Protein AF-0000000077092802 (afdb_homodimer)

pLDDT: mean 82.39, std 20.67, range [21.08, 98.88]

Secondary structure (DSSP, 8-state):
---------EEEE---TTTT-TTEEEEEE---TT--HHHHHHHHHHHHHHTS-TTS-SS-PPP-EEEEETTHHHHHHHHHHHHHTT-GGGGGGGGS-S-SEEEE--STT--SSSSSSS-----TTTTGGGS-TT-BSSGGGS-HHHHHHHHHHHHHHHHHHHHHHHHHTT--HHHHHHHHHHHTT-GGG--EEEEB--SSS-HHHHHHHHHHHHHHHTGGG--PPPPGGGTSHHHHHHHHH--PBPTT--S--BS--HHHHHHHHHHHTTSPEEP--EEEEES-SSS-HHHHHHHHHHHHHTTTT-EEEEE-SSEEEEEPPTTSEEEEE--TTTEEEEEEEEESSB--SEEEESBSB--EESSSS--TTTT--BBTTSB-EEEEEB-BSEEEEE----S-------------------S-S--TTSPPPEEEEEEE----/---------EEEE---TTTT-TTEEEEEE---TT--HHHHHHHHHHHHHHTS-TTS-SSSSPP-EEEEETTHHHHHHHHHHHHHTT-GGGGGGGGS-S-SEEEE--TTT---SSSS-S-----TTTTGGGS-TT-BSSGGGS-HHHHHHHHHHHHHHHHHHHHHHHHHTT--HHHHHHHHHHHTT-GGG--EEEEB--SSS-HHHHHHHHHHHHHHHTTTT--PPPPGGGTSHHHHHHHHH--PBPTT--S--BS--HHHHHHHHHHHTTSPEEP--EEEEES-SSS-HHHHHHHHHHHHHTTTT-EEEEE-SSEEEEEPPTTSEEEEE--TTTEEEEEEEEESSB--SEEEESBSB--EESSSS--TTTT--BBTTSB-EEEEEB-BSEEEEE----S-------------------S-S--TTSPPPEEEEEEE----

Solvent-accessible surface area (backbone atoms only — not comparable to full-atom values): 47220 Å² total; per-residue (Å²): 133,75,76,75,78,72,84,56,49,19,34,67,46,47,79,39,74,87,68,73,29,61,42,39,37,29,38,39,36,36,63,28,82,58,57,48,68,64,53,50,52,51,52,50,50,51,45,38,55,70,58,64,38,79,84,58,59,92,62,88,65,31,58,58,50,36,35,22,24,44,51,24,45,60,54,47,50,52,50,50,58,59,46,32,76,78,32,72,88,46,48,45,56,74,62,24,42,88,35,52,33,33,31,22,65,46,71,78,49,62,72,49,68,62,74,61,77,67,63,55,64,78,50,70,68,34,50,50,77,72,28,56,94,82,33,30,61,41,71,86,64,54,54,68,67,55,51,49,48,51,58,53,44,49,61,52,42,45,51,49,39,52,53,43,43,56,59,48,55,89,46,53,72,69,52,46,52,51,54,47,64,71,43,65,75,52,55,63,36,51,40,38,48,43,39,26,60,44,80,88,53,52,42,67,51,47,49,52,52,49,50,51,50,48,38,64,75,43,43,90,54,45,58,59,47,73,39,70,48,75,74,39,70,69,31,46,49,35,53,30,49,23,52,58,69,44,86,86,45,75,87,74,65,27,71,83,42,72,67,60,36,24,50,52,23,39,57,51,61,73,38,63,69,55,79,45,38,25,33,44,31,28,29,41,60,51,50,42,59,34,55,24,51,43,44,52,16,42,38,49,53,42,46,88,72,26,46,40,32,46,34,58,88,35,29,43,33,34,60,50,42,79,58,9,26,26,35,38,42,70,48,75,64,45,38,49,44,45,26,15,49,46,35,52,32,59,63,55,30,35,39,43,25,31,38,34,61,23,43,39,28,70,72,88,56,93,46,78,38,48,83,59,65,43,14,56,37,48,41,54,51,39,80,31,36,53,24,28,46,24,33,35,40,38,30,44,70,80,74,72,73,78,64,81,76,69,77,80,74,76,84,74,76,86,64,88,62,74,74,75,58,82,61,87,73,58,53,40,67,36,34,42,31,32,31,38,38,85,53,125,131,76,76,74,79,71,84,58,49,18,36,66,46,48,82,39,74,85,69,75,29,61,41,41,37,28,37,38,35,36,62,30,83,60,59,48,69,64,52,50,52,52,51,50,51,52,45,38,54,71,59,64,37,82,84,58,68,87,73,84,62,36,57,58,49,36,37,22,23,44,50,24,45,61,54,46,50,52,50,49,58,59,47,33,76,79,31,73,89,46,47,44,56,74,64,26,42,89,34,52,32,33,32,22,65,46,72,74,61,60,74,74,77,60,81,72,76,73,75,69,70,76,56,68,62,36,47,43,80,72,29,58,92,82,32,29,62,40,71,86,62,54,54,69,68,57,50,50,49,52,57,53,44,50,61,51,43,45,53,50,40,52,52,42,43,56,60,47,57,90,46,51,72,70,54,48,52,54,53,46,64,70,43,65,77,52,59,63,36,44,35,38,46,42,40,25,58,44,80,89,52,52,42,66,52,47,48,52,51,49,51,50,50,46,40,64,75,42,42,89,54,46,58,60,48,73,39,71,47,75,73,38,68,69,29,46,50,35,52,29,50,22,53,59,67,44,86,85,44,74,89,74,64,28,70,84,42,73,67,60,36,25,49,53,24,40,56,51,62,74,38,62,69,56,80,46,38,24,33,44,32,28,28,40,58,51,49,42,60,32,55,24,51,42,44,51,16,41,40,48,51,42,47,88,74,24,45,40,33,45,36,58,90,35,29,42,34,34,60,48,41,78,57,10,26,26,36,38,43,70,50,74,66,44,38,49,44,44,26,16,49,46,37,52,31,59,62,56,28,34,40,43,25,32,39,35,60,22,43,39,27,71,73,88,57,93,47,77,37,49,82,60,65,43,15,56,38,49,42,55,52,40,79,32,36,52,24,27,45,23,33,34,40,38,31,44,69,81,73,72,73,77,64,81,77,69,78,80,74,75,82,71,78,87,63,88,64,73,74,76,57,81,60,89,74,58,53,42,67,37,34,44,31,33,30,38,38,85,53,127

Organism: NCBI:txid85056

InterPro domains:
  IPR007373 Thiamin pyrophosphokinase, thiamin-binding domain [PF04265] (335-397)
  IPR036371 Thiamin pyrophosphokinase, thiamin-binding domain superfamily [SSF63862] (315-398)
  IPR036759 Thiamin pyrophosphokinase, catalytic domain superfamily [G3DSA:3.40.50.10240] (52-125)
  IPR036759 Thiamin pyrophosphokinase, catalytic domain superfamily [G3DSA:3.40.50.10240] (192-400)
  IPR036759 Thiamin pyrophosphokinase, catalytic domain superfamily [SSF63999] (2-314)

Radius of gyration: 29.01 Å; Cα contacts (8 Å, |Δi|>4): 1674; chains: 2; bounding box: 64×79×89 Å

Foldseek 3Di:
DPPPPPAFAEAEDDQCLVPLRLLAAEEEEEAFPPDDDQLLVSLVVSLCNQAQPPPPPPDQRFHYAYEYEACRQVVSVVVLVVVVVVDVQSLLLLQAASHAEYEFQNPVCPVVQPPPPPNPCVVVPQCVVQADPVFAQALVRRDVVVLVVSVVLSVVRSVSSVVLSVVSVVDDPVVSVVVCVVCVPPSNNHHHYHNHNHPVDGSLLSVVVSSVSSCVVVVVRGDRDDDPLVVDPNSLVCQLQLADWDPPFDPAAWPDDSVVLNVLSNVQSVHDHDGFREYEYESQDDHDPVSVVSNVVSQLVCQVHHFYWYDDQWKTKTWARWQHKYKYFDPPLWFFFFKWKAFAAWQQAKFKHQKRYTDGENPPDDIPCDPPTDHDVGDTRGRIGGTGRMMMMRQHQDDPPPPVPPPPPDPPDPPPPPPPPPPPRGTGTIMMMTTTDPRD/DPPPPPAFAEAEDDQCLVPLRLLAAEEEEEAFPPDDDQLLVSLVVSLCNQQQPPPDDPDDRFHYAYEYEQCRQVVSVVVLVVVVVVDVQSLLLLQAASHLEYEFQNPVVPPQDDPPPDSPCPVCPQCVVQADPVFAQALVRRDVVVLVVSVVLSVVRNVSSVVVSVVSVVDDPVVSVVVCVVCVPPSNNHHHYHNHNHPVDGSLLSVVVSSVSSCVVVVVRGDRDDDPLVVDPNSLVCQQQLADWDPPFDPAAWPDDSVVLNVLSNVQSVHDHDGFREYEYESQDDHDPVSVVSNVVSQLVCQVHHFYWYDDQWKTKTWARWQHKYKYFDPPLWFFFFKWKAFAAWQQAKFKHQKRYTDGENPPDDIPCDPPTDHDVGDTRGRIGGTGRMMMMRQHQDDPPPPVPPPPPDPDDPPPPPPPPPPPRGTGTIMMMTTTDPRD

Sequence (880 aa):
MSRMAGVWKRKVVQHDFYDAAEQVAAVVLMNSPSNGRWEYEEYLRLLRLRRFNKQQSESSVGRCYFLCADGAFSRLQAYIEEERKHRPELRPFAHVPFCDAVIGDMDSCKNPFRNYGTPVCVDGAGFSLSTPAEGYATVDDIPTSVLDQIHDRYTFTVAEFTRMSAAMEGASLAEWDKLDAKRKDELLSLPFWLHVRCQSTTDFMKALILINRLREKHKEEIVPIPPNVLRTESGKRLLESGGTINPDAGSIGLDLDPERERELCAEACREEAVLLPTYVCMGALGGRFDHEMASVSVMLSASTCAHVVLINSNNTIFACQFNGWTQFVRNARCEGVTCGLINYGTMKECETSGLQWNIAVGRGKPSESQDLVLGFGKLISACNSIRREVVTIDLRRQLPSKRSQGECDTKTTPTNERDDEVNEDHNPPTIFSIERCDGVMSRMAGVWKRKVVQHDFYDAAEQVAAVVLMNSPSNGRWEYEEYLRLLRLRRFNKQQSESSVGRCYFLCADGAFSRLQAYIEEERKHRPELRPFAHVPFCDAVIGDMDSCKNPFRNYGTPVCVDGAGFSLSTPAEGYATVDDIPTSVLDQIHDRYTFTVAEFTRMSAAMEGASLAEWDKLDAKRKDELLSLPFWLHVRCQSTTDFMKALILINRLREKHKEEIVPIPPNVLRTESGKRLLESGGTINPDAGSIGLDLDPERERELCAEACREEAVLLPTYVCMGALGGRFDHEMASVSVMLSASTCAHVVLINSNNTIFACQFNGWTQFVRNARCEGVTCGLINYGTMKECETSGLQWNIAVGRGKPSESQDLVLGFGKLISACNSIRREVVTIDLRRQLPSKRSQGECDTKTTPTNERDDEVNEDHNPPTIFSIERCDGV

Structure (mmCIF, N/CA/C/O backbone):
data_AF-0000000077092802-model_v1
#
loop_
_entity.id
_entity.type
_entity.pdbx_description
1 polymer 'Thiamin pyrophosphokinase thiamin-binding domain-containing protein'
#
loop_
_atom_site.group_PDB
_atom_site.id
_atom_site.type_symbol
_atom_site.label_atom_id
_atom_site.label_alt_id
_atom_site.label_comp_id
_atom_site.label_asym_id
_atom_site.label_entity_id
_atom_site.label_seq_id
_atom_site.pdbx_PDB_ins_code
_atom_site.Cartn_x
_atom_site.Cartn_y
_atom_site.Cartn_z
_atom_site.occupancy
_atom_site.B_iso_or_equiv
_atom_site.auth_seq_id
_atom_site.auth_comp_id
_atom_site.auth_asym_id
_atom_site.auth_atom_id
_atom_site.pdbx_PDB_model_num
ATOM 1 N N . MET A 1 1 ? 15.555 -32.094 27.797 1 21.45 1 MET A N 1
ATOM 2 C CA . MET A 1 1 ? 14.57 -32.219 26.719 1 21.45 1 MET A CA 1
ATOM 3 C C . MET A 1 1 ? 14.953 -31.344 25.531 1 21.45 1 MET A C 1
ATOM 5 O O . MET A 1 1 ? 15.172 -30.141 25.672 1 21.45 1 MET A O 1
ATOM 9 N N . SER A 1 2 ? 15.617 -31.859 24.531 1 24.25 2 SER A N 1
ATOM 10 C CA . SER A 1 2 ? 16.25 -31.375 23.312 1 24.25 2 SER A CA 1
ATOM 11 C C . SER A 1 2 ? 15.312 -30.453 22.531 1 24.25 2 SER A C 1
ATOM 13 O O . SER A 1 2 ? 14.109 -30.703 22.469 1 24.25 2 SER A O 1
ATOM 15 N N . ARG A 1 3 ? 15.516 -29.156 22.547 1 34.19 3 ARG A N 1
ATOM 16 C CA . ARG A 1 3 ? 14.797 -28.266 21.641 1 34.19 3 ARG A CA 1
ATOM 17 C C . ARG A 1 3 ? 14.438 -28.984 20.344 1 34.19 3 ARG A C 1
ATOM 19 O O . ARG A 1 3 ? 15.305 -29.531 19.672 1 34.19 3 ARG A O 1
ATOM 26 N N . MET A 1 4 ? 13.492 -29.688 20.266 1 34.38 4 MET A N 1
ATOM 27 C CA . MET A 1 4 ? 13.086 -30.25 18.969 1 34.38 4 MET A CA 1
ATOM 28 C C . MET A 1 4 ? 13.391 -29.281 17.844 1 34.38 4 MET A C 1
ATOM 30 O O . MET A 1 4 ? 12.938 -28.141 17.859 1 34.38 4 MET A O 1
ATOM 34 N N . ALA A 1 5 ? 14.586 -29.078 17.25 1 41.56 5 ALA A N 1
ATOM 35 C CA . ALA A 1 5 ? 15.109 -28.391 16.062 1 41.56 5 ALA A CA 1
ATOM 36 C C . ALA A 1 5 ? 14.031 -28.266 14.992 1 41.56 5 ALA A C 1
ATOM 38 O O . ALA A 1 5 ? 13.68 -29.25 14.336 1 41.56 5 ALA A O 1
ATOM 39 N N . GLY A 1 6 ? 12.914 -27.688 15.195 1 50.34 6 GLY A N 1
ATOM 40 C CA . GLY A 1 6 ? 11.781 -27.641 14.281 1 50.34 6 GLY A CA 1
ATOM 41 C C . GLY A 1 6 ? 12.195 -27.359 12.844 1 50.34 6 GLY A C 1
ATOM 42 O O . GLY A 1 6 ? 13.227 -26.734 12.602 1 50.34 6 GLY A O 1
ATOM 43 N N . VAL A 1 7 ? 11.859 -28.188 11.828 1 69.06 7 VAL A N 1
ATOM 44 C CA . VAL A 1 7 ? 12.133 -28.219 10.398 1 69.06 7 VAL A CA 1
ATOM 45 C C . VAL A 1 7 ? 11.727 -26.891 9.758 1 69.06 7 VAL A C 1
ATOM 47 O O . VAL A 1 7 ? 10.57 -26.469 9.852 1 69.06 7 VAL A O 1
ATOM 50 N N . TRP A 1 8 ? 12.797 -26.031 9.5 1 86.75 8 TRP A N 1
ATOM 51 C CA . TRP A 1 8 ? 12.57 -24.781 8.789 1 86.75 8 TRP A CA 1
ATOM 52 C C . TRP A 1 8 ? 12.141 -25.031 7.348 1 86.75 8 TRP A C 1
ATOM 54 O O . TRP A 1 8 ? 12.492 -26.062 6.762 1 86.75 8 TRP A O 1
ATOM 64 N N . LYS A 1 9 ? 11.289 -24.203 6.93 1 92.5 9 LYS A N 1
ATOM 65 C CA . LYS A 1 9 ? 10.828 -24.297 5.547 1 92.5 9 LYS A CA 1
ATOM 66 C C . LYS A 1 9 ? 11.594 -23.344 4.637 1 92.5 9 LYS A C 1
ATOM 68 O O . LYS A 1 9 ? 12.062 -22.297 5.082 1 92.5 9 LYS A O 1
ATOM 73 N N . ARG A 1 10 ? 11.828 -23.812 3.449 1 97.31 10 ARG A N 1
ATOM 74 C CA . ARG A 1 10 ? 12.492 -23.016 2.43 1 97.31 10 ARG A CA 1
ATOM 75 C C . ARG A 1 10 ? 11.594 -22.812 1.215 1 97.31 10 ARG A C 1
ATOM 77 O O . ARG A 1 10 ? 11.156 -23.781 0.593 1 97.31 10 ARG A O 1
ATOM 84 N N . LYS A 1 11 ? 11.328 -21.594 0.972 1 97.62 11 LYS A N 1
ATOM 85 C CA . LYS A 1 11 ? 10.57 -21.219 -0.22 1 97.62 11 LYS A CA 1
ATOM 86 C C . LYS A 1 11 ? 11.5 -20.75 -1.339 1 97.62 11 LYS A C 1
ATOM 88 O O . LYS A 1 11 ? 12.344 -19.875 -1.13 1 97.62 11 LYS A O 1
ATOM 93 N N . VAL A 1 12 ? 11.383 -21.375 -2.502 1 98.25 12 VAL A N 1
ATOM 94 C CA . VAL A 1 12 ? 12.141 -20.953 -3.678 1 98.25 12 VAL A CA 1
ATOM 95 C C . VAL A 1 12 ? 11.195 -20.312 -4.691 1 98.25 12 VAL A C 1
ATOM 97 O O . VAL A 1 12 ? 10.211 -20.938 -5.113 1 98.25 12 VAL A O 1
ATOM 100 N N . VAL A 1 13 ? 11.484 -19.062 -5.031 1 98.06 13 VAL A N 1
ATOM 101 C CA . VAL A 1 13 ? 10.602 -18.297 -5.898 1 98.06 13 VAL A CA 1
ATOM 102 C C . VAL A 1 13 ? 11.312 -17.969 -7.207 1 98.06 13 VAL A C 1
ATOM 104 O O . VAL A 1 13 ? 12.352 -17.297 -7.207 1 98.06 13 VAL A O 1
ATOM 107 N N . GLN A 1 14 ? 10.852 -18.438 -8.258 1 96.94 14 GLN A N 1
ATOM 108 C CA . GLN A 1 14 ? 11.18 -18.094 -9.641 1 96.94 14 GLN A CA 1
ATOM 109 C C . GLN A 1 14 ? 9.922 -17.984 -10.5 1 96.94 14 GLN A C 1
ATOM 111 O O . GLN A 1 14 ? 9.359 -19 -10.898 1 96.94 14 GLN A O 1
ATOM 116 N N . HIS A 1 15 ? 9.555 -16.797 -10.742 1 94.94 15 HIS A N 1
ATOM 117 C CA . HIS A 1 15 ? 8.281 -16.578 -11.422 1 94.94 15 HIS A CA 1
ATOM 118 C C . HIS A 1 15 ? 8.375 -16.953 -12.898 1 94.94 15 HIS A C 1
ATOM 120 O O . HIS A 1 15 ? 9.203 -16.406 -13.625 1 94.94 15 HIS A O 1
ATOM 126 N N . ASP A 1 16 ? 7.43 -17.75 -13.32 1 91.81 16 ASP A N 1
ATOM 127 C CA . ASP A 1 16 ? 7.434 -18.172 -14.719 1 91.81 16 ASP A CA 1
ATOM 128 C C . ASP A 1 16 ? 6.203 -17.641 -15.453 1 91.81 16 ASP A C 1
ATOM 130 O O . ASP A 1 16 ? 5.98 -17.969 -16.625 1 91.81 16 ASP A O 1
ATOM 134 N N . PHE A 1 17 ? 5.41 -16.875 -14.664 1 92.38 17 PHE A N 1
ATOM 135 C CA . PHE A 1 17 ? 4.195 -16.391 -15.312 1 92.38 17 PHE A CA 1
ATOM 136 C C . PHE A 1 17 ? 4.523 -15.32 -16.359 1 92.38 17 PHE A C 1
ATOM 138 O O . PHE A 1 17 ? 3.639 -14.852 -17.062 1 92.38 17 PHE A O 1
ATOM 145 N N . TYR A 1 18 ? 5.73 -14.992 -16.531 1 89.88 18 TYR A N 1
ATOM 146 C CA . TYR A 1 18 ? 6.207 -14.109 -17.578 1 89.88 18 TYR A CA 1
ATOM 147 C C . TYR A 1 18 ? 6.367 -14.859 -18.891 1 89.88 18 TYR A C 1
ATOM 149 O O . TYR A 1 18 ? 6.402 -14.25 -19.969 1 89.88 18 TYR A O 1
ATOM 157 N N . ASP A 1 19 ? 6.512 -16.203 -18.766 1 89.62 19 ASP A N 1
ATOM 158 C CA . ASP A 1 19 ? 6.824 -17.047 -19.922 1 89.62 19 ASP A CA 1
ATOM 159 C C . ASP A 1 19 ? 5.836 -18.203 -20.047 1 89.62 19 ASP A C 1
ATOM 161 O O . ASP A 1 19 ? 4.672 -18 -20.391 1 89.62 19 ASP A O 1
ATOM 165 N N . ALA A 1 20 ? 6.203 -19.375 -19.594 1 87.69 20 ALA A N 1
ATOM 166 C CA . ALA A 1 20 ? 5.398 -20.578 -19.812 1 87.69 20 ALA A CA 1
ATOM 167 C C . ALA A 1 20 ? 4.238 -20.656 -18.828 1 87.69 20 ALA A C 1
ATOM 169 O O . ALA A 1 20 ? 3.219 -21.297 -19.109 1 87.69 20 ALA A O 1
ATOM 170 N N . ALA A 1 21 ? 4.352 -20.062 -17.656 1 92.94 21 ALA A N 1
ATOM 171 C CA . ALA A 1 21 ? 3.324 -19.969 -16.625 1 92.94 21 ALA A CA 1
ATOM 172 C C . ALA A 1 21 ? 2.869 -21.359 -16.188 1 92.94 21 ALA A C 1
ATOM 174 O O . ALA A 1 21 ? 1.694 -21.562 -15.875 1 92.94 21 ALA A O 1
ATOM 175 N N . GLU A 1 22 ? 3.752 -22.281 -16.219 1 89.75 22 GLU A N 1
ATOM 176 C CA . GLU A 1 22 ? 3.41 -23.656 -15.867 1 89.75 22 GLU A CA 1
ATOM 177 C C . GLU A 1 22 ? 3.072 -23.766 -14.383 1 89.75 22 GLU A C 1
ATOM 179 O O . GLU A 1 22 ? 2.262 -24.609 -13.992 1 89.75 22 GLU A O 1
ATOM 184 N N . GLN A 1 23 ? 3.641 -22.922 -13.602 1 92.25 23 GLN A N 1
ATOM 185 C CA . GLN A 1 23 ? 3.469 -22.984 -12.148 1 92.25 23 GLN A CA 1
ATOM 186 C C . GLN A 1 23 ? 2.113 -22.422 -11.734 1 92.25 23 GLN A C 1
ATOM 188 O O . GLN A 1 23 ? 1.678 -22.625 -10.594 1 92.25 23 GLN A O 1
ATOM 193 N N . VAL A 1 24 ? 1.452 -21.688 -12.625 1 94.69 24 VAL A N 1
ATOM 194 C CA . VAL A 1 24 ? 0.266 -20.922 -12.258 1 94.69 24 VAL A CA 1
ATOM 195 C C . VAL A 1 24 ? -0.939 -21.859 -12.148 1 94.69 24 VAL A C 1
ATOM 197 O O . VAL A 1 24 ? -1.348 -22.469 -13.141 1 94.69 24 VAL A O 1
ATOM 200 N N . ALA A 1 25 ? -1.474 -21.891 -10.984 1 93.75 25 ALA A N 1
ATOM 201 C CA . ALA A 1 25 ? -2.607 -22.781 -10.727 1 93.75 25 ALA A CA 1
ATOM 202 C C . ALA A 1 25 ? -3.918 -22 -10.703 1 93.75 25 ALA A C 1
ATOM 204 O O . ALA A 1 25 ? -5 -22.578 -10.797 1 93.75 25 ALA A O 1
ATOM 205 N N . ALA A 1 26 ? -3.824 -20.719 -10.531 1 95.75 26 ALA A N 1
ATOM 206 C CA . ALA A 1 26 ? -5.016 -19.875 -10.547 1 95.75 26 ALA A CA 1
ATOM 207 C C . ALA A 1 26 ? -4.66 -18.438 -10.883 1 95.75 26 ALA A C 1
ATOM 209 O O . ALA A 1 26 ? -3.559 -17.969 -10.578 1 95.75 26 ALA A O 1
ATOM 210 N N . VAL A 1 27 ? -5.566 -17.766 -11.523 1 97.69 27 VAL A N 1
ATOM 211 C CA . VAL A 1 27 ? -5.488 -16.344 -11.805 1 97.69 27 VAL A CA 1
ATOM 212 C C . VAL A 1 27 ? -6.734 -15.641 -11.258 1 97.69 27 VAL A C 1
ATOM 214 O O . VAL A 1 27 ? -7.855 -16.078 -11.508 1 97.69 27 VAL A O 1
ATOM 217 N N . VAL A 1 28 ? -6.555 -14.641 -10.469 1 98.5 28 VAL A N 1
ATOM 218 C CA . VAL A 1 28 ? -7.672 -13.891 -9.906 1 98.5 28 VAL A CA 1
ATOM 219 C C . VAL A 1 28 ? -7.605 -12.438 -10.367 1 98.5 28 VAL A C 1
ATOM 221 O O . VAL A 1 28 ? -6.566 -11.781 -10.234 1 98.5 28 VAL A O 1
ATOM 224 N N . LEU A 1 29 ? -8.672 -11.953 -10.984 1 98.25 29 LEU A N 1
ATOM 225 C CA . LEU A 1 29 ? -8.797 -10.547 -11.344 1 98.25 29 LEU A CA 1
ATOM 226 C C . LEU A 1 29 ? -9.688 -9.805 -10.352 1 98.25 29 LEU A C 1
ATOM 228 O O . LEU A 1 29 ? -10.883 -10.102 -10.25 1 98.25 29 LEU A O 1
ATOM 232 N N . MET A 1 30 ? -9.102 -8.922 -9.648 1 97.25 30 MET A N 1
ATOM 233 C CA . MET A 1 30 ? -9.82 -8.109 -8.68 1 97.25 30 MET A CA 1
ATOM 234 C C . MET A 1 30 ? -10.391 -6.852 -9.328 1 97.25 30 MET A C 1
ATOM 236 O O . MET A 1 30 ? -10.023 -6.512 -10.453 1 97.25 30 MET A O 1
ATOM 240 N N . ASN A 1 31 ? -11.25 -6.145 -8.586 1 92.06 31 ASN A N 1
ATOM 241 C CA . ASN A 1 31 ? -11.992 -5.02 -9.148 1 92.06 31 ASN A CA 1
ATOM 242 C C . ASN A 1 31 ? -11.453 -3.686 -8.641 1 92.06 31 ASN A C 1
ATOM 244 O O . ASN A 1 31 ? -12.219 -2.857 -8.133 1 92.06 31 ASN A O 1
ATOM 248 N N . SER A 1 32 ? -10.242 -3.432 -8.898 1 90.56 32 SER A N 1
ATOM 249 C CA . SER A 1 32 ? -9.68 -2.131 -8.562 1 90.56 32 SER A CA 1
ATOM 250 C C . SER A 1 32 ? -10.156 -1.052 -9.531 1 90.56 32 SER A C 1
ATOM 252 O O . SER A 1 32 ? -10.266 -1.293 -10.734 1 90.56 32 SER A O 1
ATOM 254 N N . PRO A 1 33 ? -10.422 0.183 -9.016 1 86.62 33 PRO A N 1
ATOM 255 C CA . PRO A 1 33 ? -10.797 1.274 -9.922 1 86.62 33 PRO A CA 1
ATOM 256 C C . PRO A 1 33 ? -9.688 1.627 -10.914 1 86.62 33 PRO A C 1
ATOM 258 O O . PRO A 1 33 ? -9.961 2.195 -11.969 1 86.62 33 PRO A O 1
ATOM 261 N N . SER A 1 34 ? -8.477 1.246 -10.625 1 88.12 34 SER A N 1
ATOM 262 C CA . SER A 1 34 ? -7.348 1.622 -11.469 1 88.12 34 SER A CA 1
ATOM 263 C C . SER A 1 34 ? -7.098 0.581 -12.555 1 88.12 34 SER A C 1
ATOM 265 O O . SER A 1 34 ? -6.191 0.735 -13.375 1 88.12 34 SER A O 1
ATOM 267 N N . ASN A 1 35 ? -7.934 -0.488 -12.562 1 93.5 35 ASN A N 1
ATOM 268 C CA . ASN A 1 35 ? -7.758 -1.468 -13.633 1 93.5 35 ASN A CA 1
ATOM 269 C C . ASN A 1 35 ? -7.797 -0.811 -15.008 1 93.5 35 ASN A C 1
ATOM 271 O O . ASN A 1 35 ? -8.609 0.081 -15.25 1 93.5 35 ASN A O 1
ATOM 275 N N . GLY A 1 36 ? -6.961 -1.182 -15.844 1 93.19 36 GLY A N 1
ATOM 276 C CA . GLY A 1 36 ? -6.906 -0.688 -17.219 1 93.19 36 GLY A CA 1
ATOM 277 C C . GLY A 1 36 ? -6.438 -1.734 -18.203 1 93.19 36 GLY A C 1
ATOM 278 O O . GLY A 1 36 ? -6.652 -2.932 -18 1 93.19 36 GLY A O 1
ATOM 279 N N . ARG A 1 37 ? -5.941 -1.26 -19.219 1 95.31 37 ARG A N 1
ATOM 280 C CA . ARG A 1 37 ? -5.535 -2.104 -20.344 1 95.31 37 ARG A CA 1
ATOM 281 C C . ARG A 1 37 ? -4.512 -3.143 -19.906 1 95.31 37 ARG A C 1
ATOM 283 O O . ARG A 1 37 ? -4.598 -4.309 -20.297 1 95.31 37 ARG A O 1
ATOM 290 N N . TRP A 1 38 ? -3.59 -2.764 -19.078 1 95.44 38 TRP A N 1
ATOM 291 C CA . TRP A 1 38 ? -2.518 -3.684 -18.719 1 95.44 38 TRP A CA 1
ATOM 292 C C . TRP A 1 38 ? -3.074 -4.914 -18 1 95.44 38 TRP A C 1
ATOM 294 O O . TRP A 1 38 ? -2.736 -6.047 -18.344 1 95.44 38 TRP A O 1
ATOM 304 N N . GLU A 1 39 ? -3.93 -4.727 -17.016 1 96.5 39 GLU A N 1
ATOM 305 C CA . GLU A 1 39 ? -4.488 -5.84 -16.25 1 96.5 39 GLU A CA 1
ATOM 306 C C . GLU A 1 39 ? -5.254 -6.797 -17.156 1 96.5 39 GLU A C 1
ATOM 308 O O . GLU A 1 39 ? -5.121 -8.016 -17.047 1 96.5 39 GLU A O 1
ATOM 313 N N . TYR A 1 40 ? -6.035 -6.234 -18.062 1 96.75 40 TYR A N 1
ATOM 314 C CA . TYR A 1 40 ? -6.887 -7.051 -18.922 1 96.75 40 TYR A CA 1
ATOM 315 C C . TYR A 1 40 ? -6.055 -7.816 -19.953 1 96.75 40 TYR A C 1
ATOM 317 O O . TYR A 1 40 ? -6.305 -8.992 -20.203 1 96.75 40 TYR A O 1
ATOM 325 N N . GLU A 1 41 ? -5.031 -7.168 -20.484 1 96.06 41 GLU A N 1
ATOM 326 C CA . GLU A 1 41 ? -4.156 -7.836 -21.438 1 96.06 41 GLU A CA 1
ATOM 327 C C . GLU A 1 41 ? -3.34 -8.938 -20.766 1 96.06 41 GLU A C 1
ATOM 329 O O . GLU A 1 41 ? -3.107 -9.992 -21.359 1 96.06 41 GLU A O 1
ATOM 334 N N . GLU A 1 42 ? -2.883 -8.656 -19.578 1 96.44 42 GLU A N 1
ATOM 335 C CA . GLU A 1 42 ? -2.131 -9.672 -18.859 1 96.44 42 GLU A CA 1
ATOM 336 C C . GLU A 1 42 ? -3.016 -10.867 -18.5 1 96.44 42 GLU A C 1
ATOM 338 O O . GLU A 1 42 ? -2.578 -12.016 -18.578 1 96.44 42 GLU A O 1
ATOM 343 N N . TYR A 1 43 ? -4.234 -10.586 -18.078 1 96.75 43 TYR A N 1
ATOM 344 C CA . TYR A 1 43 ? -5.207 -11.648 -17.828 1 96.75 43 TYR A CA 1
ATOM 345 C C . TYR A 1 43 ? -5.418 -12.508 -19.078 1 96.75 43 TYR A C 1
ATOM 347 O O . TYR A 1 43 ? -5.352 -13.734 -19 1 96.75 43 TYR A O 1
ATOM 355 N N . LEU A 1 44 ? -5.605 -11.875 -20.203 1 94 44 LEU A N 1
ATOM 356 C CA . LEU A 1 44 ? -5.84 -12.57 -21.469 1 94 44 LEU A CA 1
ATOM 357 C C . LEU A 1 44 ? -4.613 -13.375 -21.875 1 94 44 LEU A C 1
ATOM 359 O O . LEU A 1 44 ? -4.742 -14.492 -22.391 1 94 44 LEU A O 1
ATOM 363 N N . ARG A 1 45 ? -3.477 -12.789 -21.641 1 94.56 45 ARG A N 1
ATOM 364 C CA . ARG A 1 45 ? -2.244 -13.492 -21.984 1 94.56 45 ARG A CA 1
ATOM 365 C C . ARG A 1 45 ? -2.123 -14.797 -21.203 1 94.56 45 ARG A C 1
ATOM 367 O O . ARG A 1 45 ? -1.837 -15.852 -21.766 1 94.56 45 ARG A O 1
ATOM 374 N N . LEU A 1 46 ? -2.359 -14.75 -19.922 1 95.38 46 LEU A N 1
ATOM 375 C CA . LEU A 1 46 ? -2.27 -15.945 -19.094 1 95.38 46 LEU A CA 1
ATOM 376 C C . LEU A 1 46 ? -3.354 -16.953 -19.469 1 95.38 46 LEU A C 1
ATOM 378 O O . LEU A 1 46 ? -3.121 -18.156 -19.422 1 95.38 46 LEU A O 1
ATOM 382 N N . LEU A 1 47 ? -4.539 -16.406 -19.781 1 93.25 47 LEU A N 1
ATOM 383 C CA . LEU A 1 47 ? -5.633 -17.266 -20.203 1 93.25 47 LEU A CA 1
ATOM 384 C C . LEU A 1 47 ? -5.266 -18.047 -21.453 1 93.25 47 LEU A C 1
ATOM 386 O O . LEU A 1 47 ? -5.461 -19.25 -21.531 1 93.25 47 LEU A O 1
ATOM 390 N N . ARG A 1 48 ? -4.703 -17.391 -22.391 1 89.81 48 ARG A N 1
ATOM 391 C CA . ARG A 1 48 ? -4.293 -18.031 -23.641 1 89.81 48 ARG A CA 1
ATOM 392 C C . ARG A 1 48 ? -3.17 -19.031 -23.391 1 89.81 48 ARG A C 1
ATOM 394 O O . ARG A 1 48 ? -3.172 -20.125 -23.969 1 89.81 48 ARG A O 1
ATOM 401 N N . LEU A 1 49 ? -2.268 -18.672 -22.562 1 89.81 49 LEU A N 1
ATOM 402 C CA . LEU A 1 49 ? -1.099 -19.516 -22.297 1 89.81 49 LEU A CA 1
ATOM 403 C C . LEU A 1 49 ? -1.492 -20.781 -21.547 1 89.81 49 LEU A C 1
ATOM 405 O O . LEU A 1 49 ? -0.964 -21.859 -21.828 1 89.81 49 LEU A O 1
ATOM 409 N N . ARG A 1 50 ? -2.391 -20.656 -20.641 1 89.31 50 ARG A N 1
ATOM 410 C CA . ARG A 1 50 ? -2.674 -21.766 -19.734 1 89.31 50 ARG A CA 1
ATOM 411 C C . ARG A 1 50 ? -3.875 -22.562 -20.219 1 89.31 50 ARG A C 1
ATOM 413 O O . ARG A 1 50 ? -3.998 -23.75 -19.906 1 89.31 50 ARG A O 1
ATOM 420 N N . ARG A 1 51 ? -4.641 -21.922 -20.969 1 84.69 51 ARG A N 1
ATOM 421 C CA . ARG A 1 51 ? -5.863 -22.625 -21.344 1 84.69 51 ARG A CA 1
ATOM 422 C C . ARG A 1 51 ? -5.906 -22.922 -22.828 1 84.69 51 ARG A C 1
ATOM 424 O O . ARG A 1 51 ? -6.305 -24 -23.25 1 84.69 51 ARG A O 1
ATOM 431 N N . PHE A 1 52 ? -5.465 -21.984 -23.641 1 81.19 52 PHE A N 1
ATOM 432 C CA . PHE A 1 52 ? -5.754 -22.109 -25.062 1 81.19 52 PHE A CA 1
ATOM 433 C C . PHE A 1 52 ? -4.469 -22.234 -25.875 1 81.19 52 PHE A C 1
ATOM 435 O O . PHE A 1 52 ? -4.438 -21.906 -27.062 1 81.19 52 PHE A O 1
ATOM 442 N N . ASN A 1 53 ? -3.406 -22.516 -25.172 1 73 53 ASN A N 1
ATOM 443 C CA . ASN A 1 53 ? -2.154 -22.75 -25.875 1 73 53 ASN A CA 1
ATOM 444 C C . ASN A 1 53 ? -2.166 -24.109 -26.594 1 73 53 ASN A C 1
ATOM 446 O O . ASN A 1 53 ? -2.277 -25.156 -25.953 1 73 53 ASN A O 1
ATOM 450 N N . LYS A 1 54 ? -2.217 -24.078 -27.953 1 61.91 54 LYS A N 1
ATOM 451 C CA . LYS A 1 54 ? -2.283 -25.266 -28.812 1 61.91 54 LYS A CA 1
ATOM 452 C C . LYS A 1 54 ? -1.052 -26.141 -28.625 1 61.91 54 LYS A C 1
ATOM 454 O O . LYS A 1 54 ? -1.113 -27.359 -28.828 1 61.91 54 LYS A O 1
ATOM 459 N N . GLN A 1 55 ? 0.085 -25.469 -28.406 1 56.28 55 GLN A N 1
ATOM 460 C CA . GLN A 1 55 ? 1.329 -26.219 -28.359 1 56.28 55 GLN A CA 1
ATOM 461 C C . GLN A 1 55 ? 1.397 -27.078 -27.094 1 56.28 55 GLN A C 1
ATOM 463 O O . GLN A 1 55 ? 2.295 -27.906 -26.953 1 56.28 55 GLN A O 1
ATOM 468 N N . GLN A 1 56 ? 0.453 -26.75 -26.219 1 54.38 56 GLN A N 1
ATOM 469 C CA . GLN A 1 56 ? 0.624 -27.484 -24.969 1 54.38 56 GLN A CA 1
ATOM 470 C C . GLN A 1 56 ? 0.138 -28.922 -25.109 1 54.38 56 GLN A C 1
ATOM 472 O O . GLN A 1 56 ? -0.994 -29.172 -25.531 1 54.38 56 GLN A O 1
ATOM 477 N N . SER A 1 57 ? 1.017 -29.812 -25.484 1 45.56 57 SER A N 1
ATOM 478 C CA . SER A 1 57 ? 0.775 -31.25 -25.438 1 45.56 57 SER A CA 1
ATOM 479 C C . SER A 1 57 ? -0.135 -31.625 -24.266 1 45.56 57 SER A C 1
ATOM 481 O O . SER A 1 57 ? -0.198 -30.891 -23.266 1 45.56 57 SER A O 1
ATOM 483 N N . GLU A 1 58 ? -1.142 -32.5 -24.578 1 45.59 58 GLU A N 1
ATOM 484 C CA . GLU A 1 58 ? -2.025 -33.125 -23.594 1 45.59 58 GLU A CA 1
ATOM 485 C C . GLU A 1 58 ? -1.368 -33.188 -22.219 1 45.59 58 GLU A C 1
ATOM 487 O O . GLU A 1 58 ? -1.985 -33.656 -21.25 1 45.59 58 GLU A O 1
ATOM 492 N N . SER A 1 59 ? -0.143 -33.156 -22.234 1 44.06 59 SER A N 1
ATOM 493 C CA . SER A 1 59 ? 0.548 -33.531 -21.016 1 44.06 59 SER A CA 1
ATOM 494 C C . SER A 1 59 ? 0.141 -32.625 -19.844 1 44.06 59 SER A C 1
ATOM 496 O O . SER A 1 59 ? -0.557 -31.625 -20.047 1 44.06 59 SER A O 1
ATOM 498 N N . SER A 1 60 ? 1.038 -32.594 -18.625 1 52.19 60 SER A N 1
ATOM 499 C CA . SER A 1 60 ? 1.129 -32.562 -17.172 1 52.19 60 SER A CA 1
ATOM 500 C C . SER A 1 60 ? 0.88 -31.141 -16.656 1 52.19 60 SER A C 1
ATOM 502 O O . SER A 1 60 ? 1.234 -30.828 -15.523 1 52.19 60 SER A O 1
ATOM 504 N N . VAL A 1 61 ? 0.491 -30.234 -17.609 1 58.84 61 VAL A N 1
ATOM 505 C CA . VAL A 1 61 ? 0.45 -28.984 -16.859 1 58.84 61 VAL A CA 1
ATOM 506 C C . VAL A 1 61 ? -0.825 -28.906 -16.031 1 58.84 61 VAL A C 1
ATOM 508 O O . VAL A 1 61 ? -1.902 -29.281 -16.5 1 58.84 61 VAL A O 1
ATOM 511 N N . GLY A 1 62 ? -0.654 -28.828 -14.727 1 70.69 62 GLY A N 1
ATOM 512 C CA . GLY A 1 62 ? -1.75 -28.734 -13.773 1 70.69 62 GLY A CA 1
ATOM 513 C C . GLY A 1 62 ? -2.793 -27.703 -14.164 1 70.69 62 GLY A C 1
ATOM 514 O O . GLY A 1 62 ? -2.498 -26.766 -14.914 1 70.69 62 GLY A O 1
ATOM 515 N N . ARG A 1 63 ? -4.027 -27.922 -14.039 1 83.5 63 ARG A N 1
ATOM 516 C CA . ARG A 1 63 ? -5.16 -27.047 -14.328 1 83.5 63 ARG A CA 1
ATOM 517 C C . ARG A 1 63 ? -4.992 -25.703 -13.648 1 83.5 63 ARG A C 1
ATOM 519 O O . ARG A 1 63 ? -4.406 -25.609 -12.562 1 83.5 63 ARG A O 1
ATOM 526 N N . CYS A 1 64 ? -5.402 -24.656 -14.367 1 91.81 64 CYS A N 1
ATOM 527 C CA . CYS A 1 64 ? -5.359 -23.297 -13.875 1 91.81 64 CYS A CA 1
ATOM 528 C C . CYS A 1 64 ? -6.75 -22.672 -13.875 1 91.81 64 CYS A C 1
ATOM 530 O O . CYS A 1 64 ? -7.375 -22.531 -14.93 1 91.81 64 CYS A O 1
ATOM 532 N N . TYR A 1 65 ? -7.238 -22.281 -12.719 1 93.5 65 TYR A N 1
ATOM 533 C CA . TYR A 1 65 ? -8.555 -21.656 -12.625 1 93.5 65 TYR A CA 1
ATOM 534 C C . TYR A 1 65 ? -8.461 -20.156 -12.805 1 93.5 65 TYR A C 1
ATOM 536 O O . TYR A 1 65 ? -7.52 -19.516 -12.32 1 93.5 65 TYR A O 1
ATOM 544 N N . PHE A 1 66 ? -9.406 -19.594 -13.508 1 95.75 66 PHE A N 1
ATOM 545 C CA . PHE A 1 66 ? -9.523 -18.156 -13.695 1 95.75 66 PHE A CA 1
ATOM 546 C C . PHE A 1 66 ? -10.766 -17.625 -13 1 95.75 66 PHE A C 1
ATOM 548 O O . PHE A 1 66 ? -11.883 -18.016 -13.328 1 95.75 66 PHE A O 1
ATOM 555 N N . LEU A 1 67 ? -10.578 -16.734 -12.039 1 96.62 67 LEU A N 1
ATOM 556 C CA . LEU A 1 67 ? -11.672 -16.172 -11.258 1 96.62 67 LEU A CA 1
ATOM 557 C C . LEU A 1 67 ? -11.695 -14.648 -11.367 1 96.62 67 LEU A C 1
ATOM 559 O O . LEU A 1 67 ? -10.648 -14.016 -11.547 1 96.62 67 LEU A O 1
ATOM 563 N N . CYS A 1 68 ? -12.875 -14.078 -11.312 1 96.06 68 CYS A N 1
ATOM 564 C CA . CYS A 1 68 ? -13.07 -12.641 -11.211 1 96.06 68 CYS A CA 1
ATOM 565 C C . CYS A 1 68 ? -13.852 -12.281 -9.953 1 96.06 68 CYS A C 1
ATOM 567 O O . CYS A 1 68 ? -14.797 -12.984 -9.578 1 96.06 68 CYS A O 1
ATOM 569 N N . ALA A 1 69 ? -13.383 -11.188 -9.344 1 94.19 69 ALA A N 1
ATOM 570 C CA . ALA A 1 69 ? -14.109 -10.688 -8.18 1 94.19 69 ALA A CA 1
ATOM 571 C C . ALA A 1 69 ? -15.156 -9.656 -8.594 1 94.19 69 ALA A C 1
ATOM 573 O O . ALA A 1 69 ? -14.812 -8.602 -9.133 1 94.19 69 ALA A O 1
ATOM 574 N N . ASP A 1 70 ? -16.406 -9.922 -8.289 1 86.75 70 ASP A N 1
ATOM 575 C CA . ASP A 1 70 ? -17.516 -8.977 -8.398 1 86.75 70 ASP A CA 1
ATOM 576 C C . ASP A 1 70 ? -17.531 -8.297 -9.766 1 86.75 70 ASP A C 1
ATOM 578 O O . ASP A 1 70 ? -17.609 -8.961 -10.797 1 86.75 70 ASP A O 1
ATOM 582 N N . GLY A 1 71 ? -17.328 -7.027 -9.758 1 87.31 71 GLY A N 1
ATOM 583 C CA . GLY A 1 71 ? -17.453 -6.188 -10.938 1 87.31 71 GLY A CA 1
ATOM 584 C C . GLY A 1 71 ? -16.281 -6.309 -11.891 1 87.31 71 GLY A C 1
ATOM 585 O O . GLY A 1 71 ? -16.328 -5.785 -13.008 1 87.31 71 GLY A O 1
ATOM 586 N N . ALA A 1 72 ? -15.281 -7.09 -11.578 1 93.06 72 ALA A N 1
ATOM 587 C CA . ALA A 1 72 ? -14.102 -7.234 -12.422 1 93.06 72 ALA A CA 1
ATOM 588 C C . ALA A 1 72 ? -14.453 -7.898 -13.75 1 93.06 72 ALA A C 1
ATOM 590 O O . ALA A 1 72 ? -13.906 -7.535 -14.797 1 93.06 72 ALA A O 1
ATOM 591 N N . PHE A 1 73 ? -15.367 -8.836 -13.711 1 91.5 73 PHE A N 1
ATOM 592 C CA . PHE A 1 73 ? -15.711 -9.586 -14.914 1 91.5 73 PHE A CA 1
ATOM 593 C C . PHE A 1 73 ? -16.375 -8.68 -15.945 1 91.5 73 PHE A C 1
ATOM 595 O O . PHE A 1 73 ? -16.047 -8.719 -17.125 1 91.5 73 PHE A O 1
ATOM 602 N N . SER A 1 74 ? -17.328 -7.902 -15.445 1 88.81 74 SER A N 1
ATOM 603 C CA . SER A 1 74 ? -18.062 -7.023 -16.359 1 88.81 74 SER A CA 1
ATOM 604 C C . SER A 1 74 ? -17.125 -6.055 -17.062 1 88.81 74 SER A C 1
ATOM 606 O O . SER A 1 74 ? -17.281 -5.785 -18.25 1 88.81 74 SER A O 1
ATOM 608 N N . ARG A 1 75 ? -16.234 -5.539 -16.359 1 92.44 75 ARG A N 1
ATOM 609 C CA . ARG A 1 75 ? -15.273 -4.613 -16.953 1 92.44 75 ARG A CA 1
ATOM 610 C C . ARG A 1 75 ? -14.344 -5.332 -17.922 1 92.44 75 ARG A C 1
ATOM 612 O O . ARG A 1 75 ? -14.023 -4.805 -18.984 1 92.44 75 ARG A O 1
ATOM 619 N N . LEU A 1 76 ? -13.883 -6.516 -17.547 1 93.56 76 LEU A N 1
ATOM 620 C CA . LEU A 1 76 ? -13.062 -7.336 -18.422 1 93.56 76 LEU A CA 1
ATOM 621 C C . LEU A 1 76 ? -13.82 -7.676 -19.703 1 93.56 76 LEU A C 1
ATOM 623 O O . LEU A 1 76 ? -13.266 -7.566 -20.812 1 93.56 76 LEU A O 1
ATOM 627 N N . GLN A 1 77 ? -15.031 -8.062 -19.562 1 89.38 77 GLN A N 1
ATOM 628 C CA . GLN A 1 77 ? -15.875 -8.391 -20.703 1 89.38 77 GLN A CA 1
ATOM 629 C C . GLN A 1 77 ? -16.031 -7.203 -21.656 1 89.38 77 GLN A C 1
ATOM 631 O O . GLN A 1 77 ? -15.93 -7.355 -22.875 1 89.38 77 GLN A O 1
ATOM 636 N N . ALA A 1 78 ? -16.312 -6.09 -21.031 1 90.5 78 ALA A N 1
ATOM 637 C CA . ALA A 1 78 ? -16.453 -4.879 -21.844 1 90.5 78 ALA A CA 1
ATOM 638 C C . ALA A 1 78 ? -15.164 -4.594 -22.609 1 90.5 78 ALA A C 1
ATOM 640 O O . ALA A 1 78 ? -15.211 -4.211 -23.781 1 90.5 78 ALA A O 1
ATOM 641 N N . TYR A 1 79 ? -14.078 -4.781 -22.016 1 94.19 79 TYR A N 1
ATOM 642 C CA . TYR A 1 79 ? -12.781 -4.562 -22.656 1 94.19 79 TYR A CA 1
ATOM 643 C C . TYR A 1 79 ? -12.586 -5.527 -23.812 1 94.19 79 TYR A C 1
ATOM 645 O O . TYR A 1 79 ? -12.18 -5.121 -24.906 1 94.19 79 TYR A O 1
ATOM 653 N N . ILE A 1 80 ? -12.852 -6.805 -23.641 1 90.75 80 ILE A N 1
ATOM 654 C CA . ILE A 1 80 ? -12.648 -7.836 -24.656 1 90.75 80 ILE A CA 1
ATOM 655 C C . ILE A 1 80 ? -13.586 -7.594 -25.828 1 90.75 80 ILE A C 1
ATOM 657 O O . ILE A 1 80 ? -13.195 -7.758 -26.984 1 90.75 80 ILE A O 1
ATOM 661 N N . GLU A 1 81 ? -14.75 -7.203 -25.516 1 88 81 GLU A N 1
ATOM 662 C CA . GLU A 1 81 ? -15.719 -6.922 -26.562 1 88 81 GLU A CA 1
ATOM 663 C C . GLU A 1 81 ? -15.258 -5.762 -27.438 1 88 81 GLU A C 1
ATOM 665 O O . GLU A 1 81 ? -15.422 -5.797 -28.656 1 88 81 GLU A O 1
ATOM 670 N N . GLU A 1 82 ? -14.75 -4.809 -26.797 1 92.5 82 GLU A N 1
ATOM 671 C CA . GLU A 1 82 ? -14.242 -3.67 -27.547 1 92.5 82 GLU A CA 1
ATOM 672 C C . GLU A 1 82 ? -13.023 -4.055 -28.375 1 92.5 82 GLU A C 1
ATOM 674 O O . GLU A 1 82 ? -12.914 -3.676 -29.547 1 92.5 82 GLU A O 1
ATOM 679 N N . GLU A 1 83 ? -12.164 -4.809 -27.828 1 92.44 83 GLU A N 1
ATOM 680 C CA . GLU A 1 83 ? -10.93 -5.207 -28.5 1 92.44 83 GLU A CA 1
ATOM 681 C C . GLU A 1 83 ? -11.219 -6.191 -29.641 1 92.44 83 GLU A C 1
ATOM 683 O O . GLU A 1 83 ? -10.5 -6.215 -30.641 1 92.44 83 GLU A O 1
ATOM 688 N N . ARG A 1 84 ? -12.141 -6.992 -29.469 1 86.5 84 ARG A N 1
ATOM 689 C CA . ARG A 1 84 ? -12.508 -8.008 -30.453 1 86.5 84 ARG A CA 1
ATOM 690 C C . ARG A 1 84 ? -12.867 -7.371 -31.797 1 86.5 84 ARG A C 1
ATOM 692 O O . ARG A 1 84 ? -12.734 -8 -32.844 1 86.5 84 ARG A O 1
ATOM 699 N N . LYS A 1 85 ? -13.297 -6.18 -31.75 1 85.5 85 LYS A N 1
ATOM 700 C CA . LYS A 1 85 ? -13.656 -5.473 -32.969 1 85.5 85 LYS A CA 1
ATOM 701 C C . LYS A 1 85 ? -12.438 -5.242 -33.875 1 85.5 85 LYS A C 1
ATOM 703 O O . LYS A 1 85 ? -12.555 -5.188 -35.094 1 85.5 85 LYS A O 1
ATOM 708 N N . HIS A 1 86 ? -11.297 -5.184 -33.219 1 89.12 86 HIS A N 1
ATOM 709 C CA . HIS A 1 86 ? -10.102 -4.828 -33.969 1 89.12 86 HIS A CA 1
ATOM 710 C C . HIS A 1 86 ? -9.07 -5.953 -33.938 1 89.12 86 HIS A C 1
ATOM 712 O O . HIS A 1 86 ? -8.086 -5.918 -34.688 1 89.12 86 HIS A O 1
ATOM 718 N N . ARG A 1 87 ? -9.383 -7.039 -33.156 1 88.94 87 ARG A N 1
ATOM 719 C CA . ARG A 1 87 ? -8.445 -8.141 -33 1 88.94 87 ARG A CA 1
ATOM 720 C C . ARG A 1 87 ? -9.117 -9.484 -33.281 1 88.94 87 ARG A C 1
ATOM 722 O O . ARG A 1 87 ? -9.703 -10.086 -32.406 1 88.94 87 ARG A O 1
ATOM 729 N N . PRO A 1 88 ? -8.859 -9.953 -34.469 1 81.56 88 PRO A N 1
ATOM 730 C CA . PRO A 1 88 ? -9.555 -11.18 -34.875 1 81.56 88 PRO A CA 1
ATOM 731 C C . PRO A 1 88 ? -9.195 -12.383 -34.031 1 81.56 88 PRO A C 1
ATOM 733 O O . PRO A 1 88 ? -10.016 -13.289 -33.844 1 81.56 88 PRO A O 1
ATOM 736 N N . GLU A 1 89 ? -8.047 -12.383 -33.375 1 81.12 89 GLU A N 1
ATOM 737 C CA . GLU A 1 89 ? -7.609 -13.523 -32.594 1 81.12 89 GLU A CA 1
ATOM 738 C C . GLU A 1 89 ? -8.438 -13.656 -31.312 1 81.12 89 GLU A C 1
ATOM 740 O O . GLU A 1 89 ? -8.43 -14.711 -30.672 1 81.12 89 GLU A O 1
ATOM 745 N N . LEU A 1 90 ? -9.18 -12.602 -31.031 1 86.5 90 LEU A N 1
ATOM 746 C CA . LEU A 1 90 ? -9.984 -12.625 -29.812 1 86.5 90 LEU A CA 1
ATOM 747 C C . LEU A 1 90 ? -11.43 -13.023 -30.125 1 86.5 90 LEU A C 1
ATOM 749 O O . LEU A 1 90 ? -12.234 -13.195 -29.219 1 86.5 90 LEU A O 1
ATOM 753 N N . ARG A 1 91 ? -11.75 -13.273 -31.281 1 81.44 91 ARG A N 1
ATOM 754 C CA . ARG A 1 91 ? -13.125 -13.508 -31.703 1 81.44 91 ARG A CA 1
ATOM 755 C C . ARG A 1 91 ? -13.664 -14.812 -31.141 1 81.44 91 ARG A C 1
ATOM 757 O O . ARG A 1 91 ? -14.836 -14.898 -30.75 1 81.44 91 ARG A O 1
ATOM 764 N N . PRO A 1 92 ? -12.812 -15.828 -31.047 1 80.31 92 PRO A N 1
ATOM 765 C CA . PRO A 1 92 ? -13.328 -17.078 -30.469 1 80.31 92 PRO A CA 1
ATOM 766 C C . PRO A 1 92 ? -13.797 -16.906 -29.016 1 80.31 92 PRO A C 1
ATOM 768 O O . PRO A 1 92 ? -14.602 -17.703 -28.531 1 80.31 92 PRO A O 1
ATOM 771 N N . PHE A 1 93 ? -13.32 -15.859 -28.375 1 82.19 93 PHE A N 1
ATOM 772 C CA . PHE A 1 93 ? -13.664 -15.648 -26.969 1 82.19 93 PHE A CA 1
ATOM 773 C C . PHE A 1 93 ? -15.117 -15.219 -26.828 1 82.19 93 PHE A C 1
ATOM 775 O O . PHE A 1 93 ? -15.664 -15.203 -25.719 1 82.19 93 PHE A O 1
ATOM 782 N N . ALA A 1 94 ? -15.727 -14.953 -27.844 1 78.06 94 ALA A N 1
ATOM 783 C CA . ALA A 1 94 ? -17.141 -14.617 -27.812 1 78.06 94 ALA A CA 1
ATOM 784 C C . ALA A 1 94 ? -18 -15.852 -27.531 1 78.06 94 ALA A C 1
ATOM 786 O O . ALA A 1 94 ? -19.156 -15.734 -27.125 1 78.06 94 ALA A O 1
ATOM 787 N N . HIS A 1 95 ? -17.344 -17 -27.562 1 76.69 95 HIS A N 1
ATOM 788 C CA . HIS A 1 95 ? -18.141 -18.219 -27.5 1 76.69 95 HIS A CA 1
ATOM 789 C C . HIS A 1 95 ? -17.766 -19.062 -26.297 1 76.69 95 HIS A C 1
ATOM 791 O O . HIS A 1 95 ? -18.344 -20.125 -26.078 1 76.69 95 HIS A O 1
ATOM 797 N N . VAL A 1 96 ? -16.844 -18.625 -25.594 1 78.88 96 VAL A N 1
ATOM 798 C CA . VAL A 1 96 ? -16.422 -19.375 -24.406 1 78.88 96 VAL A CA 1
ATOM 799 C C . VAL A 1 96 ? -16.266 -18.406 -23.234 1 78.88 96 VAL A C 1
ATOM 801 O O . VAL A 1 96 ? -15.93 -17.234 -23.406 1 78.88 96 VAL A O 1
ATOM 804 N N . PRO A 1 97 ? -16.5 -18.969 -22.062 1 80 97 PRO A N 1
ATOM 805 C CA . PRO A 1 97 ? -16.234 -18.125 -20.906 1 80 97 PRO A CA 1
ATOM 806 C C . PRO A 1 97 ? -14.75 -17.859 -20.688 1 80 97 PRO A C 1
ATOM 808 O O . PRO A 1 97 ? -13.93 -18.766 -20.844 1 80 97 PRO A O 1
ATOM 811 N N . PHE A 1 98 ? -14.438 -16.734 -20.5 1 86.19 98 PHE A N 1
ATOM 812 C CA . PHE A 1 98 ? -13.031 -16.438 -20.25 1 86.19 98 PHE A CA 1
ATOM 813 C C . PHE A 1 98 ? -12.766 -16.359 -18.75 1 86.19 98 PHE A C 1
ATOM 815 O O . PHE A 1 98 ? -11.695 -15.906 -18.328 1 86.19 98 PHE A O 1
ATOM 822 N N . CYS A 1 99 ? -13.727 -16.719 -18 1 90.88 99 CYS A N 1
ATOM 823 C CA . CYS A 1 99 ? -13.641 -16.844 -16.547 1 90.88 99 CYS A CA 1
ATOM 824 C C . CYS A 1 99 ? -14.414 -18.062 -16.062 1 90.88 99 CYS A C 1
ATOM 826 O O . CYS A 1 99 ? -15.477 -18.391 -16.594 1 90.88 99 CYS A O 1
ATOM 828 N N . ASP A 1 100 ? -13.852 -18.781 -15.07 1 91.38 100 ASP A N 1
ATOM 829 C CA . ASP A 1 100 ? -14.523 -19.984 -14.57 1 91.38 100 ASP A CA 1
ATOM 830 C C . ASP A 1 100 ? -15.633 -19.609 -13.586 1 91.38 100 ASP A C 1
ATOM 832 O O . ASP A 1 100 ? -16.719 -20.203 -13.617 1 91.38 100 ASP A O 1
ATOM 836 N N . ALA A 1 101 ? -15.344 -18.641 -12.75 1 92.94 101 ALA A N 1
ATOM 837 C CA . ALA A 1 101 ? -16.344 -18.219 -11.773 1 92.94 101 ALA A CA 1
ATOM 838 C C . ALA A 1 101 ? -16.141 -16.75 -11.391 1 92.94 101 ALA A C 1
ATOM 840 O O . ALA A 1 101 ? -15.016 -16.281 -11.305 1 92.94 101 ALA A O 1
ATOM 841 N N . VAL A 1 102 ? -17.203 -16.047 -11.258 1 93.5 102 VAL A N 1
ATOM 842 C CA . VAL A 1 102 ? -17.25 -14.734 -10.641 1 93.5 102 VAL A CA 1
ATOM 843 C C . VAL A 1 102 ? -17.75 -14.852 -9.203 1 93.5 102 VAL A C 1
ATOM 845 O O . VAL A 1 102 ? -18.781 -15.469 -8.953 1 93.5 102 VAL A O 1
ATOM 848 N N . ILE A 1 103 ? -17.016 -14.32 -8.266 1 94.69 103 ILE A N 1
ATOM 849 C CA . ILE A 1 103 ? -17.391 -14.516 -6.875 1 94.69 103 ILE A CA 1
ATOM 850 C C . ILE A 1 103 ? -17.359 -13.18 -6.133 1 94.69 103 ILE A C 1
ATOM 852 O O . ILE A 1 103 ? -16.516 -12.32 -6.426 1 94.69 103 ILE A O 1
ATOM 856 N N . GLY A 1 104 ? -18.219 -12.906 -5.176 1 92.25 104 GLY A N 1
ATOM 857 C CA . GLY A 1 104 ? -18.297 -11.703 -4.359 1 92.25 104 GLY A CA 1
ATOM 858 C C . GLY A 1 104 ? -19.641 -11.523 -3.688 1 92.25 104 GLY A C 1
ATOM 859 O O . GLY A 1 104 ? -20.453 -12.445 -3.654 1 92.25 104 GLY A O 1
ATOM 860 N N . ASP A 1 105 ? -19.875 -10.383 -3.014 1 86.25 105 ASP A N 1
ATOM 861 C CA . ASP A 1 105 ? -21.156 -10.062 -2.414 1 86.25 105 ASP A CA 1
ATOM 862 C C . ASP A 1 105 ? -22.078 -9.367 -3.416 1 86.25 105 ASP A C 1
ATOM 864 O O . ASP A 1 105 ? -23.203 -9 -3.084 1 86.25 105 ASP A O 1
ATOM 868 N N . MET A 1 106 ? -21.672 -9.117 -4.59 1 76.75 106 MET A N 1
ATOM 869 C CA . MET A 1 106 ? -22.375 -8.672 -5.781 1 76.75 106 MET A CA 1
ATOM 870 C C . MET A 1 106 ? -22.938 -7.27 -5.578 1 76.75 106 MET A C 1
ATOM 872 O O . MET A 1 106 ? -23.938 -6.898 -6.203 1 76.75 106 MET A O 1
ATOM 876 N N . ASP A 1 107 ? -22.438 -6.477 -4.539 1 70.5 107 ASP A N 1
ATOM 877 C CA . ASP A 1 107 ? -22.906 -5.113 -4.312 1 70.5 107 ASP A CA 1
ATOM 878 C C . ASP A 1 107 ? -22.469 -4.188 -5.445 1 70.5 107 ASP A C 1
ATOM 880 O O . ASP A 1 107 ? -23.078 -3.143 -5.672 1 70.5 107 ASP A O 1
ATOM 884 N N . SER A 1 108 ? -21.406 -4.5 -6.047 1 61.19 108 SER A N 1
ATOM 885 C CA . SER A 1 108 ? -20.938 -3.688 -7.168 1 61.19 108 SER A CA 1
ATOM 886 C C . SER A 1 108 ? -21.766 -3.943 -8.422 1 61.19 108 SER A C 1
ATOM 888 O O . SER A 1 108 ? -21.672 -3.201 -9.398 1 61.19 108 SER A O 1
ATOM 890 N N . CYS A 1 109 ? -22.562 -5.043 -8.305 1 53.22 109 CYS A N 1
ATOM 891 C CA . CYS A 1 109 ? -23.328 -5.461 -9.469 1 53.22 109 CYS A CA 1
ATOM 892 C C . CYS A 1 109 ? -24.734 -4.871 -9.43 1 53.22 109 CYS A C 1
ATOM 894 O O . CYS A 1 109 ? -25.594 -5.266 -10.219 1 53.22 109 CYS A O 1
ATOM 896 N N . LYS A 1 110 ? -25.141 -3.867 -8.492 1 46.53 110 LYS A N 1
ATOM 897 C CA . LYS A 1 110 ? -26.531 -3.467 -8.398 1 46.53 110 LYS A CA 1
ATOM 898 C C . LYS A 1 110 ? -27.141 -3.299 -9.789 1 46.53 110 LYS A C 1
ATOM 900 O O . LYS A 1 110 ? -28.297 -3.676 -10.016 1 46.53 110 LYS A O 1
ATOM 905 N N . ASN A 1 111 ? -26.906 -1.893 -10.367 1 35.69 111 ASN A N 1
ATOM 906 C CA . ASN A 1 111 ? -27.797 -1.744 -11.523 1 35.69 111 ASN A CA 1
ATOM 907 C C . ASN A 1 111 ? -27.5 -2.787 -12.594 1 35.69 111 ASN A C 1
ATOM 909 O O . ASN A 1 111 ? -26.609 -2.59 -13.43 1 35.69 111 ASN A O 1
ATOM 913 N N . PRO A 1 112 ? -27.656 -3.924 -12.281 1 35.94 112 PRO A N 1
ATOM 914 C CA . PRO A 1 112 ? -27.484 -4.891 -13.367 1 35.94 112 PRO A CA 1
ATOM 915 C C . PRO A 1 112 ? -27.922 -4.344 -14.719 1 35.94 112 PRO A C 1
ATOM 917 O O . PRO A 1 112 ? -27.391 -4.746 -15.758 1 35.94 112 PRO A O 1
ATOM 920 N N . PHE A 1 113 ? -29.266 -3.754 -14.719 1 31.22 113 PHE A N 1
ATOM 921 C CA . PHE A 1 113 ? -29.984 -3.338 -15.914 1 31.22 113 PHE A CA 1
ATOM 922 C C . PHE A 1 113 ? -29.328 -2.107 -16.531 1 31.22 113 PHE A C 1
ATOM 924 O O . PHE A 1 113 ? -29.656 -1.729 -17.656 1 31.22 113 PHE A O 1
ATOM 931 N N . ARG A 1 114 ? -29.125 -1.008 -15.758 1 28.2 114 ARG A N 1
ATOM 932 C CA . ARG A 1 114 ? -28.938 0.228 -16.516 1 28.2 114 ARG A CA 1
ATOM 933 C C . ARG A 1 114 ? -27.719 0.142 -17.422 1 28.2 114 ARG A C 1
ATOM 935 O O . ARG A 1 114 ? -27.797 0.446 -18.609 1 28.2 114 ARG A O 1
ATOM 942 N N . ASN A 1 115 ? -26.531 1.033 -16.984 1 28.23 115 ASN A N 1
ATOM 943 C CA . ASN A 1 115 ? -25.688 1.584 -18.047 1 28.23 115 ASN A CA 1
ATOM 944 C C . ASN A 1 115 ? -24.797 0.51 -18.672 1 28.23 115 ASN A C 1
ATOM 946 O O . ASN A 1 115 ? -23.875 0.822 -19.422 1 28.23 115 ASN A O 1
ATOM 950 N N . TYR A 1 116 ? -24.359 -0.521 -17.922 1 27.72 116 TYR A N 1
ATOM 951 C CA . TYR A 1 116 ? -23.453 -1.086 -18.922 1 27.72 116 TYR A CA 1
ATOM 952 C C . TYR A 1 116 ? -24.203 -1.439 -20.188 1 27.72 116 TYR A C 1
ATOM 954 O O . TYR A 1 116 ? -25.391 -1.792 -20.141 1 27.72 116 TYR A O 1
ATOM 962 N N . GLY A 1 117 ? -24.047 -0.804 -21.234 1 28.22 117 GLY A N 1
ATOM 963 C CA . GLY A 1 117 ? -24.672 -1.049 -22.516 1 28.22 117 GLY A CA 1
ATOM 964 C C . GLY A 1 117 ? -25.281 -2.434 -22.641 1 28.22 117 GLY A C 1
ATOM 965 O O . GLY A 1 117 ? -26.203 -2.646 -23.422 1 28.22 117 GLY A O 1
ATOM 966 N N . THR A 1 118 ? -24.406 -3.488 -22.625 1 28.84 118 THR A N 1
ATOM 967 C CA . THR A 1 118 ? -25.156 -4.688 -22.984 1 28.84 118 THR A CA 1
ATOM 968 C C . THR A 1 118 ? -26.078 -5.121 -21.859 1 28.84 118 THR A C 1
ATOM 970 O O . THR A 1 118 ? -25.703 -5.039 -20.688 1 28.84 118 THR A O 1
ATOM 973 N N . PRO A 1 119 ? -27.344 -4.996 -21.938 1 28.88 119 PRO A N 1
ATOM 974 C CA . PRO A 1 119 ? -28.297 -5.762 -21.141 1 28.88 119 PRO A CA 1
ATOM 975 C C . PRO A 1 119 ? -27.688 -7.035 -20.562 1 28.88 119 PRO A C 1
ATOM 977 O O . PRO A 1 119 ? -27.281 -7.926 -21.297 1 28.88 119 PRO A O 1
ATOM 980 N N . VAL A 1 120 ? -26.625 -6.949 -19.875 1 31.81 120 VAL A N 1
ATOM 981 C CA . VAL A 1 120 ? -26.438 -8.297 -19.344 1 31.81 120 VAL A CA 1
ATOM 982 C C . VAL A 1 120 ? -27.766 -8.828 -18.812 1 31.81 120 VAL A C 1
ATOM 984 O O . VAL A 1 120 ? -28.359 -8.25 -17.906 1 31.81 120 VAL A O 1
ATOM 987 N N . CYS A 1 121 ? -28.578 -9.172 -19.641 1 28.39 121 CYS A N 1
ATOM 988 C CA . CYS A 1 121 ? -29.656 -10.117 -19.375 1 28.39 121 CYS A CA 1
ATOM 989 C C . CYS A 1 121 ? -29.234 -11.109 -18.297 1 28.39 121 CYS A C 1
ATOM 991 O O . CYS A 1 121 ? -28.391 -11.969 -18.516 1 28.39 121 CYS A O 1
ATOM 993 N N . VAL A 1 122 ? -28.906 -10.695 -17.078 1 32.41 122 VAL A N 1
ATOM 994 C CA . VAL A 1 122 ? -29.172 -11.719 -16.062 1 32.41 122 VAL A CA 1
ATOM 995 C C . VAL A 1 122 ? -30.453 -12.469 -16.422 1 32.41 122 VAL A C 1
ATOM 997 O O . VAL A 1 122 ? -31.531 -12.117 -15.938 1 32.41 122 VAL A O 1
ATOM 1000 N N . ASP A 1 123 ? -30.859 -12.406 -17.531 1 29.91 123 ASP A N 1
ATOM 1001 C CA . ASP A 1 123 ? -31.734 -13.555 -17.719 1 29.91 123 ASP A CA 1
ATOM 1002 C C . ASP A 1 123 ? -31.109 -14.82 -17.125 1 29.91 123 ASP A C 1
ATOM 1004 O O . ASP A 1 123 ? -29.891 -14.977 -17.125 1 29.91 123 ASP A O 1
ATOM 1008 N N . GLY A 1 124 ? -31.703 -15.406 -16.141 1 31.14 124 GLY A N 1
ATOM 1009 C CA . GLY A 1 124 ? -31.562 -16.641 -15.391 1 31.14 124 GLY A CA 1
ATOM 1010 C C . GLY A 1 124 ? -30.75 -17.703 -16.125 1 31.14 124 GLY A C 1
ATOM 1011 O O . GLY A 1 124 ? -30.594 -18.812 -15.633 1 31.14 124 GLY A O 1
ATOM 1012 N N . ALA A 1 125 ? -30.672 -17.562 -17.359 1 32.22 125 ALA A N 1
ATOM 1013 C CA . ALA A 1 125 ? -30.203 -18.828 -17.922 1 32.22 125 ALA A CA 1
ATOM 1014 C C . ALA A 1 125 ? -28.688 -18.984 -17.734 1 32.22 125 ALA A C 1
ATOM 1016 O O . ALA A 1 125 ? -28.094 -19.953 -18.203 1 32.22 125 ALA A O 1
ATOM 1017 N N . GLY A 1 126 ? -27.938 -17.953 -17.781 1 36.03 126 GLY A N 1
ATOM 1018 C CA . GLY A 1 126 ? -26.594 -18.375 -17.406 1 36.03 126 GLY A CA 1
ATOM 1019 C C . GLY A 1 126 ? -26.562 -19.109 -16.078 1 36.03 126 GLY A C 1
ATOM 1020 O O . GLY A 1 126 ? -27.547 -19.109 -15.328 1 36.03 126 GLY A O 1
ATOM 1021 N N . PHE A 1 127 ? -25.547 -20.078 -15.711 1 40.53 127 PHE A N 1
ATOM 1022 C CA . PHE A 1 127 ? -25.734 -20.984 -14.578 1 40.53 127 PHE A CA 1
ATOM 1023 C C . PHE A 1 127 ? -26.109 -20.203 -13.32 1 40.53 127 PHE A C 1
ATOM 1025 O O . PHE A 1 127 ? -25.234 -19.781 -12.57 1 40.53 127 PHE A O 1
ATOM 1032 N N . SER A 1 128 ? -26.859 -19.094 -13.234 1 46.12 128 SER A N 1
ATOM 1033 C CA . SER A 1 128 ? -27.75 -18.781 -12.117 1 46.12 128 SER A CA 1
ATOM 1034 C C . SER A 1 128 ? -28.109 -20.031 -11.336 1 46.12 128 SER A C 1
ATOM 1036 O O . SER A 1 128 ? -28.719 -19.953 -10.266 1 46.12 128 SER A O 1
ATOM 1038 N N . LEU A 1 129 ? -27.906 -21.062 -12.094 1 47.16 129 LEU A N 1
ATOM 1039 C CA . LEU A 1 129 ? -28.359 -22.297 -11.461 1 47.16 129 LEU A CA 1
ATOM 1040 C C . LEU A 1 129 ? -27.609 -22.547 -10.148 1 47.16 129 LEU A C 1
ATOM 1042 O O . LEU A 1 129 ? -28.016 -23.375 -9.336 1 47.16 129 LEU A O 1
ATOM 1046 N N . SER A 1 130 ? -26.406 -21.797 -10.094 1 55.06 130 SER A N 1
ATOM 1047 C CA . SER A 1 130 ? -25.609 -22.359 -9.008 1 55.06 130 SER A CA 1
ATOM 1048 C C . SER A 1 130 ? -25.828 -21.594 -7.711 1 55.06 130 SER A C 1
ATOM 1050 O O . SER A 1 130 ? -25.375 -22.016 -6.645 1 55.06 130 SER A O 1
ATOM 1052 N N . THR A 1 131 ? -26.406 -20.344 -7.91 1 65.25 131 THR A N 1
ATOM 1053 C CA . THR A 1 131 ? -26.531 -19.656 -6.629 1 65.25 131 THR A CA 1
ATOM 1054 C C . THR A 1 131 ? -28 -19.484 -6.262 1 65.25 131 THR A C 1
ATOM 1056 O O . THR A 1 131 ? -28.812 -19.094 -7.102 1 65.25 131 THR A O 1
ATOM 1059 N N . PRO A 1 132 ? -28.312 -19.938 -5.059 1 74.5 132 PRO A N 1
ATOM 1060 C CA . PRO A 1 132 ? -29.656 -19.609 -4.555 1 74.5 132 PRO A CA 1
ATOM 1061 C C . PRO A 1 132 ? -29.984 -18.125 -4.66 1 74.5 132 PRO A C 1
ATOM 1063 O O . PRO A 1 132 ? -29.078 -17.297 -4.73 1 74.5 132 PRO A O 1
ATOM 1066 N N . ALA A 1 133 ? -31.188 -17.781 -4.848 1 74.81 133 ALA A N 1
ATOM 1067 C CA . ALA A 1 133 ? -31.656 -16.391 -4.984 1 74.81 133 ALA A CA 1
ATOM 1068 C C . ALA A 1 133 ? -31.062 -15.508 -3.891 1 74.81 133 ALA A C 1
ATOM 1070 O O . ALA A 1 133 ? -30.703 -14.359 -4.145 1 74.81 133 ALA A O 1
ATOM 1071 N N . GLU A 1 134 ? -30.953 -16.094 -2.773 1 82.69 134 GLU A N 1
ATOM 1072 C CA . GLU A 1 134 ? -30.453 -15.297 -1.654 1 82.69 134 GLU A CA 1
ATOM 1073 C C . GLU A 1 134 ? -28.938 -15.336 -1.583 1 82.69 134 GLU A C 1
ATOM 1075 O O . GLU A 1 134 ? -28.328 -14.562 -0.84 1 82.69 134 GLU A O 1
ATOM 1080 N N . GLY A 1 135 ? -28.297 -16.156 -2.355 1 88.56 135 GLY A N 1
ATOM 1081 C CA . GLY A 1 135 ? -26.859 -16.328 -2.307 1 88.56 135 GLY A CA 1
ATOM 1082 C C . GLY A 1 135 ? -26.406 -17.281 -1.221 1 88.56 135 GLY A C 1
ATOM 1083 O O . GLY A 1 135 ? -27.219 -17.766 -0.429 1 88.56 135 GLY A O 1
ATOM 1084 N N . TYR A 1 136 ? -25.156 -17.656 -1.233 1 93.5 136 TYR A N 1
ATOM 1085 C CA . TYR A 1 136 ? -24.562 -18.469 -0.183 1 93.5 136 TYR A CA 1
ATOM 1086 C C . TYR A 1 136 ? -24.156 -17.625 1.012 1 93.5 136 TYR A C 1
ATOM 1088 O O . TYR A 1 136 ? -23.734 -16.469 0.848 1 93.5 136 TYR A O 1
ATOM 1096 N N . ALA A 1 137 ? -24.281 -18.141 2.221 1 93.88 137 ALA A N 1
ATOM 1097 C CA . ALA A 1 137 ? -23.859 -17.406 3.408 1 93.88 137 ALA A CA 1
ATOM 1098 C C . ALA A 1 137 ? -22.344 -17.188 3.42 1 93.88 137 ALA A C 1
ATOM 1100 O O . ALA A 1 137 ? -21.875 -16.062 3.621 1 93.88 137 ALA A O 1
ATOM 1101 N N . THR A 1 138 ? -21.625 -18.281 3.26 1 95.69 138 THR A N 1
ATOM 1102 C CA . THR A 1 138 ? -20.172 -18.266 3.146 1 95.69 138 THR A CA 1
ATOM 1103 C C . THR A 1 138 ? -19.719 -19.109 1.964 1 95.69 138 THR A C 1
ATOM 1105 O O . THR A 1 138 ? -20.516 -19.797 1.338 1 95.69 138 THR A O 1
ATOM 1108 N N . VAL A 1 139 ? -18.453 -19.031 1.621 1 96.56 139 VAL A N 1
ATOM 1109 C CA . VAL A 1 139 ? -17.906 -19.812 0.521 1 96.56 139 VAL A CA 1
ATOM 1110 C C . VAL A 1 139 ? -17.984 -21.297 0.858 1 96.56 139 VAL A C 1
ATOM 1112 O O . VAL A 1 139 ? -18.188 -22.141 -0.027 1 96.56 139 VAL A O 1
ATOM 1115 N N . ASP A 1 140 ? -17.875 -21.625 2.15 1 96.12 140 ASP A N 1
ATOM 1116 C CA . ASP A 1 140 ? -17.922 -23.016 2.605 1 96.12 140 ASP A CA 1
ATOM 1117 C C . ASP A 1 140 ? -19.312 -23.625 2.375 1 96.12 140 ASP A C 1
ATOM 1119 O O . ASP A 1 140 ? -19.469 -24.844 2.334 1 96.12 140 ASP A O 1
ATOM 1123 N N . ASP A 1 141 ? -20.297 -22.797 2.18 1 95.88 141 ASP A N 1
ATOM 1124 C CA . ASP A 1 141 ? -21.672 -23.25 2 1 95.88 141 ASP A CA 1
ATOM 1125 C C . ASP A 1 141 ? -21.953 -23.578 0.537 1 95.88 141 ASP A C 1
ATOM 1127 O O . ASP A 1 141 ? -23 -24.141 0.212 1 95.88 141 ASP A O 1
ATOM 1131 N N . ILE A 1 142 ? -21.078 -23.281 -0.356 1 95.38 142 ILE A N 1
ATOM 1132 C CA . ILE A 1 142 ? -21.219 -23.672 -1.755 1 95.38 142 ILE A CA 1
ATOM 1133 C C . ILE A 1 142 ? -21.141 -25.188 -1.878 1 95.38 142 ILE A C 1
ATOM 1135 O O . ILE A 1 142 ? -20.141 -25.797 -1.474 1 95.38 142 ILE A O 1
ATOM 1139 N N . PRO A 1 143 ? -22.109 -25.781 -2.473 1 94.19 143 PRO A N 1
ATOM 1140 C CA . PRO A 1 143 ? -22.125 -27.234 -2.553 1 94.19 143 PRO A CA 1
ATOM 1141 C C . PRO A 1 143 ? -20.969 -27.797 -3.391 1 94.19 143 PRO A C 1
ATOM 1143 O O . PRO A 1 143 ? -20.562 -27.172 -4.375 1 94.19 143 PRO A O 1
ATOM 1146 N N . THR A 1 144 ? -20.516 -29 -3.043 1 94.25 144 THR A N 1
ATOM 1147 C CA . THR A 1 144 ? -19.422 -29.656 -3.75 1 94.25 144 THR A CA 1
ATOM 1148 C C . THR A 1 144 ? -19.812 -29.938 -5.199 1 94.25 144 THR A C 1
ATOM 1150 O O . THR A 1 144 ? -18.938 -30 -6.074 1 94.25 144 THR A O 1
ATOM 1153 N N . SER A 1 145 ? -21.078 -30.109 -5.449 1 92.19 145 SER A N 1
ATOM 1154 C CA . SER A 1 145 ? -21.531 -30.344 -6.812 1 92.19 145 SER A CA 1
ATOM 1155 C C . SER A 1 145 ? -21.234 -29.156 -7.715 1 92.19 145 SER A C 1
ATOM 1157 O O . SER A 1 145 ? -20.938 -29.328 -8.898 1 92.19 145 SER A O 1
ATOM 1159 N N . VAL A 1 146 ? -21.328 -27.969 -7.098 1 92.06 146 VAL A N 1
ATOM 1160 C CA . VAL A 1 146 ? -21.016 -26.766 -7.859 1 92.06 146 VAL A CA 1
ATOM 1161 C C . VAL A 1 146 ? -19.531 -26.719 -8.195 1 92.06 146 VAL A C 1
ATOM 1163 O O . VAL A 1 146 ? -19.141 -26.328 -9.297 1 92.06 146 VAL A O 1
ATOM 1166 N N . LEU A 1 147 ? -18.656 -27.156 -7.281 1 93.31 147 LEU A N 1
ATOM 1167 C CA . LEU A 1 147 ? -17.219 -27.234 -7.527 1 93.31 147 LEU A CA 1
ATOM 1168 C C . LEU A 1 147 ? -16.922 -28.203 -8.664 1 93.31 147 LEU A C 1
ATOM 1170 O O . LEU A 1 147 ? -16.078 -27.922 -9.523 1 93.31 147 LEU A O 1
ATOM 1174 N N . ASP A 1 148 ? -17.656 -29.312 -8.711 1 91.31 148 ASP A N 1
ATOM 1175 C CA . ASP A 1 148 ? -17.5 -30.281 -9.781 1 91.31 148 ASP A CA 1
ATOM 1176 C C . ASP A 1 148 ? -17.891 -29.703 -11.133 1 91.31 148 ASP A C 1
ATOM 1178 O O . ASP A 1 148 ? -17.219 -29.938 -12.133 1 91.31 148 ASP A O 1
ATOM 1182 N N . GLN A 1 149 ? -18.891 -28.969 -11.086 1 89.12 149 GLN A N 1
ATOM 1183 C CA . GLN A 1 149 ? -19.359 -28.359 -12.328 1 89.12 149 GLN A CA 1
ATOM 1184 C C . GLN A 1 149 ? -18.359 -27.359 -12.867 1 89.12 149 GLN A C 1
ATOM 1186 O O . GLN A 1 149 ? -18.109 -27.281 -14.07 1 89.12 149 GLN A O 1
ATOM 1191 N N . ILE A 1 150 ? -17.844 -26.547 -11.938 1 89.44 150 ILE A N 1
ATOM 1192 C CA . ILE A 1 150 ? -16.828 -25.578 -12.328 1 89.44 150 ILE A CA 1
ATOM 1193 C C . ILE A 1 150 ? -15.625 -26.312 -12.93 1 89.44 150 ILE A C 1
ATOM 1195 O O . ILE A 1 150 ? -15.102 -25.906 -13.977 1 89.44 150 ILE A O 1
ATOM 1199 N N . HIS A 1 151 ? -15.258 -27.375 -12.312 1 88.75 151 HIS A N 1
ATOM 1200 C CA . HIS A 1 151 ? -14.125 -28.172 -12.758 1 88.75 151 HIS A CA 1
ATOM 1201 C C . HIS A 1 151 ? -14.391 -28.797 -14.117 1 88.75 151 HIS A C 1
ATOM 1203 O O . HIS A 1 151 ? -13.523 -28.797 -14.992 1 88.75 151 HIS A O 1
ATOM 1209 N N . ASP A 1 152 ? -15.555 -29.266 -14.328 1 84.81 152 ASP A N 1
ATOM 1210 C CA . ASP A 1 152 ? -15.914 -29.984 -15.547 1 84.81 152 ASP A CA 1
ATOM 1211 C C . ASP A 1 152 ? -16.047 -29.031 -16.734 1 84.81 152 ASP A C 1
ATOM 1213 O O . ASP A 1 152 ? -15.781 -29.406 -17.875 1 84.81 152 ASP A O 1
ATOM 1217 N N . ARG A 1 153 ? -16.422 -27.891 -16.438 1 84.25 153 ARG A N 1
ATOM 1218 C CA . ARG A 1 153 ? -16.609 -26.922 -17.516 1 84.25 153 ARG A CA 1
ATOM 1219 C C . ARG A 1 153 ? -15.281 -26.547 -18.156 1 84.25 153 ARG A C 1
ATOM 1221 O O . ARG A 1 153 ? -15.242 -26.125 -19.312 1 84.25 153 ARG A O 1
ATOM 1228 N N . TYR A 1 154 ? -14.25 -26.766 -17.422 1 79.31 154 TYR A N 1
ATOM 1229 C CA . TYR A 1 154 ? -12.906 -26.453 -17.906 1 79.31 154 TYR A CA 1
ATOM 1230 C C . TYR A 1 154 ? -12.609 -27.188 -19.203 1 79.31 154 TYR A C 1
ATOM 1232 O O . TYR A 1 154 ? -12.219 -26.562 -20.188 1 79.31 154 TYR A O 1
ATOM 1240 N N . THR A 1 155 ? -12.844 -28.453 -19.219 1 75.12 155 THR A N 1
ATOM 1241 C CA . THR A 1 155 ? -12.547 -29.281 -20.375 1 75.12 155 THR A CA 1
ATOM 1242 C C . THR A 1 155 ? -13.445 -28.906 -21.547 1 75.12 155 THR A C 1
ATOM 1244 O O . THR A 1 155 ? -12.992 -28.859 -22.688 1 75.12 155 THR A O 1
ATOM 1247 N N . PHE A 1 156 ? -14.617 -28.641 -21.188 1 77.5 156 PHE A N 1
ATOM 1248 C CA . PHE A 1 156 ? -15.57 -28.266 -22.219 1 77.5 156 PHE A CA 1
ATOM 1249 C C . PHE A 1 156 ? -15.172 -26.953 -22.891 1 77.5 156 PHE A C 1
ATOM 1251 O O . PHE A 1 156 ? -15.227 -26.828 -24.109 1 77.5 156 PHE A O 1
ATOM 1258 N N . THR A 1 157 ? -14.805 -26.031 -22.031 1 81.75 157 THR A N 1
ATOM 1259 C CA . THR A 1 157 ? -14.445 -24.703 -22.516 1 81.75 157 THR A CA 1
ATOM 1260 C C . THR A 1 157 ? -13.219 -24.766 -23.422 1 81.75 157 THR A C 1
ATOM 1262 O O . THR A 1 157 ? -13.172 -24.094 -24.453 1 81.75 157 THR A O 1
ATOM 1265 N N . VAL A 1 158 ? -12.234 -25.562 -23.156 1 79.25 158 VAL A N 1
ATOM 1266 C CA . VAL A 1 158 ? -11.023 -25.703 -23.953 1 79.25 158 VAL A CA 1
ATOM 1267 C C . VAL A 1 158 ? -11.359 -26.312 -25.297 1 79.25 158 VAL A C 1
ATOM 1269 O O . VAL A 1 158 ? -10.898 -25.844 -26.344 1 79.25 158 VAL A O 1
ATOM 1272 N N . ALA A 1 159 ? -12.18 -27.312 -25.266 1 78.62 159 ALA A N 1
ATOM 1273 C CA . ALA A 1 159 ? -12.586 -27.984 -26.484 1 78.62 159 ALA A CA 1
ATOM 1274 C C . ALA A 1 159 ? -13.367 -27.047 -27.406 1 78.62 159 ALA A C 1
ATOM 1276 O O . ALA A 1 159 ? -13.141 -27.016 -28.609 1 78.62 159 ALA A O 1
ATOM 1277 N N . GLU A 1 160 ? -14.227 -26.359 -26.828 1 80.19 160 GLU A N 1
ATOM 1278 C CA . GLU A 1 160 ? -15.062 -25.438 -27.594 1 80.19 160 GLU A CA 1
ATOM 1279 C C . GLU A 1 160 ? -14.234 -24.312 -28.203 1 80.19 160 GLU A C 1
ATOM 1281 O O . GLU A 1 160 ? -14.477 -23.906 -29.344 1 80.19 160 GLU A O 1
ATOM 1286 N N . PHE A 1 161 ? -13.32 -23.844 -27.453 1 81.44 161 PHE A N 1
ATOM 1287 C CA . PHE A 1 161 ? -12.453 -22.781 -27.953 1 81.44 161 PHE A CA 1
ATOM 1288 C C . PHE A 1 161 ? -11.648 -23.281 -29.156 1 81.44 161 PHE A C 1
ATOM 1290 O O . PHE A 1 161 ? -11.5 -22.547 -30.141 1 81.44 161 PHE A O 1
ATOM 1297 N N . THR A 1 162 ? -11.148 -24.453 -29.047 1 80.75 162 THR A N 1
ATOM 1298 C CA . THR A 1 162 ? -10.359 -25.031 -30.125 1 80.75 162 THR A CA 1
ATOM 1299 C C . THR A 1 162 ? -11.211 -25.203 -31.391 1 80.75 162 THR A C 1
ATOM 1301 O O . THR A 1 162 ? -10.766 -24.922 -32.5 1 80.75 162 THR A O 1
ATOM 1304 N N . ARG A 1 163 ? -12.344 -25.656 -31.188 1 82.06 163 ARG A N 1
ATOM 1305 C CA . ARG A 1 163 ? -13.266 -25.859 -32.312 1 82.06 163 ARG A CA 1
ATOM 1306 C C . ARG A 1 163 ? -13.586 -24.547 -33 1 82.06 163 ARG A C 1
ATOM 1308 O O . ARG A 1 163 ? -13.539 -24.453 -34.219 1 82.06 163 ARG A O 1
ATOM 1315 N N . MET A 1 164 ? -13.867 -23.562 -32.219 1 80.38 164 MET A N 1
ATOM 1316 C CA . MET A 1 164 ? -14.234 -22.25 -32.75 1 80.38 164 MET A CA 1
ATOM 1317 C C . MET A 1 164 ? -13.039 -21.609 -33.469 1 80.38 164 MET A C 1
ATOM 1319 O O . MET A 1 164 ? -13.188 -20.984 -34.5 1 80.38 164 MET A O 1
ATOM 1323 N N . SER A 1 165 ? -11.914 -21.734 -32.812 1 80.69 165 SER A N 1
ATOM 1324 C CA . SER A 1 165 ? -10.703 -21.156 -33.406 1 80.69 165 SER A CA 1
ATOM 1325 C C . SER A 1 165 ? -10.383 -21.781 -34.75 1 80.69 165 SER A C 1
ATOM 1327 O O . SER A 1 165 ? -9.992 -21.094 -35.688 1 80.69 165 SER A O 1
ATOM 1329 N N . ALA A 1 166 ? -10.594 -22.984 -34.812 1 80.88 166 ALA A N 1
ATOM 1330 C CA . ALA A 1 166 ? -10.359 -23.703 -36.062 1 80.88 166 ALA A CA 1
ATOM 1331 C C . ALA A 1 166 ? -11.367 -23.297 -37.125 1 80.88 166 ALA A C 1
ATOM 1333 O O . ALA A 1 166 ? -11.016 -23.141 -38.312 1 80.88 166 ALA A O 1
ATOM 1334 N N . ALA A 1 167 ? -12.5 -23.125 -36.656 1 78.19 167 ALA A N 1
ATOM 1335 C CA . ALA A 1 167 ? -13.555 -22.75 -37.594 1 78.19 167 ALA A CA 1
ATOM 1336 C C . ALA A 1 167 ? -13.336 -21.344 -38.125 1 78.19 167 ALA A C 1
ATOM 1338 O O . ALA A 1 167 ? -13.688 -21.031 -39.281 1 78.19 167 ALA A O 1
ATOM 1339 N N . MET A 1 168 ? -12.812 -20.578 -37.312 1 78.31 168 MET A N 1
ATOM 1340 C CA . MET A 1 168 ? -12.633 -19.172 -37.656 1 78.31 168 MET A CA 1
ATOM 1341 C C . MET A 1 168 ? -11.367 -18.969 -38.469 1 78.31 168 MET A C 1
ATOM 1343 O O . MET A 1 168 ? -11.266 -18.016 -39.25 1 78.31 168 MET A O 1
ATOM 1347 N N . GLU A 1 169 ? -10.508 -19.906 -38.125 1 74.94 169 GLU A N 1
ATOM 1348 C CA . GLU A 1 169 ? -9.281 -19.828 -38.906 1 74.94 169 GLU A CA 1
ATOM 1349 C C . GLU A 1 169 ? -9.562 -19.984 -40.406 1 74.94 169 GLU A C 1
ATOM 1351 O O . GLU A 1 169 ? -10.141 -20.984 -40.812 1 74.94 169 GLU A O 1
ATOM 1356 N N . GLY A 1 170 ? -9.391 -19.047 -41.125 1 68.75 170 GLY A N 1
ATOM 1357 C CA . GLY A 1 170 ? -9.523 -19.062 -42.594 1 68.75 170 GLY A CA 1
ATOM 1358 C C . GLY A 1 170 ? -10.875 -18.578 -43.062 1 68.75 170 GLY A C 1
ATOM 1359 O O . GLY A 1 170 ? -11.117 -18.484 -44.281 1 68.75 170 GLY A O 1
ATOM 1360 N N . ALA A 1 171 ? -11.781 -18.453 -42.062 1 72.44 171 ALA A N 1
ATOM 1361 C CA . ALA A 1 171 ? -13.125 -18.016 -42.438 1 72.44 171 ALA A CA 1
ATOM 1362 C C . ALA A 1 171 ? -13.18 -16.5 -42.625 1 72.44 171 ALA A C 1
ATOM 1364 O O . ALA A 1 171 ? -12.336 -15.781 -42.062 1 72.44 171 ALA A O 1
ATOM 1365 N N . SER A 1 172 ? -13.977 -16.078 -43.562 1 71.25 172 SER A N 1
ATOM 1366 C CA . SER A 1 172 ? -14.164 -14.648 -43.781 1 71.25 172 SER A CA 1
ATOM 1367 C C . SER A 1 172 ? -14.898 -14 -42.594 1 71.25 172 SER A C 1
ATOM 1369 O O . SER A 1 172 ? -15.516 -14.695 -41.781 1 71.25 172 SER A O 1
ATOM 1371 N N . LEU A 1 173 ? -14.711 -12.727 -42.406 1 67.25 173 LEU A N 1
ATOM 1372 C CA . LEU A 1 173 ? -15.391 -11.984 -41.344 1 67.25 173 LEU A CA 1
ATOM 1373 C C . LEU A 1 173 ? -16.891 -12.211 -41.406 1 67.25 173 LEU A C 1
ATOM 1375 O O . LEU A 1 173 ? -17.562 -12.289 -40.344 1 67.25 173 LEU A O 1
ATOM 1379 N N . ALA A 1 174 ? -17.344 -12.312 -42.594 1 69.5 174 ALA A N 1
ATOM 1380 C CA . ALA A 1 174 ? -18.766 -12.555 -42.781 1 69.5 174 ALA A CA 1
ATOM 1381 C C . ALA A 1 174 ? -19.172 -13.914 -42.219 1 69.5 174 ALA A C 1
ATOM 1383 O O . ALA A 1 174 ? -20.25 -14.055 -41.656 1 69.5 174 ALA A O 1
ATOM 1384 N N . GLU A 1 175 ? -18.328 -14.836 -42.375 1 72.31 175 GLU A N 1
ATOM 1385 C CA . GLU A 1 175 ? -18.594 -16.172 -41.844 1 72.31 175 GLU A CA 1
ATOM 1386 C C . GLU A 1 175 ? -18.547 -16.188 -40.312 1 72.31 175 GLU A C 1
ATOM 1388 O O . GLU A 1 175 ? -19.312 -16.906 -39.688 1 72.31 175 GLU A O 1
ATOM 1393 N N . TRP A 1 176 ? -17.75 -15.391 -39.844 1 69.38 176 TRP A N 1
ATOM 1394 C CA . TRP A 1 176 ? -17.641 -15.266 -38.375 1 69.38 176 TRP A CA 1
ATOM 1395 C C . TRP A 1 176 ? -18.953 -14.75 -37.812 1 69.38 176 TRP A C 1
ATOM 1397 O O . TRP A 1 176 ? -19.422 -15.25 -36.781 1 69.38 176 TRP A O 1
ATOM 1407 N N . ASP A 1 177 ? -19.453 -13.789 -38.5 1 69.31 177 ASP A N 1
ATOM 1408 C CA . ASP A 1 177 ? -20.703 -13.195 -38.031 1 69.31 177 ASP A CA 1
ATOM 1409 C C . ASP A 1 177 ? -21.828 -14.219 -38.062 1 69.31 177 ASP A C 1
ATOM 1411 O O . ASP A 1 177 ? -22.688 -14.203 -37.156 1 69.31 177 ASP A O 1
ATOM 1415 N N . LYS A 1 178 ? -21.734 -15.109 -38.938 1 69 178 LYS A N 1
ATOM 1416 C CA . LYS A 1 178 ? -22.75 -16.156 -39 1 69 178 LYS A CA 1
ATOM 1417 C C . LYS A 1 178 ? -22.609 -17.156 -37.875 1 69 178 LYS A C 1
ATOM 1419 O O . LYS A 1 178 ? -23.609 -17.625 -37.312 1 69 178 LYS A O 1
ATOM 1424 N N . LEU A 1 179 ? -21.438 -17.375 -37.531 1 67.62 179 LEU A N 1
ATOM 1425 C CA . LEU A 1 179 ? -21.172 -18.266 -36.438 1 67.62 179 LEU A CA 1
ATOM 1426 C C . LEU A 1 179 ? -21.641 -17.656 -35.094 1 67.62 179 LEU A C 1
ATOM 1428 O O . LEU A 1 179 ? -22.188 -18.344 -34.25 1 67.62 179 LEU A O 1
ATOM 1432 N N . ASP A 1 180 ? -21.438 -16.375 -35 1 64.31 180 ASP A N 1
ATOM 1433 C CA . ASP A 1 180 ? -21.844 -15.633 -33.812 1 64.31 180 ASP A CA 1
ATOM 1434 C C . ASP A 1 180 ? -23.375 -15.609 -33.688 1 64.31 180 ASP A C 1
ATOM 1436 O O . ASP A 1 180 ? -23.906 -15.758 -32.562 1 64.31 180 ASP A O 1
ATOM 1440 N N . ALA A 1 181 ? -23.969 -15.375 -34.75 1 60.94 181 ALA A N 1
ATOM 1441 C CA . ALA A 1 181 ? -25.438 -15.297 -34.75 1 60.94 181 ALA A CA 1
ATOM 1442 C C . ALA A 1 181 ? -26.047 -16.641 -34.375 1 60.94 181 ALA A C 1
ATOM 1444 O O . ALA A 1 181 ? -27.062 -16.688 -33.656 1 60.94 181 ALA A O 1
ATOM 1445 N N . LYS A 1 182 ? -25.516 -17.688 -34.719 1 58.25 182 LYS A N 1
ATOM 1446 C CA . LYS A 1 182 ? -26.062 -19.016 -34.438 1 58.25 182 LYS A CA 1
ATOM 1447 C C . LYS A 1 182 ? -25.875 -19.391 -32.969 1 58.25 182 LYS A C 1
ATOM 1449 O O . LYS A 1 182 ? -26.703 -20.109 -32.406 1 58.25 182 LYS A O 1
ATOM 1454 N N . ARG A 1 183 ? -24.828 -18.812 -32.406 1 54.69 183 ARG A N 1
ATOM 1455 C CA . ARG A 1 183 ? -24.516 -19.344 -31.062 1 54.69 183 ARG A CA 1
ATOM 1456 C C . ARG A 1 183 ? -24.828 -18.297 -29.984 1 54.69 183 ARG A C 1
ATOM 1458 O O . ARG A 1 183 ? -24.641 -18.562 -28.797 1 54.69 183 ARG A O 1
ATOM 1465 N N . LYS A 1 184 ? -25.125 -17.172 -30.484 1 52.78 184 LYS A N 1
ATOM 1466 C CA . LYS A 1 184 ? -25.5 -16.141 -29.5 1 52.78 184 LYS A CA 1
ATOM 1467 C C . LYS A 1 184 ? -26.484 -16.703 -28.484 1 52.78 184 LYS A C 1
ATOM 1469 O O . LYS A 1 184 ? -26.5 -16.281 -27.328 1 52.78 184 LYS A O 1
ATOM 1474 N N . ASP A 1 185 ? -27.234 -17.578 -28.922 1 47 185 ASP A N 1
ATOM 1475 C CA . ASP A 1 185 ? -28.25 -18.094 -28.031 1 47 185 ASP A CA 1
ATOM 1476 C C . ASP A 1 185 ? -27.641 -19 -26.969 1 47 185 ASP A C 1
ATOM 1478 O O . ASP A 1 185 ? -28.312 -19.391 -26.016 1 47 185 ASP A O 1
ATOM 1482 N N . GLU A 1 186 ? -26.391 -19.406 -27.141 1 47.78 186 GLU A N 1
ATOM 1483 C CA . GLU A 1 186 ? -25.953 -20.469 -26.219 1 47.78 186 GLU A CA 1
ATOM 1484 C C . GLU A 1 186 ? -25.219 -19.875 -25.016 1 47.78 186 GLU A C 1
ATOM 1486 O O . GLU A 1 186 ? -24.328 -19.047 -25.172 1 47.78 186 GLU A O 1
ATOM 1491 N N . LEU A 1 187 ? -25.938 -19.797 -23.828 1 47.06 187 LEU A N 1
ATOM 1492 C CA . LEU A 1 187 ? -25.625 -19.516 -22.422 1 47.06 187 LEU A CA 1
ATOM 1493 C C . LEU A 1 187 ? -24.219 -20.016 -22.078 1 47.06 187 LEU A C 1
ATOM 1495 O O . LEU A 1 187 ? -23.781 -19.891 -20.938 1 47.06 187 LEU A O 1
ATOM 1499 N N . LEU A 1 188 ? -23.5 -20.609 -23.094 1 55 188 LEU A N 1
ATOM 1500 C CA . LEU A 1 188 ? -22.281 -21.344 -22.766 1 55 188 LEU A CA 1
ATOM 1501 C C . LEU A 1 188 ? -21.125 -20.391 -22.531 1 55 188 LEU A C 1
ATOM 1503 O O . LEU A 1 188 ? -20.062 -20.797 -22.031 1 55 188 LEU A O 1
ATOM 1507 N N . SER A 1 189 ? -21.438 -19.016 -22.625 1 64.75 189 SER A N 1
ATOM 1508 C CA . SER A 1 189 ? -20.297 -18.109 -22.641 1 64.75 189 SER A CA 1
ATOM 1509 C C . SER A 1 189 ? -20.172 -17.344 -21.328 1 64.75 189 SER A C 1
ATOM 1511 O O . SER A 1 189 ? -19.344 -16.453 -21.203 1 64.75 189 SER A O 1
ATOM 1513 N N . LEU A 1 190 ? -21 -17.891 -20.344 1 75.75 190 LEU A N 1
ATOM 1514 C CA . LEU A 1 190 ? -20.922 -17.094 -19.125 1 75.75 190 LEU A CA 1
ATOM 1515 C C . LEU A 1 190 ? -20.266 -17.875 -18 1 75.75 190 LEU A C 1
ATOM 1517 O O . LEU A 1 190 ? -20.391 -19.094 -17.938 1 75.75 190 LEU A O 1
ATOM 1521 N N . PRO A 1 191 ? -19.609 -17.203 -17.156 1 85.94 191 PRO A N 1
ATOM 1522 C CA . PRO A 1 191 ? -19 -17.875 -15.992 1 85.94 191 PRO A CA 1
ATOM 1523 C C . PRO A 1 191 ? -20.016 -18.234 -14.922 1 85.94 191 PRO A C 1
ATOM 1525 O O . PRO A 1 191 ? -21.188 -17.859 -15.031 1 85.94 191 PRO A O 1
ATOM 1528 N N . PHE A 1 192 ? -19.609 -19.094 -14.016 1 87.19 192 PHE A N 1
ATOM 1529 C CA . PHE A 1 192 ? -20.406 -19.328 -12.82 1 87.19 192 PHE A CA 1
ATOM 1530 C C . PHE A 1 192 ? -20.438 -18.078 -11.938 1 87.19 192 PHE A C 1
ATOM 1532 O O . PHE A 1 192 ? -19.391 -17.5 -11.648 1 87.19 192 PHE A O 1
ATOM 1539 N N . TRP A 1 193 ? -21.656 -17.672 -11.609 1 88.81 193 TRP A N 1
ATOM 1540 C CA . TRP A 1 193 ? -21.797 -16.547 -10.695 1 88.81 193 TRP A CA 1
ATOM 1541 C C . TRP A 1 193 ? -22.078 -17.016 -9.273 1 88.81 193 TRP A C 1
ATOM 1543 O O . TRP A 1 193 ? -23.109 -17.625 -9.008 1 88.81 193 TRP A O 1
ATOM 1553 N N . LEU A 1 194 ? -21.172 -16.797 -8.438 1 92.88 194 LEU A N 1
ATOM 1554 C CA . LEU A 1 194 ? -21.281 -17.234 -7.047 1 92.88 194 LEU A CA 1
ATOM 1555 C C . LEU A 1 194 ? -21.469 -16.047 -6.109 1 92.88 194 LEU A C 1
ATOM 1557 O O . LEU A 1 194 ? -20.5 -15.406 -5.707 1 92.88 194 LEU A O 1
ATOM 1561 N N . HIS A 1 195 ? -22.703 -15.758 -5.746 1 92 195 HIS A N 1
ATOM 1562 C CA . HIS A 1 195 ? -23.047 -14.711 -4.789 1 92 195 HIS A CA 1
ATOM 1563 C C . HIS A 1 195 ? -22.844 -15.18 -3.355 1 92 195 HIS A C 1
ATOM 1565 O O . HIS A 1 195 ? -23.5 -16.125 -2.906 1 92 195 HIS A O 1
ATOM 1571 N N . VAL A 1 196 ? -21.938 -14.625 -2.68 1 93.38 196 VAL A N 1
ATOM 1572 C CA . VAL A 1 196 ? -21.656 -14.938 -1.284 1 93.38 196 VAL A CA 1
ATOM 1573 C C . VAL A 1 196 ? -21.984 -13.734 -0.404 1 93.38 196 VAL A C 1
ATOM 1575 O O . VAL A 1 196 ? -21.344 -12.695 -0.495 1 93.38 196 VAL A O 1
ATOM 1578 N N . ARG A 1 197 ? -22.812 -13.789 0.552 1 89.38 197 ARG A N 1
ATOM 1579 C CA . ARG A 1 197 ? -23.391 -12.672 1.3 1 89.38 197 ARG A CA 1
ATOM 1580 C C . ARG A 1 197 ? -22.469 -12.258 2.447 1 89.38 197 ARG A C 1
ATOM 1582 O O . ARG A 1 197 ? -22.625 -11.172 3.004 1 89.38 197 ARG A O 1
ATOM 1589 N N . CYS A 1 198 ? -21.609 -13.141 2.834 1 88.31 198 CYS A N 1
ATOM 1590 C CA . CYS A 1 198 ? -20.766 -12.883 3.994 1 88.31 198 CYS A CA 1
ATOM 1591 C C . CYS A 1 198 ? -20.047 -11.539 3.861 1 88.31 198 CYS A C 1
ATOM 1593 O O . CYS A 1 198 ? -19.375 -11.289 2.865 1 88.31 198 CYS A O 1
ATOM 1595 N N . GLN A 1 199 ? -20.219 -10.711 4.883 1 83.88 199 GLN A N 1
ATOM 1596 C CA . GLN A 1 199 ? -19.594 -9.398 4.852 1 83.88 199 GLN A CA 1
ATOM 1597 C C . GLN A 1 199 ? -18.344 -9.367 5.711 1 83.88 199 GLN A C 1
ATOM 1599 O O . GLN A 1 199 ? -17.641 -8.352 5.754 1 83.88 199 GLN A O 1
ATOM 1604 N N . SER A 1 200 ? -18 -10.492 6.309 1 85.94 200 SER A N 1
ATOM 1605 C CA . SER A 1 200 ? -16.797 -10.578 7.141 1 85.94 200 SER A CA 1
ATOM 1606 C C . SER A 1 200 ? -15.617 -11.117 6.352 1 85.94 200 SER A C 1
ATOM 1608 O O . SER A 1 200 ? -14.586 -11.461 6.93 1 85.94 200 SER A O 1
ATOM 1610 N N . THR A 1 201 ? -15.812 -11.266 5.086 1 90.5 201 THR A N 1
ATOM 1611 C CA . THR A 1 201 ? -14.742 -11.641 4.172 1 90.5 201 THR A CA 1
ATOM 1612 C C . THR A 1 201 ? -14.703 -10.703 2.971 1 90.5 201 THR A C 1
ATOM 1614 O O . THR A 1 201 ? -15.742 -10.211 2.525 1 90.5 201 THR A O 1
ATOM 1617 N N . THR A 1 202 ? -13.531 -10.438 2.527 1 92.06 202 THR A N 1
ATOM 1618 C CA . THR A 1 202 ? -13.398 -9.664 1.3 1 92.06 202 THR A CA 1
ATOM 1619 C C . THR A 1 202 ? -13.578 -10.547 0.073 1 92.06 202 THR A C 1
ATOM 1621 O O . THR A 1 202 ? -13.516 -11.773 0.173 1 92.06 202 THR A O 1
ATOM 1624 N N . ASP A 1 203 ? -13.812 -9.93 -1.052 1 93.88 203 ASP A N 1
ATOM 1625 C CA . ASP A 1 203 ? -13.984 -10.695 -2.283 1 93.88 203 ASP A CA 1
ATOM 1626 C C . ASP A 1 203 ? -12.719 -11.469 -2.627 1 93.88 203 ASP A C 1
ATOM 1628 O O . ASP A 1 203 ? -12.789 -12.57 -3.186 1 93.88 203 ASP A O 1
ATOM 1632 N N . PHE A 1 204 ? -11.586 -10.984 -2.326 1 97.25 204 PHE A N 1
ATOM 1633 C CA . PHE A 1 204 ? -10.336 -11.703 -2.562 1 97.25 204 PHE A CA 1
ATOM 1634 C C . PHE A 1 204 ? -10.258 -12.953 -1.694 1 97.25 204 PHE A C 1
ATOM 1636 O O . PHE A 1 204 ? -9.859 -14.023 -2.166 1 97.25 204 PHE A O 1
ATOM 1643 N N . MET A 1 205 ? -10.625 -12.797 -0.429 1 96.19 205 MET A N 1
ATOM 1644 C CA . MET A 1 205 ? -10.664 -13.953 0.467 1 96.19 205 MET A CA 1
ATOM 1645 C C . MET A 1 205 ? -11.594 -15.031 -0.077 1 96.19 205 MET A C 1
ATOM 1647 O O . MET A 1 205 ? -11.242 -16.219 -0.096 1 96.19 205 MET A O 1
ATOM 1651 N N . LYS A 1 206 ? -12.781 -14.57 -0.542 1 96.88 206 LYS A N 1
ATOM 1652 C CA . LYS A 1 206 ? -13.758 -15.516 -1.092 1 96.88 206 LYS A CA 1
ATOM 1653 C C . LYS A 1 206 ? -13.172 -16.266 -2.281 1 96.88 206 LYS A C 1
ATOM 1655 O O . LYS A 1 206 ? -13.336 -17.484 -2.391 1 96.88 206 LYS A O 1
ATOM 1660 N N . ALA A 1 207 ? -12.492 -15.562 -3.107 1 97.69 207 ALA A N 1
ATOM 1661 C CA . ALA A 1 207 ? -11.883 -16.172 -4.281 1 97.69 207 ALA A CA 1
ATOM 1662 C C . ALA A 1 207 ? -10.844 -17.219 -3.875 1 97.69 207 ALA A C 1
ATOM 1664 O O . ALA A 1 207 ? -10.836 -18.328 -4.41 1 97.69 207 ALA A O 1
ATOM 1665 N N . LEU A 1 208 ? -9.945 -16.875 -2.924 1 97.81 208 LEU A N 1
ATOM 1666 C CA . LEU A 1 208 ? -8.883 -17.797 -2.523 1 97.81 208 LEU A CA 1
ATOM 1667 C C . LEU A 1 208 ? -9.461 -19.031 -1.83 1 97.81 208 LEU A C 1
ATOM 1669 O O . LEU A 1 208 ? -8.969 -20.141 -2.018 1 97.81 208 LEU A O 1
ATOM 1673 N N . ILE A 1 209 ? -10.492 -18.812 -1.014 1 97.25 209 ILE A N 1
ATOM 1674 C CA . ILE A 1 209 ? -11.141 -19.953 -0.369 1 97.25 209 ILE A CA 1
ATOM 1675 C C . ILE A 1 209 ? -11.742 -20.875 -1.428 1 97.25 209 ILE A C 1
ATOM 1677 O O . ILE A 1 209 ? -11.617 -22.094 -1.339 1 97.25 209 ILE A O 1
ATOM 1681 N N . LEU A 1 210 ? -12.383 -20.281 -2.412 1 97.06 210 LEU A N 1
ATOM 1682 C CA . LEU A 1 210 ? -12.969 -21.062 -3.492 1 97.06 210 LEU A CA 1
ATOM 1683 C C . LEU A 1 210 ? -11.898 -21.875 -4.219 1 97.06 210 LEU A C 1
ATOM 1685 O O . LEU A 1 210 ? -12.07 -23.062 -4.473 1 97.06 210 LEU A O 1
ATOM 1689 N N . ILE A 1 211 ? -10.758 -21.281 -4.551 1 96.12 211 ILE A N 1
ATOM 1690 C CA . ILE A 1 211 ? -9.656 -21.938 -5.246 1 96.12 211 ILE A CA 1
ATOM 1691 C C . ILE A 1 211 ? -9.133 -23.094 -4.395 1 96.12 211 ILE A C 1
ATOM 1693 O O . ILE A 1 211 ? -8.891 -24.188 -4.906 1 96.12 211 ILE A O 1
ATOM 1697 N N . ASN A 1 212 ? -8.984 -22.828 -3.137 1 95.19 212 ASN A N 1
ATOM 1698 C CA . ASN A 1 212 ? -8.492 -23.875 -2.24 1 95.19 212 ASN A CA 1
ATOM 1699 C C . ASN A 1 212 ? -9.453 -25.062 -2.176 1 95.19 212 ASN A C 1
ATOM 1701 O O . ASN A 1 212 ? -9.031 -26.219 -2.158 1 95.19 212 ASN A O 1
ATOM 1705 N N . ARG A 1 213 ? -10.727 -24.781 -2.17 1 95.81 213 ARG A N 1
ATOM 1706 C CA . ARG A 1 213 ? -11.719 -25.859 -2.164 1 95.81 213 ARG A CA 1
ATOM 1707 C C . ARG A 1 213 ? -11.672 -26.656 -3.463 1 95.81 213 ARG A C 1
ATOM 1709 O O . ARG A 1 213 ? -11.766 -27.875 -3.445 1 95.81 213 ARG A O 1
ATOM 1716 N N . LEU A 1 214 ? -11.57 -25.969 -4.57 1 93.31 214 LEU A N 1
ATOM 1717 C CA . LEU A 1 214 ? -11.453 -26.625 -5.867 1 93.31 214 LEU A CA 1
ATOM 1718 C C . LEU A 1 214 ? -10.219 -27.5 -5.926 1 93.31 214 LEU A C 1
ATOM 1720 O O . LEU A 1 214 ? -10.281 -28.641 -6.387 1 93.31 214 LEU A O 1
ATOM 1724 N N . ARG A 1 215 ? -9.109 -27.016 -5.43 1 90.81 215 ARG A N 1
ATOM 1725 C CA . ARG A 1 215 ? -7.848 -27.75 -5.426 1 90.81 215 ARG A CA 1
ATOM 1726 C C . ARG A 1 215 ? -7.93 -28.969 -4.527 1 90.81 215 ARG A C 1
ATOM 1728 O O . ARG A 1 215 ? -7.422 -30.047 -4.875 1 90.81 215 ARG A O 1
ATOM 1735 N N . GLU A 1 216 ? -8.516 -28.781 -3.391 1 91.56 216 GLU A N 1
ATOM 1736 C CA . GLU A 1 216 ? -8.633 -29.891 -2.447 1 91.56 216 GLU A CA 1
ATOM 1737 C C . GLU A 1 216 ? -9.531 -30.984 -3.004 1 91.56 216 GLU A C 1
ATOM 1739 O O . GLU A 1 216 ? -9.25 -32.188 -2.814 1 91.56 216 GLU A O 1
ATOM 1744 N N . LYS A 1 217 ? -10.539 -30.594 -3.623 1 91.56 217 LYS A N 1
ATOM 1745 C CA . LYS A 1 217 ? -11.484 -31.562 -4.176 1 91.56 217 LYS A CA 1
ATOM 1746 C C . LYS A 1 217 ? -10.891 -32.281 -5.371 1 91.56 217 LYS A C 1
ATOM 1748 O O . LYS A 1 217 ? -11.164 -33.469 -5.582 1 91.56 217 LYS A O 1
ATOM 1753 N N . HIS A 1 218 ? -10.07 -31.594 -6.105 1 88.94 218 HIS A N 1
ATOM 1754 C CA . HIS A 1 218 ? -9.5 -32.188 -7.316 1 88.94 218 HIS A CA 1
ATOM 1755 C C . HIS A 1 218 ? -7.98 -32.219 -7.246 1 88.94 218 HIS A C 1
ATOM 1757 O O . HIS A 1 218 ? -7.301 -31.828 -8.203 1 88.94 218 HIS A O 1
ATOM 1763 N N . LYS A 1 219 ? -7.434 -32.562 -6.105 1 82.5 219 LYS A N 1
ATOM 1764 C CA . LYS A 1 219 ? -6.016 -32.5 -5.762 1 82.5 219 LYS A CA 1
ATOM 1765 C C . LYS A 1 219 ? -5.172 -33.344 -6.73 1 82.5 219 LYS A C 1
ATOM 1767 O O . LYS A 1 219 ? -4.012 -33 -6.98 1 82.5 219 LYS A O 1
ATOM 1772 N N . GLU A 1 220 ? -5.715 -34.281 -7.32 1 78.5 220 GLU A N 1
ATOM 1773 C CA . GLU A 1 220 ? -4.969 -35.188 -8.203 1 78.5 220 GLU A CA 1
ATOM 1774 C C . GLU A 1 220 ? -4.641 -34.5 -9.531 1 78.5 220 GLU A C 1
ATOM 1776 O O . GLU A 1 220 ? -3.672 -34.844 -10.195 1 78.5 220 GLU A O 1
ATOM 1781 N N . GLU A 1 221 ? -5.352 -33.5 -9.789 1 76.75 221 GLU A N 1
ATOM 1782 C CA . GLU A 1 221 ? -5.188 -32.875 -11.094 1 76.75 221 GLU A CA 1
ATOM 1783 C C . GLU A 1 221 ? -4.441 -31.547 -10.969 1 76.75 221 GLU A C 1
ATOM 1785 O O . GLU A 1 221 ? -4.059 -30.953 -11.977 1 76.75 221 GLU A O 1
ATOM 1790 N N . ILE A 1 222 ? -4.25 -31.188 -9.734 1 74 222 ILE A N 1
ATOM 1791 C CA . ILE A 1 222 ? -3.586 -29.906 -9.516 1 74 222 ILE A CA 1
ATOM 1792 C C . ILE A 1 222 ? -2.326 -30.109 -8.68 1 74 222 ILE A C 1
ATOM 1794 O O . ILE A 1 222 ? -2.383 -30.094 -7.449 1 74 222 ILE A O 1
ATOM 1798 N N . VAL A 1 223 ? -1.236 -30.359 -9.281 1 79.19 223 VAL A N 1
ATOM 1799 C CA . VAL A 1 223 ? 0.026 -30.609 -8.594 1 79.19 223 VAL A CA 1
ATOM 1800 C C . VAL A 1 223 ? 0.952 -29.406 -8.758 1 79.19 223 VAL A C 1
ATOM 1802 O O . VAL A 1 223 ? 1.097 -28.859 -9.859 1 79.19 223 VAL A O 1
ATOM 1805 N N . PRO A 1 224 ? 1.479 -29 -7.602 1 86.44 224 PRO A N 1
ATOM 1806 C CA . PRO A 1 224 ? 2.418 -27.875 -7.723 1 86.44 224 PRO A CA 1
ATOM 1807 C C . PRO A 1 224 ? 3.646 -28.219 -8.562 1 86.44 224 PRO A C 1
ATOM 1809 O O . PRO A 1 224 ? 4.176 -29.328 -8.453 1 86.44 224 PRO A O 1
ATOM 1812 N N . ILE A 1 225 ? 3.982 -27.375 -9.43 1 89.25 225 ILE A N 1
ATOM 1813 C CA . ILE A 1 225 ? 5.137 -27.531 -10.305 1 89.25 225 ILE A CA 1
ATOM 1814 C C . ILE A 1 225 ? 6.332 -26.781 -9.727 1 89.25 225 ILE A C 1
ATOM 1816 O O . ILE A 1 225 ? 6.234 -25.594 -9.414 1 89.25 225 ILE A O 1
ATOM 1820 N N . PRO A 1 226 ? 7.441 -27.453 -9.555 1 92.94 226 PRO A N 1
ATOM 1821 C CA . PRO A 1 226 ? 8.625 -26.766 -9.023 1 92.94 226 PRO A CA 1
ATOM 1822 C C . PRO A 1 226 ? 9.172 -25.703 -9.969 1 92.94 226 PRO A C 1
ATOM 1824 O O . PRO A 1 226 ? 9.117 -25.875 -11.188 1 92.94 226 PRO A O 1
ATOM 1827 N N . PRO A 1 227 ? 9.68 -24.672 -9.406 1 94.5 227 PRO A N 1
ATOM 1828 C CA . PRO A 1 227 ? 10.375 -23.703 -10.258 1 94.5 227 PRO A CA 1
ATOM 1829 C C . PRO A 1 227 ? 11.492 -24.344 -11.078 1 94.5 227 PRO A C 1
ATOM 1831 O O . PRO A 1 227 ? 12.102 -25.328 -10.641 1 94.5 227 PRO A O 1
ATOM 1834 N N . ASN A 1 228 ? 11.789 -23.781 -12.195 1 92.88 228 ASN A N 1
ATOM 1835 C CA . ASN A 1 228 ? 12.781 -24.344 -13.109 1 92.88 228 ASN A CA 1
ATOM 1836 C C . ASN A 1 228 ? 14.133 -24.516 -12.43 1 92.88 228 ASN A C 1
ATOM 1838 O O . ASN A 1 228 ? 14.852 -25.484 -12.711 1 92.88 228 ASN A O 1
ATOM 1842 N N . VAL A 1 229 ? 14.492 -23.609 -11.57 1 96.38 229 VAL A N 1
ATOM 1843 C CA . VAL A 1 229 ? 15.805 -23.594 -10.93 1 96.38 229 VAL A CA 1
ATOM 1844 C C . VAL A 1 229 ? 15.961 -24.844 -10.07 1 96.38 229 VAL A C 1
ATOM 1846 O O . VAL A 1 229 ? 17.078 -25.281 -9.789 1 96.38 229 VAL A O 1
ATOM 1849 N N . LEU A 1 230 ? 14.914 -25.453 -9.672 1 96.38 230 LEU A N 1
ATOM 1850 C CA . LEU A 1 230 ? 14.969 -26.641 -8.812 1 96.38 230 LEU A CA 1
ATOM 1851 C C . LEU A 1 230 ? 14.977 -27.922 -9.648 1 96.38 230 LEU A C 1
ATOM 1853 O O . LEU A 1 230 ? 15.172 -29.016 -9.109 1 96.38 230 LEU A O 1
ATOM 1857 N N . ARG A 1 231 ? 14.859 -27.812 -10.914 1 94.56 231 ARG A N 1
ATOM 1858 C CA . ARG A 1 231 ? 14.664 -28.969 -11.773 1 94.56 231 ARG A CA 1
ATOM 1859 C C . ARG A 1 231 ? 15.984 -29.438 -12.383 1 94.56 231 ARG A C 1
ATOM 1861 O O . ARG A 1 231 ? 16.078 -30.547 -12.906 1 94.56 231 ARG A O 1
ATOM 1868 N N . THR A 1 232 ? 16.984 -28.609 -12.32 1 95.44 232 THR A N 1
ATOM 1869 C CA . THR A 1 232 ? 18.266 -28.938 -12.945 1 95.44 232 THR A CA 1
ATOM 1870 C C . THR A 1 232 ? 19.406 -28.812 -11.945 1 95.44 232 THR A C 1
ATOM 1872 O O . THR A 1 232 ? 19.297 -28.094 -10.945 1 95.44 232 THR A O 1
ATOM 1875 N N . GLU A 1 233 ? 20.469 -29.422 -12.266 1 96.25 233 GLU A N 1
ATOM 1876 C CA . GLU A 1 233 ? 21.656 -29.328 -11.43 1 96.25 233 GLU A CA 1
ATOM 1877 C C . GLU A 1 233 ? 22.25 -27.938 -11.477 1 96.25 233 GLU A C 1
ATOM 1879 O O . GLU A 1 233 ? 22.734 -27.422 -10.461 1 96.25 233 GLU A O 1
ATOM 1884 N N . SER A 1 234 ? 22.281 -27.406 -12.609 1 96.88 234 SER A N 1
ATOM 1885 C CA . SER A 1 234 ? 22.781 -26.047 -12.75 1 96.88 234 SER A CA 1
ATOM 1886 C C . SER A 1 234 ? 21.953 -25.062 -11.93 1 96.88 234 SER A C 1
ATOM 1888 O O . SER A 1 234 ? 22.5 -24.125 -11.352 1 96.88 234 SER A O 1
ATOM 1890 N N . GLY A 1 235 ? 20.703 -25.281 -11.93 1 97.5 235 GLY A N 1
ATOM 1891 C CA . GLY A 1 235 ? 19.828 -24.438 -11.117 1 97.5 235 GLY A CA 1
ATOM 1892 C C . GLY A 1 235 ? 20.094 -24.562 -9.625 1 97.5 235 GLY A C 1
ATOM 1893 O O . GLY A 1 235 ? 20.156 -23.562 -8.914 1 97.5 235 GLY A O 1
ATOM 1894 N N . LYS A 1 236 ? 20.281 -25.766 -9.234 1 97.12 236 LYS A N 1
ATOM 1895 C CA . LYS A 1 236 ? 20.594 -26 -7.828 1 97.12 236 LYS A CA 1
ATOM 1896 C C . LYS A 1 236 ? 21.906 -25.344 -7.43 1 97.12 236 LYS A C 1
ATOM 1898 O O . LYS A 1 236 ? 22.016 -24.781 -6.332 1 97.12 236 LYS A O 1
ATOM 1903 N N . ARG A 1 237 ? 22.859 -25.391 -8.312 1 97.56 237 ARG A N 1
ATOM 1904 C CA . ARG A 1 237 ? 24.141 -24.734 -8.055 1 97.56 237 ARG A CA 1
ATOM 1905 C C . ARG A 1 237 ? 23.969 -23.219 -7.984 1 97.56 237 ARG A C 1
ATOM 1907 O O . ARG A 1 237 ? 24.641 -22.562 -7.191 1 97.56 237 ARG A O 1
ATOM 1914 N N . LEU A 1 238 ? 23.141 -22.734 -8.828 1 98.19 238 LEU A N 1
ATOM 1915 C CA . LEU A 1 238 ? 22.844 -21.297 -8.812 1 98.19 238 LEU A CA 1
ATOM 1916 C C . LEU A 1 238 ? 22.297 -20.859 -7.453 1 98.19 238 LEU A C 1
ATOM 1918 O O . LEU A 1 238 ? 22.734 -19.859 -6.898 1 98.19 238 LEU A O 1
ATOM 1922 N N . LEU A 1 239 ? 21.375 -21.625 -6.902 1 98.5 239 LEU A N 1
ATOM 1923 C CA . LEU A 1 239 ? 20.781 -21.328 -5.598 1 98.5 239 LEU A CA 1
ATOM 1924 C C . LEU A 1 239 ? 21.844 -21.406 -4.5 1 98.5 239 LEU A C 1
ATOM 1926 O O . LEU A 1 239 ? 21.859 -20.578 -3.59 1 98.5 239 LEU A O 1
ATOM 1930 N N . GLU A 1 240 ? 22.719 -22.344 -4.574 1 98.19 240 GLU A N 1
ATOM 1931 C CA . GLU A 1 240 ? 23.734 -22.594 -3.551 1 98.19 240 GLU A CA 1
ATOM 1932 C C . GLU A 1 240 ? 24.781 -21.484 -3.547 1 98.19 240 GLU A C 1
ATOM 1934 O O . GLU A 1 240 ? 25.328 -21.141 -2.492 1 98.19 240 GLU A O 1
ATOM 1939 N N . SER A 1 241 ? 25.094 -20.969 -4.699 1 97.69 241 SER A N 1
ATOM 1940 C CA . SER A 1 241 ? 26.188 -20 -4.816 1 97.69 241 SER A CA 1
ATOM 1941 C C . SER A 1 241 ? 25.656 -18.578 -4.754 1 97.69 241 SER A C 1
ATOM 1943 O O . SER A 1 241 ? 26.422 -17.641 -4.508 1 97.69 241 SER A O 1
ATOM 1945 N N . GLY A 1 242 ? 24.375 -18.359 -5.031 1 97.62 242 GLY A N 1
ATOM 1946 C CA . GLY A 1 242 ? 23.812 -17.016 -5.133 1 97.62 24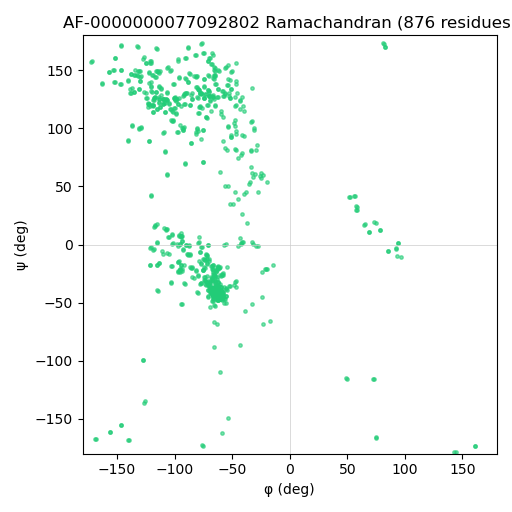2 GLY A CA 1
ATOM 1947 C C . GLY A 1 242 ? 23.984 -16.391 -6.504 1 97.62 242 GLY A C 1
ATOM 1948 O O . GLY A 1 242 ? 23.547 -15.273 -6.742 1 97.62 242 GLY A O 1
ATOM 1949 N N . GLY A 1 243 ? 24.719 -17.109 -7.359 1 96.5 243 GLY A N 1
ATOM 1950 C CA . GLY A 1 243 ? 24.891 -16.656 -8.734 1 96.5 243 GLY A CA 1
ATOM 1951 C C . GLY A 1 243 ? 25.844 -15.492 -8.859 1 96.5 243 GLY A C 1
ATOM 1952 O O . GLY A 1 243 ? 26.562 -15.156 -7.914 1 96.5 243 GLY A O 1
ATOM 1953 N N . THR A 1 244 ? 25.859 -14.82 -10.039 1 94.25 244 THR A N 1
ATOM 1954 C CA . THR A 1 244 ? 26.797 -13.75 -10.352 1 94.25 244 THR A CA 1
ATOM 1955 C C . THR A 1 244 ? 26.234 -12.391 -9.945 1 94.25 244 THR A C 1
ATOM 1957 O O . THR A 1 244 ? 25.016 -12.242 -9.773 1 94.25 244 THR A O 1
ATOM 1960 N N . ILE A 1 245 ? 27.109 -11.453 -9.82 1 92.12 245 ILE A N 1
ATOM 1961 C CA . ILE A 1 245 ? 26.734 -10.078 -9.508 1 92.12 245 ILE A CA 1
ATOM 1962 C C . ILE A 1 245 ? 26.25 -9.375 -10.781 1 92.12 245 ILE A C 1
ATOM 1964 O O . ILE A 1 245 ? 26.875 -9.516 -11.836 1 92.12 245 ILE A O 1
ATOM 1968 N N . ASN A 1 246 ? 25.156 -8.711 -10.625 1 90.69 246 ASN A N 1
ATOM 1969 C CA . ASN A 1 246 ? 24.703 -7.867 -11.727 1 90.69 246 ASN A CA 1
ATOM 1970 C C . ASN A 1 246 ? 25.766 -6.855 -12.125 1 90.69 246 ASN A C 1
ATOM 1972 O O . ASN A 1 246 ? 26.312 -6.148 -11.273 1 90.69 246 ASN A O 1
ATOM 1976 N N . PRO A 1 247 ? 26.062 -6.781 -13.359 1 85.25 247 PRO A N 1
ATOM 1977 C CA . PRO A 1 247 ? 27.125 -5.883 -13.82 1 85.25 247 PRO A CA 1
ATOM 1978 C C . PRO A 1 247 ? 26.844 -4.418 -13.492 1 85.25 247 PRO A C 1
ATOM 1980 O O . PRO A 1 247 ? 27.781 -3.631 -13.305 1 85.25 247 PRO A O 1
ATOM 1983 N N . ASP A 1 248 ? 25.625 -4.035 -13.367 1 83.25 248 ASP A N 1
ATOM 1984 C CA . ASP A 1 248 ? 25.25 -2.643 -13.141 1 83.25 248 ASP A CA 1
ATOM 1985 C C . ASP A 1 248 ? 25.094 -2.35 -11.648 1 83.25 248 ASP A C 1
ATOM 1987 O O . ASP A 1 248 ? 24.703 -1.249 -11.266 1 83.25 248 ASP A O 1
ATOM 1991 N N . ALA A 1 249 ? 25.469 -3.354 -10.867 1 85.94 249 ALA A N 1
ATOM 1992 C CA . ALA A 1 249 ? 25.312 -3.16 -9.43 1 85.94 249 ALA A CA 1
ATOM 1993 C C . ALA A 1 249 ? 26.375 -2.207 -8.883 1 85.94 249 ALA A C 1
ATOM 1995 O O . ALA A 1 249 ? 27.531 -2.246 -9.305 1 85.94 249 ALA A O 1
ATOM 1996 N N . GLY A 1 250 ? 25.953 -1.317 -8.047 1 78.31 250 GLY A N 1
ATOM 1997 C CA . GLY A 1 250 ? 26.891 -0.412 -7.406 1 78.31 250 GLY A CA 1
ATOM 1998 C C . GLY A 1 250 ? 27.844 -1.11 -6.449 1 78.31 250 GLY A C 1
ATOM 1999 O O . GLY A 1 250 ? 27.609 -2.262 -6.07 1 78.31 250 GLY A O 1
ATOM 2000 N N . SER A 1 251 ? 28.891 -0.406 -6.129 1 79.81 251 SER A N 1
ATOM 2001 C CA . SER A 1 251 ? 29.906 -0.973 -5.238 1 79.81 251 SER A CA 1
ATOM 2002 C C . SER A 1 251 ? 29.656 -0.563 -3.791 1 79.81 251 SER A C 1
ATOM 2004 O O . SER A 1 251 ? 30.203 -1.172 -2.867 1 79.81 251 SER A O 1
ATOM 2006 N N . ILE A 1 252 ? 28.875 0.431 -3.641 1 84.12 252 ILE A N 1
ATOM 2007 C CA . ILE A 1 252 ? 28.594 0.91 -2.295 1 84.12 252 ILE A CA 1
ATOM 2008 C C . ILE A 1 252 ? 27.344 0.208 -1.752 1 84.12 252 ILE A C 1
ATOM 2010 O O . ILE A 1 252 ? 26.328 0.102 -2.447 1 84.12 252 ILE A O 1
ATOM 2014 N N . GLY A 1 253 ? 27.484 -0.374 -0.522 1 90 253 GLY A N 1
ATOM 2015 C CA . GLY A 1 253 ? 26.359 -1.079 0.079 1 90 253 GLY A CA 1
ATOM 2016 C C . GLY A 1 253 ? 26.578 -1.429 1.538 1 90 253 GLY A C 1
ATOM 2017 O O . GLY A 1 253 ? 27.453 -0.843 2.193 1 90 253 GLY A O 1
ATOM 2018 N N . LEU A 1 254 ? 25.703 -2.273 2.023 1 90.12 254 LEU A N 1
ATOM 2019 C CA . LEU A 1 254 ? 25.781 -2.732 3.406 1 90.12 254 LEU A CA 1
ATOM 2020 C C . LEU A 1 254 ? 26.031 -4.238 3.467 1 90.12 254 LEU A C 1
ATOM 2022 O O . LEU A 1 254 ? 25.359 -5.008 2.779 1 90.12 254 LEU A O 1
ATOM 2026 N N . ASP A 1 255 ? 27.062 -4.621 4.312 1 92 255 ASP A N 1
ATOM 2027 C CA . ASP A 1 255 ? 27.344 -6.02 4.629 1 92 255 ASP A CA 1
ATOM 2028 C C . ASP A 1 255 ? 27.594 -6.832 3.355 1 92 255 ASP A C 1
ATOM 2030 O O . ASP A 1 255 ? 27.031 -7.922 3.195 1 92 255 ASP A O 1
ATOM 2034 N N . LEU A 1 256 ? 28.328 -6.188 2.477 1 93.44 256 LEU A N 1
ATOM 2035 C CA . LEU A 1 256 ? 28.719 -6.879 1.253 1 93.44 256 LEU A CA 1
ATOM 2036 C C . LEU A 1 256 ? 29.938 -7.773 1.499 1 93.44 256 LEU A C 1
ATOM 2038 O O . LEU A 1 256 ? 31.062 -7.285 1.594 1 93.44 256 LEU A O 1
ATOM 2042 N N . ASP A 1 257 ? 29.75 -9 1.757 1 93 257 ASP A N 1
ATOM 2043 C CA . ASP A 1 257 ? 30.766 -10.031 1.992 1 93 257 ASP A CA 1
ATOM 2044 C C . ASP A 1 257 ? 30.484 -11.266 1.141 1 93 257 ASP A C 1
ATOM 2046 O O . ASP A 1 257 ? 29.703 -12.141 1.531 1 93 257 ASP A O 1
ATOM 2050 N N . PRO A 1 258 ? 31.203 -11.375 0.028 1 93.44 258 PRO A N 1
ATOM 2051 C CA . PRO A 1 258 ? 30.922 -12.461 -0.917 1 93.44 258 PRO A CA 1
ATOM 2052 C C . PRO A 1 258 ? 30.969 -13.836 -0.265 1 93.44 258 PRO A C 1
ATOM 2054 O O . PRO A 1 258 ? 30.188 -14.719 -0.62 1 93.44 258 PRO A O 1
ATOM 2057 N N . GLU A 1 259 ? 31.891 -14.031 0.619 1 95.5 259 GLU A N 1
ATOM 2058 C CA . GLU A 1 259 ? 32 -15.328 1.275 1 95.5 259 GLU A CA 1
ATOM 2059 C C . GLU A 1 259 ? 30.797 -15.602 2.162 1 95.5 259 GLU A C 1
ATOM 2061 O O . GLU A 1 259 ? 30.203 -16.688 2.109 1 95.5 259 GLU A O 1
ATOM 2066 N N . ARG A 1 260 ? 30.422 -14.656 3.004 1 95.56 260 ARG A N 1
ATOM 2067 C CA . ARG A 1 260 ? 29.281 -14.836 3.883 1 95.56 260 ARG A CA 1
ATOM 2068 C C . ARG A 1 260 ? 27.984 -14.992 3.078 1 95.56 260 ARG A C 1
ATOM 2070 O O . ARG A 1 260 ? 27.125 -15.781 3.438 1 95.56 260 ARG A O 1
ATOM 2077 N N . GLU A 1 261 ? 27.875 -14.211 2.014 1 96.69 261 GLU A N 1
ATOM 2078 C CA . GLU A 1 261 ? 26.719 -14.312 1.138 1 96.69 261 GLU A CA 1
ATOM 2079 C C . GLU A 1 261 ? 26.578 -15.727 0.573 1 96.69 261 GLU A C 1
ATOM 2081 O O . GLU A 1 261 ? 25.484 -16.297 0.562 1 96.69 261 GLU A O 1
ATOM 2086 N N . ARG A 1 262 ? 27.688 -16.266 0.129 1 97.06 262 ARG A N 1
ATOM 2087 C CA . ARG A 1 262 ? 27.672 -17.625 -0.407 1 97.06 262 ARG A CA 1
ATOM 2088 C C . ARG A 1 262 ? 27.297 -18.625 0.671 1 97.06 262 ARG A C 1
ATOM 2090 O O . ARG A 1 262 ? 26.547 -19.578 0.413 1 97.06 262 ARG A O 1
ATOM 2097 N N . GLU A 1 263 ? 27.891 -18.453 1.824 1 97.56 263 GLU A N 1
ATOM 2098 C CA . GLU A 1 263 ? 27.594 -19.359 2.938 1 97.56 263 GLU A CA 1
ATOM 2099 C C . GLU A 1 263 ? 26.109 -19.359 3.27 1 97.56 263 GLU A C 1
ATOM 2101 O O . GLU A 1 263 ? 25.531 -20.406 3.541 1 97.56 263 GLU A O 1
ATOM 2106 N N . LEU A 1 264 ? 25.531 -18.141 3.281 1 97.81 264 LEU A N 1
ATOM 2107 C CA . LEU A 1 264 ? 24.109 -18.031 3.586 1 97.81 264 LEU A CA 1
ATOM 2108 C C . LEU A 1 264 ? 23.266 -18.797 2.564 1 97.81 264 LEU A C 1
ATOM 2110 O O . LEU A 1 264 ? 22.328 -19.484 2.93 1 97.81 264 LEU A O 1
ATOM 2114 N N . CYS A 1 265 ? 23.609 -18.688 1.28 1 98.56 265 CYS A N 1
ATOM 2115 C CA . CYS A 1 265 ? 22.922 -19.406 0.225 1 98.56 265 CYS A CA 1
ATOM 2116 C C . CYS A 1 265 ? 23.031 -20.906 0.427 1 98.56 265 CYS A C 1
ATOM 2118 O O . CYS A 1 265 ? 22.047 -21.641 0.322 1 98.56 265 CYS A O 1
ATOM 2120 N N . ALA A 1 266 ? 24.234 -21.312 0.696 1 98.38 266 ALA A N 1
ATOM 2121 C CA . ALA A 1 266 ? 24.484 -22.734 0.9 1 98.38 266 ALA A CA 1
ATOM 2122 C C . ALA A 1 266 ? 23.703 -23.266 2.092 1 98.38 266 ALA A C 1
ATOM 2124 O O . ALA A 1 266 ? 23.172 -24.375 2.047 1 98.38 266 ALA A O 1
ATOM 2125 N N . GLU A 1 267 ? 23.703 -22.453 3.158 1 97.44 267 GLU A N 1
ATOM 2126 C CA . GLU A 1 267 ? 22.938 -22.844 4.34 1 97.44 267 GLU A CA 1
ATOM 2127 C C . GLU A 1 267 ? 21.469 -23.016 4.008 1 97.44 267 GLU A C 1
ATOM 2129 O O . GLU A 1 267 ? 20.828 -23.969 4.477 1 97.44 267 GLU A O 1
ATOM 2134 N N . ALA A 1 268 ? 20.891 -22.125 3.223 1 98.12 268 ALA A N 1
ATOM 2135 C CA . ALA A 1 268 ? 19.484 -22.219 2.818 1 98.12 268 ALA A CA 1
ATOM 2136 C C . ALA A 1 268 ? 19.219 -23.516 2.057 1 98.12 268 ALA A C 1
ATOM 2138 O O . ALA A 1 268 ? 18.188 -24.156 2.254 1 98.12 268 ALA A O 1
ATOM 2139 N N . CYS A 1 269 ? 20.141 -23.953 1.278 1 97.62 269 CYS A N 1
ATOM 2140 C CA . CYS A 1 269 ? 19.953 -25.078 0.369 1 97.62 269 CYS A CA 1
ATOM 2141 C C . CYS A 1 269 ? 20.031 -26.391 1.12 1 97.62 269 CYS A C 1
ATOM 2143 O O . CYS A 1 269 ? 19.766 -27.453 0.55 1 97.62 269 CYS A O 1
ATOM 2145 N N . ARG A 1 270 ? 20.375 -26.344 2.391 1 95.62 270 ARG A N 1
ATOM 2146 C CA . ARG A 1 270 ? 20.359 -27.562 3.203 1 95.62 270 ARG A CA 1
ATOM 2147 C C . ARG A 1 270 ? 18.922 -27.953 3.572 1 95.62 270 ARG A C 1
ATOM 2149 O O . ARG A 1 270 ? 18.672 -29.094 3.951 1 95.62 270 ARG A O 1
ATOM 2156 N N . GLU A 1 271 ? 18.031 -26.953 3.523 1 94.75 271 GLU A N 1
ATOM 2157 C CA . GLU A 1 271 ? 16.625 -27.188 3.809 1 94.75 271 GLU A CA 1
ATOM 2158 C C . GLU A 1 271 ? 15.852 -27.547 2.539 1 94.75 271 GLU A C 1
ATOM 2160 O O . GLU A 1 271 ? 16.156 -27.031 1.46 1 94.75 271 GLU A O 1
ATOM 2165 N N . GLU A 1 272 ? 14.953 -28.422 2.695 1 90.5 272 GLU A N 1
ATOM 2166 C CA . GLU A 1 272 ? 14.133 -28.812 1.548 1 90.5 272 GLU A CA 1
ATOM 2167 C C . GLU A 1 272 ? 13.18 -27.688 1.152 1 90.5 272 GLU A C 1
ATOM 2169 O O . GLU A 1 272 ? 12.625 -27 2.016 1 90.5 272 GLU A O 1
ATOM 2174 N N . ALA A 1 273 ? 12.977 -27.609 -0.161 1 94.94 273 ALA A N 1
ATOM 2175 C CA . ALA A 1 273 ? 12.102 -26.562 -0.687 1 94.94 273 ALA A CA 1
ATOM 2176 C C . ALA A 1 273 ? 10.633 -26.969 -0.558 1 94.94 273 ALA A C 1
ATOM 2178 O O . ALA A 1 273 ? 10.273 -28.125 -0.804 1 94.94 273 ALA A O 1
ATOM 2179 N N . VAL A 1 274 ? 9.836 -26.047 -0.113 1 93.69 274 VAL A N 1
ATOM 2180 C CA . VAL A 1 274 ? 8.391 -26.25 -0.09 1 93.69 274 VAL A CA 1
ATOM 2181 C C . VAL A 1 274 ? 7.801 -25.891 -1.451 1 93.69 274 VAL A C 1
ATOM 2183 O O . VAL A 1 274 ? 8.133 -24.859 -2.025 1 93.69 274 VAL A O 1
ATOM 2186 N N . LEU A 1 275 ? 7 -26.844 -1.92 1 93 275 LEU A N 1
ATOM 2187 C CA . LEU A 1 275 ? 6.328 -26.578 -3.189 1 93 275 LEU A CA 1
ATOM 2188 C C . LEU A 1 275 ? 4.887 -26.141 -2.961 1 93 275 LEU A C 1
ATOM 2190 O O . LEU A 1 275 ? 4.094 -26.875 -2.367 1 93 275 LEU A O 1
ATOM 2194 N N . LEU A 1 276 ? 4.559 -24.953 -3.355 1 92.94 276 LEU A N 1
ATOM 2195 C CA . LEU A 1 276 ? 3.217 -24.391 -3.24 1 92.94 276 LEU A CA 1
ATOM 2196 C C . LEU A 1 276 ? 2.656 -24.047 -4.613 1 92.94 276 LEU A C 1
ATOM 2198 O O . LEU A 1 276 ? 3.404 -23.656 -5.52 1 92.94 276 LEU A O 1
ATOM 2202 N N . PRO A 1 277 ? 1.334 -24.203 -4.77 1 93.06 277 PRO A N 1
ATOM 2203 C CA . PRO A 1 277 ? 0.745 -23.703 -6.012 1 93.06 277 PRO A CA 1
ATOM 2204 C C . PRO A 1 277 ? 0.842 -22.172 -6.125 1 93.06 277 PRO A C 1
ATOM 2206 O O . PRO A 1 277 ? 0.712 -21.469 -5.125 1 93.06 277 PRO A O 1
ATOM 2209 N N . THR A 1 278 ? 1.031 -21.719 -7.355 1 96 278 THR A N 1
ATOM 2210 C CA . THR A 1 278 ? 1.164 -20.281 -7.578 1 96 278 THR A CA 1
ATOM 2211 C C . THR A 1 278 ? -0.168 -19.672 -8.008 1 96 278 THR A C 1
ATOM 2213 O O . THR A 1 278 ? -0.8 -20.156 -8.953 1 96 278 THR A O 1
ATOM 2216 N N . TYR A 1 279 ? -0.696 -18.719 -7.285 1 97.56 279 TYR A N 1
ATOM 2217 C CA . TYR A 1 279 ? -1.849 -17.906 -7.656 1 97.56 279 TYR A CA 1
ATOM 2218 C C . TYR A 1 279 ? -1.417 -16.5 -8.07 1 97.56 279 TYR A C 1
ATOM 2220 O O . TYR A 1 279 ? -0.79 -15.781 -7.293 1 97.56 279 TYR A O 1
ATOM 2228 N N . VAL A 1 280 ? -1.738 -16.125 -9.273 1 98.38 280 VAL A N 1
ATOM 2229 C CA . VAL A 1 280 ? -1.399 -14.781 -9.758 1 98.38 280 VAL A CA 1
ATOM 2230 C C . VAL A 1 280 ? -2.623 -13.875 -9.672 1 98.38 280 VAL A C 1
ATOM 2232 O O . VAL A 1 280 ? -3.689 -14.211 -10.195 1 98.38 280 VAL A O 1
ATOM 2235 N N . CYS A 1 281 ? -2.484 -12.766 -9.031 1 98.62 281 CYS A N 1
ATOM 2236 C CA . CYS A 1 281 ? -3.604 -11.859 -8.805 1 98.62 281 CYS A CA 1
ATOM 2237 C C . CYS A 1 281 ? -3.332 -10.492 -9.43 1 98.62 281 CYS A C 1
ATOM 2239 O O . CYS A 1 281 ? -2.273 -9.906 -9.211 1 98.62 281 CYS A O 1
ATOM 2241 N N . MET A 1 282 ? -4.301 -9.992 -10.18 1 97.88 282 MET A N 1
ATOM 2242 C CA . MET A 1 282 ? -4.258 -8.656 -10.781 1 97.88 282 MET A CA 1
ATOM 2243 C C . MET A 1 282 ? -5.426 -7.805 -10.297 1 97.88 282 MET A C 1
ATOM 2245 O O . MET A 1 282 ? -6.445 -8.336 -9.852 1 97.88 282 MET A O 1
ATOM 2249 N N . GLY A 1 283 ? -5.227 -6.539 -10.406 1 96.75 283 GLY A N 1
ATOM 2250 C CA . GLY A 1 283 ? -6.277 -5.629 -9.977 1 96.75 283 GLY A CA 1
ATOM 2251 C C . GLY A 1 283 ? -6.34 -5.449 -8.477 1 96.75 283 GLY A C 1
ATOM 2252 O O . GLY A 1 283 ? -7.336 -4.953 -7.945 1 96.75 283 GLY A O 1
ATOM 2253 N N . ALA A 1 284 ? -5.32 -5.914 -7.816 1 96.62 284 ALA A N 1
ATOM 2254 C CA . ALA A 1 284 ? -5.262 -5.828 -6.359 1 96.62 284 ALA A CA 1
ATOM 2255 C C . ALA A 1 284 ? -4.473 -4.602 -5.918 1 96.62 284 ALA A C 1
ATOM 2257 O O . ALA A 1 284 ? -4.629 -4.129 -4.789 1 96.62 284 ALA A O 1
ATOM 2258 N N . LEU A 1 285 ? -3.615 -4.109 -6.766 1 95.81 285 LEU A N 1
ATOM 2259 C CA . LEU A 1 285 ? -2.719 -3.004 -6.445 1 95.81 285 LEU A CA 1
ATOM 2260 C C . LEU A 1 285 ? -3.164 -1.72 -7.137 1 95.81 285 LEU A C 1
ATOM 2262 O O . LEU A 1 285 ? -3.838 -1.768 -8.164 1 95.81 285 LEU A O 1
ATOM 2266 N N . GLY A 1 286 ? -2.828 -0.642 -6.5 1 90.12 286 GLY A N 1
ATOM 2267 C CA . GLY A 1 286 ? -3.188 0.645 -7.074 1 90.12 286 GLY A CA 1
ATOM 2268 C C . GLY A 1 286 ? -4.621 1.051 -6.785 1 90.12 286 GLY A C 1
ATOM 2269 O O . GLY A 1 286 ? -5.375 0.287 -6.18 1 90.12 286 GLY A O 1
ATOM 2270 N N . GLY A 1 287 ? -5.023 2.219 -7.109 1 92 287 GLY A N 1
ATOM 2271 C CA . GLY A 1 287 ? -6.371 2.729 -6.91 1 92 287 GLY A CA 1
ATOM 2272 C C . GLY A 1 287 ? -6.684 3.031 -5.457 1 92 287 GLY A C 1
ATOM 2273 O O . GLY A 1 287 ? -6.062 3.908 -4.852 1 92 287 GLY A O 1
ATOM 2274 N N . ARG A 1 288 ? -7.621 2.291 -4.941 1 94.62 288 ARG A N 1
ATOM 2275 C CA . ARG A 1 288 ? -8.008 2.496 -3.547 1 94.62 288 ARG A CA 1
ATOM 2276 C C . ARG A 1 288 ? -6.996 1.854 -2.602 1 94.62 288 ARG A C 1
ATOM 2278 O O . ARG A 1 288 ? -6.719 0.657 -2.699 1 94.62 288 ARG A O 1
ATOM 2285 N N . PHE A 1 289 ? -6.613 2.637 -1.68 1 97.44 289 PHE A N 1
ATOM 2286 C CA . PHE A 1 289 ? -5.559 2.186 -0.776 1 97.44 289 PHE A CA 1
ATOM 2287 C C . PHE A 1 289 ? -6.078 1.101 0.16 1 97.44 289 PHE A C 1
ATOM 2289 O O . PHE A 1 289 ? -5.363 0.142 0.462 1 97.44 289 PHE A O 1
ATOM 2296 N N . ASP A 1 290 ? -7.266 1.216 0.777 1 97.06 290 ASP A N 1
ATOM 2297 C CA . ASP A 1 290 ? -7.809 0.207 1.679 1 97.06 290 ASP A CA 1
ATOM 2298 C C . ASP A 1 290 ? -7.969 -1.136 0.969 1 97.06 290 ASP A C 1
ATOM 2300 O O . ASP A 1 290 ? -7.684 -2.188 1.548 1 97.06 290 ASP A O 1
ATOM 2304 N N . HIS A 1 291 ? -8.398 -1.066 -0.306 1 95.62 291 HIS A N 1
ATOM 2305 C CA . HIS A 1 291 ? -8.531 -2.268 -1.122 1 95.62 291 HIS A CA 1
ATOM 2306 C C . HIS A 1 291 ? -7.176 -2.941 -1.331 1 95.62 291 HIS A C 1
ATOM 2308 O O . HIS A 1 291 ? -7.066 -4.164 -1.238 1 95.62 291 HIS A O 1
ATOM 2314 N N . GLU A 1 292 ? -6.191 -2.166 -1.614 1 97.31 292 GLU A N 1
ATOM 2315 C CA . GLU A 1 292 ? -4.828 -2.66 -1.799 1 97.31 292 GLU A CA 1
ATOM 2316 C C . GLU A 1 292 ? -4.309 -3.33 -0.531 1 97.31 292 GLU A C 1
ATOM 2318 O O . GLU A 1 292 ? -3.764 -4.434 -0.585 1 97.31 292 GLU A O 1
ATOM 2323 N N . MET A 1 293 ? -4.484 -2.697 0.589 1 97.69 293 MET A N 1
ATOM 2324 C CA . MET A 1 293 ? -3.992 -3.244 1.851 1 97.69 293 MET A CA 1
ATOM 2325 C C . MET A 1 293 ? -4.742 -4.52 2.221 1 97.69 293 MET A C 1
ATOM 2327 O O . MET A 1 293 ? -4.152 -5.457 2.762 1 97.69 293 MET A O 1
ATOM 2331 N N . ALA A 1 294 ? -6.039 -4.523 1.939 1 97.06 294 ALA A N 1
ATOM 2332 C CA . ALA A 1 294 ? -6.797 -5.75 2.176 1 97.06 294 ALA A CA 1
ATOM 2333 C C . ALA A 1 294 ? -6.238 -6.906 1.346 1 97.06 294 ALA A C 1
ATOM 2335 O O . ALA A 1 294 ? -6.117 -8.031 1.84 1 97.06 294 ALA A O 1
ATOM 2336 N N . SER A 1 295 ? -5.922 -6.637 0.122 1 97.69 295 SER A N 1
ATOM 2337 C CA . SER A 1 295 ? -5.379 -7.664 -0.76 1 97.69 295 SER A CA 1
ATOM 2338 C C . SER A 1 295 ? -4.035 -8.172 -0.25 1 97.69 295 SER A C 1
ATOM 2340 O O . SER A 1 295 ? -3.771 -9.383 -0.279 1 97.69 295 SER A O 1
ATOM 2342 N N . VAL A 1 296 ? -3.207 -7.273 0.201 1 98.25 296 VAL A N 1
ATOM 2343 C CA . VAL A 1 296 ? -1.911 -7.648 0.759 1 98.25 296 VAL A CA 1
ATOM 2344 C C . VAL A 1 296 ? -2.115 -8.516 2.002 1 98.25 296 VAL A C 1
ATOM 2346 O O . VAL A 1 296 ? -1.432 -9.523 2.184 1 98.25 296 VAL A O 1
ATOM 2349 N N . SER A 1 297 ? -3.041 -8.141 2.854 1 97.56 297 SER A N 1
ATOM 2350 C CA . SER A 1 297 ? -3.334 -8.891 4.07 1 97.56 297 SER A CA 1
ATOM 2351 C C . SER A 1 297 ? -3.783 -10.312 3.746 1 97.56 297 SER A C 1
ATOM 2353 O O . SER A 1 297 ? -3.344 -11.273 4.387 1 97.56 297 SER A O 1
ATOM 2355 N N . VAL A 1 298 ? -4.641 -10.398 2.752 1 97.62 298 VAL A N 1
ATOM 2356 C CA . VAL A 1 298 ? -5.145 -11.703 2.338 1 97.62 298 VAL A CA 1
ATOM 2357 C C . VAL A 1 298 ? -4 -12.547 1.78 1 97.62 298 VAL A C 1
ATOM 2359 O O . VAL A 1 298 ? -3.902 -13.742 2.07 1 97.62 298 VAL A O 1
ATOM 2362 N N . MET A 1 299 ? -3.145 -11.945 0.979 1 98.31 299 MET A N 1
ATOM 2363 C CA . MET A 1 299 ? -1.975 -12.656 0.459 1 98.31 299 MET A CA 1
ATOM 2364 C C . MET A 1 299 ? -1.137 -13.227 1.596 1 98.31 299 MET A C 1
ATOM 2366 O O . MET A 1 299 ? -0.725 -14.391 1.542 1 98.31 299 MET A O 1
ATOM 2370 N N . LEU A 1 300 ? -0.913 -12.445 2.623 1 97.38 300 LEU A N 1
ATOM 2371 C CA . LEU A 1 300 ? -0.131 -12.891 3.771 1 97.38 300 LEU A CA 1
ATOM 2372 C C . LEU A 1 300 ? -0.823 -14.047 4.484 1 97.38 300 LEU A C 1
ATOM 2374 O O . LEU A 1 300 ? -0.175 -15.023 4.863 1 97.38 300 LEU A O 1
ATOM 2378 N N . SER A 1 301 ? -2.105 -13.977 4.605 1 96 301 SER A N 1
ATOM 2379 C CA . SER A 1 301 ? -2.865 -15 5.312 1 96 301 SER A CA 1
ATOM 2380 C C . SER A 1 301 ? -2.828 -16.328 4.562 1 96 301 SER A C 1
ATOM 2382 O O . SER A 1 301 ? -2.881 -17.391 5.18 1 96 301 SER A O 1
ATOM 2384 N N . ALA A 1 302 ? -2.725 -16.25 3.266 1 96.5 302 ALA A N 1
ATOM 2385 C CA . ALA A 1 302 ? -2.785 -17.453 2.432 1 96.5 302 ALA A CA 1
ATOM 2386 C C . ALA A 1 302 ? -1.387 -18 2.15 1 96.5 302 ALA A C 1
ATOM 2388 O O . ALA A 1 302 ? -1.236 -19.031 1.493 1 96.5 302 ALA A O 1
ATOM 2389 N N . SER A 1 303 ? -0.344 -17.406 2.705 1 94.81 303 SER A N 1
ATOM 2390 C CA . SER A 1 303 ? 1.031 -17.625 2.273 1 94.81 303 SER A CA 1
ATOM 2391 C C . SER A 1 303 ? 1.518 -19.016 2.693 1 94.81 303 SER A C 1
ATOM 2393 O O . SER A 1 303 ? 2.498 -19.531 2.146 1 94.81 303 SER A O 1
ATOM 2395 N N . THR A 1 304 ? 0.846 -19.672 3.613 1 90.94 304 THR A N 1
ATOM 2396 C CA . THR A 1 304 ? 1.271 -21 4.059 1 90.94 304 THR A CA 1
ATOM 2397 C C . THR A 1 304 ? 0.731 -22.078 3.127 1 90.94 304 THR A C 1
ATOM 2399 O O . THR A 1 304 ? 1.284 -23.188 3.059 1 90.94 304 THR A O 1
ATOM 2402 N N . CYS A 1 305 ? -0.315 -21.781 2.355 1 92.56 305 CYS A N 1
ATOM 2403 C CA . CYS A 1 305 ? -0.953 -22.812 1.563 1 92.56 305 CYS A CA 1
ATOM 2404 C C . CYS A 1 305 ? -0.761 -22.562 0.073 1 92.56 305 CYS A C 1
ATOM 2406 O O . CYS A 1 305 ? -0.947 -23.469 -0.742 1 92.56 305 CYS A O 1
ATOM 2408 N N . ALA A 1 306 ? -0.382 -21.375 -0.23 1 95.69 306 ALA A N 1
ATOM 2409 C CA . ALA A 1 306 ? -0.2 -21.031 -1.637 1 95.69 306 ALA A CA 1
ATOM 2410 C C . ALA A 1 306 ? 0.828 -19.906 -1.796 1 95.69 306 ALA A C 1
ATOM 2412 O O . ALA A 1 306 ? 1.056 -19.125 -0.868 1 95.69 306 ALA A O 1
ATOM 2413 N N . HIS A 1 307 ? 1.521 -19.922 -2.928 1 97.12 307 HIS A N 1
ATOM 2414 C CA . HIS A 1 307 ? 2.342 -18.797 -3.332 1 97.12 307 HIS A CA 1
ATOM 2415 C C . HIS A 1 307 ? 1.516 -17.75 -4.09 1 97.12 307 HIS A C 1
ATOM 2417 O O . HIS A 1 307 ? 1.437 -17.797 -5.32 1 97.12 307 HIS A O 1
ATOM 2423 N N . VAL A 1 308 ? 0.912 -16.844 -3.357 1 98.38 308 VAL A N 1
ATOM 2424 C CA . VAL A 1 308 ? 0.081 -15.797 -3.939 1 98.38 308 VAL A CA 1
ATOM 2425 C C . VAL A 1 308 ? 0.958 -14.625 -4.371 1 98.38 308 VAL A C 1
ATOM 2427 O O . VAL A 1 308 ? 1.722 -14.086 -3.566 1 98.38 308 VAL A O 1
ATOM 2430 N N . VAL A 1 309 ? 0.838 -14.258 -5.605 1 98.62 309 VAL A N 1
ATOM 2431 C CA . VAL A 1 309 ? 1.628 -13.164 -6.148 1 98.62 309 VAL A CA 1
ATOM 2432 C C . VAL A 1 309 ? 0.701 -12.055 -6.641 1 98.62 309 VAL A C 1
ATOM 2434 O O . VAL A 1 309 ? -0.19 -12.297 -7.457 1 98.62 309 VAL A O 1
ATOM 2437 N N . LEU A 1 310 ? 0.829 -10.898 -6.094 1 98.69 310 LEU A N 1
ATOM 2438 C CA . LEU A 1 310 ? 0.12 -9.727 -6.594 1 98.69 310 LEU A CA 1
ATOM 2439 C C . LEU A 1 310 ? 0.959 -8.984 -7.629 1 98.69 310 LEU A C 1
ATOM 2441 O O . LEU A 1 310 ? 2.125 -8.672 -7.379 1 98.69 310 LEU A O 1
ATOM 2445 N N . ILE A 1 311 ? 0.324 -8.695 -8.781 1 97.75 311 ILE A N 1
ATOM 2446 C CA . ILE A 1 311 ? 1.106 -8.039 -9.828 1 97.75 311 ILE A CA 1
ATOM 2447 C C . ILE A 1 311 ? 0.303 -6.891 -10.43 1 97.75 311 ILE A C 1
ATOM 2449 O O . ILE A 1 311 ? -0.93 -6.902 -10.398 1 97.75 311 ILE A O 1
ATOM 2453 N N . ASN A 1 312 ? 0.886 -5.887 -10.812 1 95.88 312 ASN A N 1
ATOM 2454 C CA . ASN A 1 312 ? 0.426 -4.883 -11.766 1 95.88 312 ASN A CA 1
ATOM 2455 C C . ASN A 1 312 ? 1.553 -4.426 -12.688 1 95.88 312 ASN A C 1
ATOM 2457 O O . ASN A 1 312 ? 2.6 -5.07 -12.758 1 95.88 312 ASN A O 1
ATOM 2461 N N . SER A 1 313 ? 1.345 -3.379 -13.414 1 93.06 313 SER A N 1
ATOM 2462 C CA . SER A 1 313 ? 2.311 -2.959 -14.422 1 93.06 313 SER A CA 1
ATOM 2463 C C . SER A 1 313 ? 3.652 -2.604 -13.789 1 93.06 313 SER A C 1
ATOM 2465 O O . SER A 1 313 ? 4.695 -2.695 -14.445 1 93.06 313 SER A O 1
ATOM 2467 N N . ASN A 1 314 ? 3.693 -2.334 -12.469 1 93.31 314 ASN A N 1
ATOM 2468 C CA . ASN A 1 314 ? 4.906 -1.801 -11.852 1 93.31 314 ASN A CA 1
ATOM 2469 C C . ASN A 1 314 ? 5.496 -2.777 -10.844 1 93.31 314 ASN A C 1
ATOM 2471 O O . ASN A 1 314 ? 6.668 -2.668 -10.477 1 93.31 314 ASN A O 1
ATOM 2475 N N . ASN A 1 315 ? 4.664 -3.699 -10.453 1 96.88 315 ASN A N 1
ATOM 2476 C CA . ASN A 1 315 ? 5.09 -4.41 -9.258 1 96.88 315 ASN A CA 1
ATOM 2477 C C . ASN A 1 315 ? 4.844 -5.91 -9.375 1 96.88 315 ASN A C 1
ATOM 2479 O O . ASN A 1 315 ? 3.887 -6.34 -10.016 1 96.88 315 ASN A O 1
ATOM 2483 N N . THR A 1 316 ? 5.707 -6.703 -8.773 1 97.94 316 THR A N 1
ATOM 2484 C CA . THR A 1 316 ? 5.492 -8.078 -8.336 1 97.94 316 THR A CA 1
ATOM 2485 C C . THR A 1 316 ? 5.734 -8.219 -6.84 1 97.94 316 THR A C 1
ATOM 2487 O O . THR A 1 316 ? 6.824 -7.914 -6.348 1 97.94 316 THR A O 1
ATOM 2490 N N . ILE A 1 317 ? 4.742 -8.648 -6.082 1 98.5 317 ILE A N 1
ATOM 2491 C CA . ILE A 1 317 ? 4.883 -8.711 -4.629 1 98.5 317 ILE A CA 1
ATOM 2492 C C . ILE A 1 317 ? 4.449 -10.086 -4.133 1 98.5 317 ILE A C 1
ATOM 2494 O O . ILE A 1 317 ? 3.484 -10.664 -4.637 1 98.5 317 ILE A O 1
ATOM 2498 N N . PHE A 1 318 ? 5.152 -10.641 -3.164 1 98.69 318 PHE A N 1
ATOM 2499 C CA . PHE A 1 318 ? 4.793 -11.914 -2.553 1 98.69 318 PHE A CA 1
ATOM 2500 C C . PHE A 1 318 ? 5.281 -11.984 -1.112 1 98.69 318 PHE A C 1
ATOM 2502 O O . PHE A 1 318 ? 6.137 -11.195 -0.704 1 98.69 318 PHE A O 1
ATOM 2509 N N . ALA A 1 319 ? 4.711 -12.859 -0.334 1 98.44 319 ALA A N 1
ATOM 2510 C CA . ALA A 1 319 ? 5.086 -13.062 1.064 1 98.44 319 ALA A CA 1
ATOM 2511 C C . ALA A 1 319 ? 6.348 -13.906 1.178 1 98.44 319 ALA A C 1
ATOM 2513 O O . ALA A 1 319 ? 6.492 -14.914 0.481 1 98.44 319 ALA A O 1
ATOM 2514 N N . CYS A 1 320 ? 7.281 -13.445 2.006 1 97.94 320 CYS A N 1
ATOM 2515 C CA . CYS A 1 320 ? 8.406 -14.297 2.363 1 97.94 320 CYS A CA 1
ATOM 2516 C C . CYS A 1 320 ? 7.965 -15.438 3.271 1 97.94 320 CYS A C 1
ATOM 2518 O O . CYS A 1 320 ? 6.906 -15.367 3.895 1 97.94 320 CYS A O 1
ATOM 2520 N N . GLN A 1 321 ? 8.805 -16.484 3.258 1 96.38 321 GLN A N 1
ATOM 2521 C CA . GLN A 1 321 ? 8.523 -17.625 4.129 1 96.38 321 GLN A CA 1
ATOM 2522 C C . GLN A 1 321 ? 8.617 -17.219 5.598 1 96.38 321 GLN A C 1
ATOM 2524 O O . GLN A 1 321 ? 9.656 -16.766 6.059 1 96.38 321 GLN A O 1
ATOM 2529 N N . PHE A 1 322 ? 7.469 -17.391 6.285 1 91.12 322 PHE A N 1
ATOM 2530 C CA . PHE A 1 322 ? 7.414 -17.078 7.711 1 91.12 322 PHE A CA 1
ATOM 2531 C C . PHE A 1 322 ? 8.359 -17.984 8.5 1 91.12 322 PHE A C 1
ATOM 2533 O O . PHE A 1 322 ? 8.32 -19.203 8.359 1 91.12 322 PHE A O 1
ATOM 2540 N N . ASN A 1 323 ? 9.219 -17.359 9.289 1 90.56 323 ASN A N 1
ATOM 2541 C CA . ASN A 1 323 ? 10.164 -18.078 10.125 1 90.56 323 ASN A CA 1
ATOM 2542 C C . ASN A 1 323 ? 10.961 -19.109 9.328 1 90.56 323 ASN A C 1
ATOM 2544 O O . ASN A 1 323 ? 11.102 -20.266 9.75 1 90.56 323 ASN A O 1
ATOM 2548 N N . GLY A 1 324 ? 11.359 -18.75 8.141 1 95.75 324 GLY A N 1
ATOM 2549 C CA . GLY A 1 324 ? 12.078 -19.641 7.254 1 95.75 324 GLY A CA 1
ATOM 2550 C C . GLY A 1 324 ? 12.914 -18.922 6.219 1 95.75 324 GLY A C 1
ATOM 2551 O O . GLY A 1 324 ? 13.328 -17.781 6.434 1 95.75 324 GLY A O 1
ATOM 2552 N N . TRP A 1 325 ? 13.258 -19.734 5.145 1 97.31 325 TRP A N 1
ATOM 2553 C CA . TRP A 1 325 ? 14.102 -19.234 4.07 1 97.31 325 TRP A CA 1
ATOM 2554 C C . TRP A 1 325 ? 13.266 -18.844 2.852 1 97.31 325 TRP A C 1
ATOM 2556 O O . TRP A 1 325 ? 12.312 -19.547 2.502 1 97.31 325 TRP A O 1
ATOM 2566 N N . THR A 1 326 ? 13.578 -17.797 2.273 1 98.62 326 THR A N 1
ATOM 2567 C CA . THR A 1 326 ? 13.086 -17.469 0.936 1 98.62 326 THR A CA 1
ATOM 2568 C C . THR A 1 326 ? 14.25 -17.219 -0.019 1 98.62 326 THR A C 1
ATOM 2570 O O . THR A 1 326 ? 15.117 -16.391 0.266 1 98.62 326 THR A O 1
ATOM 2573 N N . GLN A 1 327 ? 14.359 -17.938 -1.057 1 98.81 327 GLN A N 1
ATOM 2574 C CA . GLN A 1 327 ? 15.297 -17.656 -2.139 1 98.81 327 GLN A CA 1
ATOM 2575 C C . GLN A 1 327 ? 14.562 -17.203 -3.4 1 98.81 327 GLN A C 1
ATOM 2577 O O . GLN A 1 327 ? 13.711 -17.938 -3.918 1 98.81 327 GLN A O 1
ATOM 2582 N N . PHE A 1 328 ? 14.859 -16.078 -3.824 1 98.62 328 PHE A N 1
ATOM 2583 C CA . PHE A 1 328 ? 14.234 -15.5 -5.004 1 98.62 328 PHE A CA 1
ATOM 2584 C C . PHE A 1 328 ? 15.219 -15.43 -6.164 1 98.62 328 PHE A C 1
ATOM 2586 O O . PHE A 1 328 ? 16.312 -14.875 -6.023 1 98.62 328 PHE A O 1
ATOM 2593 N N . VAL A 1 329 ? 14.844 -16 -7.289 1 98.31 329 VAL A N 1
ATOM 2594 C CA . VAL A 1 329 ? 15.617 -15.938 -8.523 1 98.31 329 VAL A CA 1
ATOM 2595 C C . VAL A 1 329 ? 14.977 -14.93 -9.477 1 98.31 329 VAL A C 1
ATOM 2597 O O . VAL A 1 329 ? 13.875 -15.156 -9.977 1 98.31 329 VAL A O 1
ATOM 2600 N N . ARG A 1 330 ? 15.648 -13.891 -9.805 1 95.88 330 ARG A N 1
ATOM 2601 C CA . ARG A 1 330 ? 15.109 -12.773 -10.57 1 95.88 330 ARG A CA 1
ATOM 2602 C C . ARG A 1 330 ? 15 -13.125 -12.055 1 95.88 330 ARG A C 1
ATOM 2604 O O . ARG A 1 330 ? 15.93 -13.695 -12.625 1 95.88 330 ARG A O 1
ATOM 2611 N N . ASN A 1 331 ? 13.852 -12.883 -12.641 1 93.81 331 ASN A N 1
ATOM 2612 C CA . ASN A 1 331 ? 13.711 -12.883 -14.094 1 93.81 331 ASN A CA 1
ATOM 2613 C C . ASN A 1 331 ? 14.18 -11.562 -14.695 1 93.81 331 ASN A C 1
ATOM 2615 O O . ASN A 1 331 ? 13.414 -10.602 -14.773 1 93.81 331 ASN A O 1
ATOM 2619 N N . ALA A 1 332 ? 15.32 -11.461 -15.211 1 91.38 332 ALA A N 1
ATOM 2620 C CA . ALA A 1 332 ? 15.977 -10.211 -15.594 1 91.38 332 ALA A CA 1
ATOM 2621 C C . ALA A 1 332 ? 15.258 -9.547 -16.766 1 91.38 332 ALA A C 1
ATOM 2623 O O . ALA A 1 332 ? 15.461 -8.359 -17.031 1 91.38 332 ALA A O 1
ATOM 2624 N N . ARG A 1 333 ? 14.453 -10.305 -17.484 1 91 333 ARG A N 1
ATOM 2625 C CA . ARG A 1 333 ? 13.75 -9.75 -18.625 1 91 333 ARG A CA 1
ATOM 2626 C C . ARG A 1 333 ? 12.562 -8.906 -18.188 1 91 333 ARG A C 1
ATOM 2628 O O . ARG A 1 333 ? 12.227 -7.906 -18.828 1 91 333 ARG A O 1
ATOM 2635 N N . CYS A 1 334 ? 11.93 -9.312 -17.062 1 93.81 334 CYS A N 1
ATOM 2636 C CA . CYS A 1 334 ? 10.648 -8.703 -16.734 1 93.81 334 CYS A CA 1
ATOM 2637 C C . CYS A 1 334 ? 10.703 -8.031 -15.367 1 93.81 334 CYS A C 1
ATOM 2639 O O . CYS A 1 334 ? 9.828 -7.23 -15.031 1 93.81 334 CYS A O 1
ATOM 2641 N N . GLU A 1 335 ? 11.695 -8.383 -14.578 1 94.38 335 GLU A N 1
ATOM 2642 C CA . GLU A 1 335 ? 11.844 -7.836 -13.227 1 94.38 335 GLU A CA 1
ATOM 2643 C C . GLU A 1 335 ? 13.094 -6.977 -13.117 1 94.38 335 GLU A C 1
ATOM 2645 O O . GLU A 1 335 ? 14.195 -7.43 -13.43 1 94.38 335 GLU A O 1
ATOM 2650 N N . GLY A 1 336 ? 12.914 -5.719 -12.672 1 93.44 336 GLY A N 1
ATOM 2651 C CA . GLY A 1 336 ? 14.039 -4.82 -12.461 1 93.44 336 GLY A CA 1
ATOM 2652 C C . GLY A 1 336 ? 14.836 -5.141 -11.211 1 93.44 336 GLY A C 1
ATOM 2653 O O . GLY A 1 336 ? 14.602 -6.168 -10.562 1 93.44 336 GLY A O 1
ATOM 2654 N N . VAL A 1 337 ? 15.758 -4.262 -10.93 1 95.06 337 VAL A N 1
ATOM 2655 C CA . VAL A 1 337 ? 16.641 -4.531 -9.805 1 95.06 337 VAL A CA 1
ATOM 2656 C C . VAL A 1 337 ? 16.094 -3.883 -8.539 1 95.06 337 VAL A C 1
ATOM 2658 O O . VAL A 1 337 ? 16.469 -4.25 -7.422 1 95.06 337 VAL A O 1
ATOM 2661 N N . THR A 1 338 ? 15.219 -2.85 -8.68 1 94.62 338 THR A N 1
ATOM 2662 C CA . THR A 1 338 ? 14.68 -2.154 -7.52 1 94.62 338 THR A CA 1
ATOM 2663 C C . THR A 1 338 ? 13.711 -3.049 -6.754 1 94.62 338 THR A C 1
ATOM 2665 O O . THR A 1 338 ? 12.805 -3.645 -7.348 1 94.62 338 THR A O 1
ATOM 2668 N N . CYS A 1 339 ? 13.945 -3.16 -5.488 1 97.38 339 CYS A N 1
ATOM 2669 C CA . CYS A 1 339 ? 13.133 -4.055 -4.672 1 97.38 339 CYS A CA 1
ATOM 2670 C C . CYS A 1 339 ? 12.969 -3.502 -3.26 1 97.38 339 CYS A C 1
ATOM 2672 O O . CYS A 1 339 ? 13.516 -2.445 -2.934 1 97.38 339 CYS A O 1
ATOM 2674 N N . GLY A 1 340 ? 12.125 -4.113 -2.477 1 97.94 340 GLY A N 1
ATOM 2675 C CA . GLY A 1 340 ? 11.922 -3.768 -1.078 1 97.94 340 GLY A CA 1
ATOM 2676 C C . GLY A 1 340 ? 11.578 -4.965 -0.213 1 97.94 340 GLY A C 1
ATOM 2677 O O . GLY A 1 340 ? 10.906 -5.895 -0.667 1 97.94 340 GLY A O 1
ATOM 2678 N N . LEU A 1 341 ? 12.141 -5.031 0.952 1 98 341 LEU A N 1
ATOM 2679 C CA . LEU A 1 341 ? 11.758 -5.965 2.004 1 98 341 LEU A CA 1
ATOM 2680 C C . LEU A 1 341 ? 10.938 -5.27 3.082 1 98 341 LEU A C 1
ATOM 2682 O O . LEU A 1 341 ? 11.484 -4.512 3.891 1 98 341 LEU A O 1
ATOM 2686 N N . ILE A 1 342 ? 9.633 -5.535 3.121 1 97.69 342 ILE A N 1
ATOM 2687 C CA . ILE A 1 342 ? 8.711 -4.816 3.992 1 97.69 342 ILE A CA 1
ATOM 2688 C C . ILE A 1 342 ? 8.258 -5.73 5.129 1 97.69 342 ILE A C 1
ATOM 2690 O O . ILE A 1 342 ? 7.617 -6.754 4.891 1 97.69 342 ILE A O 1
ATOM 2694 N N . ASN A 1 343 ? 8.641 -5.387 6.285 1 95.94 343 ASN A N 1
ATOM 2695 C CA . ASN A 1 343 ? 8.227 -6.133 7.473 1 95.94 343 ASN A CA 1
ATOM 2696 C C . ASN A 1 343 ? 7.207 -5.359 8.297 1 95.94 343 ASN A C 1
ATOM 2698 O O . ASN A 1 343 ? 7.438 -4.203 8.656 1 95.94 343 ASN A O 1
ATOM 2702 N N . TYR A 1 344 ? 6.078 -5.926 8.586 1 94.44 344 TYR A N 1
ATOM 2703 C CA . TYR A 1 344 ? 4.977 -5.266 9.281 1 94.44 344 TYR A CA 1
ATOM 2704 C C . TYR A 1 344 ? 5.078 -5.473 10.789 1 94.44 344 TYR A C 1
ATOM 2706 O O . TYR A 1 344 ? 4.16 -6.012 11.406 1 94.44 344 TYR A O 1
ATOM 2714 N N . GLY A 1 345 ? 5.941 -4.961 11.422 1 92.06 345 GLY A N 1
ATOM 2715 C CA . GLY A 1 345 ? 6.41 -5.043 12.797 1 92.06 345 GLY A CA 1
ATOM 2716 C C . GLY A 1 345 ? 7.918 -4.918 12.922 1 92.06 345 GLY A C 1
ATOM 2717 O O . GLY A 1 345 ? 8.609 -4.723 11.922 1 92.06 345 GLY A O 1
ATOM 2718 N N . THR A 1 346 ? 8.422 -5 14.047 1 91.62 346 THR A N 1
ATOM 2719 C CA . THR A 1 346 ? 9.859 -4.852 14.258 1 91.62 346 THR A CA 1
ATOM 2720 C C . THR A 1 346 ? 10.594 -6.148 13.914 1 91.62 346 THR A C 1
ATOM 2722 O O . THR A 1 346 ? 10.227 -7.219 14.406 1 91.62 346 THR A O 1
ATOM 2725 N N . MET A 1 347 ? 11.57 -6.016 13.062 1 93.31 347 MET A N 1
ATOM 2726 C CA . MET A 1 347 ? 12.398 -7.156 12.68 1 93.31 347 MET A CA 1
ATOM 2727 C C . MET A 1 347 ? 13.281 -7.602 13.836 1 93.31 347 MET A C 1
ATOM 2729 O O . MET A 1 347 ? 14.023 -6.801 14.406 1 93.31 347 MET A O 1
ATOM 2733 N N . LYS A 1 348 ? 13.172 -8.852 14.211 1 91.81 348 LYS A N 1
ATOM 2734 C CA . LYS A 1 348 ? 13.961 -9.359 15.328 1 91.81 348 LYS A CA 1
ATOM 2735 C C . LYS A 1 348 ? 15.258 -10 14.844 1 91.81 348 LYS A C 1
ATOM 2737 O O . LYS A 1 348 ? 16.328 -9.711 15.375 1 91.81 348 LYS A O 1
ATOM 2742 N N . GLU A 1 349 ? 15.148 -10.867 13.922 1 93.56 349 GLU A N 1
ATOM 2743 C CA . GLU A 1 349 ? 16.297 -11.547 13.32 1 93.56 349 GLU A CA 1
ATOM 2744 C C . GLU A 1 349 ? 16.125 -11.672 11.805 1 93.56 349 GLU A C 1
ATOM 2746 O O . GLU A 1 349 ? 15.078 -12.102 11.32 1 93.56 349 GLU A O 1
ATOM 2751 N N . CYS A 1 350 ? 17.156 -11.281 11.094 1 95.69 350 CYS A N 1
ATOM 2752 C CA . CYS A 1 350 ? 17.109 -11.359 9.641 1 95.69 350 CYS A CA 1
ATOM 2753 C C . CYS A 1 350 ? 18.516 -11.266 9.047 1 95.69 350 CYS A C 1
ATOM 2755 O O . CYS A 1 350 ? 19.344 -10.516 9.547 1 95.69 350 CYS A O 1
ATOM 2757 N N . GLU A 1 351 ? 18.797 -11.992 8.148 1 96.69 351 GLU A N 1
ATOM 2758 C CA . GLU A 1 351 ? 20 -11.867 7.336 1 96.69 351 GLU A CA 1
ATOM 2759 C C . GLU A 1 351 ? 19.688 -12.07 5.855 1 96.69 351 GLU A C 1
ATOM 2761 O O . GLU A 1 351 ? 18.906 -12.945 5.496 1 96.69 351 GLU A O 1
ATOM 2766 N N . THR A 1 352 ? 20.219 -11.219 4.988 1 97.94 352 THR A N 1
ATOM 2767 C CA . THR A 1 352 ? 19.953 -11.344 3.561 1 97.94 352 THR A CA 1
ATOM 2768 C C . THR A 1 352 ? 21.25 -11.43 2.771 1 97.94 352 THR A C 1
ATOM 2770 O O . THR A 1 352 ? 22.312 -11.023 3.258 1 97.94 352 THR A O 1
ATOM 2773 N N . SER A 1 353 ? 21.219 -11.984 1.653 1 98.12 353 SER A N 1
ATOM 2774 C CA . SER A 1 353 ? 22.281 -11.992 0.649 1 98.12 353 SER A CA 1
ATOM 2775 C C . SER A 1 353 ? 21.734 -11.609 -0.726 1 98.12 353 SER A C 1
ATOM 2777 O O . SER A 1 353 ? 20.562 -11.82 -1.018 1 98.12 353 SER A O 1
ATOM 2779 N N . GLY A 1 354 ? 22.594 -11 -1.5 1 98.12 354 GLY A N 1
ATOM 2780 C CA . GLY A 1 354 ? 22.25 -10.703 -2.881 1 98.12 354 GLY A CA 1
ATOM 2781 C C . GLY A 1 354 ? 21.672 -9.312 -3.064 1 98.12 354 GLY A C 1
ATOM 2782 O O . GLY A 1 354 ? 21.297 -8.93 -4.176 1 98.12 354 GLY A O 1
ATOM 2783 N N . LEU A 1 355 ? 21.562 -8.547 -2.029 1 97.5 355 LEU A N 1
ATOM 2784 C CA . LEU A 1 355 ? 21.078 -7.172 -2.082 1 97.5 355 LEU A CA 1
ATOM 2785 C C . LEU A 1 355 ? 22.219 -6.176 -1.965 1 97.5 355 LEU A C 1
ATOM 2787 O O . LEU A 1 355 ? 23.266 -6.492 -1.385 1 97.5 355 LEU A O 1
ATOM 2791 N N . GLN A 1 356 ? 22.047 -5.031 -2.59 1 95.75 356 GLN A N 1
ATOM 2792 C CA . GLN A 1 356 ? 23.031 -3.971 -2.426 1 95.75 356 GLN A CA 1
ATOM 2793 C C . GLN A 1 356 ? 23.141 -3.551 -0.963 1 95.75 356 GLN A C 1
ATOM 2795 O O . GLN A 1 356 ? 24.25 -3.266 -0.479 1 95.75 356 GLN A O 1
ATOM 2800 N N . TRP A 1 357 ? 22.016 -3.422 -0.352 1 94.94 357 TRP A N 1
ATOM 2801 C CA . TRP A 1 357 ? 21.969 -3.15 1.08 1 94.94 357 TRP A CA 1
ATOM 2802 C C . TRP A 1 357 ? 21.484 -4.375 1.849 1 94.94 357 TRP A C 1
ATOM 2804 O O . TRP A 1 357 ? 20.312 -4.445 2.25 1 94.94 357 TRP A O 1
ATOM 2814 N N . ASN A 1 358 ? 22.422 -5.293 2.062 1 96.25 358 ASN A N 1
ATOM 2815 C CA . ASN A 1 358 ? 22.109 -6.496 2.82 1 96.25 358 ASN A CA 1
ATOM 2816 C C . ASN A 1 358 ? 21.766 -6.172 4.273 1 96.25 358 ASN A C 1
ATOM 2818 O O . ASN A 1 358 ? 22.234 -5.16 4.809 1 96.25 358 ASN A O 1
ATOM 2822 N N . ILE A 1 359 ? 20.969 -7.012 4.816 1 95.25 359 ILE A N 1
ATOM 2823 C CA . ILE A 1 359 ? 20.531 -6.867 6.199 1 95.25 359 ILE A CA 1
ATOM 2824 C C . ILE A 1 359 ? 21.125 -7.98 7.055 1 95.25 359 ILE A C 1
ATOM 2826 O O . ILE A 1 359 ? 21.156 -9.141 6.645 1 95.25 359 ILE A O 1
ATOM 2830 N N . ALA A 1 360 ? 21.641 -7.676 8.172 1 94.44 360 ALA A N 1
ATOM 2831 C CA . ALA A 1 360 ? 22.062 -8.609 9.211 1 94.44 360 ALA A CA 1
ATOM 2832 C C . ALA A 1 360 ? 21.719 -8.086 10.594 1 94.44 360 ALA A C 1
ATOM 2834 O O . ALA A 1 360 ? 22.547 -7.453 11.258 1 94.44 360 ALA A O 1
ATOM 2835 N N . VAL A 1 361 ? 20.578 -8.43 11.016 1 92.38 361 VAL A N 1
ATOM 2836 C CA . VAL A 1 361 ? 20.062 -7.938 12.289 1 92.38 361 VAL A CA 1
ATOM 2837 C C . VAL A 1 361 ? 19.766 -9.109 13.219 1 92.38 361 VAL A C 1
ATOM 2839 O O . VAL A 1 361 ? 19.203 -10.125 12.797 1 92.38 361 VAL A O 1
ATOM 2842 N N . GLY A 1 362 ? 20.172 -8.992 14.508 1 89.44 362 GLY A N 1
ATOM 2843 C CA . GLY A 1 362 ? 19.797 -9.953 15.531 1 89.44 362 GLY A CA 1
ATOM 2844 C C . GLY A 1 362 ? 20.562 -11.266 15.422 1 89.44 362 GLY A C 1
ATOM 2845 O O . GLY A 1 362 ? 20.109 -12.297 15.93 1 89.44 362 GLY A O 1
ATOM 2846 N N . ARG A 1 363 ? 21.672 -11.273 14.734 1 88.31 363 ARG A N 1
ATOM 2847 C CA . ARG A 1 363 ? 22.359 -12.531 14.477 1 88.31 363 ARG A CA 1
ATOM 2848 C C . ARG A 1 363 ? 23.609 -12.656 15.352 1 88.31 363 ARG A C 1
ATOM 2850 O O . ARG A 1 363 ? 24.375 -13.609 15.203 1 88.31 363 ARG A O 1
ATOM 2857 N N . GLY A 1 364 ? 23.781 -11.766 16.203 1 83.31 364 GLY A N 1
ATOM 2858 C CA . GLY A 1 364 ? 24.875 -11.852 17.172 1 83.31 364 GLY A CA 1
ATOM 2859 C C . GLY A 1 364 ? 26.234 -11.68 16.531 1 83.31 364 GLY A C 1
ATOM 2860 O O . GLY A 1 364 ? 27.25 -12.047 17.125 1 83.31 364 GLY A O 1
ATOM 2861 N N . LYS A 1 365 ? 26.312 -11.281 15.328 1 81.75 365 LYS A N 1
ATOM 2862 C CA . LYS A 1 365 ? 27.562 -11.023 14.648 1 81.75 365 LYS A CA 1
ATOM 2863 C C . LYS A 1 365 ? 27.703 -9.547 14.281 1 81.75 365 LYS A C 1
ATOM 2865 O O . LYS A 1 365 ? 26.688 -8.852 14.125 1 81.75 365 LYS A O 1
ATOM 2870 N N . PRO A 1 366 ? 28.969 -9.141 14.281 1 83.19 366 PRO A N 1
ATOM 2871 C CA . PRO A 1 366 ? 29.156 -7.758 13.844 1 83.19 366 PRO A CA 1
ATOM 2872 C C . PRO A 1 366 ? 28.625 -7.508 12.438 1 83.19 366 PRO A C 1
ATOM 2874 O O . PRO A 1 366 ? 28.766 -8.367 11.562 1 83.19 366 PRO A O 1
ATOM 2877 N N . SER A 1 367 ? 27.875 -6.484 12.25 1 88.56 367 SER A N 1
ATOM 2878 C CA . SER A 1 367 ? 27.328 -6.094 10.953 1 88.56 367 SER A CA 1
ATOM 2879 C C . SER A 1 367 ? 27.219 -4.578 10.836 1 88.56 367 SER A C 1
ATOM 2881 O O . SER A 1 367 ? 27.109 -3.875 11.844 1 88.56 367 SER A O 1
ATOM 2883 N N . GLU A 1 368 ? 27.344 -4.137 9.609 1 86.62 368 GLU A N 1
ATOM 2884 C CA . GLU A 1 368 ? 27.156 -2.713 9.352 1 86.62 368 GLU A CA 1
ATOM 2885 C C . GLU A 1 368 ? 25.719 -2.289 9.594 1 86.62 368 GLU A C 1
ATOM 2887 O O . GLU A 1 368 ? 25.438 -1.115 9.852 1 86.62 368 GLU A O 1
ATOM 2892 N N . SER A 1 369 ? 24.812 -3.207 9.57 1 85.81 369 SER A N 1
ATOM 2893 C CA . SER A 1 369 ? 23.391 -2.922 9.688 1 85.81 369 SER A CA 1
ATOM 2894 C C . SER A 1 369 ? 22.875 -3.24 11.094 1 85.81 369 SER A C 1
ATOM 2896 O O . SER A 1 369 ? 21.672 -3.178 11.344 1 85.81 369 SER A O 1
ATOM 2898 N N . GLN A 1 370 ? 23.734 -3.525 11.969 1 81.38 370 GLN A N 1
ATOM 2899 C CA . GLN A 1 370 ? 23.328 -4.043 13.273 1 81.38 370 GLN A CA 1
ATOM 2900 C C . GLN A 1 370 ? 22.547 -3.002 14.062 1 81.38 370 GLN A C 1
ATOM 2902 O O . GLN A 1 370 ? 21.672 -3.35 14.867 1 81.38 370 GLN A O 1
ATOM 2907 N N . ASP A 1 371 ? 22.781 -1.748 13.773 1 82.75 371 ASP A N 1
ATOM 2908 C CA . ASP A 1 371 ? 22.141 -0.706 14.57 1 82.75 371 ASP A CA 1
ATOM 2909 C C . ASP A 1 371 ? 20.844 -0.226 13.906 1 82.75 371 ASP A C 1
ATOM 2911 O O . ASP A 1 371 ? 20.125 0.607 14.469 1 82.75 371 ASP A O 1
ATOM 2915 N N . LEU A 1 372 ? 20.594 -0.837 12.812 1 87.19 372 LEU A N 1
ATOM 2916 C CA . LEU A 1 372 ? 19.359 -0.451 12.141 1 87.19 372 LEU A CA 1
ATOM 2917 C C . LEU A 1 372 ? 18.141 -1.075 12.82 1 87.19 372 LEU A C 1
ATOM 2919 O O . LEU A 1 372 ? 18.172 -2.248 13.195 1 87.19 372 LEU A O 1
ATOM 2923 N N . VAL A 1 373 ? 17.188 -0.277 13.102 1 89.94 373 VAL A N 1
ATOM 2924 C CA . VAL A 1 373 ? 15.914 -0.771 13.602 1 89.94 373 VAL A CA 1
ATOM 2925 C C . VAL A 1 373 ? 14.914 -0.875 12.461 1 89.94 373 VAL A C 1
ATOM 2927 O O . VAL A 1 373 ? 14.266 0.112 12.094 1 89.94 373 VAL A O 1
ATOM 2930 N N . LEU A 1 374 ? 14.812 -2.066 11.953 1 91.88 374 LEU A N 1
ATOM 2931 C CA . LEU A 1 374 ? 13.898 -2.311 10.844 1 91.88 374 LEU A CA 1
ATOM 2932 C C . LEU A 1 374 ? 12.5 -2.637 11.352 1 91.88 374 LEU A C 1
ATOM 2934 O O . LEU A 1 374 ? 12.328 -3.543 12.18 1 91.88 374 LEU A O 1
ATOM 2938 N N . GLY A 1 375 ? 11.602 -1.831 10.953 1 91.75 375 GLY A N 1
ATOM 2939 C CA . GLY A 1 375 ? 10.227 -2.047 11.375 1 91.75 375 GLY A CA 1
ATOM 2940 C C . GLY A 1 375 ? 9.234 -1.124 10.688 1 91.75 375 GLY A C 1
ATOM 2941 O O . GLY A 1 375 ? 9.617 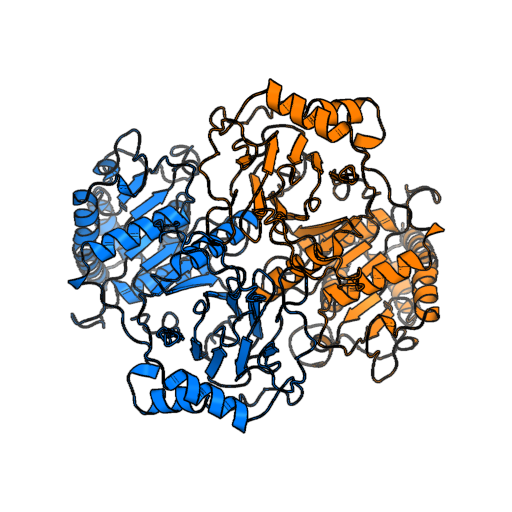-0.054 10.203 1 91.75 375 GLY A O 1
ATOM 2942 N N . PHE A 1 376 ? 7.977 -1.559 10.656 1 91.62 376 PHE A N 1
ATOM 2943 C CA . PHE A 1 376 ? 6.945 -0.703 10.086 1 91.62 376 PHE A CA 1
ATOM 2944 C C . PHE A 1 376 ? 6.602 0.44 11.031 1 91.62 376 PHE A C 1
ATOM 2946 O O . PHE A 1 376 ? 6.25 0.208 12.188 1 91.62 376 PHE A O 1
ATOM 2953 N N . GLY A 1 377 ? 6.652 1.62 10.633 1 90.81 377 GLY A N 1
ATOM 2954 C CA . GLY A 1 377 ? 6.641 2.807 11.469 1 90.81 377 GLY A CA 1
ATOM 2955 C C . GLY A 1 377 ? 8.031 3.293 11.836 1 90.81 377 GLY A C 1
ATOM 2956 O O . GLY A 1 377 ? 8.18 4.246 12.602 1 90.81 377 GLY A O 1
ATOM 2957 N N . LYS A 1 378 ? 8.977 2.527 11.398 1 92.06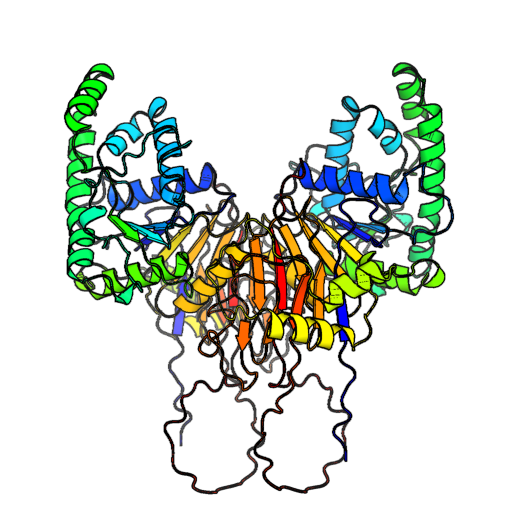 378 LYS A N 1
ATOM 2958 C CA . LYS A 1 378 ? 10.398 2.865 11.484 1 92.06 378 LYS A CA 1
ATOM 2959 C C . LYS A 1 378 ? 11.07 2.762 10.117 1 92.06 378 LYS A C 1
ATOM 2961 O O . LYS A 1 378 ? 10.516 3.215 9.117 1 92.06 378 LYS A O 1
ATOM 2966 N N . LEU A 1 379 ? 12.211 2.197 10.094 1 91.38 379 LEU A N 1
ATOM 2967 C CA . LEU A 1 379 ? 12.891 2.047 8.812 1 91.38 379 LEU A CA 1
ATOM 2968 C C . LEU A 1 379 ? 12.5 0.738 8.141 1 91.38 379 LEU A C 1
ATOM 2970 O O . LEU A 1 379 ? 12.43 -0.307 8.789 1 91.38 379 LEU A O 1
ATOM 2974 N N . ILE A 1 380 ? 12.117 0.78 6.875 1 93.69 380 ILE A N 1
ATOM 2975 C CA . ILE A 1 380 ? 11.914 -0.422 6.07 1 93.69 380 ILE A CA 1
ATOM 2976 C C . ILE A 1 380 ? 12.953 -0.468 4.949 1 93.69 380 ILE A C 1
ATOM 2978 O O . ILE A 1 380 ? 13.422 0.573 4.488 1 93.69 380 ILE A O 1
ATOM 2982 N N . SER A 1 381 ? 13.359 -1.595 4.539 1 95.94 381 SER A N 1
ATOM 2983 C CA . SER A 1 381 ? 14.32 -1.743 3.451 1 95.94 381 SER A CA 1
ATOM 2984 C C . SER A 1 381 ? 13.664 -1.479 2.1 1 95.94 381 SER A C 1
ATOM 2986 O O . SER A 1 381 ? 13.43 -2.408 1.323 1 95.94 381 SER A O 1
ATOM 2988 N N . ALA A 1 382 ? 13.336 -0.276 1.821 1 95.06 382 ALA A N 1
ATOM 2989 C CA . ALA A 1 382 ? 12.789 0.173 0.543 1 95.06 382 ALA A CA 1
ATOM 2990 C C . ALA A 1 382 ? 13.883 0.75 -0.35 1 95.06 382 ALA A C 1
ATOM 2992 O O . ALA A 1 382 ? 14.961 1.108 0.131 1 95.06 382 ALA A O 1
ATOM 2993 N N . CYS A 1 383 ? 13.609 0.794 -1.623 1 92.44 383 CYS A N 1
ATOM 2994 C CA . CYS A 1 383 ? 14.531 1.324 -2.617 1 92.44 383 CYS A CA 1
ATOM 2995 C C . CYS A 1 383 ? 15.867 0.583 -2.574 1 92.44 383 CYS A C 1
ATOM 2997 O O . CYS A 1 383 ? 16.922 1.196 -2.699 1 92.44 383 CYS A O 1
ATOM 2999 N N . ASN A 1 384 ? 15.828 -0.682 -2.195 1 95.06 384 ASN A N 1
ATOM 3000 C CA . ASN A 1 384 ? 17 -1.548 -2.287 1 95.06 384 ASN A CA 1
ATOM 3001 C C . ASN A 1 384 ? 17.234 -2.006 -3.721 1 95.06 384 ASN A C 1
ATOM 3003 O O . ASN A 1 384 ? 16.5 -1.632 -4.633 1 95.06 384 ASN A O 1
ATOM 3007 N N . SER A 1 385 ? 18.359 -2.662 -3.906 1 95.44 385 SER A N 1
ATOM 3008 C CA . SER A 1 385 ? 18.688 -3.107 -5.254 1 95.44 385 SER A CA 1
ATOM 3009 C C . SER A 1 385 ? 19.188 -4.551 -5.25 1 95.44 385 SER A C 1
ATOM 3011 O O . SER A 1 385 ? 19.984 -4.941 -4.395 1 95.44 385 SER A O 1
ATOM 3013 N N . ILE A 1 386 ? 18.594 -5.281 -6.148 1 97 386 ILE A N 1
ATOM 3014 C CA . ILE A 1 386 ? 19.047 -6.656 -6.328 1 97 386 ILE A CA 1
ATOM 3015 C C . ILE A 1 386 ? 20.422 -6.66 -6.992 1 97 386 ILE A C 1
ATOM 3017 O O . ILE A 1 386 ? 20.578 -6.188 -8.117 1 97 386 ILE A O 1
ATOM 3021 N N . ARG A 1 387 ? 21.375 -7.215 -6.336 1 96.88 387 ARG A N 1
ATOM 3022 C CA . ARG A 1 387 ? 22.781 -7.164 -6.758 1 96.88 387 ARG A CA 1
ATOM 3023 C C . ARG A 1 387 ? 23.203 -8.484 -7.391 1 96.88 387 ARG A C 1
ATOM 3025 O O . ARG A 1 387 ? 24.062 -8.508 -8.266 1 96.88 387 ARG A O 1
ATOM 3032 N N . ARG A 1 388 ? 22.641 -9.609 -6.949 1 97 388 ARG A N 1
ATOM 3033 C CA . ARG A 1 388 ? 22.969 -10.93 -7.457 1 97 388 ARG A CA 1
ATOM 3034 C C . ARG A 1 388 ? 21.766 -11.578 -8.133 1 97 388 ARG A C 1
ATOM 3036 O O . ARG A 1 388 ? 20.641 -11.078 -8.023 1 97 388 ARG A O 1
ATOM 3043 N N . GLU A 1 389 ? 22.016 -12.672 -8.82 1 96.81 389 GLU A N 1
ATOM 3044 C CA . GLU A 1 389 ? 20.969 -13.406 -9.508 1 96.81 389 GLU A CA 1
ATOM 3045 C C . GLU A 1 389 ? 19.969 -14 -8.516 1 96.81 389 GLU A C 1
ATOM 3047 O O . GLU A 1 389 ? 18.781 -14.164 -8.828 1 96.81 389 GLU A O 1
ATOM 3052 N N . VAL A 1 390 ? 20.516 -14.367 -7.359 1 98.38 390 VAL A N 1
ATOM 3053 C CA . VAL A 1 390 ? 19.688 -14.961 -6.316 1 98.38 390 VAL A CA 1
ATOM 3054 C C . VAL A 1 390 ? 19.688 -14.062 -5.082 1 98.38 390 VAL A C 1
ATOM 3056 O O . VAL A 1 390 ? 20.734 -13.609 -4.637 1 98.38 390 VAL A O 1
ATOM 3059 N N . VAL A 1 391 ? 18.516 -13.711 -4.613 1 98.75 391 VAL A N 1
ATOM 3060 C CA . VAL A 1 391 ? 18.375 -13.062 -3.312 1 98.75 391 VAL A CA 1
ATOM 3061 C C . VAL A 1 391 ? 17.953 -14.094 -2.266 1 98.75 391 VAL A C 1
ATOM 3063 O O . VAL A 1 391 ? 16.984 -14.828 -2.457 1 98.75 391 VAL A O 1
ATOM 3066 N N . THR A 1 392 ? 18.688 -14.227 -1.211 1 98.88 392 THR A N 1
ATOM 3067 C CA . THR A 1 392 ? 18.375 -15.125 -0.11 1 98.88 392 THR A CA 1
ATOM 3068 C C . THR A 1 392 ? 17.969 -14.344 1.136 1 98.88 392 THR A C 1
ATOM 3070 O O . THR A 1 392 ? 18.703 -13.453 1.575 1 98.88 392 THR A O 1
ATOM 3073 N N . ILE A 1 393 ? 16.859 -14.617 1.669 1 98.69 393 ILE A N 1
ATOM 3074 C CA . ILE A 1 393 ? 16.312 -13.961 2.855 1 98.69 393 ILE A CA 1
ATOM 3075 C C . ILE A 1 393 ? 16.125 -14.984 3.971 1 98.69 393 ILE A C 1
ATOM 3077 O O . ILE A 1 393 ? 15.336 -15.93 3.83 1 98.69 393 ILE A O 1
ATOM 3081 N N . ASP A 1 394 ? 16.844 -14.867 5.027 1 97.88 394 ASP A N 1
ATOM 3082 C CA . ASP A 1 394 ? 16.734 -15.719 6.211 1 97.88 394 ASP A CA 1
ATOM 3083 C C . ASP A 1 394 ? 15.953 -15.016 7.32 1 97.88 394 ASP A C 1
ATOM 3085 O O . ASP A 1 394 ? 16.469 -14.086 7.949 1 97.88 394 ASP A O 1
ATOM 3089 N N . LEU A 1 395 ? 14.758 -15.438 7.566 1 96.25 395 LEU A N 1
ATOM 3090 C CA . LEU A 1 395 ? 13.914 -14.836 8.602 1 96.25 395 LEU A CA 1
ATOM 3091 C C . LEU A 1 395 ? 13.781 -15.766 9.797 1 96.25 395 LEU A C 1
ATOM 3093 O O . LEU A 1 395 ? 12.922 -15.562 10.656 1 96.25 395 LEU A O 1
ATOM 3097 N N . ARG A 1 396 ? 14.602 -16.797 9.898 1 92.81 396 ARG A N 1
ATOM 3098 C CA . ARG A 1 396 ? 14.531 -17.734 11.016 1 92.81 396 ARG A CA 1
ATOM 3099 C C . ARG A 1 396 ? 14.883 -17.047 12.328 1 92.81 396 ARG A C 1
ATOM 3101 O O . ARG A 1 396 ? 15.812 -16.25 12.383 1 92.81 396 ARG A O 1
ATOM 3108 N N . ARG A 1 397 ? 14.133 -17.375 13.328 1 89 397 ARG A N 1
ATOM 3109 C CA . ARG A 1 397 ? 14.469 -16.938 14.68 1 89 397 ARG A CA 1
ATOM 3110 C C . ARG A 1 397 ? 15.312 -17.984 15.391 1 89 397 ARG A C 1
ATOM 3112 O O . ARG A 1 397 ? 14.781 -19 15.852 1 89 397 ARG A O 1
ATOM 3119 N N . GLN A 1 398 ? 16.578 -17.859 15.453 1 77.94 398 GLN A N 1
ATOM 3120 C CA . GLN A 1 398 ? 17.5 -18.844 16.016 1 77.94 398 GLN A CA 1
ATOM 3121 C C . GLN A 1 398 ? 17.75 -18.578 17.484 1 77.94 398 GLN A C 1
ATOM 3123 O O . GLN A 1 398 ? 18.078 -19.5 18.25 1 77.94 398 GLN A O 1
ATOM 3128 N N . LEU A 1 399 ? 17.781 -17.328 18.047 1 64.31 399 LEU A N 1
ATOM 3129 C CA . LEU A 1 399 ? 18.156 -16.969 19.422 1 64.31 399 LEU A CA 1
ATOM 3130 C C . LEU A 1 399 ? 16.938 -16.922 20.328 1 64.31 399 LEU A C 1
ATOM 3132 O O . LEU A 1 399 ? 15.953 -16.25 20.016 1 64.31 399 LEU A O 1
ATOM 3136 N N . PRO A 1 400 ? 16.719 -17.953 21.094 1 55.97 400 PRO A N 1
ATOM 3137 C CA . PRO A 1 400 ? 15.602 -17.922 22.047 1 55.97 400 PRO A CA 1
ATOM 3138 C C . PRO A 1 400 ? 15.539 -16.625 22.844 1 55.97 400 PRO A C 1
ATOM 3140 O O . PRO A 1 400 ? 16.578 -16.016 23.109 1 55.97 400 PRO A O 1
ATOM 3143 N N . SER A 1 401 ? 14.461 -15.953 22.703 1 49.44 401 SER A N 1
ATOM 3144 C CA . SER A 1 401 ? 14.352 -14.883 23.688 1 49.44 401 SER A CA 1
ATOM 3145 C C . SER A 1 401 ? 14.68 -15.391 25.094 1 49.44 401 SER A C 1
ATOM 3147 O O . SER A 1 401 ? 14.188 -16.438 25.516 1 49.44 401 SER A O 1
ATOM 3149 N N . LYS A 1 402 ? 15.844 -15.266 25.703 1 39.19 402 LYS A N 1
ATOM 3150 C CA . LYS A 1 402 ? 16.031 -15.547 27.125 1 39.19 402 LYS A CA 1
ATOM 3151 C C . LYS A 1 402 ? 14.797 -15.18 27.938 1 39.19 402 LYS A C 1
ATOM 3153 O O . LYS A 1 402 ? 14.484 -14 28.094 1 39.19 402 LYS A O 1
ATOM 3158 N N . ARG A 1 403 ? 13.625 -15.805 27.828 1 36.38 403 ARG A N 1
ATOM 3159 C CA . ARG A 1 403 ? 12.781 -15.641 29 1 36.38 403 ARG A CA 1
ATOM 3160 C C . ARG A 1 403 ? 13.609 -15.719 30.281 1 36.38 403 ARG A C 1
ATOM 3162 O O . ARG A 1 403 ? 14.531 -16.531 30.391 1 36.38 403 ARG A O 1
ATOM 3169 N N . SER A 1 404 ? 13.664 -14.656 30.969 1 32.62 404 SER A N 1
ATOM 3170 C CA . SER A 1 404 ? 14.07 -14.844 32.344 1 32.62 404 SER A CA 1
ATOM 3171 C C . SER A 1 404 ? 13.391 -16.078 32.969 1 32.62 404 SER A C 1
ATOM 3173 O O . SER A 1 404 ? 12.164 -16.125 33.062 1 32.62 404 SER A O 1
ATOM 3175 N N . GLN A 1 405 ? 13.82 -17.297 32.688 1 31.8 405 GLN A N 1
ATOM 3176 C CA . GLN A 1 405 ? 13.547 -18.5 33.469 1 31.8 405 GLN A CA 1
ATOM 3177 C C . GLN A 1 405 ? 13.477 -18.172 34.969 1 31.8 405 GLN A C 1
ATOM 3179 O O . GLN A 1 405 ? 14.508 -18.125 35.656 1 31.8 405 GLN A O 1
ATOM 3184 N N . GLY A 1 406 ? 12.672 -17.219 35.438 1 29.78 406 GLY A N 1
ATOM 3185 C CA . GLY A 1 406 ? 12.453 -17.5 36.844 1 29.78 406 GLY A CA 1
ATOM 3186 C C . GLY A 1 406 ? 11.859 -18.875 37.094 1 29.78 406 GLY A C 1
ATOM 3187 O O . GLY A 1 406 ? 11.094 -19.391 36.281 1 29.78 406 GLY A O 1
ATOM 3188 N N . GLU A 1 407 ? 12.469 -19.719 38 1 29.86 407 GLU A N 1
ATOM 3189 C CA . GLU A 1 407 ? 12.391 -21.047 38.594 1 29.86 407 GLU A CA 1
ATOM 3190 C C . GLU A 1 407 ? 10.953 -21.406 38.969 1 29.86 407 GLU A C 1
ATOM 3192 O O . GLU A 1 407 ? 10.719 -22.359 39.719 1 29.86 407 GLU A O 1
ATOM 3197 N N . CYS A 1 408 ? 9.859 -20.656 38.688 1 26.56 408 CYS A N 1
ATOM 3198 C CA . CYS A 1 408 ? 8.828 -21.312 39.469 1 26.56 408 CYS A CA 1
ATOM 3199 C C . CYS A 1 408 ? 8.398 -22.625 38.812 1 26.56 408 CYS A C 1
ATOM 3201 O O . CYS A 1 408 ? 7.969 -22.641 37.656 1 26.56 408 CYS A O 1
ATOM 3203 N N . ASP A 1 409 ? 8.891 -23.828 39.219 1 30.66 409 ASP A N 1
ATOM 3204 C CA . ASP A 1 409 ? 8.648 -25.25 39.062 1 30.66 409 ASP A CA 1
ATOM 3205 C C . ASP A 1 409 ? 7.164 -25.578 39.188 1 30.66 409 ASP A C 1
ATOM 3207 O O . ASP A 1 409 ? 6.793 -26.734 39.438 1 30.66 409 ASP A O 1
ATOM 3211 N N . THR A 1 410 ? 6.203 -24.703 39.438 1 29.88 410 THR A N 1
ATOM 3212 C CA . THR A 1 410 ? 5 -25.453 39.75 1 29.88 410 THR A CA 1
ATOM 3213 C C . THR A 1 410 ? 4.445 -26.156 38.5 1 29.88 410 THR A C 1
ATOM 3215 O O . THR A 1 410 ? 4.367 -25.547 37.438 1 29.88 410 THR A O 1
ATOM 3218 N N . LYS A 1 411 ? 4.227 -27.453 38.656 1 30.73 411 LYS A N 1
ATOM 3219 C CA . LYS A 1 411 ? 3.699 -28.547 37.812 1 30.73 411 LYS A CA 1
ATOM 3220 C C . LYS A 1 411 ? 2.383 -28.141 37.156 1 30.73 411 LYS A C 1
ATOM 3222 O O . LYS A 1 411 ? 1.307 -28.406 37.719 1 30.73 411 LYS A O 1
ATOM 3227 N N . THR A 1 412 ? 1.997 -26.875 36.688 1 29.78 412 THR A N 1
ATOM 3228 C CA . THR A 1 412 ? 0.618 -26.781 36.219 1 29.78 412 THR A CA 1
ATOM 3229 C C . THR A 1 412 ? 0.432 -27.578 34.906 1 29.78 412 THR A C 1
ATOM 3231 O O . THR A 1 412 ? 1.33 -27.625 34.062 1 29.78 412 THR A O 1
ATOM 3234 N N . THR A 1 413 ? -0.561 -28.484 34.812 1 30.11 413 THR A N 1
ATOM 3235 C CA . THR A 1 413 ? -1.094 -29.406 33.812 1 30.11 413 THR A CA 1
ATOM 3236 C C . THR A 1 413 ? -1.225 -28.703 32.469 1 30.11 413 THR A C 1
ATOM 3238 O O . THR A 1 413 ? -1.65 -27.547 32.375 1 30.11 413 THR A O 1
ATOM 3241 N N . PRO A 1 414 ? -0.675 -29.375 31.359 1 30.36 414 PRO A N 1
ATOM 3242 C CA . PRO A 1 414 ? -0.607 -28.922 29.969 1 30.36 414 PRO A CA 1
ATOM 3243 C C . PRO A 1 414 ? -1.977 -28.562 29.391 1 30.36 414 PRO A C 1
ATOM 3245 O O . PRO A 1 414 ? -2.82 -29.438 29.203 1 30.36 414 PRO A O 1
ATOM 3248 N N . THR A 1 415 ? -2.838 -27.75 30.016 1 30.31 415 THR A N 1
ATOM 3249 C CA . THR A 1 415 ? -4.086 -27.469 29.312 1 30.31 415 THR A CA 1
ATOM 3250 C C . THR A 1 415 ? -3.809 -26.969 27.891 1 30.31 415 THR A C 1
ATOM 3252 O O . THR A 1 415 ? -2.77 -26.359 27.625 1 30.31 415 THR A O 1
ATOM 3255 N N . ASN A 1 416 ? -4.535 -27.625 26.875 1 29.81 416 ASN A N 1
ATOM 3256 C CA . ASN A 1 416 ? -4.59 -27.328 25.438 1 29.81 416 ASN A CA 1
ATOM 3257 C C . ASN A 1 416 ? -4.617 -25.828 25.188 1 29.81 416 ASN A C 1
ATOM 3259 O O . ASN A 1 416 ? -5.684 -25.203 25.203 1 29.81 416 ASN A O 1
ATOM 3263 N N . GLU A 1 417 ? -3.842 -25.094 25.859 1 29.55 417 GLU A N 1
ATOM 3264 C CA . GLU A 1 417 ? -3.799 -23.656 25.609 1 29.55 417 GLU A CA 1
ATOM 3265 C C . GLU A 1 417 ? -3.611 -23.344 24.141 1 29.55 417 GLU A C 1
ATOM 3267 O O . GLU A 1 417 ? -2.689 -23.859 23.5 1 29.55 417 GLU A O 1
ATOM 3272 N N . ARG A 1 418 ? -4.77 -23.125 23.422 1 30.22 418 ARG A N 1
ATOM 3273 C CA . ARG A 1 418 ? -4.758 -22.562 22.078 1 30.22 418 ARG A CA 1
ATOM 3274 C C . ARG A 1 418 ? -3.588 -21.609 21.906 1 30.22 418 ARG A C 1
ATOM 3276 O O . ARG A 1 418 ? -3.389 -20.703 22.703 1 30.22 418 ARG A O 1
ATOM 3283 N N . ASP A 1 419 ? -2.566 -22.094 21.281 1 32.34 419 ASP A N 1
ATOM 3284 C CA . ASP A 1 419 ? -1.309 -21.5 20.844 1 32.34 419 ASP A CA 1
ATOM 3285 C C . ASP A 1 419 ? -1.537 -20.109 20.25 1 32.34 419 ASP A C 1
ATOM 3287 O O . ASP A 1 419 ? -0.728 -19.641 19.453 1 32.34 419 ASP A O 1
ATOM 3291 N N . ASP A 1 420 ? -2.754 -19.641 20.234 1 33.28 420 ASP A N 1
ATOM 3292 C CA . ASP A 1 420 ? -2.914 -18.281 19.719 1 33.28 420 ASP A CA 1
ATOM 3293 C C . ASP A 1 420 ? -2.031 -17.297 20.484 1 33.28 420 ASP A C 1
ATOM 3295 O O . ASP A 1 420 ? -2.312 -16.094 20.516 1 33.28 420 ASP A O 1
ATOM 3299 N N . GLU A 1 421 ? -1.268 -17.719 21.453 1 33.47 421 GLU A N 1
ATOM 3300 C CA . GLU A 1 421 ? -0.384 -16.75 22.078 1 33.47 421 GLU A CA 1
ATOM 3301 C C . GLU A 1 421 ? 0.5 -16.047 21.062 1 33.47 421 GLU A C 1
ATOM 3303 O O . GLU A 1 421 ? 1.263 -16.703 20.344 1 33.47 421 GLU A O 1
ATOM 3308 N N . VAL A 1 422 ? 0.034 -15.055 20.391 1 38.97 422 VAL A N 1
ATOM 3309 C CA . VAL A 1 422 ? 0.935 -14.156 19.672 1 38.97 422 VAL A CA 1
ATOM 3310 C C . VAL A 1 422 ? 2.322 -14.203 20.297 1 38.97 422 VAL A C 1
ATOM 3312 O O . VAL A 1 422 ? 2.521 -13.695 21.406 1 38.97 422 VAL A O 1
ATOM 3315 N N . ASN A 1 423 ? 2.973 -15.289 20.359 1 43.41 423 ASN A N 1
ATOM 3316 C CA . ASN A 1 423 ? 4.332 -15.562 20.812 1 43.41 423 ASN A CA 1
ATOM 3317 C C . ASN A 1 423 ? 5.301 -14.469 20.375 1 43.41 423 ASN A C 1
ATOM 3319 O O . ASN A 1 423 ? 5.5 -14.25 19.188 1 43.41 423 ASN A O 1
ATOM 3323 N N . GLU A 1 424 ? 5.613 -13.422 21.141 1 53.81 424 GLU A N 1
ATOM 3324 C CA . GLU A 1 424 ? 6.598 -12.344 21.141 1 53.81 424 GLU A CA 1
ATOM 3325 C C . GLU A 1 424 ? 7.887 -12.766 20.453 1 53.81 424 GLU A C 1
ATOM 3327 O O . GLU A 1 424 ? 8.719 -11.922 20.109 1 53.81 424 GLU A O 1
ATOM 3332 N N . ASP A 1 425 ? 8.008 -14.016 19.969 1 64.75 425 ASP A N 1
ATOM 3333 C CA . ASP A 1 425 ? 9.375 -14.398 19.625 1 64.75 425 ASP A CA 1
ATOM 3334 C C . ASP A 1 425 ? 9.523 -14.656 18.125 1 64.75 425 ASP A C 1
ATOM 3336 O O . ASP A 1 425 ? 10.398 -15.406 17.703 1 64.75 425 ASP A O 1
ATOM 3340 N N . HIS A 1 426 ? 8.508 -14.125 17.297 1 79.75 426 HIS A N 1
ATOM 3341 C CA . HIS A 1 426 ? 8.742 -14.344 15.883 1 79.75 426 HIS A CA 1
ATOM 3342 C C . HIS A 1 426 ? 8.828 -13.023 15.125 1 79.75 426 HIS A C 1
ATOM 3344 O O . HIS A 1 426 ? 8.414 -11.984 15.633 1 79.75 426 HIS A O 1
ATOM 3350 N N . ASN A 1 427 ? 9.539 -13.172 13.961 1 88.94 427 ASN A N 1
ATOM 3351 C CA . ASN A 1 427 ? 9.539 -12.016 13.07 1 88.94 427 ASN A CA 1
ATOM 3352 C C . ASN A 1 427 ? 8.133 -11.68 12.578 1 88.94 427 ASN A C 1
ATOM 3354 O O . ASN A 1 427 ? 7.273 -12.562 12.508 1 88.94 427 ASN A O 1
ATOM 3358 N N . PRO A 1 428 ? 7.863 -10.477 12.305 1 91.38 428 PRO A N 1
ATOM 3359 C CA . PRO A 1 428 ? 6.574 -10.094 11.727 1 91.38 428 PRO A CA 1
ATOM 3360 C C . PRO A 1 428 ? 6.414 -10.57 10.281 1 91.38 428 PRO A C 1
ATOM 3362 O O . PRO A 1 428 ? 7.398 -10.93 9.633 1 91.38 428 PRO A O 1
ATOM 3365 N N . PRO A 1 429 ? 5.102 -10.633 9.797 1 93.81 429 PRO A N 1
ATOM 3366 C CA . PRO A 1 429 ? 4.914 -10.914 8.367 1 93.81 429 PRO A CA 1
ATOM 3367 C C . PRO A 1 429 ? 5.754 -10 7.477 1 93.81 429 PRO A C 1
ATOM 3369 O O . PRO A 1 429 ? 5.848 -8.797 7.727 1 93.81 429 PRO A O 1
ATOM 3372 N N . THR A 1 430 ? 6.43 -10.578 6.48 1 96.69 430 THR A N 1
ATOM 3373 C CA . THR A 1 430 ? 7.379 -9.852 5.645 1 96.69 430 THR A CA 1
ATOM 3374 C C . THR A 1 430 ? 7.105 -10.117 4.164 1 96.69 430 THR A C 1
ATOM 3376 O O . THR A 1 430 ? 6.828 -11.25 3.771 1 96.69 430 THR A O 1
ATOM 3379 N N . ILE A 1 431 ? 7.098 -9.055 3.389 1 97.94 431 ILE A N 1
ATOM 3380 C CA . ILE A 1 431 ? 6.828 -9.141 1.958 1 97.94 431 ILE A CA 1
ATOM 3381 C C . ILE A 1 431 ? 8.062 -8.695 1.171 1 97.94 431 ILE A C 1
ATOM 3383 O O . ILE A 1 431 ? 8.836 -7.855 1.639 1 97.94 431 ILE A O 1
ATOM 3387 N N . PHE A 1 432 ? 8.312 -9.312 0.06 1 98.69 432 PHE A N 1
ATOM 3388 C CA . PHE A 1 432 ? 9.32 -8.859 -0.9 1 98.69 432 PHE A CA 1
ATOM 3389 C C . PHE A 1 432 ? 8.656 -8.258 -2.133 1 98.69 432 PHE A C 1
ATOM 3391 O O . PHE A 1 432 ? 7.73 -8.852 -2.699 1 98.69 432 PHE A O 1
ATOM 3398 N N . SER A 1 433 ? 8.961 -7.078 -2.465 1 98.38 433 SER A N 1
ATOM 3399 C CA . SER A 1 433 ? 8.422 -6.367 -3.619 1 98.38 433 SER A CA 1
ATOM 3400 C C . SER A 1 433 ? 9.508 -6.105 -4.66 1 98.38 433 SER A C 1
ATOM 3402 O O . SER A 1 433 ? 10.633 -5.738 -4.316 1 98.38 433 SER A O 1
ATOM 3404 N N . ILE A 1 434 ? 9.195 -6.32 -5.934 1 97.81 434 ILE A N 1
ATOM 3405 C CA . ILE A 1 434 ? 10.125 -6.105 -7.039 1 97.81 434 ILE A CA 1
ATOM 3406 C C . ILE A 1 434 ? 9.484 -5.18 -8.07 1 97.81 434 ILE A C 1
ATOM 3408 O O . ILE A 1 434 ? 8.32 -5.355 -8.438 1 97.81 434 ILE A O 1
ATOM 3412 N N . GLU A 1 435 ? 10.211 -4.215 -8.445 1 96 435 GLU A N 1
ATOM 3413 C CA . GLU A 1 435 ? 9.742 -3.375 -9.547 1 96 435 GLU A CA 1
ATOM 3414 C C . GLU A 1 435 ? 9.812 -4.125 -10.875 1 96 435 GLU A C 1
ATOM 3416 O O . GLU A 1 435 ? 10.812 -4.781 -11.172 1 96 435 GLU A O 1
ATOM 3421 N N . ARG A 1 436 ? 8.719 -4.031 -11.625 1 94.56 436 ARG A N 1
ATOM 3422 C CA . ARG A 1 436 ? 8.68 -4.68 -12.938 1 94.56 436 ARG A CA 1
ATOM 3423 C C . ARG A 1 436 ? 9.242 -3.764 -14.016 1 94.56 436 ARG A C 1
ATOM 3425 O O . ARG A 1 436 ? 9.211 -2.539 -13.883 1 94.56 436 ARG A O 1
ATOM 3432 N N . CYS A 1 437 ? 9.852 -4.301 -14.984 1 86.44 437 CYS A N 1
ATOM 3433 C CA . CYS A 1 437 ? 10.352 -3.523 -16.109 1 86.44 437 CYS A CA 1
ATOM 3434 C C . CYS A 1 437 ? 9.688 -3.961 -17.406 1 86.44 437 CYS A C 1
ATOM 3436 O O . CYS A 1 437 ? 9.227 -5.102 -17.531 1 86.44 437 CYS A O 1
ATOM 3438 N N . ASP A 1 438 ? 9.039 -3.023 -18.25 1 66.75 438 ASP A N 1
ATOM 3439 C CA . ASP A 1 438 ? 8.406 -3.346 -19.531 1 66.75 438 ASP A CA 1
ATOM 3440 C C . ASP A 1 438 ? 9.328 -4.211 -20.391 1 66.75 438 ASP A C 1
ATOM 3442 O O . ASP A 1 438 ? 10.469 -3.84 -20.656 1 66.75 438 ASP A O 1
ATOM 3446 N N . GLY A 1 439 ? 9.344 -5.488 -20.156 1 47.91 439 GLY A N 1
ATOM 3447 C CA . GLY A 1 439 ? 10.133 -6.336 -21.047 1 47.91 439 GLY A CA 1
ATOM 3448 C C . GLY A 1 439 ? 10.156 -5.848 -22.469 1 47.91 439 GLY A C 1
ATOM 3449 O O . GLY A 1 439 ? 9.172 -5.293 -22.969 1 47.91 439 GLY A O 1
ATOM 3450 N N . VAL A 1 440 ? 11.211 -5.277 -22.938 1 37.81 440 VAL A N 1
ATOM 3451 C CA . VAL A 1 440 ? 11.391 -5.145 -24.391 1 37.81 440 VAL A CA 1
ATOM 3452 C C . VAL A 1 440 ? 11.148 -6.492 -25.062 1 37.81 440 VAL A C 1
ATOM 3454 O O . VAL A 1 440 ? 11.516 -7.539 -24.531 1 37.81 440 VAL A O 1
ATOM 3457 N N . MET B 1 1 ? -0.76 2.367 45 1 21.08 1 MET B N 1
ATOM 3458 C CA . MET B 1 1 ? -0.212 3.301 44.031 1 21.08 1 MET B CA 1
ATOM 3459 C C . MET B 1 1 ? -1.097 3.373 42.781 1 21.08 1 MET B C 1
ATOM 3461 O O . MET B 1 1 ? -1.366 2.352 42.156 1 21.08 1 MET B O 1
ATOM 3465 N N . SER B 1 2 ? -2.045 4.258 42.688 1 24.48 2 SER B N 1
ATOM 3466 C CA . SER B 1 2 ? -3.111 4.566 41.75 1 24.48 2 SER B CA 1
ATOM 3467 C C . SER B 1 2 ? -2.592 4.586 40.312 1 24.48 2 SER B C 1
ATOM 3469 O O . SER B 1 2 ? -1.477 5.051 40.062 1 24.48 2 SER B O 1
ATOM 3471 N N . ARG B 1 3 ? -2.822 3.561 39.562 1 34.38 3 ARG B N 1
ATOM 3472 C CA . ARG B 1 3 ? -2.512 3.635 38.125 1 34.38 3 ARG B CA 1
ATOM 3473 C C . ARG B 1 3 ? -2.623 5.066 37.625 1 34.38 3 ARG B C 1
ATOM 3475 O O . ARG B 1 3 ? -3.662 5.711 37.781 1 34.38 3 ARG B O 1
ATOM 3482 N N . MET B 1 4 ? -1.737 5.848 37.688 1 34.25 4 MET B N 1
ATOM 3483 C CA . MET B 1 4 ? -1.784 7.172 37.062 1 34.25 4 MET B CA 1
ATOM 3484 C C . MET B 1 4 ? -2.568 7.137 35.781 1 34.25 4 MET B C 1
ATOM 3486 O O . MET B 1 4 ? -2.252 6.355 34.875 1 34.25 4 MET B O 1
ATOM 3490 N N . ALA B 1 5 ? -3.893 7.18 35.656 1 41.56 5 ALA B N 1
ATOM 3491 C CA . ALA B 1 5 ? -4.848 7.359 34.562 1 41.56 5 ALA B CA 1
ATOM 3492 C C . ALA B 1 5 ? -4.227 8.141 33.406 1 41.56 5 ALA B C 1
ATOM 3494 O O . ALA B 1 5 ? -3.998 9.352 33.531 1 41.56 5 ALA B O 1
ATOM 3495 N N . GLY B 1 6 ? -3.186 7.75 32.781 1 50.56 6 GLY B N 1
ATOM 3496 C CA . GLY B 1 6 ? -2.445 8.5 31.766 1 50.56 6 GLY B CA 1
ATOM 3497 C C . GLY B 1 6 ? -3.342 9.203 30.766 1 50.56 6 GLY B C 1
ATOM 3498 O O . GLY B 1 6 ? -4.469 8.766 30.516 1 50.56 6 GLY B O 1
ATOM 3499 N N . VAL B 1 7 ? -3.273 10.531 30.547 1 68.56 7 VAL B N 1
ATOM 3500 C CA . VAL B 1 7 ? -4.004 11.484 29.719 1 68.56 7 VAL B CA 1
ATOM 3501 C C . VAL B 1 7 ? -4.012 11.008 28.266 1 68.56 7 VAL B C 1
ATOM 3503 O O . VAL B 1 7 ? -2.949 10.805 27.672 1 68.56 7 VAL B O 1
ATOM 3506 N N . TRP B 1 8 ? -5.195 10.414 27.875 1 86.81 8 TRP B N 1
ATOM 3507 C CA . TRP B 1 8 ? -5.383 10.016 26.484 1 86.81 8 TRP B CA 1
ATOM 3508 C C . TRP B 1 8 ? -5.418 11.234 25.562 1 86.81 8 TRP B C 1
ATOM 3510 O O . TRP B 1 8 ? -5.824 12.32 25.984 1 86.81 8 TRP B O 1
ATOM 3520 N N . LYS B 1 9 ? -4.855 11.039 24.453 1 92.38 9 LYS B N 1
ATOM 3521 C CA . LYS B 1 9 ? -4.855 12.109 23.469 1 92.38 9 LYS B CA 1
ATOM 3522 C C . LYS B 1 9 ? -5.996 11.93 22.469 1 92.38 9 LYS B C 1
ATOM 3524 O O . LYS B 1 9 ? -6.426 10.812 22.203 1 92.38 9 LYS B O 1
ATOM 3529 N N . ARG B 1 10 ? -6.539 13.039 22.078 1 97.31 10 ARG B N 1
ATOM 3530 C CA . ARG B 1 10 ? -7.602 13.062 21.078 1 97.31 10 ARG B CA 1
ATOM 3531 C C . ARG B 1 10 ? -7.18 13.859 19.844 1 97.31 10 ARG B C 1
ATOM 3533 O O . ARG B 1 10 ? -6.832 15.039 19.953 1 97.31 10 ARG B O 1
ATOM 3540 N N . LYS B 1 11 ? -7.184 13.18 18.781 1 97.62 11 LYS B N 1
ATOM 3541 C CA . LYS B 1 11 ? -6.91 13.82 17.484 1 97.62 11 LYS B CA 1
ATOM 3542 C C . LYS B 1 11 ? -8.203 14.117 16.734 1 97.62 11 LYS B C 1
ATOM 3544 O O . LYS B 1 11 ? -9.047 13.234 16.562 1 97.62 11 LYS B O 1
ATOM 3549 N N . VAL B 1 12 ? -8.383 15.375 16.359 1 98.31 12 VAL B N 1
ATOM 3550 C CA . VAL B 1 12 ? -9.523 15.766 15.539 1 98.31 12 VAL B CA 1
ATOM 3551 C C . VAL B 1 12 ? -9.055 16.109 14.133 1 98.31 12 VAL B C 1
ATOM 3553 O O . VAL B 1 12 ? -8.188 16.969 13.953 1 98.31 12 VAL B O 1
ATOM 3556 N N . VAL B 1 13 ? -9.602 15.398 13.148 1 98.19 13 VAL B N 1
ATOM 3557 C CA . VAL B 1 13 ? -9.156 15.547 11.766 1 98.19 13 VAL B CA 1
ATOM 3558 C C . VAL B 1 13 ? -10.289 16.109 10.906 1 98.19 13 VAL B C 1
ATOM 3560 O O . VAL B 1 13 ? -11.352 15.484 10.797 1 98.19 13 VAL B O 1
ATOM 3563 N N . GLN B 1 14 ? -10.133 17.203 10.391 1 97.44 14 GLN B N 1
ATOM 3564 C CA . GLN B 1 14 ? -10.945 17.859 9.352 1 97.44 14 GLN B CA 1
ATOM 3565 C C . GLN B 1 14 ? -10.055 18.531 8.305 1 97.44 14 GLN B C 1
ATOM 3567 O O . GLN B 1 14 ? -9.523 19.609 8.547 1 97.44 14 GLN B O 1
ATOM 3572 N N . HIS B 1 15 ? -9.938 17.891 7.215 1 95.38 15 HIS B N 1
ATOM 3573 C CA . HIS B 1 15 ? -8.992 18.359 6.215 1 95.38 15 HIS B CA 1
ATOM 3574 C C . HIS B 1 15 ? -9.508 19.609 5.52 1 95.38 15 HIS B C 1
ATOM 3576 O O . HIS B 1 15 ? -10.594 19.609 4.93 1 95.38 15 HIS B O 1
ATOM 3582 N N . ASP B 1 16 ? -8.656 20.609 5.484 1 92.56 16 ASP B N 1
ATOM 3583 C CA . ASP B 1 16 ? -9.062 21.859 4.844 1 92.56 16 ASP B CA 1
ATOM 3584 C C . ASP B 1 16 ? -8.219 22.141 3.604 1 92.56 16 ASP B C 1
ATOM 3586 O O . ASP B 1 16 ? -8.344 23.203 2.984 1 92.56 16 ASP B O 1
ATOM 3590 N N . PHE B 1 17 ? -7.316 21.156 3.334 1 93.06 17 PHE B N 1
ATOM 3591 C CA . PHE B 1 17 ? -6.453 21.406 2.186 1 93.06 17 PHE B CA 1
ATOM 3592 C C . PHE B 1 17 ? -7.242 21.297 0.885 1 93.06 17 PHE B C 1
ATOM 3594 O O . PHE B 1 17 ? -6.711 21.562 -0.193 1 93.06 17 PHE B O 1
ATOM 3601 N N . TYR B 1 18 ? -8.461 21.016 0.935 1 90.38 18 TYR B N 1
ATOM 3602 C CA . TYR B 1 18 ? -9.367 21.031 -0.211 1 90.38 18 TYR B CA 1
ATOM 3603 C C . TYR B 1 18 ? -9.844 22.438 -0.516 1 90.38 18 TYR B C 1
ATOM 3605 O O . TYR B 1 18 ? -10.297 22.719 -1.628 1 90.38 18 TYR B O 1
ATOM 3613 N N . ASP B 1 19 ? -9.773 23.312 0.525 1 89.75 19 ASP B N 1
ATOM 3614 C CA . ASP B 1 19 ? -10.328 24.656 0.436 1 89.75 19 ASP B CA 1
ATOM 3615 C C . ASP B 1 19 ? -9.289 25.703 0.829 1 89.75 19 ASP B C 1
ATOM 3617 O O . ASP B 1 19 ? -8.336 25.953 0.083 1 89.75 19 ASP B O 1
ATOM 3621 N N . ALA B 1 20 ? -9.328 26.203 2.051 1 88.06 20 ALA B N 1
ATOM 3622 C CA . ALA B 1 20 ? -8.484 27.328 2.463 1 88.06 20 ALA B CA 1
ATOM 3623 C C . ALA B 1 20 ? -7.07 26.859 2.791 1 88.06 20 ALA B C 1
ATOM 3625 O O . ALA B 1 20 ? -6.121 27.641 2.719 1 88.06 20 ALA B O 1
ATOM 3626 N N . ALA B 1 21 ? -6.883 25.625 3.189 1 93.12 21 ALA B N 1
ATOM 3627 C CA . ALA B 1 21 ? -5.598 25 3.486 1 93.12 21 ALA B CA 1
ATOM 3628 C C . ALA B 1 21 ? -4.844 25.781 4.566 1 93.12 21 ALA B C 1
ATOM 3630 O O . ALA B 1 21 ? -3.615 25.859 4.531 1 93.12 21 ALA B O 1
ATOM 3631 N N . GLU B 1 22 ? -5.551 26.344 5.457 1 90.06 22 GLU B N 1
ATOM 3632 C CA . GLU B 1 22 ? -4.934 27.141 6.512 1 90.06 22 GLU B CA 1
ATOM 3633 C C . GLU B 1 22 ? -4.117 26.266 7.457 1 90.06 22 GLU B C 1
ATOM 3635 O O . GLU B 1 22 ? -3.121 26.719 8.031 1 90.06 22 GLU B O 1
ATOM 3640 N N . GLN B 1 23 ? -4.512 25.047 7.578 1 92.5 23 GLN B N 1
ATOM 3641 C CA . GLN B 1 23 ? -3.873 24.125 8.523 1 92.5 23 GLN B CA 1
ATOM 3642 C C . GLN B 1 23 ? -2.541 23.625 7.973 1 92.5 23 GLN B C 1
ATOM 3644 O O . GLN B 1 23 ? -1.737 23.047 8.719 1 92.5 23 GLN B O 1
ATOM 3649 N N . VAL B 1 24 ? -2.312 23.781 6.664 1 94.94 24 VAL B N 1
ATOM 3650 C CA . VAL B 1 24 ? -1.185 23.125 6 1 94.94 24 VAL B CA 1
ATOM 3651 C C . VAL B 1 24 ? 0.103 23.891 6.309 1 94.94 24 VAL B C 1
ATOM 3653 O O . VAL B 1 24 ? 0.247 25.062 5.934 1 94.94 24 VAL B O 1
ATOM 3656 N N . ALA B 1 25 ? 0.987 23.219 6.938 1 94 25 ALA B N 1
ATOM 3657 C CA . ALA B 1 25 ? 2.252 23.828 7.336 1 94 25 ALA B CA 1
ATOM 3658 C C . ALA B 1 25 ? 3.383 23.406 6.398 1 94 25 ALA B C 1
ATOM 3660 O O . ALA B 1 25 ? 4.441 24.047 6.379 1 94 25 ALA B O 1
ATOM 3661 N N . ALA B 1 26 ? 3.18 22.359 5.684 1 95.94 26 ALA B N 1
ATOM 3662 C CA . ALA B 1 26 ? 4.176 21.922 4.711 1 95.94 26 ALA B CA 1
ATOM 3663 C C . ALA B 1 26 ? 3.543 21.062 3.625 1 95.94 26 ALA B C 1
ATOM 3665 O O . ALA B 1 26 ? 2.549 20.375 3.869 1 95.94 26 ALA B O 1
ATOM 3666 N N . VAL B 1 27 ? 4.09 21.141 2.459 1 97.81 27 VAL B N 1
ATOM 3667 C CA . VAL B 1 27 ? 3.738 20.281 1.333 1 97.81 27 VAL B CA 1
ATOM 3668 C C . VAL B 1 27 ? 4.988 19.562 0.813 1 97.81 27 VAL B C 1
ATOM 3670 O O . VAL B 1 27 ? 6.016 20.203 0.578 1 97.81 27 VAL B O 1
ATOM 3673 N N . VAL B 1 28 ? 4.949 18.281 0.719 1 98.5 28 VAL B N 1
ATOM 3674 C CA . VAL B 1 28 ? 6.078 17.5 0.224 1 98.5 28 VAL B CA 1
ATOM 3675 C C . VAL B 1 28 ? 5.676 16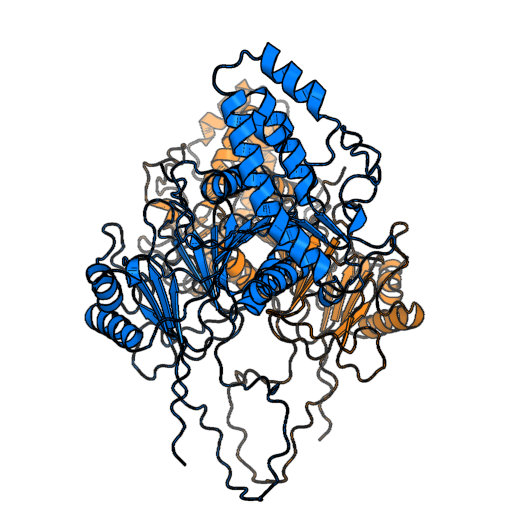.766 -1.046 1 98.5 28 VAL B C 1
ATOM 3677 O O . VAL B 1 28 ? 4.664 16.062 -1.064 1 98.5 28 VAL B O 1
ATOM 3680 N N . LEU B 1 29 ? 6.414 16.969 -2.117 1 98.25 29 LEU B N 1
ATOM 3681 C CA . LEU B 1 29 ? 6.23 16.203 -3.35 1 98.25 29 LEU B CA 1
ATOM 3682 C C . LEU B 1 29 ? 7.293 15.125 -3.484 1 98.25 29 LEU B C 1
ATOM 3684 O O . LEU B 1 29 ? 8.484 15.422 -3.6 1 98.25 29 LEU B O 1
ATOM 3688 N N . MET B 1 30 ? 6.848 13.922 -3.439 1 97.19 30 MET B N 1
ATOM 3689 C CA . MET B 1 30 ? 7.734 12.773 -3.58 1 97.19 30 MET B CA 1
ATOM 3690 C C . MET B 1 30 ? 7.891 12.383 -5.047 1 97.19 30 MET B C 1
ATOM 3692 O O . MET B 1 30 ? 7.137 12.852 -5.902 1 97.19 30 MET B O 1
ATOM 3696 N N . ASN B 1 31 ? 8.844 11.484 -5.312 1 92 31 ASN B N 1
ATOM 3697 C CA . ASN B 1 31 ? 9.203 11.148 -6.684 1 92 31 ASN B CA 1
ATOM 3698 C C . ASN B 1 31 ? 8.695 9.766 -7.078 1 92 31 ASN B C 1
ATOM 3700 O O . ASN B 1 31 ? 9.461 8.922 -7.547 1 92 31 ASN B O 1
ATOM 3704 N N . SER B 1 32 ? 7.438 9.594 -7.031 1 90.38 32 SER B N 1
ATOM 3705 C CA . SER B 1 32 ? 6.848 8.344 -7.508 1 90.38 32 SER B CA 1
ATOM 3706 C C . SER B 1 32 ? 6.844 8.281 -9.031 1 90.38 32 SER B C 1
ATOM 3708 O O . SER B 1 32 ? 6.59 9.289 -9.703 1 90.38 32 SER B O 1
ATOM 3710 N N . PRO B 1 33 ? 7.098 7.086 -9.617 1 86.25 33 PRO B N 1
ATOM 3711 C CA . PRO B 1 33 ? 7.016 6.953 -11.07 1 86.25 33 PRO B CA 1
ATOM 3712 C C . PRO B 1 33 ? 5.609 7.219 -11.609 1 86.25 33 PRO B C 1
ATOM 3714 O O . PRO B 1 33 ? 5.449 7.555 -12.789 1 86.25 33 PRO B O 1
ATOM 3717 N N . SER B 1 34 ? 4.617 7.133 -10.781 1 87.81 34 SER B N 1
ATOM 3718 C CA . SER B 1 34 ? 3.234 7.277 -11.227 1 87.81 34 SER B CA 1
ATOM 3719 C C . SER B 1 34 ? 2.785 8.734 -11.164 1 87.81 34 SER B C 1
ATOM 3721 O O . SER B 1 34 ? 1.645 9.055 -11.508 1 87.81 34 SER B O 1
ATOM 3723 N N . ASN B 1 35 ? 3.711 9.617 -10.719 1 93.31 35 ASN B N 1
ATOM 3724 C CA . ASN B 1 35 ? 3.324 11.023 -10.703 1 93.31 35 ASN B CA 1
ATOM 3725 C C . ASN B 1 35 ? 2.83 11.492 -12.07 1 93.31 35 ASN B C 1
ATOM 3727 O O . ASN B 1 35 ? 3.398 11.125 -13.094 1 93.31 35 ASN B O 1
ATOM 3731 N N . GLY B 1 36 ? 1.821 12.219 -12.086 1 93.06 36 GLY B N 1
ATOM 3732 C CA . GLY B 1 36 ? 1.262 12.781 -13.305 1 93.06 36 GLY B CA 1
ATOM 3733 C C . GLY B 1 36 ? 0.642 14.148 -13.102 1 93.06 36 GLY B C 1
ATOM 3734 O O . GLY B 1 36 ? 1.07 14.906 -12.227 1 93.06 36 GLY B O 1
ATOM 3735 N N . ARG B 1 37 ? -0.218 14.422 -13.938 1 95.31 37 ARG B N 1
ATOM 3736 C CA . ARG B 1 37 ? -0.848 15.734 -13.969 1 95.31 37 ARG B CA 1
ATOM 3737 C C . ARG B 1 37 ? -1.526 16.062 -12.641 1 95.31 37 ARG B C 1
ATOM 3739 O O . ARG B 1 37 ? -1.417 17.172 -12.141 1 95.31 37 ARG B O 1
ATOM 3746 N N . TRP B 1 38 ? -2.166 15.109 -12.055 1 95.5 38 TRP B N 1
ATOM 3747 C CA . TRP B 1 38 ? -2.932 15.391 -10.844 1 95.5 38 TRP B CA 1
ATOM 3748 C C . TRP B 1 38 ? -2.02 15.875 -9.719 1 95.5 38 TRP B C 1
ATOM 3750 O O . TRP B 1 38 ? -2.299 16.891 -9.078 1 95.5 38 TRP B O 1
ATOM 3760 N N . GLU B 1 39 ? -0.924 15.188 -9.477 1 96.56 39 GLU B N 1
ATOM 3761 C CA . GLU B 1 39 ? -0.01 15.555 -8.398 1 96.56 39 GLU B CA 1
ATOM 3762 C C . GLU B 1 39 ? 0.543 16.969 -8.602 1 96.56 39 GLU B C 1
ATOM 3764 O O . GLU B 1 39 ? 0.617 17.75 -7.648 1 96.56 39 GLU B O 1
ATOM 3769 N N . TYR B 1 40 ? 0.904 17.266 -9.828 1 96.81 40 TYR B N 1
ATOM 3770 C CA . TYR B 1 40 ? 1.529 18.562 -10.117 1 96.81 40 TYR B CA 1
ATOM 3771 C C . TYR B 1 40 ? 0.517 19.688 -10.008 1 96.81 40 TYR B C 1
ATOM 3773 O O . TYR B 1 40 ? 0.82 20.75 -9.461 1 96.81 40 TYR B O 1
ATOM 3781 N N . GLU B 1 41 ? -0.693 19.438 -10.469 1 96.25 41 GLU B N 1
ATOM 3782 C CA . GLU B 1 41 ? -1.736 20.453 -10.367 1 96.25 41 GLU B CA 1
ATOM 3783 C C . GLU B 1 41 ? -2.141 20.688 -8.914 1 96.25 41 GLU B C 1
ATOM 3785 O O . GLU B 1 41 ? -2.412 21.828 -8.508 1 96.25 41 GLU B O 1
ATOM 3790 N N . GLU B 1 42 ? -2.221 19.625 -8.172 1 96.5 42 GLU B N 1
ATOM 3791 C CA . GLU B 1 42 ? -2.557 19.766 -6.754 1 96.5 42 GLU B CA 1
ATOM 3792 C C . GLU B 1 42 ? -1.458 20.516 -6 1 96.5 42 GLU B C 1
ATOM 3794 O O . GLU B 1 42 ? -1.745 21.344 -5.137 1 96.5 42 GLU B O 1
ATOM 3799 N N . TYR B 1 43 ? -0.209 20.188 -6.305 1 96.81 43 TYR B N 1
ATOM 3800 C CA . TYR B 1 43 ? 0.922 20.922 -5.738 1 96.81 43 TYR B CA 1
ATOM 3801 C C . TYR B 1 43 ? 0.826 22.406 -6.047 1 96.81 43 TYR B C 1
ATOM 3803 O O . TYR B 1 43 ? 0.949 23.234 -5.148 1 96.81 43 TYR B O 1
ATOM 3811 N N . LEU B 1 44 ? 0.546 22.734 -7.27 1 94.25 44 LEU B N 1
ATOM 3812 C CA . LEU B 1 44 ? 0.448 24.125 -7.711 1 94.25 44 LEU B CA 1
ATOM 3813 C C . LEU B 1 44 ? -0.729 24.828 -7.043 1 94.25 44 LEU B C 1
ATOM 3815 O O . LEU B 1 44 ? -0.627 25.984 -6.664 1 94.25 44 LEU B O 1
ATOM 3819 N N . ARG B 1 45 ? -1.796 24.094 -6.926 1 94.69 45 ARG B N 1
ATOM 3820 C CA . ARG B 1 45 ? -2.967 24.672 -6.273 1 94.69 45 ARG B CA 1
ATOM 3821 C C . ARG B 1 45 ? -2.654 25.062 -4.832 1 94.69 45 ARG B C 1
ATOM 3823 O O . ARG B 1 45 ? -2.971 26.172 -4.406 1 94.69 45 ARG B O 1
ATOM 3830 N N . LEU B 1 46 ? -2.016 24.203 -4.102 1 95.62 46 LEU B N 1
ATOM 3831 C CA . LEU B 1 46 ? -1.671 24.484 -2.713 1 95.62 46 LEU B CA 1
ATOM 3832 C C . LEU B 1 46 ? -0.643 25.609 -2.627 1 95.62 46 LEU B C 1
ATOM 3834 O O . LEU B 1 46 ? -0.69 26.438 -1.708 1 95.62 46 LEU B O 1
ATOM 3838 N N . LEU B 1 47 ? 0.282 25.594 -3.592 1 93.5 47 LEU B N 1
ATOM 3839 C CA . LEU B 1 47 ? 1.289 26.656 -3.639 1 93.5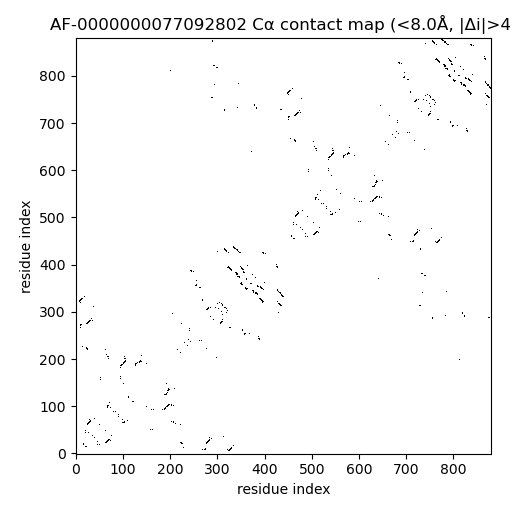 47 LEU B CA 1
ATOM 3840 C C . LEU B 1 47 ? 0.637 28.016 -3.828 1 93.5 47 LEU B C 1
ATOM 3842 O O . LEU B 1 47 ? 0.957 28.969 -3.111 1 93.5 47 LEU B O 1
ATOM 3846 N N . ARG B 1 48 ? -0.263 28.109 -4.691 1 90.12 48 ARG B N 1
ATOM 3847 C CA . ARG B 1 48 ? -0.965 29.359 -4.957 1 90.12 48 ARG B CA 1
ATOM 3848 C C . ARG B 1 48 ? -1.815 29.766 -3.76 1 90.12 48 ARG B C 1
ATOM 3850 O O . ARG B 1 48 ? -1.857 30.953 -3.4 1 90.12 48 ARG B O 1
ATOM 3857 N N . LEU B 1 49 ? -2.436 28.828 -3.17 1 90.25 49 LEU B N 1
ATOM 3858 C CA . LEU B 1 49 ? -3.342 29.094 -2.057 1 90.25 49 LEU B CA 1
ATOM 3859 C C . LEU B 1 49 ? -2.572 29.547 -0.825 1 90.25 49 LEU B C 1
ATOM 3861 O O . LEU B 1 49 ? -3.02 30.453 -0.106 1 90.25 49 LEU B O 1
ATOM 3865 N N . ARG B 1 50 ? -1.448 28.969 -0.593 1 89.62 50 ARG B N 1
ATOM 3866 C CA . ARG B 1 50 ? -0.751 29.188 0.669 1 89.62 50 ARG B CA 1
ATOM 3867 C C . ARG B 1 50 ? 0.323 30.266 0.515 1 89.62 50 ARG B C 1
ATOM 3869 O O . ARG B 1 50 ? 0.688 30.938 1.486 1 89.62 50 ARG B O 1
ATOM 3876 N N . ARG B 1 51 ? 0.716 30.406 -0.653 1 85.19 51 ARG B N 1
ATOM 3877 C CA . ARG B 1 51 ? 1.837 31.328 -0.801 1 85.19 51 ARG B CA 1
ATOM 3878 C C . ARG B 1 51 ? 1.435 32.562 -1.614 1 85.19 51 ARG B C 1
ATOM 3880 O O . ARG B 1 51 ? 1.822 33.688 -1.287 1 85.19 51 ARG B O 1
ATOM 3887 N N . PHE B 1 52 ? 0.631 32.344 -2.641 1 81.75 52 PHE B N 1
ATOM 3888 C CA . PHE B 1 52 ? 0.461 33.438 -3.592 1 81.75 52 PHE B CA 1
ATOM 3889 C C . PHE B 1 52 ? -0.988 33.906 -3.621 1 81.75 52 PHE B C 1
ATOM 3891 O O . PHE B 1 52 ? -1.439 34.5 -4.613 1 81.75 52 PHE B O 1
ATOM 3898 N N . ASN B 1 53 ? -1.705 33.5 -2.613 1 73.12 53 ASN B N 1
ATOM 3899 C CA . ASN B 1 53 ? -3.08 33.969 -2.51 1 73.12 53 ASN B CA 1
ATOM 3900 C C . ASN B 1 53 ? -3.135 35.438 -2.102 1 73.12 53 ASN B C 1
ATOM 3902 O O . ASN B 1 53 ? -2.707 35.781 -1.002 1 73.12 53 ASN B O 1
ATOM 3906 N N . LYS B 1 54 ? -3.537 36.312 -3.027 1 62.47 54 LYS B N 1
ATOM 3907 C CA . LYS B 1 54 ? -3.605 37.781 -2.834 1 62.47 54 LYS B CA 1
ATOM 3908 C C . LYS B 1 54 ? -4.559 38.125 -1.7 1 62.47 54 LYS B C 1
ATOM 3910 O O . LYS B 1 54 ? -4.41 39.188 -1.066 1 62.47 54 LYS B O 1
ATOM 3915 N N . GLN B 1 55 ? -5.617 37.312 -1.562 1 57.16 55 GLN B N 1
ATOM 3916 C CA . GLN B 1 55 ? -6.645 37.656 -0.588 1 57.16 55 GLN B CA 1
ATOM 3917 C C . GLN B 1 55 ? -6.164 37.375 0.837 1 57.16 55 GLN B C 1
ATOM 3919 O O . GLN B 1 55 ? -6.812 37.781 1.802 1 57.16 55 GLN B O 1
ATOM 3924 N N . GLN B 1 56 ? -5.016 36.625 0.903 1 55.25 56 GLN B N 1
ATOM 3925 C CA . GLN B 1 56 ? -4.633 36.281 2.266 1 55.25 56 GLN B CA 1
ATOM 3926 C C . GLN B 1 56 ? -3.938 37.438 2.961 1 55.25 56 GLN B C 1
ATOM 3928 O O . GLN B 1 56 ? -2.992 38.031 2.42 1 55.25 56 GLN B O 1
ATOM 3933 N N . SER B 1 57 ? -4.664 38.188 3.742 1 46.44 57 SER B N 1
ATOM 3934 C CA . SER B 1 57 ? -4.105 39.219 4.629 1 46.44 57 SER B CA 1
ATOM 3935 C C . SER B 1 57 ? -2.826 38.719 5.297 1 46.44 57 SER B C 1
ATOM 3937 O O . SER B 1 57 ? -2.654 37.5 5.512 1 46.44 57 SER B O 1
ATOM 3939 N N . GLU B 1 58 ? -1.692 39.469 5.203 1 47.22 58 GLU B N 1
ATOM 3940 C CA . GLU B 1 58 ? -0.362 39.312 5.777 1 47.22 58 GLU B CA 1
ATOM 3941 C C . GLU B 1 58 ? -0.417 38.469 7.047 1 47.22 58 GLU B C 1
ATOM 3943 O O . GLU B 1 58 ? 0.543 37.75 7.379 1 47.22 58 GLU B O 1
ATOM 3948 N N . SER B 1 59 ? -1.321 38.719 7.879 1 45.91 59 SER B N 1
ATOM 3949 C CA . SER B 1 59 ? -1.155 38.312 9.273 1 45.91 59 SER B CA 1
ATOM 3950 C C . SER B 1 59 ? -1.133 36.812 9.398 1 45.91 59 SER B C 1
ATOM 3952 O O . SER B 1 59 ? -0.217 36.25 10 1 45.91 59 SER B O 1
ATOM 3954 N N . SER B 1 60 ? -2.422 36.062 9.562 1 51.88 60 SER B N 1
ATOM 3955 C CA . SER B 1 60 ? -2.709 35 10.516 1 51.88 60 SER B CA 1
ATOM 3956 C C . SER B 1 60 ? -2.332 33.625 9.953 1 51.88 60 SER B C 1
ATOM 3958 O O . SER B 1 60 ? -2.473 32.625 10.641 1 51.88 60 SER B O 1
ATOM 3960 N N . VAL B 1 61 ? -1.971 33.531 8.625 1 58.91 61 VAL B N 1
ATOM 3961 C CA . VAL B 1 61 ? -1.855 32.125 8.297 1 58.91 61 VAL B CA 1
ATOM 3962 C C . VAL B 1 61 ? -0.403 31.672 8.438 1 58.91 61 VAL B C 1
ATOM 3964 O O . VAL B 1 61 ? 0.516 32.375 8.023 1 58.91 61 VAL B O 1
ATOM 3967 N N . GLY B 1 62 ? -0.155 30.703 9.344 1 71.44 62 GLY B N 1
ATOM 3968 C CA . GLY B 1 62 ? 1.16 30.141 9.578 1 71.44 62 GLY B CA 1
ATOM 3969 C C . GLY B 1 62 ? 1.89 29.781 8.297 1 71.44 62 GLY B C 1
ATOM 3970 O O . GLY B 1 62 ? 1.261 29.547 7.258 1 71.44 62 GLY B O 1
ATOM 3971 N N . ARG B 1 63 ? 3.146 29.984 8.148 1 83.88 63 ARG B N 1
ATOM 3972 C CA . ARG B 1 63 ? 4.004 29.688 7.008 1 83.88 63 ARG B CA 1
ATOM 3973 C C . ARG B 1 63 ? 3.885 28.219 6.594 1 83.88 63 ARG B C 1
ATOM 3975 O O . ARG B 1 63 ? 3.664 27.359 7.438 1 83.88 63 ARG B O 1
ATOM 3982 N N . CYS B 1 64 ? 3.926 28.016 5.305 1 92.06 64 CYS B N 1
ATOM 3983 C CA . CYS B 1 64 ? 3.859 26.688 4.711 1 92.06 64 CYS B CA 1
ATOM 3984 C C . CYS B 1 64 ? 5.078 26.422 3.836 1 92.06 64 CYS B C 1
ATOM 3986 O O . CYS B 1 64 ? 5.305 27.125 2.848 1 92.06 64 CYS B O 1
ATOM 3988 N N . TYR B 1 65 ? 5.859 25.422 4.188 1 93.88 65 TYR B N 1
ATOM 3989 C CA . TYR B 1 65 ? 7.047 25.078 3.406 1 93.88 65 TYR B CA 1
ATOM 3990 C C . TYR B 1 65 ? 6.703 24.094 2.293 1 93.88 65 TYR B C 1
ATOM 3992 O O . TYR B 1 65 ? 5.895 23.188 2.486 1 93.88 65 TYR B O 1
ATOM 4000 N N . PHE B 1 66 ? 7.289 24.297 1.153 1 95.94 66 PHE B N 1
ATOM 4001 C CA . PHE B 1 66 ? 7.145 23.406 0.013 1 95.94 66 PHE B CA 1
ATOM 4002 C C . PHE B 1 66 ? 8.469 22.703 -0.295 1 95.94 66 PHE B C 1
ATOM 4004 O O . PHE B 1 66 ? 9.461 23.359 -0.607 1 95.94 66 PHE B O 1
ATOM 4011 N N . LEU B 1 67 ? 8.484 21.391 -0.199 1 96.69 67 LEU B N 1
ATOM 4012 C CA . LEU B 1 67 ? 9.695 20.594 -0.424 1 96.69 67 LEU B CA 1
ATOM 4013 C C . LEU B 1 67 ? 9.477 19.578 -1.534 1 96.69 67 LEU B C 1
ATOM 4015 O O . LEU B 1 67 ? 8.359 19.109 -1.74 1 96.69 67 LEU B O 1
ATOM 4019 N N . CYS B 1 68 ? 10.531 19.281 -2.254 1 96 68 CYS B N 1
ATOM 4020 C CA . CYS B 1 68 ? 10.555 18.188 -3.229 1 96 68 CYS B CA 1
ATOM 4021 C C . CYS B 1 68 ? 11.648 17.188 -2.898 1 96 68 CYS B C 1
ATOM 4023 O O . CYS B 1 68 ? 12.75 17.562 -2.484 1 96 68 CYS B O 1
ATOM 4025 N N . ALA B 1 69 ? 11.25 15.922 -3.078 1 94.19 69 ALA B N 1
ATOM 4026 C CA . ALA B 1 69 ? 12.242 14.867 -2.891 1 94.19 69 ALA B CA 1
ATOM 4027 C C . ALA B 1 69 ? 12.945 14.539 -4.203 1 94.19 69 ALA B C 1
ATOM 4029 O O . ALA B 1 69 ? 12.312 14.109 -5.164 1 94.19 69 ALA B O 1
ATOM 4030 N N . ASP B 1 70 ? 14.273 14.688 -4.23 1 86.94 70 ASP B N 1
ATOM 4031 C CA . ASP B 1 70 ? 15.156 14.234 -5.301 1 86.94 70 ASP B CA 1
ATOM 4032 C C . ASP B 1 70 ? 14.625 14.664 -6.668 1 86.94 70 ASP B C 1
ATOM 4034 O O . ASP B 1 70 ? 14.461 15.852 -6.926 1 86.94 70 ASP B O 1
ATOM 4038 N N . GLY B 1 71 ? 14.266 13.727 -7.449 1 87.44 71 GLY B N 1
ATOM 4039 C CA . GLY B 1 71 ? 13.898 13.938 -8.844 1 87.44 71 GLY B CA 1
ATOM 4040 C C . GLY B 1 71 ? 12.508 14.516 -9.008 1 87.44 71 GLY B C 1
ATOM 4041 O O . GLY B 1 71 ? 12.117 14.898 -10.109 1 87.44 71 GLY B O 1
ATOM 4042 N N . ALA B 1 72 ? 11.781 14.727 -7.953 1 92.94 72 ALA B N 1
ATOM 4043 C CA . ALA B 1 72 ? 10.414 15.25 -8.031 1 92.94 72 ALA B CA 1
ATOM 4044 C C . ALA B 1 72 ? 10.398 16.672 -8.57 1 92.94 72 ALA B C 1
ATOM 4046 O O . ALA B 1 72 ? 9.508 17.047 -9.328 1 92.94 72 ALA B O 1
ATOM 4047 N N . PHE B 1 73 ? 11.398 17.453 -8.203 1 91.38 73 PHE B N 1
ATOM 4048 C CA . PHE B 1 73 ? 11.43 18.859 -8.602 1 91.38 73 PHE B CA 1
ATOM 4049 C C . PHE B 1 73 ? 11.609 19 -10.109 1 91.38 73 PHE B C 1
ATOM 4051 O O . PHE B 1 73 ? 10.906 19.781 -10.758 1 91.38 73 PHE B O 1
ATOM 4058 N N . SER B 1 74 ? 12.547 18.219 -10.617 1 88.75 74 SER B N 1
ATOM 4059 C CA . SER B 1 74 ? 12.82 18.297 -12.047 1 88.75 74 SER B CA 1
ATOM 4060 C C . SER B 1 74 ? 11.586 17.953 -12.867 1 88.75 74 SER B C 1
ATOM 4062 O O . SER B 1 74 ? 11.312 18.578 -13.891 1 88.75 74 SER B O 1
ATOM 4064 N N . ARG B 1 75 ? 10.914 16.969 -12.453 1 92.19 75 ARG B N 1
ATOM 4065 C CA . ARG B 1 75 ? 9.703 16.578 -13.164 1 92.19 75 ARG B CA 1
ATOM 4066 C C . ARG B 1 75 ? 8.609 17.641 -13.016 1 92.19 75 ARG B C 1
ATOM 4068 O O . ARG B 1 75 ? 7.895 17.938 -13.977 1 92.19 75 ARG B O 1
ATOM 4075 N N . LEU B 1 76 ? 8.453 18.172 -11.82 1 93.5 76 LEU B N 1
ATOM 4076 C CA . LEU B 1 76 ? 7.508 19.25 -11.578 1 93.5 76 LEU B CA 1
ATOM 4077 C C . LEU B 1 76 ? 7.844 20.469 -12.438 1 93.5 76 LEU B C 1
ATOM 4079 O O . LEU B 1 76 ? 6.957 21.062 -13.055 1 93.5 76 LEU B O 1
ATOM 4083 N N . GLN B 1 77 ? 9.078 20.812 -12.469 1 89.31 77 GLN B N 1
ATOM 4084 C CA . GLN B 1 77 ? 9.539 21.938 -13.273 1 89.31 77 GLN B CA 1
ATOM 4085 C C . GLN B 1 77 ? 9.219 21.734 -14.75 1 89.31 77 GLN B C 1
ATOM 4087 O O . GLN B 1 77 ? 8.75 22.656 -15.422 1 89.31 77 GLN B O 1
ATOM 4092 N N . ALA B 1 78 ? 9.547 20.547 -15.188 1 90.62 78 ALA B N 1
ATOM 4093 C CA . ALA B 1 78 ? 9.25 20.234 -16.578 1 90.62 78 ALA B CA 1
ATOM 4094 C C . ALA B 1 78 ? 7.758 20.391 -16.875 1 90.62 78 ALA B C 1
ATOM 4096 O O . ALA B 1 78 ? 7.371 20.906 -17.922 1 90.62 78 ALA B O 1
ATOM 4097 N N . TYR B 1 79 ? 6.961 19.953 -16.016 1 94.19 79 TYR B N 1
ATOM 4098 C CA . TYR B 1 79 ? 5.516 20.062 -16.172 1 94.19 79 TYR B CA 1
ATOM 4099 C C . TYR B 1 79 ? 5.074 21.516 -16.219 1 94.19 79 TYR B C 1
ATOM 4101 O O . TYR B 1 79 ? 4.285 21.906 -17.078 1 94.19 79 TYR B O 1
ATOM 4109 N N . ILE B 1 80 ? 5.551 22.359 -15.312 1 90.94 80 ILE B N 1
ATOM 4110 C CA . ILE B 1 80 ? 5.16 23.766 -15.219 1 90.94 80 ILE B CA 1
ATOM 4111 C C . ILE B 1 80 ? 5.629 24.516 -16.469 1 90.94 80 ILE B C 1
ATOM 4113 O O . ILE B 1 80 ? 4.91 25.375 -16.984 1 90.94 80 ILE B O 1
ATOM 4117 N N . GLU B 1 81 ? 6.77 24.172 -16.891 1 88.12 81 GLU B N 1
ATOM 4118 C CA . GLU B 1 81 ? 7.301 24.812 -18.094 1 88.12 81 GLU B CA 1
ATOM 4119 C C . GLU B 1 81 ? 6.438 24.516 -19.312 1 88.12 81 GLU B C 1
ATOM 4121 O O . GLU B 1 81 ? 6.203 25.391 -20.141 1 88.12 81 GLU B O 1
ATOM 4126 N N . GLU B 1 82 ? 6.035 23.312 -19.359 1 92.62 82 GLU B N 1
ATOM 4127 C CA . GLU B 1 82 ? 5.164 22.938 -20.469 1 92.62 82 GLU B CA 1
ATOM 4128 C C . GLU B 1 82 ? 3.805 23.609 -20.359 1 92.62 82 GLU B C 1
ATOM 4130 O O . GLU B 1 82 ? 3.277 24.125 -21.359 1 92.62 82 GLU B O 1
ATOM 4135 N N . GLU B 1 83 ? 3.283 23.672 -19.219 1 92.56 83 GLU B N 1
ATOM 4136 C CA . GLU B 1 83 ? 1.963 24.25 -19 1 92.56 83 GLU B CA 1
ATOM 4137 C C . GLU B 1 83 ? 1.992 25.766 -19.172 1 92.56 83 GLU B C 1
ATOM 4139 O O . GLU B 1 83 ? 1 26.375 -19.578 1 92.56 83 GLU B O 1
ATOM 4144 N N . ARG B 1 84 ? 3.012 26.359 -18.812 1 86.88 84 ARG B N 1
ATOM 4145 C CA . ARG B 1 84 ? 3.164 27.812 -18.891 1 86.88 84 ARG B CA 1
ATOM 4146 C C . ARG B 1 84 ? 2.996 28.297 -20.328 1 86.88 84 ARG B C 1
ATOM 4148 O O . ARG B 1 84 ? 2.617 29.453 -20.547 1 86.88 84 ARG B O 1
ATOM 4155 N N . LYS B 1 85 ? 3.242 27.469 -21.234 1 85.44 85 LYS B N 1
ATOM 4156 C CA . LYS B 1 85 ? 3.1 27.828 -22.641 1 85.44 85 LYS B CA 1
ATOM 4157 C C . LYS B 1 85 ? 1.64 28.109 -23 1 85.44 85 LYS B C 1
ATOM 4159 O O . LYS B 1 85 ? 1.35 28.906 -23.891 1 85.44 85 LYS B O 1
ATOM 4164 N N . HIS B 1 86 ? 0.771 27.469 -22.25 1 89.31 86 HIS B N 1
ATOM 4165 C CA . HIS B 1 86 ? -0.638 27.578 -22.609 1 89.31 86 HIS B CA 1
ATOM 4166 C C . HIS B 1 86 ? -1.447 28.234 -21.484 1 89.31 86 HIS B C 1
ATOM 4168 O O . HIS B 1 86 ? -2.615 28.578 -21.688 1 89.31 86 HIS B O 1
ATOM 4174 N N . ARG B 1 87 ? -0.77 28.531 -20.344 1 89.19 87 ARG B N 1
ATOM 4175 C CA . ARG B 1 87 ? -1.457 29.109 -19.188 1 89.19 87 ARG B CA 1
ATOM 4176 C C . ARG B 1 87 ? -0.74 30.359 -18.688 1 89.19 87 ARG B C 1
ATOM 4178 O O . ARG B 1 87 ? 0.172 30.266 -17.859 1 89.19 87 ARG B O 1
ATOM 4185 N N . PRO B 1 88 ? -1.307 31.469 -19.062 1 81.69 88 PRO B N 1
ATOM 4186 C CA . PRO B 1 88 ? -0.631 32.719 -18.734 1 81.69 88 PRO B CA 1
ATOM 4187 C C . PRO B 1 88 ? -0.521 32.969 -17.234 1 81.69 88 PRO B C 1
ATOM 4189 O O . PRO B 1 88 ? 0.421 33.625 -16.766 1 81.69 88 PRO B O 1
ATOM 4192 N N . GLU B 1 89 ? -1.39 32.375 -16.422 1 81.44 89 GLU B N 1
ATOM 4193 C CA . GLU B 1 89 ? -1.387 32.594 -14.984 1 81.44 89 GLU B CA 1
ATOM 4194 C C . GLU B 1 89 ? -0.176 31.953 -14.32 1 81.44 89 GLU B C 1
ATOM 4196 O O . GLU B 1 89 ? 0.172 32.281 -13.188 1 81.44 89 GLU B O 1
ATOM 4201 N N . LEU B 1 90 ? 0.467 31.094 -15.094 1 86.81 90 LEU B N 1
ATOM 4202 C CA . LEU B 1 90 ? 1.621 30.391 -14.547 1 86.81 90 LEU B CA 1
ATOM 4203 C C . LEU B 1 90 ? 2.92 31.078 -14.953 1 86.81 90 LEU B C 1
ATOM 4205 O O . LEU B 1 90 ? 4 30.688 -14.492 1 86.81 90 LEU B O 1
ATOM 4209 N N . ARG B 1 91 ? 2.891 32.062 -15.656 1 82 91 ARG B N 1
ATOM 4210 C CA . ARG B 1 91 ? 4.074 32.719 -16.234 1 82 91 ARG B CA 1
ATOM 4211 C C . ARG B 1 91 ? 4.941 33.344 -15.148 1 82 91 ARG B C 1
ATOM 4213 O O . ARG B 1 91 ? 6.168 33.281 -15.227 1 82 91 ARG B O 1
ATOM 4220 N N . PRO B 1 92 ? 4.309 33.906 -14.125 1 80.88 92 PRO B N 1
ATOM 4221 C CA . PRO B 1 92 ? 5.148 34.469 -13.07 1 80.88 92 PRO B CA 1
ATOM 4222 C C . PRO B 1 92 ? 6.031 33.438 -12.383 1 80.88 92 PRO B C 1
ATOM 4224 O O . PRO B 1 92 ? 7.051 33.781 -11.781 1 80.88 92 PRO B O 1
ATOM 4227 N N . PHE B 1 93 ? 5.668 32.188 -12.508 1 82.75 93 PHE B N 1
ATOM 4228 C CA . PHE B 1 93 ? 6.41 31.125 -11.836 1 82.75 93 PHE B CA 1
ATOM 4229 C C . PHE B 1 93 ? 7.758 30.891 -12.508 1 82.75 93 PHE B C 1
ATOM 4231 O O . PHE B 1 93 ? 8.625 30.203 -11.969 1 82.75 93 PHE B O 1
ATOM 4238 N N . ALA B 1 94 ? 7.957 31.469 -13.547 1 78.5 94 ALA B N 1
ATOM 4239 C CA . ALA B 1 94 ? 9.258 31.391 -14.211 1 78.5 94 ALA B CA 1
ATOM 4240 C C . ALA B 1 94 ? 10.312 32.188 -13.453 1 78.5 94 ALA B C 1
ATOM 4242 O O . ALA B 1 94 ? 11.508 31.984 -13.641 1 78.5 94 ALA B O 1
ATOM 4243 N N . HIS B 1 95 ? 9.859 32.938 -12.508 1 76.94 95 HIS B N 1
ATOM 4244 C CA . HIS B 1 95 ? 10.789 33.906 -11.898 1 76.94 95 HIS B CA 1
ATOM 4245 C C . HIS B 1 95 ? 10.93 33.656 -10.398 1 76.94 95 HIS B C 1
ATOM 4247 O O . HIS B 1 95 ? 11.68 34.344 -9.719 1 76.94 95 HIS B O 1
ATOM 4253 N N . VAL B 1 96 ? 10.219 32.75 -9.906 1 78.88 96 VAL B N 1
ATOM 4254 C CA . VAL B 1 96 ? 10.297 32.406 -8.484 1 78.88 96 VAL B CA 1
ATOM 4255 C C . VAL B 1 96 ? 10.414 30.906 -8.305 1 78.88 96 VAL B C 1
ATOM 4257 O O . VAL B 1 96 ? 9.891 30.141 -9.109 1 78.88 96 VAL B O 1
ATOM 4260 N N . PRO B 1 97 ? 11.094 30.562 -7.23 1 80.06 97 PRO B N 1
ATOM 4261 C CA . PRO B 1 97 ? 11.117 29.125 -6.957 1 80.06 97 PRO B CA 1
ATOM 4262 C C . PRO B 1 97 ? 9.758 28.594 -6.504 1 80.06 97 PRO B C 1
ATOM 4264 O O . PRO B 1 97 ? 9.062 29.25 -5.723 1 80.06 97 PRO B O 1
ATOM 4267 N N . PHE B 1 98 ? 9.367 27.625 -7.047 1 86.06 98 PHE B N 1
ATOM 4268 C CA . PHE B 1 98 ? 8.094 27.047 -6.621 1 86.06 98 PHE B CA 1
ATOM 4269 C C . PHE B 1 98 ? 8.312 25.953 -5.594 1 86.06 98 PHE B C 1
ATOM 4271 O O . PHE B 1 98 ? 7.391 25.188 -5.281 1 86.06 98 PHE B O 1
ATOM 4278 N N . CYS B 1 99 ? 9.516 25.828 -5.168 1 90.81 99 CYS B N 1
ATOM 4279 C CA . CYS B 1 99 ? 9.914 24.938 -4.086 1 90.81 99 CYS B CA 1
ATOM 4280 C C . CYS B 1 99 ? 10.953 25.594 -3.189 1 90.81 99 CYS B C 1
ATOM 4282 O O . CYS B 1 99 ? 11.82 26.328 -3.668 1 90.81 99 CYS B O 1
ATOM 4284 N N . ASP B 1 100 ? 10.836 25.359 -1.865 1 91.5 100 ASP B N 1
ATOM 4285 C CA . ASP B 1 100 ? 11.781 25.969 -0.941 1 91.5 100 ASP B CA 1
ATOM 4286 C C . ASP B 1 100 ? 13.094 25.188 -0.909 1 91.5 100 ASP B C 1
ATOM 4288 O O . ASP B 1 100 ? 14.18 25.781 -0.87 1 91.5 100 ASP B O 1
ATOM 4292 N N . ALA B 1 101 ? 12.969 23.891 -0.914 1 92.88 101 ALA B N 1
ATOM 4293 C CA . ALA B 1 101 ? 14.172 23.047 -0.878 1 92.88 101 ALA B CA 1
ATOM 4294 C C . ALA B 1 101 ? 13.914 21.703 -1.556 1 92.88 101 ALA B C 1
ATOM 4296 O O . ALA B 1 101 ? 12.82 21.141 -1.459 1 92.88 101 ALA B O 1
ATOM 4297 N N . VAL B 1 102 ? 14.859 21.25 -2.287 1 93.38 102 VAL B N 1
ATOM 4298 C CA . VAL B 1 102 ? 14.93 19.891 -2.793 1 93.38 102 VAL B CA 1
ATOM 4299 C C . VAL B 1 102 ? 15.875 19.062 -1.921 1 93.38 102 VAL B C 1
ATOM 4301 O O . VAL B 1 102 ? 17.016 19.469 -1.664 1 93.38 102 VAL B O 1
ATOM 4304 N N . ILE B 1 103 ? 15.414 17.938 -1.425 1 94.62 103 ILE B N 1
ATOM 4305 C CA . ILE B 1 103 ? 16.25 17.188 -0.49 1 94.62 103 ILE B CA 1
ATOM 4306 C C . ILE B 1 103 ? 16.281 15.719 -0.896 1 94.62 103 ILE B C 1
ATOM 4308 O O . ILE B 1 103 ? 15.289 15.18 -1.4 1 94.62 103 ILE B O 1
ATOM 4312 N N . GLY B 1 104 ? 17.359 14.984 -0.721 1 92.31 104 GLY B N 1
ATOM 4313 C CA . GLY B 1 104 ? 17.531 13.57 -1.016 1 92.31 104 GLY B CA 1
ATOM 4314 C C . GLY B 1 104 ? 18.984 13.164 -1.137 1 92.31 104 GLY B C 1
ATOM 4315 O O . GLY B 1 104 ? 19.891 13.922 -0.753 1 92.31 104 GLY B O 1
ATOM 4316 N N . ASP B 1 105 ? 19.281 11.93 -1.534 1 86.19 105 ASP B N 1
ATOM 4317 C CA . ASP B 1 105 ? 20.641 11.461 -1.771 1 86.19 105 ASP B CA 1
ATOM 4318 C C . ASP B 1 105 ? 21.078 11.758 -3.203 1 86.19 105 ASP B C 1
ATOM 4320 O O . ASP B 1 105 ? 22.203 11.414 -3.598 1 86.19 105 ASP B O 1
ATOM 4324 N N . MET B 1 106 ? 20.297 12.336 -4.004 1 76.69 106 MET B N 1
ATOM 4325 C CA . MET B 1 106 ? 20.531 12.914 -5.328 1 76.69 106 MET B CA 1
ATOM 4326 C C . MET B 1 106 ? 20.938 11.844 -6.328 1 76.69 106 MET B C 1
ATOM 4328 O O . MET B 1 106 ? 21.641 12.133 -7.305 1 76.69 106 MET B O 1
ATOM 4332 N N . ASP B 1 107 ? 20.703 10.531 -6.008 1 70.81 107 ASP B N 1
ATOM 4333 C CA . ASP B 1 107 ? 21.031 9.445 -6.934 1 70.81 107 ASP B CA 1
ATOM 4334 C C . ASP B 1 107 ? 20.141 9.5 -8.172 1 70.81 107 ASP B C 1
ATOM 4336 O O . ASP B 1 107 ? 20.5 8.969 -9.227 1 70.81 107 ASP B O 1
ATOM 4340 N N . SER B 1 108 ? 19.016 10.055 -8.039 1 61.5 108 SER B N 1
ATOM 4341 C CA . SER B 1 108 ? 18.125 10.164 -9.18 1 61.5 108 SER B CA 1
ATOM 4342 C C . SER B 1 108 ? 18.531 11.312 -10.102 1 61.5 108 SER B C 1
ATOM 4344 O O . SER B 1 108 ? 18.062 11.414 -11.227 1 61.5 108 SER B O 1
ATOM 4346 N N . CYS B 1 109 ? 19.438 12.195 -9.562 1 53.22 109 CYS B N 1
ATOM 4347 C CA . CYS B 1 109 ? 19.812 13.398 -10.297 1 53.22 109 CYS B CA 1
ATOM 4348 C C . CYS B 1 109 ? 21.047 13.148 -11.156 1 53.22 109 CYS B C 1
ATOM 4350 O O . CYS B 1 109 ? 21.344 13.938 -12.055 1 53.22 109 CYS B O 1
ATOM 4352 N N . LYS B 1 110 ? 21.938 12.07 -10.984 1 45.56 110 LYS B N 1
ATOM 4353 C CA . LYS B 1 110 ? 23.219 11.961 -11.68 1 45.56 110 LYS B CA 1
ATOM 4354 C C . LYS B 1 110 ? 23.016 11.781 -13.18 1 45.56 110 LYS B C 1
ATOM 4356 O O . LYS B 1 110 ? 23.938 11.984 -13.969 1 45.56 110 LYS B O 1
ATOM 4361 N N . ASN B 1 111 ? 22.422 10.617 -13.664 1 37.25 111 ASN B N 1
ATOM 4362 C CA . ASN B 1 111 ? 22.578 10.438 -15.109 1 37.25 111 ASN B CA 1
ATOM 4363 C C . ASN B 1 111 ? 22 11.617 -15.883 1 37.25 111 ASN B C 1
ATOM 4365 O O . ASN B 1 111 ? 20.766 11.75 -16 1 37.25 111 ASN B O 1
ATOM 4369 N N . PRO B 1 112 ? 22.812 12.617 -16.125 1 34.62 112 PRO B N 1
ATOM 4370 C CA . PRO B 1 112 ? 22.453 13.742 -17 1 34.62 112 PRO B CA 1
ATOM 4371 C C . PRO B 1 112 ? 21.656 13.297 -18.219 1 34.62 112 PRO B C 1
ATOM 4373 O O . PRO B 1 112 ? 20.922 14.094 -18.797 1 34.62 112 PRO B O 1
ATOM 4376 N N . PHE B 1 113 ? 22.234 12.289 -19.125 1 29.88 113 PHE B N 1
ATOM 4377 C CA . PHE B 1 113 ? 21.75 11.969 -20.469 1 29.88 113 PHE B CA 1
ATOM 4378 C C . PHE B 1 113 ? 20.344 11.406 -20.422 1 29.88 113 PHE B C 1
ATOM 4380 O O . PHE B 1 113 ? 19.641 11.375 -21.438 1 29.88 113 PHE B O 1
ATOM 4387 N N . ARG B 1 114 ? 20.141 10.156 -19.859 1 28.58 114 ARG B N 1
ATOM 4388 C CA . ARG B 1 114 ? 18.969 9.477 -20.406 1 28.58 114 ARG B CA 1
ATOM 4389 C C . ARG B 1 114 ? 17.734 10.352 -20.297 1 28.58 114 ARG B C 1
ATOM 4391 O O . ARG B 1 114 ? 17.703 11.305 -19.531 1 28.58 114 ARG B O 1
ATOM 4398 N N . ASN B 1 115 ? 16.312 9.656 -20.109 1 27.42 115 ASN B N 1
ATOM 4399 C CA . ASN B 1 115 ? 15.086 10.133 -20.719 1 27.42 115 ASN B CA 1
ATOM 4400 C C . ASN B 1 115 ? 14.594 11.422 -20.078 1 27.42 115 ASN B C 1
ATOM 4402 O O . ASN B 1 115 ? 13.477 11.875 -20.328 1 27.42 115 ASN B O 1
ATOM 4406 N N . TYR B 1 116 ? 14.883 11.734 -18.781 1 27.11 116 TYR B N 1
ATOM 4407 C CA . TYR B 1 116 ? 13.867 12.781 -18.719 1 27.11 116 TYR B CA 1
ATOM 4408 C C . TYR B 1 116 ? 14.242 13.953 -19.609 1 27.11 116 TYR B C 1
ATOM 4410 O O . TYR B 1 116 ? 15.422 14.242 -19.797 1 27.11 116 TYR B O 1
ATOM 4418 N N . GLY B 1 117 ? 13.625 14.359 -20.656 1 27.8 117 GLY B N 1
ATOM 4419 C CA . GLY B 1 117 ? 13.828 15.406 -21.641 1 27.8 117 GLY B CA 1
ATOM 4420 C C . GLY B 1 117 ? 14.688 16.547 -21.125 1 27.8 117 GLY B C 1
ATOM 4421 O O . GLY B 1 117 ? 15.398 17.188 -21.906 1 27.8 117 GLY B O 1
ATOM 4422 N N . THR B 1 118 ? 14.211 17.391 -20.141 1 29.3 118 THR B N 1
ATOM 4423 C CA . THR B 1 118 ? 14.875 18.688 -20.172 1 29.3 118 THR B CA 1
ATOM 4424 C C . THR B 1 118 ? 16.281 18.594 -19.562 1 29.3 118 THR B C 1
ATOM 4426 O O . THR B 1 118 ? 16.5 17.828 -18.625 1 29.3 118 THR B O 1
ATOM 4429 N N . PRO B 1 119 ? 17.297 18.875 -20.375 1 30.05 119 PRO B N 1
ATOM 4430 C CA . PRO B 1 119 ? 18.656 19.234 -19.922 1 30.05 119 PRO B CA 1
ATOM 4431 C C . PRO B 1 119 ? 18.656 19.891 -18.547 1 30.05 119 PRO B C 1
ATOM 4433 O O . PRO B 1 119 ? 18.141 21 -18.375 1 30.05 119 PRO B O 1
ATOM 4436 N N . VAL B 1 120 ? 17.969 19.391 -17.625 1 33 120 VAL B N 1
ATOM 4437 C CA . VAL B 1 120 ? 18.141 20.234 -16.453 1 33 120 VAL B CA 1
ATOM 4438 C C . VAL B 1 120 ? 19.625 20.469 -16.188 1 33 120 VAL B C 1
ATOM 4440 O O . VAL B 1 120 ? 20.406 19.516 -16.094 1 33 120 VAL B O 1
ATOM 4443 N N . CYS B 1 121 ? 20.109 21.547 -16.734 1 29.3 121 CYS B N 1
ATOM 4444 C CA . CYS B 1 121 ? 21.312 22.234 -16.281 1 29.3 121 CYS B CA 1
ATOM 4445 C C . CYS B 1 121 ? 21.5 22.094 -14.781 1 29.3 121 CYS B C 1
ATOM 4447 O O . CYS B 1 121 ? 20.75 22.656 -14 1 29.3 121 CYS B O 1
ATOM 4449 N N . VAL B 1 122 ? 21.594 20.984 -14.203 1 33.59 122 VAL B N 1
ATOM 4450 C CA . VAL B 1 122 ? 22.281 21.062 -12.922 1 33.59 122 VAL B CA 1
ATOM 4451 C C . VAL B 1 122 ? 23.484 21.984 -13.039 1 33.59 122 VAL B C 1
ATOM 4453 O O . VAL B 1 122 ? 24.594 21.547 -13.305 1 33.59 122 VAL B O 1
ATOM 4456 N N . ASP B 1 123 ? 23.422 22.875 -13.922 1 30.58 123 ASP B N 1
ATOM 4457 C CA . ASP B 1 123 ? 24.453 23.859 -13.578 1 30.58 123 ASP B CA 1
ATOM 4458 C C . ASP B 1 123 ? 24.375 24.234 -12.102 1 30.58 123 ASP B C 1
ATOM 4460 O O . ASP B 1 123 ? 23.281 24.344 -11.539 1 30.58 123 ASP B O 1
ATOM 4464 N N . GLY B 1 124 ? 25.266 23.828 -11.227 1 33.16 124 GLY B N 1
ATOM 4465 C CA . GLY B 1 124 ? 25.672 24.172 -9.875 1 33.16 124 GLY B CA 1
ATOM 4466 C C . GLY B 1 124 ? 25.141 25.5 -9.406 1 33.16 124 GLY B C 1
ATOM 4467 O O . GLY B 1 124 ? 25.5 25.984 -8.328 1 33.16 124 GLY B O 1
ATOM 4468 N N . ALA B 1 125 ? 24.75 26.25 -10.297 1 33.34 125 ALA B N 1
ATOM 4469 C CA . ALA B 1 125 ? 24.547 27.594 -9.766 1 33.34 125 ALA B CA 1
ATOM 4470 C C . ALA B 1 125 ? 23.266 27.672 -8.93 1 33.34 125 ALA B C 1
ATOM 4472 O O . ALA B 1 125 ? 22.844 28.75 -8.523 1 33.34 125 ALA B O 1
ATOM 4473 N N . GLY B 1 126 ? 22.281 26.828 -9.047 1 38.75 126 GLY B N 1
ATOM 4474 C CA . GLY B 1 126 ? 21.359 27.047 -7.938 1 38.75 126 GLY B CA 1
ATOM 4475 C C . GLY B 1 126 ? 22.062 27.156 -6.598 1 38.75 126 GLY B C 1
ATOM 4476 O O . GLY B 1 126 ? 23.266 26.891 -6.496 1 38.75 126 GLY B O 1
ATOM 4477 N N . PHE B 1 127 ? 21.547 27.797 -5.531 1 43.62 127 PHE B N 1
ATOM 4478 C CA . PHE B 1 127 ? 22.359 28.016 -4.34 1 43.62 127 PHE B CA 1
ATOM 4479 C C . PHE B 1 127 ? 23.062 26.719 -3.928 1 43.62 127 PHE B C 1
ATOM 4481 O O . PHE B 1 127 ? 22.469 25.859 -3.271 1 43.62 127 PHE B O 1
ATOM 4488 N N . SER B 1 128 ? 23.703 25.875 -4.824 1 48 128 SER B N 1
ATOM 4489 C CA . SER B 1 128 ? 24.828 25.047 -4.441 1 48 128 SER B CA 1
ATOM 4490 C C . SER B 1 128 ? 25.516 25.578 -3.189 1 48 128 SER B C 1
ATOM 4492 O O . SER B 1 128 ? 26.438 24.953 -2.666 1 48 128 SER B O 1
ATOM 4494 N N . LEU B 1 129 ? 25.219 26.844 -3.051 1 48.78 129 LEU B N 1
ATOM 4495 C CA . LEU B 1 129 ? 25.953 27.438 -1.94 1 48.78 129 LEU B CA 1
ATOM 4496 C C . LEU B 1 129 ? 25.719 26.656 -0.651 1 48.78 129 LEU B C 1
ATOM 4498 O O . LEU B 1 129 ? 26.438 26.828 0.33 1 48.78 129 LEU B O 1
ATOM 4502 N N . SER B 1 130 ? 24.562 25.844 -0.711 1 54.88 130 SER B N 1
ATOM 4503 C CA . SER B 1 130 ? 24.219 25.406 0.64 1 54.88 130 SER B CA 1
ATOM 4504 C C . SER B 1 130 ? 24.797 24.031 0.938 1 54.88 130 SER B C 1
ATOM 4506 O O . SER B 1 130 ? 24.797 23.594 2.088 1 54.88 130 SER B O 1
ATOM 4508 N N . THR B 1 131 ? 25.078 23.312 -0.229 1 65.31 131 THR B N 1
ATOM 4509 C CA . THR B 1 131 ? 25.547 21.984 0.149 1 65.31 131 THR B CA 1
ATOM 4510 C C . THR B 1 131 ? 27.016 21.812 -0.208 1 65.31 131 THR B C 1
ATOM 4512 O O . THR B 1 131 ? 27.453 22.203 -1.291 1 65.31 131 THR B O 1
ATOM 4515 N N . PRO B 1 132 ? 27.766 21.375 0.817 1 74.38 132 PRO B N 1
ATOM 4516 C CA . PRO B 1 132 ? 29.125 20.969 0.491 1 74.38 132 PRO B CA 1
ATOM 4517 C C . PRO B 1 132 ? 29.203 20 -0.689 1 74.38 132 PRO B C 1
ATOM 4519 O O . PRO B 1 132 ? 28.219 19.328 -0.995 1 74.38 132 PRO B O 1
ATOM 4522 N N . ALA B 1 133 ? 30.234 20.031 -1.432 1 74.38 133 ALA B N 1
ATOM 4523 C CA . ALA B 1 133 ? 30.438 19.188 -2.607 1 74.38 133 ALA B CA 1
ATOM 4524 C C . ALA B 1 133 ? 30.141 17.719 -2.291 1 74.38 133 ALA B C 1
ATOM 4526 O O . ALA B 1 133 ? 29.562 17.016 -3.115 1 74.38 133 ALA B O 1
ATOM 4527 N N . GLU B 1 134 ? 30.469 17.375 -1.113 1 82.75 134 GLU B N 1
ATOM 4528 C CA . GLU B 1 134 ? 30.266 15.969 -0.748 1 82.75 134 GLU B CA 1
ATOM 4529 C C . GLU B 1 134 ? 28.875 15.742 -0.177 1 82.75 134 GLU B C 1
ATOM 4531 O O . GLU B 1 134 ? 28.453 14.594 -0.006 1 82.75 134 GLU B O 1
ATOM 4536 N N . GLY B 1 135 ? 28.125 16.75 0.072 1 88.5 135 GLY B N 1
ATOM 4537 C CA . GLY B 1 135 ? 26.812 16.641 0.691 1 88.5 135 GLY B CA 1
ATOM 4538 C C . GLY B 1 135 ? 26.875 16.547 2.203 1 88.5 135 GLY B C 1
ATOM 4539 O O . GLY B 1 135 ? 27.953 16.469 2.781 1 88.5 135 GLY B O 1
ATOM 4540 N N . TYR B 1 136 ? 25.75 16.656 2.848 1 93.31 136 TYR B N 1
ATOM 4541 C CA . TYR B 1 136 ? 25.656 16.469 4.289 1 93.31 136 TYR B CA 1
ATOM 4542 C C . TYR B 1 136 ? 25.547 14.984 4.637 1 93.31 136 TYR B C 1
ATOM 4544 O O . TYR B 1 136 ? 24.938 14.203 3.889 1 93.31 136 TYR B O 1
ATOM 4552 N N . ALA B 1 137 ? 26.125 14.547 5.742 1 93.75 137 ALA B N 1
ATOM 4553 C CA . ALA B 1 137 ? 26.016 13.148 6.164 1 93.75 137 ALA B CA 1
ATOM 4554 C C . ALA B 1 137 ? 24.578 12.789 6.52 1 93.75 137 ALA B C 1
ATOM 4556 O O . ALA B 1 137 ? 24.062 11.781 6.051 1 93.75 137 ALA B O 1
ATOM 4557 N N . THR B 1 138 ? 24 13.602 7.375 1 95.62 138 THR B N 1
ATOM 4558 C CA . THR B 1 138 ? 22.594 13.477 7.758 1 95.62 138 THR B CA 1
ATOM 4559 C C . THR B 1 138 ? 21.891 14.82 7.695 1 95.62 138 THR B C 1
ATOM 4561 O O . THR B 1 138 ? 22.531 15.859 7.492 1 95.62 138 THR B O 1
ATOM 4564 N N . VAL B 1 139 ? 20.578 14.828 7.832 1 96.56 139 VAL B N 1
ATOM 4565 C CA . VAL B 1 139 ? 19.812 16.062 7.816 1 96.56 139 VAL B CA 1
ATOM 4566 C C . VAL B 1 139 ? 20.188 16.922 9.023 1 96.56 139 VAL B C 1
ATOM 4568 O O . VAL B 1 139 ? 20.203 18.156 8.938 1 96.56 139 VAL B O 1
ATOM 4571 N N . ASP B 1 140 ? 20.547 16.281 10.125 1 96.06 140 ASP B N 1
ATOM 4572 C CA . ASP B 1 140 ? 20.922 16.969 11.352 1 96.06 140 ASP B CA 1
ATOM 4573 C C . ASP B 1 140 ? 22.234 17.75 11.164 1 96.06 140 ASP B C 1
ATOM 4575 O O . ASP B 1 140 ? 22.516 18.688 11.906 1 96.06 140 ASP B O 1
ATOM 4579 N N . ASP B 1 141 ? 22.984 17.422 10.148 1 95.75 141 ASP B N 1
ATOM 4580 C CA . ASP B 1 141 ? 24.266 18.047 9.898 1 95.75 141 ASP B CA 1
ATOM 4581 C C . ASP B 1 141 ? 24.109 19.328 9.07 1 95.75 141 ASP B C 1
ATOM 4583 O O . ASP B 1 141 ? 25.062 20.094 8.891 1 95.75 141 ASP B O 1
ATOM 4587 N N . ILE B 1 142 ? 22.953 19.594 8.555 1 95.31 142 ILE B N 1
ATOM 4588 C CA . ILE B 1 142 ? 22.703 20.844 7.848 1 95.31 142 ILE B CA 1
ATOM 4589 C C . ILE B 1 142 ? 22.781 22 8.82 1 95.31 142 ILE B C 1
ATOM 4591 O O . ILE B 1 142 ? 22.062 22.031 9.82 1 95.31 142 ILE B O 1
ATOM 4595 N N . PRO B 1 143 ? 23.562 22.969 8.523 1 94.12 143 PRO B N 1
ATOM 4596 C CA . PRO B 1 143 ? 23.75 24.078 9.453 1 94.12 143 PRO B CA 1
ATOM 4597 C C . PRO B 1 143 ? 22.469 24.891 9.656 1 94.12 143 PRO B C 1
ATOM 4599 O O . PRO B 1 143 ? 21.688 25.062 8.711 1 94.12 143 PRO B O 1
ATOM 4602 N N . THR B 1 144 ? 22.328 25.469 10.828 1 94.19 144 THR B N 1
ATOM 4603 C CA . THR B 1 144 ? 21.156 26.266 11.164 1 94.19 144 THR B CA 1
ATOM 4604 C C . THR B 1 144 ? 21.078 27.516 10.281 1 94.19 144 THR B C 1
ATOM 4606 O O . THR B 1 144 ? 20 28.031 10.023 1 94.19 144 THR B O 1
ATOM 4609 N N . SER B 1 145 ? 22.203 27.984 9.82 1 92 145 SER B N 1
ATOM 4610 C CA . SER B 1 145 ? 22.234 29.141 8.938 1 92 145 SER B CA 1
ATOM 4611 C C . SER B 1 145 ? 21.5 28.859 7.629 1 92 145 SER B C 1
ATOM 4613 O O . SER B 1 145 ? 20.859 29.75 7.062 1 92 145 SER B O 1
ATOM 4615 N N . VAL B 1 146 ? 21.641 27.578 7.191 1 91.88 146 VAL B N 1
ATOM 4616 C CA . VAL B 1 146 ? 20.938 27.188 5.969 1 91.88 146 VAL B CA 1
ATOM 4617 C C . VAL B 1 146 ? 19.438 27.188 6.207 1 91.88 146 VAL B C 1
ATOM 4619 O O . VAL B 1 146 ? 18.672 27.609 5.34 1 91.88 146 VAL B O 1
ATOM 4622 N N . LEU B 1 147 ? 18.969 26.781 7.383 1 93.25 147 LEU B N 1
ATOM 4623 C CA . LEU B 1 147 ? 17.547 26.812 7.734 1 93.25 147 LEU B CA 1
ATOM 4624 C C . LEU B 1 147 ? 17.031 28.234 7.738 1 93.25 147 LEU B C 1
ATOM 4626 O O . LEU B 1 147 ? 15.922 28.5 7.246 1 93.25 147 LEU B O 1
ATOM 4630 N N . ASP B 1 148 ? 17.859 29.172 8.219 1 91.38 148 ASP B N 1
ATOM 4631 C CA . ASP B 1 148 ? 17.484 30.578 8.234 1 91.38 148 ASP B CA 1
ATOM 4632 C C . ASP B 1 148 ? 17.344 31.125 6.812 1 91.38 148 ASP B C 1
ATOM 4634 O O . ASP B 1 148 ? 16.406 31.891 6.527 1 91.38 148 ASP B O 1
ATOM 4638 N N . GLN B 1 149 ? 18.203 30.688 6.016 1 89.19 149 GLN B N 1
ATOM 4639 C CA . GLN B 1 149 ? 18.156 31.156 4.633 1 89.19 149 GLN B CA 1
ATOM 4640 C C . GLN B 1 149 ? 16.906 30.656 3.92 1 89.19 149 GLN B C 1
ATOM 4642 O O . GLN B 1 149 ? 16.281 31.391 3.156 1 89.19 149 GLN B O 1
ATOM 4647 N N . ILE B 1 150 ? 16.609 29.391 4.16 1 89.69 150 ILE B N 1
ATOM 4648 C CA . ILE B 1 150 ? 15.406 28.812 3.576 1 89.69 150 ILE B CA 1
ATOM 4649 C C . ILE B 1 150 ? 14.18 29.594 4.059 1 89.69 150 ILE B C 1
ATOM 4651 O O . ILE B 1 150 ? 13.312 29.938 3.262 1 89.69 150 ILE B O 1
ATOM 4655 N N . HIS B 1 151 ? 14.188 29.891 5.305 1 88.94 151 HIS B N 1
ATOM 4656 C CA . HIS B 1 151 ? 13.078 30.609 5.922 1 88.94 151 HIS B CA 1
ATOM 4657 C C . HIS B 1 151 ? 12.977 32.031 5.359 1 88.94 151 HIS B C 1
ATOM 4659 O O . HIS B 1 151 ? 11.875 32.5 5.051 1 88.94 151 HIS B O 1
ATOM 4665 N N . ASP B 1 152 ? 14.055 32.656 5.152 1 85 152 ASP B N 1
ATOM 4666 C CA . ASP B 1 152 ? 14.094 34.062 4.719 1 85 152 ASP B CA 1
ATOM 4667 C C . ASP B 1 152 ? 13.703 34.188 3.246 1 85 152 ASP B C 1
ATOM 4669 O O . ASP B 1 152 ? 13.141 35.188 2.828 1 85 152 ASP B O 1
ATOM 4673 N N . ARG B 1 153 ? 14 33.219 2.541 1 84.31 153 ARG B N 1
ATOM 4674 C CA . ARG B 1 153 ? 13.703 33.25 1.112 1 84.31 153 ARG B CA 1
ATOM 4675 C C . ARG B 1 153 ? 12.203 33.25 0.863 1 84.31 153 ARG B C 1
ATOM 4677 O O . ARG B 1 153 ? 11.734 33.719 -0.174 1 84.31 153 ARG B O 1
ATOM 4684 N N . TYR B 1 154 ? 11.484 32.75 1.82 1 79.44 154 TYR B N 1
ATOM 4685 C CA . TYR B 1 154 ? 10.031 32.688 1.728 1 79.44 154 TYR B CA 1
ATOM 4686 C C . TYR B 1 154 ? 9.438 34.062 1.458 1 79.44 154 TYR B C 1
ATOM 4688 O O . TYR B 1 154 ? 8.664 34.25 0.513 1 79.44 154 TYR B O 1
ATOM 4696 N N . THR B 1 155 ? 9.82 35.031 2.234 1 75.38 155 THR B N 1
ATOM 4697 C CA . THR B 1 155 ? 9.281 36.375 2.117 1 75.38 155 THR B CA 1
ATOM 4698 C C . THR B 1 155 ? 9.703 37.031 0.794 1 75.38 155 THR B C 1
ATOM 4700 O O . THR B 1 155 ? 8.898 37.688 0.148 1 75.38 155 THR B O 1
ATOM 4703 N N . PHE B 1 156 ? 10.875 36.719 0.475 1 77.88 156 PHE B N 1
ATOM 4704 C CA . PHE B 1 156 ? 11.391 37.281 -0.768 1 77.88 156 PHE B CA 1
ATOM 4705 C C . PHE B 1 156 ? 10.633 36.719 -1.968 1 77.88 156 PHE B C 1
ATOM 4707 O O . PHE B 1 156 ? 10.281 37.469 -2.885 1 77.88 156 PHE B O 1
ATOM 4714 N N . THR B 1 157 ? 10.43 35.438 -1.905 1 82.12 157 THR B N 1
ATOM 4715 C CA . THR B 1 157 ? 9.766 34.75 -3.012 1 82.12 157 THR B CA 1
ATOM 4716 C C . THR B 1 157 ? 8.336 35.281 -3.176 1 82.12 157 THR B C 1
ATOM 4718 O O . THR B 1 157 ? 7.871 35.469 -4.301 1 82.12 157 THR B O 1
ATOM 4721 N N . VAL B 1 158 ? 7.605 35.531 -2.137 1 79.94 158 VAL B N 1
ATOM 4722 C CA . VAL B 1 158 ? 6.23 36.031 -2.182 1 79.94 158 VAL B CA 1
ATOM 4723 C C . VAL B 1 158 ? 6.203 37.438 -2.773 1 79.94 158 VAL B C 1
ATOM 4725 O O . VAL B 1 158 ? 5.371 37.719 -3.633 1 79.94 158 VAL B O 1
ATOM 4728 N N . ALA B 1 159 ? 7.117 38.219 -2.346 1 79.5 159 ALA B N 1
ATOM 4729 C CA . ALA B 1 159 ? 7.199 39.594 -2.83 1 79.5 159 ALA B CA 1
ATOM 4730 C C . ALA B 1 159 ? 7.52 39.625 -4.32 1 79.5 159 ALA B C 1
ATOM 4732 O O . ALA B 1 159 ? 6.918 40.406 -5.074 1 79.5 159 ALA B O 1
ATOM 4733 N N . GLU B 1 160 ? 8.414 38.844 -4.699 1 80.69 160 GLU B N 1
ATOM 4734 C CA . GLU B 1 160 ? 8.828 38.812 -6.102 1 80.69 160 GLU B CA 1
ATOM 4735 C C . GLU B 1 160 ? 7.695 38.312 -6.996 1 80.69 160 GLU B C 1
ATOM 4737 O O . GLU B 1 160 ? 7.508 38.812 -8.109 1 80.69 160 GLU B O 1
ATOM 4742 N N . PHE B 1 161 ? 7.02 37.344 -6.52 1 82.12 161 PHE B N 1
ATOM 4743 C CA . PHE B 1 161 ? 5.895 36.812 -7.281 1 82.12 161 PHE B CA 1
ATOM 4744 C C . PHE B 1 161 ? 4.824 37.875 -7.484 1 82.12 161 PHE B C 1
ATOM 4746 O O . PHE B 1 161 ? 4.27 38 -8.578 1 82.12 161 PHE B O 1
ATOM 4753 N N . THR B 1 162 ? 4.555 38.594 -6.449 1 81.19 162 THR B N 1
ATOM 4754 C CA . THR B 1 162 ? 3.557 39.656 -6.512 1 81.19 162 THR B CA 1
ATOM 4755 C C . THR B 1 162 ? 3.98 40.719 -7.5 1 81.19 162 THR B C 1
ATOM 4757 O O . THR B 1 162 ? 3.164 41.219 -8.289 1 81.19 162 THR B O 1
ATOM 4760 N N . ARG B 1 163 ? 5.168 41.062 -7.449 1 82.38 163 ARG B N 1
ATOM 4761 C CA . ARG B 1 163 ? 5.703 42.094 -8.352 1 82.38 163 ARG B CA 1
ATOM 4762 C C . ARG B 1 163 ? 5.598 41.625 -9.805 1 82.38 163 ARG B C 1
ATOM 4764 O O . ARG B 1 163 ? 5.152 42.406 -10.664 1 82.38 163 ARG B O 1
ATOM 4771 N N . MET B 1 164 ? 5.969 40.406 -10.031 1 80.75 164 MET B N 1
ATOM 4772 C CA . MET B 1 164 ? 5.957 39.906 -11.391 1 80.75 164 MET B CA 1
ATOM 4773 C C . MET B 1 164 ? 4.527 39.75 -11.906 1 80.75 164 MET B C 1
ATOM 4775 O O . MET B 1 164 ? 4.25 40.031 -13.07 1 80.75 164 MET B O 1
ATOM 4779 N N . SER B 1 165 ? 3.691 39.281 -11.039 1 81.12 165 SER B N 1
ATOM 4780 C CA . SER B 1 165 ? 2.291 39.125 -11.414 1 81.12 165 SER B CA 1
ATOM 4781 C C . SER B 1 165 ? 1.657 40.438 -11.789 1 81.12 165 SER B C 1
ATOM 4783 O O . SER B 1 165 ? 0.899 40.531 -12.758 1 81.12 165 SER B O 1
ATOM 4785 N N . ALA B 1 166 ? 2.012 41.375 -11.078 1 81.19 166 ALA B N 1
ATOM 4786 C CA . ALA B 1 166 ? 1.499 42.719 -11.344 1 81.19 166 ALA B CA 1
ATOM 4787 C C . ALA B 1 166 ? 2.053 43.281 -12.664 1 81.19 166 ALA B C 1
ATOM 4789 O O . ALA B 1 166 ? 1.332 43.938 -13.422 1 81.19 166 ALA B O 1
ATOM 4790 N N . ALA B 1 167 ? 3.229 42.969 -12.852 1 78.38 167 ALA B N 1
ATOM 4791 C CA . ALA B 1 167 ? 3.869 43.469 -14.07 1 78.38 167 ALA B CA 1
ATOM 4792 C C . ALA B 1 167 ? 3.297 42.75 -15.305 1 78.38 167 ALA B C 1
ATOM 4794 O O . ALA B 1 167 ? 3.227 43.375 -16.375 1 78.38 167 ALA B O 1
ATOM 4795 N N . MET B 1 168 ? 2.938 41.594 -15.094 1 78.75 168 MET B N 1
ATOM 4796 C CA . MET B 1 168 ? 2.463 40.781 -16.219 1 78.75 168 MET B CA 1
ATOM 4797 C C . MET B 1 168 ? 0.985 41.031 -16.484 1 78.75 168 MET B C 1
ATOM 4799 O O . MET B 1 168 ? 0.51 40.844 -17.609 1 78.75 168 MET B O 1
ATOM 4803 N N . GLU B 1 169 ? 0.445 41.375 -15.375 1 75.31 169 GLU B N 1
ATOM 4804 C CA . GLU B 1 169 ? -0.969 41.688 -15.539 1 75.31 169 GLU B CA 1
ATOM 4805 C C . GLU B 1 169 ? -1.161 42.844 -16.547 1 75.31 169 GLU B C 1
ATOM 4807 O O . GLU B 1 169 ? -0.616 43.938 -16.375 1 75.31 169 GLU B O 1
ATOM 4812 N N . GLY B 1 170 ? -1.73 42.625 -17.594 1 70.19 170 GLY B N 1
ATOM 4813 C CA . GLY B 1 170 ? -2.072 43.594 -18.609 1 70.19 170 GLY B CA 1
ATOM 4814 C C . GLY B 1 170 ? -1.018 43.719 -19.688 1 70.19 170 GLY B C 1
ATOM 4815 O O . GLY B 1 170 ? -1.193 44.469 -20.656 1 70.19 170 GLY B O 1
ATOM 4816 N N . ALA B 1 171 ? 0.13 43.062 -19.406 1 74 171 ALA B N 1
ATOM 4817 C CA . ALA B 1 171 ? 1.215 43.156 -20.391 1 74 171 ALA B CA 1
ATOM 4818 C C . ALA B 1 171 ? 0.999 42.156 -21.531 1 74 171 ALA B C 1
ATOM 4820 O O . ALA B 1 171 ? 0.289 41.188 -21.391 1 74 171 ALA B O 1
ATOM 4821 N N . SER B 1 172 ? 1.404 42.594 -22.719 1 73 172 SER B N 1
ATOM 4822 C CA . SER B 1 172 ? 1.32 41.719 -23.875 1 73 172 SER B CA 1
ATOM 4823 C C . SER B 1 172 ? 2.297 40.562 -23.766 1 73 172 SER B C 1
ATOM 4825 O O . SER B 1 172 ? 3.227 40.594 -22.953 1 73 172 SER B O 1
ATOM 4827 N N . LEU B 1 173 ? 2.023 39.469 -24.422 1 69.94 173 LEU B N 1
ATOM 4828 C CA . LEU B 1 173 ? 2.896 38.312 -24.422 1 69.94 173 LEU B CA 1
ATOM 4829 C C . LEU B 1 173 ? 4.32 38.688 -24.812 1 69.94 173 LEU B C 1
ATOM 4831 O O . LEU B 1 173 ? 5.285 38.125 -24.281 1 69.94 173 LEU B O 1
ATOM 4835 N N . ALA B 1 174 ? 4.352 39.625 -25.703 1 71.62 174 ALA B N 1
ATOM 4836 C CA . ALA B 1 174 ? 5.656 40.125 -26.141 1 71.62 174 ALA B CA 1
ATOM 4837 C C . ALA B 1 174 ? 6.406 40.781 -25 1 71.62 174 ALA B C 1
ATOM 4839 O O . ALA B 1 174 ? 7.621 40.625 -24.859 1 71.62 174 ALA B O 1
ATOM 4840 N N . GLU B 1 175 ? 5.703 41.469 -24.203 1 73.81 175 GLU B N 1
ATOM 4841 C CA . GLU B 1 175 ? 6.301 42.125 -23.047 1 73.81 175 GLU B CA 1
ATOM 4842 C C . GLU B 1 175 ? 6.754 41.094 -22 1 73.81 175 GLU B C 1
ATOM 4844 O O . GLU B 1 175 ? 7.781 41.281 -21.344 1 73.81 175 GLU B O 1
ATOM 4849 N N . TRP B 1 176 ? 6.066 40.094 -21.969 1 71.62 176 TRP B N 1
ATOM 4850 C CA . TRP B 1 176 ? 6.422 39.031 -21.047 1 71.62 176 TRP B CA 1
ATOM 4851 C C . TRP B 1 176 ? 7.758 38.375 -21.438 1 71.62 176 TRP B C 1
ATOM 4853 O O . TRP B 1 176 ? 8.602 38.125 -20.578 1 71.62 176 TRP B O 1
ATOM 4863 N N . ASP B 1 177 ? 7.852 38.219 -22.688 1 71 177 ASP B N 1
ATOM 4864 C CA . ASP B 1 177 ? 9.078 37.625 -23.203 1 71 177 ASP B CA 1
ATOM 4865 C C . ASP B 1 177 ? 10.289 38.5 -22.891 1 71 177 ASP B C 1
ATOM 4867 O O . ASP B 1 177 ? 11.375 38 -22.609 1 71 177 ASP B O 1
ATOM 4871 N N . LYS B 1 178 ? 10.055 39.75 -22.859 1 70.38 178 LYS B N 1
ATOM 4872 C CA . LYS B 1 178 ? 11.133 40.688 -22.547 1 70.38 178 LYS B CA 1
ATOM 4873 C C . LYS B 1 178 ? 11.508 40.625 -21.078 1 70.38 178 LYS B C 1
ATOM 4875 O O . LYS B 1 178 ? 12.688 40.719 -20.734 1 70.38 178 LYS B O 1
ATOM 4880 N N . LEU B 1 179 ? 10.555 40.406 -20.297 1 68.56 179 LEU B N 1
ATOM 4881 C CA . LEU B 1 179 ? 10.797 40.281 -18.859 1 68.56 179 LEU B CA 1
ATOM 4882 C C . LEU B 1 179 ? 11.555 39 -18.547 1 68.56 179 LEU B C 1
ATOM 4884 O O . LEU B 1 179 ? 12.445 39 -17.703 1 68.56 179 LEU B O 1
ATOM 4888 N N . ASP B 1 180 ? 11.227 38 -19.25 1 65.88 180 ASP B N 1
ATOM 4889 C CA . ASP B 1 180 ? 11.875 36.688 -19.094 1 65.88 180 ASP B CA 1
ATOM 4890 C C . ASP B 1 180 ? 13.336 36.75 -19.516 1 65.88 180 ASP B C 1
ATOM 4892 O O . ASP B 1 180 ? 14.203 36.188 -18.859 1 65.88 180 ASP B O 1
ATOM 4896 N N . ALA B 1 181 ? 13.539 37.375 -20.578 1 62.25 181 ALA B N 1
ATOM 4897 C CA . ALA B 1 181 ? 14.891 37.5 -21.109 1 62.25 181 ALA B CA 1
ATOM 4898 C C . ALA B 1 181 ? 15.789 38.281 -20.156 1 62.25 181 ALA B C 1
ATOM 4900 O O . ALA B 1 181 ? 16.969 37.969 -20 1 62.25 181 ALA B O 1
ATOM 4901 N N . LYS B 1 182 ? 15.305 39.219 -19.516 1 59.62 182 LYS B N 1
ATOM 4902 C CA . LYS B 1 182 ? 16.094 40.062 -18.625 1 59.62 182 LYS B CA 1
ATOM 4903 C C . LYS B 1 182 ? 16.453 39.344 -17.344 1 59.62 182 LYS B C 1
ATOM 4905 O O . LYS B 1 182 ? 17.516 39.562 -16.766 1 59.62 182 LYS B O 1
ATOM 4910 N N . ARG B 1 183 ? 15.594 38.406 -16.984 1 55.88 183 ARG B N 1
ATOM 4911 C CA . ARG B 1 183 ? 15.805 37.844 -15.648 1 55.88 183 ARG B CA 1
ATOM 4912 C C . ARG B 1 183 ? 16.281 36.406 -15.734 1 55.88 183 ARG B C 1
ATOM 4914 O O . ARG B 1 183 ? 16.5 35.75 -14.703 1 55.88 183 ARG B O 1
ATOM 4921 N N . LYS B 1 184 ? 16.297 35.938 -16.953 1 53.72 184 LYS B N 1
ATOM 4922 C CA . LYS B 1 184 ? 16.797 34.562 -17.094 1 53.72 184 LYS B CA 1
ATOM 4923 C C . LYS B 1 184 ? 18.094 34.375 -16.328 1 53.72 184 LYS B C 1
ATOM 4925 O O . LYS B 1 184 ? 18.391 33.281 -15.836 1 53.72 184 LYS B O 1
ATOM 4930 N N . ASP B 1 185 ? 18.828 35.406 -16.266 1 48.12 185 ASP B N 1
ATOM 4931 C CA . ASP B 1 185 ? 20.141 35.281 -15.641 1 48.12 185 ASP B CA 1
ATOM 4932 C C . ASP B 1 185 ? 20 35.156 -14.125 1 48.12 185 ASP B C 1
ATOM 4934 O O . ASP B 1 185 ? 20.984 34.844 -13.43 1 48.12 185 ASP B O 1
ATOM 4938 N N . GLU B 1 186 ? 18.844 35.438 -13.586 1 48.84 186 GLU B N 1
ATOM 4939 C CA . GLU B 1 186 ? 18.859 35.562 -12.133 1 48.84 186 GLU B CA 1
ATOM 4940 C C . GLU B 1 186 ? 18.5 34.25 -11.461 1 48.84 186 GLU B C 1
ATOM 4942 O O . GLU B 1 186 ? 17.484 33.625 -11.805 1 48.84 186 GLU B O 1
ATOM 4947 N N . LEU B 1 187 ? 19.547 33.469 -10.953 1 48.19 187 LEU B N 1
ATOM 4948 C CA . LEU B 1 187 ? 19.641 32.312 -10.094 1 48.19 187 LEU B CA 1
ATOM 4949 C C . LEU B 1 187 ? 18.531 32.312 -9.047 1 48.19 187 LEU B C 1
ATOM 4951 O O . LEU B 1 187 ? 18.484 31.406 -8.203 1 48.19 187 LEU B O 1
ATOM 4955 N N . LEU B 1 188 ? 17.641 33.312 -9.086 1 54.97 188 LEU B N 1
ATOM 4956 C CA . LEU B 1 188 ? 16.719 33.5 -7.977 1 54.97 188 LEU B CA 1
ATOM 4957 C C . LEU B 1 188 ? 15.562 32.531 -8.055 1 54.97 188 LEU B C 1
ATOM 4959 O O . LEU B 1 188 ? 14.82 32.344 -7.09 1 54.97 188 LEU B O 1
ATOM 4963 N N . SER B 1 189 ? 15.633 31.625 -9.164 1 64.56 189 SER B N 1
ATOM 4964 C CA . SER B 1 189 ? 14.414 30.859 -9.398 1 64.56 189 SER B CA 1
ATOM 4965 C C . SER B 1 189 ? 14.617 29.391 -9.023 1 64.56 189 SER B C 1
ATOM 4967 O O . SER B 1 189 ? 13.742 28.562 -9.258 1 64.56 189 SER B O 1
ATOM 4969 N N . LEU B 1 190 ? 15.781 29.234 -8.258 1 75.5 190 LEU B N 1
ATOM 4970 C CA . LEU B 1 190 ? 15.992 27.812 -7.984 1 75.5 190 LEU B CA 1
ATOM 4971 C C . LEU B 1 190 ? 15.828 27.531 -6.496 1 75.5 190 LEU B C 1
ATOM 4973 O O . LEU B 1 190 ? 16.172 28.359 -5.652 1 75.5 190 LEU B O 1
ATOM 4977 N N . PRO B 1 191 ? 15.367 26.406 -6.16 1 85.81 191 PRO B N 1
ATOM 4978 C CA . PRO B 1 191 ? 15.266 26.016 -4.75 1 85.81 191 PRO B CA 1
ATOM 4979 C C . PRO B 1 191 ? 16.609 25.672 -4.129 1 85.81 191 PRO B C 1
ATOM 4981 O O . PRO B 1 191 ? 17.625 25.641 -4.832 1 85.81 191 PRO B O 1
ATOM 4984 N N . PHE B 1 192 ? 16.625 25.625 -2.809 1 87.12 192 PHE B N 1
ATOM 4985 C CA . PHE B 1 192 ? 17.812 25.094 -2.133 1 87.12 192 PHE B CA 1
ATOM 4986 C C . PHE B 1 192 ? 17.953 23.594 -2.402 1 87.12 192 PHE B C 1
ATOM 4988 O O . PHE B 1 192 ? 16.984 22.844 -2.266 1 87.12 192 PHE B O 1
ATOM 4995 N N . TRP B 1 193 ? 19.125 23.219 -2.854 1 88.75 193 TRP B N 1
ATOM 4996 C CA . TRP B 1 193 ? 19.406 21.812 -3.064 1 88.75 193 TRP B CA 1
ATOM 4997 C C . TRP B 1 193 ? 20.188 21.234 -1.89 1 88.75 193 TRP B C 1
ATOM 4999 O O . TRP B 1 193 ? 21.328 21.609 -1.652 1 88.75 193 TRP B O 1
ATOM 5009 N N . LEU B 1 194 ? 19.578 20.391 -1.189 1 92.75 194 LEU B N 1
ATOM 5010 C CA . LEU B 1 194 ? 20.188 19.797 -0.006 1 92.75 194 LEU B CA 1
ATOM 5011 C C . LEU B 1 194 ? 20.516 18.328 -0.25 1 92.75 194 LEU B C 1
ATOM 5013 O O . LEU B 1 194 ? 19.656 17.453 -0.086 1 92.75 194 LEU B O 1
ATOM 5017 N N . HIS B 1 195 ? 21.75 18.031 -0.621 1 91.88 195 HIS B N 1
ATOM 5018 C CA . HIS B 1 195 ? 22.25 16.672 -0.812 1 91.88 195 HIS B CA 1
ATOM 5019 C C . HIS B 1 195 ? 22.578 16.016 0.523 1 91.88 195 HIS B C 1
ATOM 5021 O O . HIS B 1 195 ? 23.469 16.484 1.242 1 91.88 195 HIS B O 1
ATOM 5027 N N . VAL B 1 196 ? 21.875 15.031 0.886 1 93.25 196 VAL B N 1
ATOM 5028 C CA . VAL B 1 196 ? 22.109 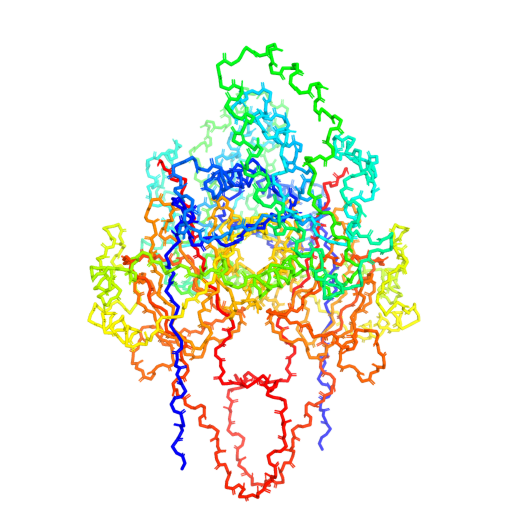14.273 2.113 1 93.25 196 VAL B CA 1
ATOM 5029 C C . VAL B 1 196 ? 22.547 12.852 1.77 1 93.25 196 VAL B C 1
ATOM 5031 O O . VAL B 1 196 ? 21.766 12.07 1.213 1 93.25 196 VAL B O 1
ATOM 5034 N N . ARG B 1 197 ? 23.641 12.352 2.174 1 89.31 197 ARG B N 1
ATOM 5035 C CA . ARG B 1 197 ? 24.266 11.117 1.725 1 89.31 197 ARG B CA 1
ATOM 5036 C C . ARG B 1 197 ? 23.734 9.914 2.5 1 89.31 197 ARG B C 1
ATOM 5038 O O . ARG B 1 197 ? 23.922 8.773 2.086 1 89.31 197 ARG B O 1
ATOM 5045 N N . CYS B 1 198 ? 23.156 10.18 3.631 1 88.5 198 CYS B N 1
ATOM 5046 C CA . CYS B 1 198 ? 22.703 9.094 4.492 1 88.5 198 CYS B CA 1
ATOM 5047 C C . CYS B 1 198 ? 21.828 8.117 3.723 1 88.5 198 CYS B C 1
ATOM 5049 O O . CYS B 1 198 ? 20.828 8.516 3.109 1 88.5 198 CYS B O 1
ATOM 5051 N N . GLN B 1 199 ? 22.203 6.844 3.785 1 83.75 199 GLN B N 1
ATOM 5052 C CA . GLN B 1 199 ? 21.422 5.828 3.076 1 83.75 199 GLN B CA 1
ATOM 5053 C C . GLN B 1 199 ? 20.516 5.055 4.031 1 83.75 199 GLN B C 1
ATOM 5055 O O . GLN B 1 199 ? 19.734 4.203 3.602 1 83.75 199 GLN B O 1
ATOM 5060 N N . SER B 1 200 ? 20.562 5.41 5.293 1 86.19 200 SER B N 1
ATOM 5061 C CA . SER B 1 200 ? 19.719 4.75 6.289 1 86.19 200 SER B CA 1
ATOM 5062 C C . SER B 1 200 ? 18.422 5.516 6.516 1 86.19 200 SER B C 1
ATOM 5064 O O . SER B 1 200 ? 17.688 5.227 7.457 1 86.19 200 SER B O 1
ATOM 5066 N N . THR B 1 201 ? 18.219 6.516 5.719 1 90.62 201 THR B N 1
ATOM 5067 C CA . THR B 1 201 ? 16.969 7.266 5.715 1 90.62 201 THR B CA 1
ATOM 5068 C C . THR B 1 201 ? 16.422 7.387 4.293 1 90.62 201 THR B C 1
ATOM 5070 O O . THR B 1 201 ? 17.188 7.469 3.332 1 90.62 201 THR B O 1
ATOM 5073 N N . THR B 1 202 ? 15.141 7.359 4.199 1 92.25 202 THR B N 1
ATOM 5074 C CA . THR B 1 202 ? 14.516 7.609 2.904 1 92.25 202 THR B CA 1
ATOM 5075 C C . THR B 1 202 ? 14.406 9.109 2.641 1 92.25 202 THR B C 1
ATOM 5077 O O . THR B 1 202 ? 14.539 9.914 3.561 1 92.25 202 THR B O 1
ATOM 5080 N N . ASP B 1 203 ? 14.18 9.453 1.396 1 93.94 203 ASP B N 1
ATOM 5081 C CA . ASP B 1 203 ? 14.039 10.859 1.049 1 93.94 203 ASP B CA 1
ATOM 5082 C C . ASP B 1 203 ? 12.844 11.484 1.76 1 93.94 203 ASP B C 1
ATOM 5084 O O . ASP B 1 203 ? 12.867 12.664 2.115 1 93.94 203 ASP B O 1
ATOM 5088 N N . PHE B 1 204 ? 11.812 10.781 1.991 1 97.38 204 PHE B N 1
ATOM 5089 C CA . PHE B 1 204 ? 10.664 11.297 2.725 1 97.38 204 PHE B CA 1
ATOM 5090 C C . PHE B 1 204 ? 11.031 11.594 4.172 1 97.38 204 PHE B C 1
ATOM 5092 O O . PHE B 1 204 ? 10.648 12.625 4.715 1 97.38 204 PHE B O 1
ATOM 5099 N N . MET B 1 205 ? 11.766 10.672 4.781 1 96.25 205 MET B N 1
ATOM 5100 C CA . MET B 1 205 ? 12.25 10.906 6.141 1 96.25 205 MET B CA 1
ATOM 5101 C C . MET B 1 205 ? 13.086 12.172 6.215 1 96.25 205 MET B C 1
ATOM 5103 O O . MET B 1 205 ? 12.898 12.992 7.121 1 96.25 205 MET B O 1
ATOM 5107 N N . LYS B 1 206 ? 13.984 12.32 5.219 1 96.88 206 LYS B N 1
ATOM 5108 C CA . LYS B 1 206 ? 14.844 13.508 5.184 1 96.88 206 LYS B CA 1
ATOM 5109 C C . LYS B 1 206 ? 14.008 14.781 5.098 1 96.88 206 LYS B C 1
ATOM 5111 O O . LYS B 1 206 ? 14.289 15.758 5.797 1 96.88 206 LYS B O 1
ATOM 5116 N N . ALA B 1 207 ? 13.016 14.734 4.285 1 97.69 207 ALA B N 1
ATOM 5117 C CA . ALA B 1 207 ? 12.148 15.898 4.125 1 97.69 207 ALA B CA 1
ATOM 5118 C C . ALA B 1 207 ? 11.445 16.234 5.438 1 97.69 207 ALA B C 1
ATOM 5120 O O . ALA B 1 207 ? 11.398 17.406 5.84 1 97.69 207 ALA B O 1
ATOM 5121 N N . LEU B 1 208 ? 10.859 15.227 6.121 1 97.88 208 LEU B N 1
ATOM 5122 C CA . LEU B 1 208 ? 10.117 15.477 7.352 1 97.88 208 LEU B CA 1
ATOM 5123 C C . LEU B 1 208 ? 11.047 15.969 8.453 1 97.88 208 LEU B C 1
ATOM 5125 O O . LEU B 1 208 ? 10.664 16.844 9.25 1 97.88 208 LEU B O 1
ATOM 5129 N N . ILE B 1 209 ? 12.242 15.406 8.523 1 97.31 209 ILE B N 1
ATOM 5130 C CA . ILE B 1 209 ? 13.211 15.875 9.508 1 97.31 209 ILE B CA 1
ATOM 5131 C C . ILE B 1 209 ? 13.555 17.344 9.234 1 97.31 209 ILE B C 1
ATOM 5133 O O . ILE B 1 209 ? 13.625 18.141 10.164 1 97.31 209 ILE B O 1
ATOM 5137 N N . LEU B 1 210 ? 13.758 17.656 7.98 1 97.06 210 LEU B N 1
ATOM 5138 C CA . LEU B 1 210 ? 14.055 19.047 7.613 1 97.06 210 LEU B CA 1
ATOM 5139 C C . LEU B 1 210 ? 12.922 19.969 8.023 1 97.06 210 LEU B C 1
ATOM 5141 O O . LEU B 1 210 ? 13.164 21.031 8.609 1 97.06 210 LEU B O 1
ATOM 5145 N N . ILE B 1 211 ? 11.672 19.625 7.77 1 96.19 211 ILE B N 1
ATOM 5146 C CA . ILE B 1 211 ? 10.508 20.438 8.125 1 96.19 211 ILE B CA 1
ATOM 5147 C C . ILE B 1 211 ? 10.445 20.609 9.641 1 96.19 211 ILE B C 1
ATOM 5149 O O . ILE B 1 211 ? 10.195 21.719 10.125 1 96.19 211 ILE B O 1
ATOM 5153 N N . ASN B 1 212 ? 10.68 19.547 10.328 1 95.31 212 ASN B N 1
ATOM 5154 C CA . ASN B 1 212 ? 10.648 19.625 11.781 1 95.31 212 ASN B CA 1
ATOM 5155 C C . ASN B 1 212 ? 11.727 20.578 12.32 1 95.31 212 ASN B C 1
ATOM 5157 O O . ASN B 1 212 ? 11.484 21.344 13.25 1 95.31 212 ASN B O 1
ATOM 5161 N N . ARG B 1 213 ? 12.883 20.531 11.742 1 95.94 213 ARG B N 1
ATOM 5162 C CA . ARG B 1 213 ? 13.953 21.438 12.148 1 95.94 213 ARG B CA 1
ATOM 5163 C C . ARG B 1 213 ? 13.594 22.891 11.844 1 95.94 21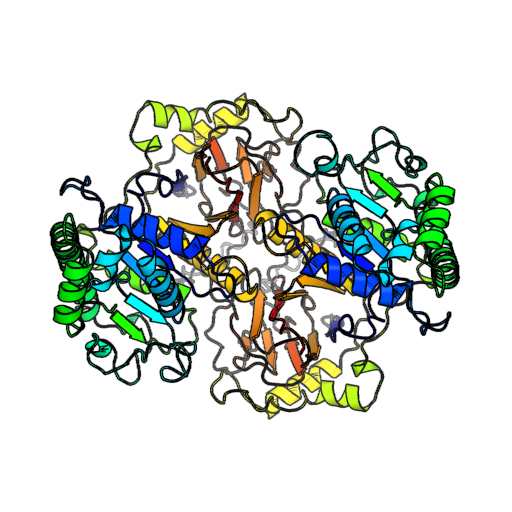3 ARG B C 1
ATOM 5165 O O . ARG B 1 213 ? 13.852 23.781 12.664 1 95.94 213 ARG B O 1
ATOM 5172 N N . LEU B 1 214 ? 13.047 23.125 10.672 1 93.56 214 LEU B N 1
ATOM 5173 C CA . LEU B 1 214 ? 12.602 24.453 10.305 1 93.56 214 LEU B CA 1
ATOM 5174 C C . LEU B 1 214 ? 11.539 24.969 11.273 1 93.56 214 LEU B C 1
ATOM 5176 O O . LEU B 1 214 ? 11.602 26.125 11.719 1 93.56 214 LEU B O 1
ATOM 5180 N N . ARG B 1 215 ? 10.602 24.141 11.617 1 91.12 215 ARG B N 1
ATOM 5181 C CA . ARG B 1 215 ? 9.516 24.5 12.523 1 91.12 215 ARG B CA 1
ATOM 5182 C C . ARG B 1 215 ? 10.047 24.781 13.922 1 91.12 215 ARG B C 1
ATOM 5184 O O . ARG B 1 215 ? 9.602 25.719 14.586 1 91.12 215 ARG B O 1
ATOM 5191 N N . GLU B 1 216 ? 10.938 23.953 14.336 1 91.81 216 GLU B N 1
ATOM 5192 C CA . GLU B 1 216 ? 11.5 24.141 15.672 1 91.81 216 GLU B CA 1
ATOM 5193 C C . GLU B 1 216 ? 12.305 25.422 15.766 1 91.81 216 GLU B C 1
ATOM 5195 O O . GLU B 1 216 ? 12.266 26.125 16.781 1 91.81 216 GLU B O 1
ATOM 5200 N N . LYS B 1 217 ? 12.992 25.703 14.766 1 91.88 217 LYS B N 1
ATOM 5201 C CA . LYS B 1 217 ? 13.828 26.906 14.75 1 91.88 217 LYS B CA 1
ATOM 5202 C C . LYS B 1 217 ? 12.977 28.172 14.648 1 91.88 217 LYS B C 1
ATOM 5204 O O . LYS B 1 217 ? 13.32 29.203 15.219 1 91.88 217 LYS B O 1
ATOM 5209 N N . HIS B 1 218 ? 11.891 28.031 13.953 1 89.31 218 HIS B N 1
ATOM 5210 C CA . HIS B 1 218 ? 11.031 29.203 13.734 1 89.31 218 HIS B CA 1
ATOM 5211 C C . HIS B 1 218 ? 9.633 28.969 14.289 1 89.31 218 HIS B C 1
ATOM 5213 O O . HIS B 1 218 ? 8.641 29.25 13.617 1 89.31 218 HIS B O 1
ATOM 5219 N N . LYS B 1 219 ? 9.547 28.391 15.461 1 82.81 219 LYS B N 1
ATOM 5220 C CA . LYS B 1 219 ? 8.32 27.922 16.094 1 82.81 219 LYS B CA 1
ATOM 5221 C C . LYS B 1 219 ? 7.32 29.062 16.281 1 82.81 219 LYS B C 1
ATOM 5223 O O . LYS B 1 219 ? 6.109 28.828 16.281 1 82.81 219 LYS B O 1
ATOM 5228 N N . GLU B 1 220 ? 7.754 30.219 16.375 1 78.88 220 GLU B N 1
ATOM 5229 C CA . GLU B 1 220 ? 6.883 31.359 16.625 1 78.88 220 GLU B CA 1
ATOM 5230 C C . GLU B 1 220 ? 6.059 31.719 15.391 1 78.88 220 GLU B C 1
ATOM 5232 O O . GLU B 1 220 ? 4.98 32.312 15.508 1 78.88 220 GLU B O 1
ATOM 5237 N N . GLU B 1 221 ? 6.52 31.281 14.32 1 77.38 221 GLU B N 1
ATOM 5238 C CA . GLU B 1 221 ? 5.867 31.672 13.078 1 77.38 221 GLU B CA 1
ATOM 5239 C C . GLU B 1 221 ? 5.035 30.531 12.5 1 77.38 221 GLU B C 1
ATOM 5241 O O . GLU B 1 221 ? 4.273 30.734 11.555 1 77.38 221 GLU B O 1
ATOM 5246 N N . ILE B 1 222 ? 5.211 29.406 13.125 1 74.44 222 ILE B N 1
ATOM 5247 C CA . ILE B 1 222 ? 4.492 28.234 12.609 1 74.44 222 ILE B CA 1
ATOM 5248 C C . ILE B 1 222 ? 3.615 27.656 13.719 1 74.44 222 ILE B C 1
ATOM 5250 O O . ILE B 1 222 ? 4.066 26.797 14.492 1 74.44 222 ILE B O 1
ATOM 5254 N N . VAL B 1 223 ? 2.441 28.094 13.852 1 79.38 223 VAL B N 1
ATOM 5255 C CA . VAL B 1 223 ? 1.519 27.656 14.891 1 79.38 223 VAL B CA 1
ATOM 5256 C C . VAL B 1 223 ? 0.433 26.766 14.281 1 79.38 223 VAL B C 1
ATOM 5258 O O . VAL B 1 223 ? -0.126 27.109 13.227 1 79.38 223 VAL B O 1
ATOM 5261 N N . PRO B 1 224 ? 0.253 25.641 14.945 1 86.75 224 PRO B N 1
ATOM 5262 C CA . PRO B 1 224 ? -0.82 24.781 14.422 1 86.75 224 PRO B CA 1
ATOM 5263 C C . PRO B 1 224 ? -2.189 25.453 14.492 1 86.75 224 PRO B C 1
ATOM 5265 O O . PRO B 1 224 ? -2.502 26.125 15.477 1 86.75 224 PRO B O 1
ATOM 5268 N N . ILE B 1 225 ? -2.893 25.359 13.453 1 89.75 225 ILE B N 1
ATOM 5269 C CA . ILE B 1 225 ? -4.234 25.922 13.344 1 89.75 225 ILE B CA 1
ATOM 5270 C C . ILE B 1 225 ? -5.27 24.844 13.609 1 89.75 225 ILE B C 1
ATOM 5272 O O . ILE B 1 225 ? -5.246 23.781 12.977 1 89.75 225 ILE B O 1
ATOM 5276 N N . PRO B 1 226 ? -6.164 25.062 14.547 1 93.12 226 PRO B N 1
ATOM 5277 C CA . PRO B 1 226 ? -7.188 24.062 14.828 1 93.12 226 PRO B CA 1
ATOM 5278 C C . PRO B 1 226 ? -8.148 23.859 13.656 1 93.12 226 PRO B C 1
ATOM 5280 O O . PRO B 1 226 ? -8.484 24.812 12.953 1 93.12 226 PRO B O 1
ATOM 5283 N N . PRO B 1 227 ? -8.586 22.656 13.5 1 94.62 227 PRO B N 1
ATOM 5284 C CA . PRO B 1 227 ? -9.641 22.438 12.508 1 94.62 227 PRO B CA 1
ATOM 5285 C C . PRO B 1 227 ? -10.875 23.312 12.766 1 94.62 227 PRO B C 1
ATOM 5287 O O . PRO B 1 227 ? -11.172 23.641 13.914 1 94.62 227 PRO B O 1
ATOM 5290 N N . ASN B 1 228 ? -11.578 23.625 11.734 1 93 228 ASN B N 1
ATOM 5291 C CA . ASN B 1 228 ? -12.727 24.516 11.828 1 93 228 ASN B CA 1
ATOM 5292 C C . ASN B 1 228 ? -13.75 24.016 12.844 1 93 228 ASN B C 1
ATOM 5294 O O . ASN B 1 228 ? -14.383 24.812 13.539 1 93 228 ASN B O 1
ATOM 5298 N N . VAL B 1 229 ? -13.938 22.719 12.914 1 96.44 229 VAL B N 1
ATOM 5299 C CA . VAL B 1 229 ? -14.953 22.109 13.758 1 96.44 229 VAL B CA 1
ATOM 5300 C C . VAL B 1 229 ? -14.656 22.406 15.227 1 96.44 229 VAL B C 1
ATOM 5302 O O . VAL B 1 229 ? -15.562 22.391 16.062 1 96.44 229 VAL B O 1
ATOM 5305 N N . LEU B 1 230 ? -13.469 22.719 15.555 1 96.44 230 LEU B N 1
ATOM 5306 C CA . LEU B 1 230 ? -13.078 22.984 16.938 1 96.44 230 LEU B CA 1
ATOM 5307 C C . LEU B 1 230 ? -13.188 24.484 17.25 1 96.44 230 LEU B C 1
ATOM 5309 O O . LEU B 1 230 ? -13.047 24.891 18.406 1 96.44 230 LEU B O 1
ATOM 5313 N N . ARG B 1 231 ? -13.5 25.281 16.297 1 94.62 231 ARG B N 1
ATOM 5314 C CA . ARG B 1 231 ? -13.438 26.734 16.453 1 94.62 231 ARG B CA 1
ATOM 5315 C C . ARG B 1 231 ? -14.812 27.297 16.797 1 94.62 231 ARG B C 1
ATOM 5317 O O . ARG B 1 231 ? -14.93 28.453 17.219 1 94.62 231 ARG B O 1
ATOM 5324 N N . THR B 1 232 ? -15.844 26.516 16.609 1 95.44 232 THR B N 1
ATOM 5325 C CA . THR B 1 232 ? -17.203 27.016 16.828 1 95.44 232 THR B CA 1
ATOM 5326 C C . THR B 1 232 ? -17.969 26.078 17.766 1 95.44 232 THR B C 1
ATOM 5328 O O . THR B 1 232 ? -17.625 24.906 17.906 1 95.44 232 THR B O 1
ATOM 5331 N N . GLU B 1 233 ? -18.969 26.625 18.328 1 96.31 233 GLU B N 1
ATOM 5332 C CA . GLU B 1 233 ? -19.828 25.828 19.203 1 96.31 233 GLU B CA 1
ATOM 5333 C C . GLU B 1 233 ? -20.594 24.766 18.406 1 96.31 233 GLU B C 1
ATOM 5335 O O . GLU B 1 233 ? -20.781 23.641 18.891 1 96.31 233 GLU B O 1
ATOM 5340 N N . SER B 1 234 ? -21.047 25.156 17.312 1 96.88 234 SER B N 1
ATOM 5341 C CA . SER B 1 234 ? -21.75 24.203 16.469 1 96.88 234 SER B CA 1
ATOM 5342 C C . SER B 1 234 ? -20.844 23.031 16.078 1 96.88 234 SER B C 1
ATOM 5344 O O . SER B 1 234 ? -21.297 21.891 15.984 1 96.88 234 SER B O 1
ATOM 5346 N N . GLY B 1 235 ? -19.625 23.359 15.812 1 97.5 235 GLY B N 1
ATOM 5347 C CA . GLY B 1 235 ? -18.656 22.312 15.5 1 97.5 235 GLY B CA 1
ATOM 5348 C C . GLY B 1 235 ? -18.422 21.359 16.656 1 97.5 235 GLY B C 1
ATOM 5349 O O . GLY B 1 235 ? -18.375 20.141 16.453 1 97.5 235 GLY B O 1
ATOM 5350 N N . LYS B 1 236 ? -18.312 21.922 17.781 1 97.12 236 LYS B N 1
ATOM 5351 C CA . LYS B 1 236 ? -18.125 21.109 18.969 1 97.12 236 LYS B CA 1
ATOM 5352 C C . LYS B 1 236 ? -19.312 20.188 19.203 1 97.12 236 LYS B C 1
ATOM 5354 O O . LYS B 1 236 ? -19.141 19.031 19.594 1 97.12 236 LYS B O 1
ATOM 5359 N N . ARG B 1 237 ? -20.484 20.688 18.969 1 97.56 237 ARG B N 1
ATOM 5360 C CA . ARG B 1 237 ? -21.688 19.875 19.109 1 97.56 237 ARG B CA 1
ATOM 5361 C C . ARG B 1 237 ? -21.703 18.766 18.078 1 97.56 237 ARG B C 1
ATOM 5363 O O . ARG B 1 237 ? -22.172 17.656 18.359 1 97.56 237 ARG B O 1
ATOM 5370 N N . LEU B 1 238 ? -21.266 19.078 16.922 1 98.19 238 LEU B N 1
ATOM 5371 C CA . LEU B 1 238 ? -21.172 18.062 15.859 1 98.19 238 LEU B CA 1
ATOM 5372 C C . LEU B 1 238 ? -20.281 16.906 16.281 1 98.19 238 LEU B C 1
ATOM 5374 O O . LEU B 1 238 ? -20.641 15.742 16.109 1 98.19 238 LEU B O 1
ATOM 5378 N N . LEU B 1 239 ? -19.141 17.203 16.859 1 98.5 239 LEU B N 1
ATOM 5379 C CA . LEU B 1 239 ? -18.203 16.188 17.344 1 98.5 239 LEU B CA 1
ATOM 5380 C C . LEU B 1 239 ? -18.828 15.367 18.453 1 98.5 239 LEU B C 1
ATOM 5382 O O . LEU B 1 239 ? -18.656 14.141 18.5 1 98.5 239 LEU B O 1
ATOM 5386 N N . GLU B 1 240 ? -19.547 15.984 19.328 1 98.19 240 GLU B N 1
ATOM 5387 C CA . GLU B 1 240 ? -20.141 15.336 20.484 1 98.19 240 GLU B CA 1
ATOM 5388 C C . GLU B 1 240 ? -21.266 14.391 20.094 1 98.19 240 GLU B C 1
ATOM 5390 O O . GLU B 1 240 ? -21.469 13.352 20.719 1 98.19 240 GLU B O 1
ATOM 5395 N N . SER B 1 241 ? -22 14.758 19.078 1 97.69 241 SER B N 1
ATOM 5396 C CA . SER B 1 241 ? -23.188 13.992 18.703 1 97.69 241 SER B CA 1
ATOM 5397 C C . SER B 1 241 ? -22.875 12.984 17.609 1 97.69 241 SER B C 1
ATOM 5399 O O . SER B 1 241 ? -23.625 12.039 17.391 1 97.69 241 SER B O 1
ATOM 5401 N N . GLY B 1 242 ? -21.797 13.18 16.859 1 97.69 242 GLY B N 1
ATOM 5402 C CA . GLY B 1 242 ? -21.469 12.359 15.711 1 97.69 242 GLY B CA 1
ATOM 5403 C C . GLY B 1 242 ? -22.156 12.82 14.438 1 97.69 242 GLY B C 1
ATOM 5404 O O . GLY B 1 242 ? -21.953 12.227 13.375 1 97.69 242 GLY B O 1
ATOM 5405 N N . GLY B 1 243 ? -23.016 13.812 14.586 1 96.38 243 GLY B N 1
ATOM 5406 C CA . GLY B 1 243 ? -23.672 14.398 13.43 1 96.38 243 GLY B CA 1
ATOM 5407 C C . GLY B 1 243 ? -24.766 13.516 12.852 1 96.38 243 GLY B C 1
ATOM 5408 O O . GLY B 1 243 ? -25.172 12.531 13.477 1 96.38 243 GLY B O 1
ATOM 5409 N N . THR B 1 244 ? -25.234 13.82 11.617 1 94.12 244 THR B N 1
ATOM 5410 C CA . THR B 1 244 ? -26.359 13.141 10.984 1 94.12 244 THR B CA 1
ATOM 5411 C C . THR B 1 244 ? -25.875 11.953 10.156 1 94.12 244 THR B C 1
ATOM 5413 O O . THR B 1 244 ? -24.703 11.891 9.781 1 94.12 244 THR B O 1
ATOM 5416 N N . ILE B 1 245 ? -26.766 11.07 9.891 1 91.88 245 ILE B N 1
ATOM 5417 C CA . ILE B 1 245 ? -26.5 9.922 9.031 1 91.88 245 ILE B CA 1
ATOM 5418 C C . ILE B 1 245 ? -26.547 10.344 7.566 1 91.88 245 ILE B C 1
ATOM 5420 O O . ILE B 1 245 ? -27.438 11.094 7.156 1 91.88 245 ILE B O 1
ATOM 5424 N N . ASN B 1 246 ? -25.547 9.898 6.875 1 90.56 246 ASN B N 1
ATOM 5425 C CA . ASN B 1 246 ? -25.578 10.109 5.43 1 90.56 246 ASN B CA 1
ATOM 5426 C C . ASN B 1 246 ? -26.844 9.516 4.805 1 90.56 246 ASN B C 1
ATOM 5428 O O . ASN B 1 246 ? -27.172 8.352 5.051 1 90.56 246 ASN B O 1
ATOM 5432 N N . PRO B 1 247 ? -27.531 10.258 4.02 1 84.69 247 PRO B N 1
ATOM 5433 C CA . PRO B 1 247 ? -28.781 9.789 3.43 1 84.69 247 PRO B CA 1
ATOM 5434 C C . PRO B 1 247 ? -28.609 8.539 2.576 1 84.69 247 PRO B C 1
ATOM 5436 O O . PRO B 1 247 ? -29.531 7.73 2.459 1 84.69 247 PRO B O 1
ATOM 5439 N N . ASP B 1 248 ? -27.469 8.328 2.016 1 83.06 248 ASP B N 1
ATOM 5440 C CA . ASP B 1 248 ? -27.234 7.207 1.108 1 83.06 248 ASP B CA 1
ATOM 5441 C C . ASP B 1 248 ? -26.656 6.004 1.856 1 83.06 248 ASP B C 1
ATOM 5443 O O . ASP B 1 248 ? -26.297 5 1.242 1 83.06 248 ASP B O 1
ATOM 5447 N N . ALA B 1 249 ? -26.641 6.16 3.172 1 85.62 249 ALA B N 1
ATOM 5448 C CA . ALA B 1 249 ? -26.062 5.066 3.947 1 85.62 249 ALA B CA 1
ATOM 5449 C C . ALA B 1 249 ? -27.016 3.875 4.008 1 85.62 249 ALA B C 1
ATOM 5451 O O . ALA B 1 249 ? -28.219 4.047 4.121 1 85.62 249 ALA B O 1
ATOM 5452 N N . GLY B 1 250 ? -26.469 2.717 3.818 1 78 250 GLY B N 1
ATOM 5453 C CA . GLY B 1 250 ? -27.281 1.513 3.938 1 78 250 GLY B CA 1
ATOM 5454 C C . GLY B 1 250 ? -27.75 1.244 5.355 1 78 250 GLY B C 1
ATOM 5455 O O . GLY B 1 250 ? -27.266 1.869 6.301 1 78 250 GLY B O 1
ATOM 5456 N N . SER B 1 251 ? -28.734 0.358 5.445 1 79.75 251 SER B N 1
ATOM 5457 C CA . SER B 1 251 ? -29.297 0.032 6.75 1 79.75 251 SER B CA 1
ATOM 5458 C C . SER B 1 251 ? -28.672 -1.223 7.336 1 79.75 251 SER B C 1
ATOM 5460 O O . SER B 1 251 ? -28.797 -1.494 8.531 1 79.75 251 SER B O 1
ATOM 5462 N N . ILE B 1 252 ? -28 -1.923 6.5 1 84.25 252 ILE B N 1
ATOM 5463 C CA . ILE B 1 252 ? -27.359 -3.15 6.961 1 84.25 252 ILE B CA 1
ATOM 5464 C C . ILE B 1 252 ? -25.922 -2.855 7.387 1 84.25 252 ILE B C 1
ATOM 5466 O O . ILE B 1 252 ? -25.188 -2.174 6.672 1 84.25 252 ILE B O 1
ATOM 5470 N N . GLY B 1 253 ? -25.578 -3.295 8.641 1 90.06 253 GLY B N 1
ATOM 5471 C CA . GLY B 1 253 ? -24.234 -3.051 9.148 1 90.06 253 GLY B CA 1
ATOM 5472 C C . GLY B 1 253 ? -23.938 -3.814 10.422 1 90.06 253 GLY B C 1
ATOM 5473 O O . GLY B 1 253 ? -24.609 -4.797 10.742 1 90.06 253 GLY B O 1
ATOM 5474 N N . LEU B 1 254 ? -22.844 -3.412 11.023 1 90.25 254 LEU B N 1
ATOM 5475 C CA . LEU B 1 254 ? -22.406 -4.027 12.273 1 90.25 254 LEU B CA 1
ATOM 5476 C C . LEU B 1 254 ? -22.422 -3.016 13.414 1 90.25 254 LEU B C 1
ATOM 5478 O O . LEU B 1 254 ? -21.922 -1.9 13.266 1 90.25 254 LEU B O 1
ATOM 5482 N N . ASP B 1 255 ? -23.062 -3.451 14.578 1 92 255 ASP B N 1
ATOM 5483 C CA . ASP B 1 255 ? -23.047 -2.693 15.82 1 92 255 ASP B CA 1
ATOM 5484 C C . ASP B 1 255 ? -23.578 -1.276 15.617 1 92 255 ASP B C 1
ATOM 5486 O O . ASP B 1 255 ? -22.969 -0.308 16.078 1 92 255 ASP B O 1
ATOM 5490 N N . LEU B 1 256 ? -24.641 -1.241 14.844 1 93.44 256 LEU B N 1
ATOM 5491 C CA . LEU B 1 256 ? -25.312 0.036 14.641 1 93.44 256 LEU B CA 1
ATOM 5492 C C . LEU B 1 256 ? -26.25 0.349 15.805 1 93.44 256 LEU B C 1
ATOM 5494 O O . LEU B 1 256 ? -27.344 -0.222 15.898 1 93.44 256 LEU B O 1
ATOM 5498 N N . ASP B 1 257 ? -25.828 1.1 16.734 1 93.06 257 ASP B N 1
ATOM 5499 C CA . ASP B 1 257 ? -26.562 1.549 17.922 1 93.06 257 ASP B CA 1
ATOM 5500 C C . ASP B 1 257 ? -26.422 3.059 18.109 1 93.06 257 ASP B C 1
ATOM 5502 O O . ASP B 1 257 ? -25.453 3.525 18.703 1 93.06 257 ASP B O 1
ATOM 5506 N N . PRO B 1 258 ? -27.438 3.793 17.688 1 93.44 258 PRO B N 1
ATOM 5507 C CA . PRO B 1 258 ? -27.344 5.254 17.703 1 93.44 258 PRO B CA 1
ATOM 5508 C C . PRO B 1 258 ? -27 5.801 19.094 1 93.44 258 PRO B C 1
ATOM 5510 O O . PRO B 1 258 ? -26.266 6.785 19.203 1 93.44 258 PRO B O 1
ATOM 5513 N N . GLU B 1 259 ? -27.531 5.23 20.094 1 95.5 259 GLU B N 1
ATOM 5514 C CA . GLU B 1 259 ? -27.25 5.707 21.453 1 95.5 259 GLU B CA 1
ATOM 5515 C C . GLU B 1 259 ? -25.797 5.461 21.828 1 95.5 259 GLU B C 1
ATOM 5517 O O . GLU B 1 259 ? -25.125 6.359 22.344 1 95.5 259 GLU B O 1
ATOM 5522 N N . ARG B 1 260 ? -25.312 4.25 21.609 1 95.56 260 ARG B N 1
ATOM 5523 C CA . ARG B 1 260 ? -23.922 3.934 21.938 1 95.56 260 ARG B CA 1
ATOM 5524 C C . ARG B 1 260 ? -22.953 4.762 21.094 1 95.56 260 ARG B C 1
ATOM 5526 O O . ARG B 1 260 ? -21.922 5.207 21.578 1 95.56 260 ARG B O 1
ATOM 5533 N N . GLU B 1 261 ? -23.312 4.941 19.828 1 96.62 261 GLU B N 1
ATOM 5534 C CA . GLU B 1 261 ? -22.5 5.766 18.953 1 96.62 261 GLU B CA 1
ATOM 5535 C C . GLU B 1 261 ? -22.359 7.188 19.484 1 96.62 261 GLU B C 1
ATOM 5537 O O . GLU B 1 261 ? -21.266 7.746 19.516 1 96.62 261 GLU B O 1
ATOM 5542 N N . ARG B 1 262 ? -23.469 7.734 19.922 1 97 262 ARG B N 1
ATOM 5543 C CA . ARG B 1 262 ? -23.453 9.086 20.484 1 97 262 ARG B CA 1
ATOM 5544 C C . ARG B 1 262 ? -22.625 9.133 21.766 1 97 262 ARG B C 1
ATOM 5546 O O . ARG B 1 262 ? -21.875 10.094 22 1 97 262 ARG B O 1
ATOM 5553 N N . GLU B 1 263 ? -22.812 8.141 22.594 1 97.56 263 GLU B N 1
ATOM 5554 C CA . GLU B 1 263 ? -22.062 8.078 23.844 1 97.56 263 GLU B CA 1
ATOM 5555 C C . GLU B 1 263 ? -20.562 8.055 23.578 1 97.56 263 GLU B C 1
ATOM 5557 O O . GLU B 1 263 ? -19.781 8.703 24.281 1 97.56 263 GLU B O 1
ATOM 5562 N N . LEU B 1 264 ? -20.188 7.234 22.578 1 97.81 264 LEU B N 1
ATOM 5563 C CA . LEU B 1 264 ? -18.766 7.137 22.234 1 97.81 264 LEU B CA 1
ATOM 5564 C C . LEU B 1 264 ? -18.203 8.492 21.812 1 97.81 264 LEU B C 1
ATOM 5566 O O . LEU B 1 264 ? -17.109 8.875 22.219 1 97.81 264 LEU B O 1
ATOM 5570 N N . CYS B 1 265 ? -18.953 9.234 20.984 1 98.56 265 CYS B N 1
ATOM 5571 C CA . CYS B 1 265 ? -18.547 10.57 20.562 1 98.56 265 CYS B CA 1
ATOM 5572 C C . CYS B 1 265 ? -18.406 11.5 21.75 1 98.56 265 CYS B C 1
ATOM 5574 O O . CYS B 1 265 ? -17.406 12.234 21.859 1 98.56 265 CYS B O 1
ATOM 5576 N N . ALA B 1 266 ? -19.375 11.461 22.609 1 98.38 266 ALA B N 1
ATOM 5577 C CA . ALA B 1 266 ? -19.359 12.32 23.781 1 98.38 266 ALA B CA 1
ATOM 5578 C C . ALA B 1 266 ? -18.156 12 24.672 1 98.38 266 ALA B C 1
ATOM 5580 O O . ALA B 1 266 ? -17.531 12.898 25.234 1 98.38 266 ALA B O 1
ATOM 5581 N N . GLU B 1 267 ? -17.938 10.688 24.812 1 97.44 267 GLU B N 1
ATOM 5582 C CA . GLU B 1 267 ? -16.781 10.258 25.609 1 97.44 267 GLU B CA 1
ATOM 5583 C C . GLU B 1 267 ? -15.484 10.812 25.031 1 97.44 267 GLU B C 1
ATOM 5585 O O . GLU B 1 267 ? -14.617 11.266 25.781 1 97.44 267 GLU B O 1
ATOM 5590 N N . ALA B 1 268 ? -15.328 10.773 23.734 1 98.12 268 ALA B N 1
ATOM 5591 C CA . ALA B 1 268 ? -14.133 11.297 23.062 1 98.12 268 ALA B CA 1
ATOM 5592 C C . ALA B 1 268 ? -13.953 12.789 23.359 1 98.12 268 ALA B C 1
ATOM 5594 O O . ALA B 1 268 ? -12.836 13.25 23.594 1 98.12 268 ALA B O 1
ATOM 5595 N N . CYS B 1 269 ? -15.016 13.508 23.438 1 97.62 269 CYS B N 1
ATOM 5596 C CA . CYS B 1 269 ? -14.992 14.969 23.547 1 97.62 269 CYS B CA 1
ATOM 5597 C C . CYS B 1 269 ? -14.648 15.406 24.953 1 97.62 269 CYS B C 1
ATOM 5599 O O . CYS B 1 269 ? -14.438 16.594 25.219 1 97.62 269 CYS B O 1
ATOM 5601 N N . ARG B 1 270 ? -14.562 14.461 25.859 1 95.62 270 ARG B N 1
ATOM 5602 C CA . ARG B 1 270 ? -14.117 14.789 27.219 1 95.62 270 ARG B CA 1
ATOM 5603 C C . ARG B 1 270 ? -12.609 15.016 27.266 1 95.62 270 ARG B C 1
ATOM 5605 O O . ARG B 1 270 ? -12.094 15.633 28.203 1 95.62 270 ARG B O 1
ATOM 5612 N N . GLU B 1 271 ? -11.922 14.438 26.25 1 94.69 271 GLU B N 1
ATOM 5613 C CA . GLU B 1 271 ? -10.477 14.609 26.156 1 94.69 271 GLU B CA 1
ATOM 5614 C C . GLU B 1 271 ? -10.125 15.836 25.312 1 94.69 271 GLU B C 1
ATOM 5616 O O . GLU B 1 271 ? -10.82 16.156 24.344 1 94.69 271 GLU B O 1
ATOM 5621 N N . GLU B 1 272 ? -9.109 16.484 25.719 1 90.44 272 GLU B N 1
ATOM 5622 C CA . GLU B 1 272 ? -8.672 17.641 24.953 1 90.44 272 GLU B CA 1
ATOM 5623 C C . GLU B 1 272 ? -8.055 17.219 23.625 1 90.44 272 GLU B C 1
ATOM 5625 O O . GLU B 1 272 ? -7.344 16.219 23.562 1 90.44 272 GLU B O 1
ATOM 5630 N N . ALA B 1 273 ? -8.297 18.078 22.625 1 94.94 273 ALA B N 1
ATOM 5631 C CA . ALA B 1 273 ? -7.777 17.797 21.297 1 94.94 273 ALA B CA 1
ATOM 5632 C C . ALA B 1 273 ? -6.309 18.188 21.188 1 94.94 273 ALA B C 1
ATOM 5634 O O . ALA B 1 273 ? -5.898 19.234 21.688 1 94.94 273 ALA B O 1
ATOM 5635 N N . VAL B 1 274 ? -5.539 17.328 20.594 1 93.69 274 VAL B N 1
ATOM 5636 C CA . VAL B 1 274 ? -4.152 17.641 20.281 1 93.69 274 VAL B CA 1
ATOM 5637 C C . VAL B 1 274 ? -4.078 18.375 18.938 1 93.69 274 VAL B C 1
ATOM 5639 O O . VAL B 1 274 ? -4.691 17.953 17.953 1 93.69 274 VAL B O 1
ATOM 5642 N N . LEU B 1 275 ? -3.377 19.484 19.016 1 93.12 275 LEU B N 1
ATOM 5643 C CA . LEU B 1 275 ? -3.193 20.25 17.797 1 93.12 275 LEU B CA 1
ATOM 5644 C C . LEU B 1 275 ? -1.823 19.984 17.188 1 93.12 275 LEU B C 1
ATOM 5646 O O . LEU B 1 275 ? -0.795 20.219 17.812 1 93.12 275 LEU B O 1
ATOM 5650 N N . LEU B 1 276 ? -1.794 19.438 16 1 93.12 276 LEU B N 1
ATOM 5651 C CA . LEU B 1 276 ? -0.573 19.141 15.266 1 93.12 276 LEU B CA 1
ATOM 5652 C C . LEU B 1 276 ? -0.54 19.891 13.938 1 93.12 276 LEU B C 1
ATOM 5654 O O . LEU B 1 276 ? -1.585 20.125 13.328 1 93.12 276 LEU B O 1
ATOM 5658 N N . PRO B 1 277 ? 0.665 20.297 13.516 1 93.25 277 PRO B N 1
ATOM 5659 C CA . PRO B 1 277 ? 0.746 20.844 12.164 1 93.25 277 PRO B CA 1
ATOM 5660 C C . PRO B 1 277 ? 0.417 19.812 11.086 1 93.25 277 PRO B C 1
ATOM 5662 O O . PRO B 1 277 ? 0.77 18.641 11.227 1 93.25 277 PRO B O 1
ATOM 5665 N N . THR B 1 278 ? -0.214 20.281 10.031 1 96.19 278 THR B N 1
ATOM 5666 C CA . THR B 1 278 ? -0.601 19.375 8.953 1 96.19 278 THR B CA 1
ATOM 5667 C C . THR B 1 278 ? 0.429 19.406 7.828 1 96.19 278 THR B C 1
ATOM 5669 O O . THR B 1 278 ? 0.777 20.484 7.324 1 96.19 278 THR B O 1
ATOM 5672 N N . TYR B 1 279 ? 1.031 18.297 7.488 1 97.62 279 TYR B N 1
ATOM 5673 C CA . TYR B 1 279 ? 1.884 18.109 6.316 1 97.62 279 TYR B CA 1
ATOM 5674 C C . TYR B 1 279 ? 1.159 17.328 5.23 1 97.62 279 TYR B C 1
ATOM 5676 O O . TYR B 1 279 ? 0.729 16.188 5.461 1 97.62 279 TYR B O 1
ATOM 5684 N N . VAL B 1 280 ? 1.025 17.891 4.07 1 98.44 280 VAL B N 1
ATOM 5685 C CA . VAL B 1 280 ? 0.375 17.219 2.957 1 98.44 280 VAL B CA 1
ATOM 5686 C C . VAL B 1 280 ? 1.431 16.656 2.004 1 98.44 280 VAL B C 1
ATOM 5688 O O . VAL B 1 280 ? 2.301 17.406 1.535 1 98.44 280 VAL B O 1
ATOM 5691 N N . CYS B 1 281 ? 1.362 15.406 1.722 1 98.62 281 CYS B N 1
ATOM 5692 C CA . CYS B 1 281 ? 2.363 14.75 0.89 1 98.62 281 CYS B CA 1
ATOM 5693 C C . CYS B 1 281 ? 1.726 14.148 -0.357 1 98.62 281 CYS B C 1
ATOM 5695 O O . CYS B 1 281 ? 0.727 13.43 -0.265 1 98.62 281 CYS B O 1
ATOM 5697 N N . MET B 1 282 ? 2.324 14.414 -1.505 1 97.94 282 MET B N 1
ATOM 5698 C CA . MET B 1 282 ? 1.91 13.852 -2.787 1 97.94 282 MET B CA 1
ATOM 5699 C C . MET B 1 282 ? 3.051 13.07 -3.432 1 97.94 282 MET B C 1
ATOM 5701 O O . MET B 1 282 ? 4.219 13.289 -3.113 1 97.94 282 MET B O 1
ATOM 5705 N N . GLY B 1 283 ? 2.656 12.195 -4.305 1 96.81 283 GLY B N 1
ATOM 5706 C CA . GLY B 1 283 ? 3.658 11.391 -4.988 1 96.81 283 GLY B CA 1
ATOM 5707 C C . GLY B 1 283 ? 4.184 10.25 -4.141 1 96.81 283 GLY B C 1
ATOM 5708 O O . GLY B 1 283 ? 5.215 9.656 -4.461 1 96.81 283 GLY B O 1
ATOM 5709 N N . ALA B 1 284 ? 3.512 10 -3.055 1 96.62 284 ALA B N 1
ATOM 5710 C CA . ALA B 1 284 ? 3.92 8.938 -2.139 1 96.62 284 ALA B CA 1
ATOM 5711 C C . ALA B 1 284 ? 3.16 7.645 -2.424 1 96.62 284 ALA B C 1
ATOM 5713 O O . ALA B 1 284 ? 3.615 6.559 -2.064 1 96.62 284 ALA B O 1
ATOM 5714 N N . LEU B 1 285 ? 2.021 7.75 -3.027 1 95.88 285 LEU B N 1
ATOM 5715 C CA . LEU B 1 285 ? 1.141 6.613 -3.27 1 95.88 285 LEU B CA 1
ATOM 5716 C C . LEU B 1 285 ? 1.168 6.207 -4.738 1 95.88 285 LEU B C 1
ATOM 5718 O O . LEU B 1 285 ? 1.482 7.023 -5.609 1 95.88 285 LEU B O 1
ATOM 5722 N N . GLY B 1 286 ? 0.897 4.953 -4.941 1 90.06 286 GLY B N 1
ATOM 5723 C CA . GLY B 1 286 ? 0.875 4.457 -6.309 1 90.06 286 GLY B CA 1
ATOM 5724 C C . GLY B 1 286 ? 2.258 4.156 -6.855 1 90.06 286 GLY B C 1
ATOM 5725 O O . GLY B 1 286 ? 3.264 4.406 -6.191 1 90.06 286 GLY B O 1
ATOM 5726 N N . GLY B 1 287 ? 2.377 3.588 -7.996 1 91.94 287 GLY B N 1
ATOM 5727 C CA . GLY B 1 287 ? 3.637 3.26 -8.648 1 91.94 287 GLY B CA 1
ATOM 5728 C C . GLY B 1 287 ? 4.359 2.098 -7.992 1 91.94 287 GLY B C 1
ATOM 5729 O O . GLY B 1 287 ? 3.855 0.973 -7.98 1 91.94 287 GLY B O 1
ATOM 5730 N N . ARG B 1 288 ? 5.508 2.408 -7.461 1 94.5 288 ARG B N 1
ATOM 5731 C CA . ARG B 1 288 ? 6.289 1.368 -6.805 1 94.5 288 ARG B CA 1
ATOM 5732 C C . ARG B 1 288 ? 5.738 1.059 -5.418 1 94.5 288 ARG B C 1
ATOM 5734 O O . ARG B 1 288 ? 5.609 1.955 -4.578 1 94.5 288 ARG B O 1
ATOM 5741 N N . PHE B 1 289 ? 5.566 -0.188 -5.215 1 97.44 289 PHE B N 1
ATOM 5742 C CA . PHE B 1 289 ? 4.93 -0.612 -3.973 1 97.44 289 PHE B CA 1
ATOM 5743 C C . PHE B 1 289 ? 5.859 -0.396 -2.785 1 97.44 289 PHE B C 1
ATOM 5745 O O . PHE B 1 289 ? 5.418 0.002 -1.706 1 97.44 289 PHE B O 1
ATOM 5752 N N . ASP B 1 290 ? 7.156 -0.735 -2.83 1 97.06 290 ASP B N 1
ATOM 5753 C CA . ASP B 1 290 ? 8.094 -0.545 -1.726 1 97.06 290 ASP B CA 1
ATOM 5754 C C . ASP B 1 290 ? 8.188 0.927 -1.335 1 97.06 290 ASP B C 1
ATOM 5756 O O . ASP B 1 290 ? 8.25 1.257 -0.148 1 97.06 290 ASP B O 1
ATOM 5760 N N . HIS B 1 291 ? 8.18 1.799 -2.363 1 95.5 291 HIS B N 1
ATOM 5761 C CA . HIS B 1 291 ? 8.195 3.238 -2.131 1 95.5 291 HIS B CA 1
ATOM 5762 C C . HIS B 1 291 ? 6.949 3.691 -1.376 1 95.5 291 HIS B C 1
ATOM 5764 O O . HIS B 1 291 ? 7.039 4.504 -0.452 1 95.5 291 HIS B O 1
ATOM 5770 N N . GLU B 1 292 ? 5.824 3.193 -1.77 1 97.31 292 GLU B N 1
ATOM 5771 C CA . GLU B 1 292 ? 4.555 3.496 -1.116 1 97.31 292 GLU B CA 1
ATOM 5772 C C . GLU B 1 292 ? 4.566 3.051 0.344 1 97.31 292 GLU B C 1
ATOM 5774 O O . GLU B 1 292 ? 4.184 3.814 1.232 1 97.31 292 GLU B O 1
ATOM 5779 N N . MET B 1 293 ? 5.016 1.856 0.599 1 97.69 293 MET B N 1
ATOM 5780 C CA . MET B 1 293 ? 5.035 1.33 1.961 1 97.69 293 MET B CA 1
ATOM 5781 C C . MET B 1 293 ? 6.027 2.098 2.826 1 97.69 293 MET B C 1
ATOM 5783 O O . MET B 1 293 ? 5.777 2.328 4.012 1 97.69 293 MET B O 1
ATOM 5787 N N . ALA B 1 294 ? 7.148 2.473 2.227 1 97.06 294 ALA B N 1
ATOM 5788 C CA . ALA B 1 294 ? 8.102 3.299 2.969 1 97.06 294 ALA B CA 1
ATOM 5789 C C . ALA B 1 294 ? 7.465 4.621 3.385 1 97.06 294 ALA B C 1
ATOM 5791 O O . ALA B 1 294 ? 7.66 5.082 4.512 1 97.06 294 ALA B O 1
ATOM 5792 N N . SER B 1 295 ? 6.73 5.207 2.492 1 97.69 295 SER B N 1
ATOM 5793 C CA . SER B 1 295 ? 6.07 6.477 2.781 1 97.69 295 SER B CA 1
ATOM 5794 C C . SER B 1 295 ? 5.043 6.324 3.898 1 97.69 295 SER B C 1
ATOM 5796 O O . SER B 1 295 ? 4.949 7.18 4.781 1 97.69 295 SER B O 1
ATOM 5798 N N . VAL B 1 296 ? 4.301 5.262 3.859 1 98.25 296 VAL B N 1
ATOM 5799 C CA . VAL B 1 296 ? 3.314 4.984 4.898 1 98.25 296 VAL B CA 1
ATOM 5800 C C . VAL B 1 296 ? 4.02 4.789 6.238 1 98.25 296 VAL B C 1
ATOM 5802 O O . VAL B 1 296 ? 3.572 5.309 7.266 1 98.25 296 VAL B O 1
ATOM 5805 N N . SER B 1 297 ? 5.117 4.074 6.246 1 97.56 297 SER B N 1
ATOM 5806 C CA . SER B 1 297 ? 5.883 3.83 7.465 1 97.56 297 SER B CA 1
ATOM 5807 C C . SER B 1 297 ? 6.387 5.137 8.07 1 97.56 297 SER B C 1
ATOM 5809 O O . SER B 1 297 ? 6.309 5.336 9.281 1 97.56 297 SER B O 1
ATOM 5811 N N . VAL B 1 298 ? 6.883 5.984 7.18 1 97.62 298 VAL B N 1
ATOM 5812 C CA . VAL B 1 298 ? 7.395 7.273 7.633 1 97.62 298 VAL B CA 1
ATOM 5813 C C . VAL B 1 298 ? 6.25 8.109 8.203 1 97.62 298 VAL B C 1
ATOM 5815 O O . VAL B 1 298 ? 6.414 8.766 9.234 1 97.62 298 VAL B O 1
ATOM 5818 N N . MET B 1 299 ? 5.109 8.109 7.551 1 98.31 299 MET B N 1
ATOM 5819 C CA . MET B 1 299 ? 3.939 8.82 8.062 1 98.31 299 MET B CA 1
ATOM 5820 C C . MET B 1 299 ? 3.598 8.352 9.477 1 98.31 299 MET B C 1
ATOM 5822 O O . MET B 1 299 ? 3.348 9.18 10.359 1 98.31 299 MET B O 1
ATOM 5826 N N . LEU B 1 300 ? 3.617 7.07 9.695 1 97.38 300 LEU B N 1
ATOM 5827 C CA . LEU B 1 300 ? 3.312 6.512 11.008 1 97.38 300 LEU B CA 1
ATOM 5828 C C . LEU B 1 300 ? 4.344 6.953 12.039 1 97.38 300 LEU B C 1
ATOM 5830 O O . LEU B 1 300 ? 3.988 7.316 13.164 1 97.38 300 LEU B O 1
ATOM 5834 N N . SER B 1 301 ? 5.578 6.988 11.664 1 95.94 301 SER B N 1
ATOM 5835 C CA . SER B 1 301 ? 6.652 7.352 12.578 1 95.94 301 SER B CA 1
ATOM 5836 C C . SER B 1 301 ? 6.551 8.812 12.992 1 95.94 301 SER B C 1
ATOM 5838 O O . SER B 1 301 ? 6.941 9.172 14.109 1 95.94 301 SER B O 1
ATOM 5840 N N . ALA B 1 302 ? 6.023 9.625 12.117 1 96.5 302 ALA B N 1
ATOM 5841 C CA . ALA B 1 302 ? 5.969 11.07 12.359 1 96.5 302 ALA B CA 1
ATOM 5842 C C . ALA B 1 302 ? 4.637 11.469 13 1 96.5 302 ALA B C 1
ATOM 5844 O O . ALA B 1 302 ? 4.422 12.641 13.312 1 96.5 302 ALA B O 1
ATOM 5845 N N . SER B 1 303 ? 3.76 10.516 13.297 1 94.88 303 SER B N 1
ATOM 5846 C CA . SER B 1 303 ? 2.361 10.789 13.609 1 94.88 303 SER B CA 1
ATOM 5847 C C . SER B 1 303 ? 2.225 11.438 14.984 1 94.88 303 SER B C 1
ATOM 5849 O O . SER B 1 303 ? 1.195 12.047 15.289 1 94.88 303 SER B O 1
ATOM 5851 N N . THR B 1 304 ? 3.242 11.383 15.812 1 91.06 304 THR B N 1
ATOM 5852 C CA . THR B 1 304 ? 3.162 11.977 17.141 1 91.06 304 THR B CA 1
ATOM 5853 C C . THR B 1 304 ? 3.512 13.461 17.094 1 91.06 304 THR B C 1
ATOM 5855 O O . THR B 1 304 ? 3.119 14.227 17.969 1 91.06 304 THR B O 1
ATOM 5858 N N . CYS B 1 305 ? 4.199 13.906 16.031 1 92.69 305 CYS B N 1
ATOM 5859 C CA . CYS B 1 305 ? 4.684 15.281 16.016 1 92.69 305 CYS B CA 1
ATOM 5860 C C . CYS B 1 305 ? 3.986 16.094 14.93 1 92.69 305 CYS B C 1
ATOM 5862 O O . CYS B 1 305 ? 4.016 17.312 14.945 1 92.69 305 CYS B O 1
ATOM 5864 N N . ALA B 1 306 ? 3.375 15.367 14.039 1 95.81 306 ALA B N 1
ATOM 5865 C CA . ALA B 1 306 ? 2.701 16.047 12.938 1 95.81 306 ALA B CA 1
ATOM 5866 C C . ALA B 1 306 ? 1.538 15.211 12.406 1 95.81 306 ALA B C 1
ATOM 5868 O O . ALA B 1 306 ? 1.521 13.992 12.562 1 95.81 306 ALA B O 1
ATOM 5869 N N . HIS B 1 307 ? 0.53 15.914 11.898 1 97.19 307 HIS B N 1
ATOM 5870 C CA . HIS B 1 307 ? -0.52 15.258 11.125 1 97.19 307 HIS B CA 1
ATOM 5871 C C . HIS B 1 307 ? -0.128 15.133 9.664 1 97.19 307 HIS B C 1
ATOM 5873 O O . HIS B 1 307 ? -0.445 16 8.852 1 97.19 307 HIS B O 1
ATOM 5879 N N . VAL B 1 308 ? 0.558 14.062 9.328 1 98.44 308 VAL B N 1
ATOM 5880 C CA . VAL B 1 308 ? 1.008 13.805 7.969 1 98.44 308 VAL B CA 1
ATOM 5881 C C . VAL B 1 308 ? -0.109 13.133 7.172 1 98.44 308 VAL B C 1
ATOM 5883 O O . VAL B 1 308 ? -0.636 12.102 7.586 1 98.44 308 VAL B O 1
ATOM 5886 N N . VAL B 1 309 ? -0.442 13.727 6.07 1 98.62 309 VAL B N 1
ATOM 5887 C CA . VAL B 1 309 ? -1.503 13.195 5.223 1 98.62 309 VAL B CA 1
ATOM 5888 C C . VAL B 1 309 ? -0.938 12.844 3.846 1 98.62 309 VAL B C 1
ATOM 5890 O O . VAL B 1 309 ? -0.331 13.695 3.186 1 98.62 309 VAL B O 1
ATOM 5893 N N . LEU B 1 310 ? -1.039 11.625 3.459 1 98.69 310 LEU B N 1
ATOM 5894 C CA . LEU B 1 310 ? -0.693 11.211 2.104 1 98.69 310 LEU B CA 1
ATOM 5895 C C . LEU B 1 310 ? -1.913 11.266 1.19 1 98.69 310 LEU B C 1
ATOM 5897 O O . LEU B 1 310 ? -2.967 10.719 1.52 1 98.69 310 LEU B O 1
ATOM 5901 N N . ILE B 1 311 ? -1.73 11.93 0.03 1 97.81 311 ILE B N 1
ATOM 5902 C CA . ILE B 1 311 ? -2.887 12.062 -0.851 1 97.81 311 ILE B CA 1
ATOM 5903 C C . ILE B 1 311 ? -2.479 11.742 -2.287 1 97.81 311 ILE B C 1
ATOM 5905 O O . ILE B 1 311 ? -1.312 11.898 -2.658 1 97.81 311 ILE B O 1
ATOM 5909 N N . ASN B 1 312 ? -3.287 11.195 -3.029 1 95.94 312 ASN B N 1
ATOM 5910 C CA . ASN B 1 312 ? -3.295 11.172 -4.488 1 95.94 312 ASN B CA 1
ATOM 5911 C C . ASN B 1 312 ? -4.711 11.312 -5.043 1 95.94 312 ASN B C 1
ATOM 5913 O O . ASN B 1 312 ? -5.633 11.688 -4.316 1 95.94 312 ASN B O 1
ATOM 5917 N N . SER B 1 313 ? -4.883 11.078 -6.297 1 93.19 313 SER B N 1
ATOM 5918 C CA . SER B 1 313 ? -6.172 11.336 -6.934 1 93.19 313 SER B CA 1
ATOM 5919 C C . SER B 1 313 ? -7.27 10.469 -6.324 1 93.19 313 SER B C 1
ATOM 5921 O O . SER B 1 313 ? -8.445 10.844 -6.352 1 93.19 313 SER B O 1
ATOM 5923 N N . ASN B 1 314 ? -6.914 9.375 -5.625 1 93.44 314 ASN B N 1
ATOM 5924 C CA . ASN B 1 314 ? -7.918 8.406 -5.188 1 93.44 314 ASN B CA 1
ATOM 5925 C C . ASN B 1 314 ? -8.016 8.352 -3.668 1 93.44 314 ASN B C 1
ATOM 5927 O O . ASN B 1 314 ? -9.008 7.871 -3.123 1 93.44 314 ASN B O 1
ATOM 5931 N N . ASN B 1 315 ? -6.992 8.875 -3.064 1 96.94 315 ASN B N 1
ATOM 5932 C CA . ASN B 1 315 ? -6.906 8.516 -1.653 1 96.94 315 ASN B CA 1
ATOM 5933 C C . ASN B 1 315 ? -6.52 9.711 -0.792 1 96.94 315 ASN B C 1
ATOM 5935 O O . ASN B 1 315 ? -5.773 10.586 -1.236 1 96.94 315 ASN B O 1
ATOM 5939 N N . THR B 1 316 ? -7.031 9.758 0.424 1 98 316 THR B N 1
ATOM 5940 C CA . THR B 1 316 ? -6.508 10.492 1.573 1 98 316 THR B CA 1
ATOM 5941 C C . THR B 1 316 ? -6.234 9.547 2.736 1 98 316 THR B C 1
ATOM 5943 O O . THR B 1 316 ? -7.137 8.844 3.201 1 98 316 THR B O 1
ATOM 5946 N N . ILE B 1 317 ? -5.004 9.469 3.209 1 98.5 317 ILE B N 1
ATOM 5947 C CA . ILE B 1 317 ? -4.656 8.516 4.254 1 98.5 317 ILE B CA 1
ATOM 5948 C C . ILE B 1 317 ? -3.912 9.227 5.379 1 98.5 317 ILE B C 1
ATOM 5950 O O . ILE B 1 317 ? -3.096 10.117 5.125 1 98.5 317 ILE B O 1
ATOM 5954 N N . PHE B 1 318 ? -4.176 8.883 6.625 1 98.69 318 PHE B N 1
ATOM 5955 C CA . PHE B 1 318 ? -3.473 9.438 7.773 1 98.69 318 PHE B CA 1
ATOM 5956 C C . PHE B 1 318 ? -3.455 8.438 8.93 1 98.69 318 PHE B C 1
ATOM 5958 O O . PHE B 1 318 ? -4.227 7.477 8.938 1 98.69 318 PHE B O 1
ATOM 5965 N N . ALA B 1 319 ? -2.557 8.625 9.852 1 98.44 319 ALA B N 1
ATOM 5966 C CA . ALA B 1 319 ? -2.426 7.77 11.031 1 98.44 319 ALA B CA 1
ATOM 5967 C C . ALA B 1 319 ? -3.461 8.133 12.086 1 98.44 319 ALA B C 1
ATOM 5969 O O . ALA B 1 319 ? -3.691 9.32 12.359 1 98.44 319 ALA B O 1
ATOM 5970 N N . CYS B 1 320 ? -4.121 7.125 12.633 1 97.94 320 CYS B N 1
ATOM 5971 C CA . CYS B 1 320 ? -4.949 7.348 13.812 1 97.94 320 CYS B CA 1
ATOM 5972 C C . CYS B 1 320 ? -4.09 7.613 15.047 1 97.94 320 CYS B C 1
ATOM 5974 O O . CYS B 1 320 ? -2.9 7.285 15.055 1 97.94 320 CYS B O 1
ATOM 5976 N N . GLN B 1 321 ? -4.742 8.266 16.016 1 96.38 321 GLN B N 1
ATOM 5977 C CA . GLN B 1 321 ? -4.043 8.531 17.266 1 96.38 321 GLN B CA 1
ATOM 5978 C C . GLN B 1 321 ? -3.705 7.234 18 1 96.38 321 GLN B C 1
ATOM 5980 O O . GLN B 1 321 ? -4.598 6.453 18.328 1 96.38 321 GLN B O 1
ATOM 5985 N N . PHE B 1 322 ? -2.387 7.039 18.188 1 91.19 322 PHE B N 1
ATOM 5986 C CA . PHE B 1 322 ? -1.917 5.855 18.906 1 91.19 322 PHE B CA 1
ATOM 5987 C C . PHE B 1 322 ? -2.43 5.848 20.344 1 91.19 322 PHE B C 1
ATOM 5989 O O . PHE B 1 322 ? -2.271 6.828 21.062 1 91.19 322 PHE B O 1
ATOM 5996 N N . ASN B 1 323 ? -3.057 4.758 20.703 1 90.69 323 ASN B N 1
ATOM 5997 C CA . ASN B 1 323 ? -3.576 4.582 22.062 1 90.69 323 ASN B CA 1
ATOM 5998 C C . ASN B 1 323 ? -4.445 5.762 22.484 1 90.69 323 ASN B C 1
ATOM 6000 O O . ASN B 1 323 ? -4.297 6.281 23.594 1 90.69 323 ASN B O 1
ATOM 6004 N N . GLY B 1 324 ? -5.246 6.25 21.594 1 95.69 324 GLY B N 1
ATOM 6005 C CA . GLY B 1 324 ? -6.09 7.41 21.844 1 95.69 324 GLY B CA 1
ATOM 6006 C C . GLY B 1 324 ? -7.305 7.477 20.953 1 95.69 324 GLY B C 1
ATOM 6007 O O . GLY B 1 324 ? -7.773 6.453 20.453 1 95.69 324 GLY B O 1
ATOM 6008 N N . TRP B 1 325 ? -7.871 8.75 20.906 1 97.38 325 TRP B N 1
ATOM 6009 C CA . TRP B 1 325 ? -9.078 9 20.125 1 97.38 325 TRP B CA 1
ATOM 6010 C C . TRP B 1 325 ? -8.742 9.664 18.797 1 97.38 325 TRP B C 1
ATOM 6012 O O . TRP B 1 325 ? -7.875 10.539 18.734 1 97.38 325 TRP B O 1
ATOM 6022 N N . THR B 1 326 ? -9.359 9.25 17.781 1 98.62 326 THR B N 1
ATOM 6023 C CA . THR B 1 326 ? -9.375 9.992 16.531 1 98.62 326 THR B CA 1
ATOM 6024 C C . THR B 1 326 ? -10.812 10.297 16.109 1 98.62 326 THR B C 1
ATOM 6026 O O . THR B 1 326 ? -11.641 9.391 16.016 1 98.62 326 THR B O 1
ATOM 6029 N N . GLN B 1 327 ? -11.156 11.508 15.953 1 98.81 327 GLN B N 1
ATOM 6030 C CA . GLN B 1 327 ? -12.422 11.914 15.352 1 98.81 327 GLN B CA 1
ATOM 6031 C C . GLN B 1 327 ? -12.203 12.547 13.977 1 98.81 327 GLN B C 1
ATOM 6033 O O . GLN B 1 327 ? -11.477 13.531 13.852 1 98.81 327 GLN B O 1
ATOM 6038 N N . PHE B 1 328 ? -12.773 11.984 13.031 1 98.69 328 PHE B N 1
ATOM 6039 C CA . PHE B 1 328 ? -12.648 12.445 11.648 1 98.69 328 PHE B CA 1
ATOM 6040 C C . PHE B 1 328 ? -13.953 13.055 11.164 1 98.69 328 PHE B C 1
ATOM 6042 O O . PHE B 1 328 ? -15.008 12.414 11.234 1 98.69 328 PHE B O 1
ATOM 6049 N N . VAL B 1 329 ? -13.875 14.273 10.688 1 98.31 329 VAL B N 1
ATOM 6050 C CA . VAL B 1 329 ? -15.008 14.953 10.078 1 98.31 329 VAL B CA 1
ATOM 6051 C C . VAL B 1 329 ? -14.852 14.961 8.555 1 98.31 329 VAL B C 1
ATOM 6053 O O . VAL B 1 329 ? -13.953 15.609 8.023 1 98.31 329 VAL B O 1
ATOM 6056 N N . ARG B 1 330 ? -15.727 14.344 7.848 1 95.88 330 ARG B N 1
ATOM 6057 C CA . ARG B 1 330 ? -15.617 14.125 6.41 1 95.88 330 ARG B CA 1
ATOM 6058 C C . ARG B 1 330 ? -15.938 15.398 5.633 1 95.88 330 ARG B C 1
ATOM 6060 O O . ARG B 1 330 ? -16.922 16.078 5.938 1 95.88 330 ARG B O 1
ATOM 6067 N N . ASN B 1 331 ? -15.07 15.773 4.715 1 93.88 331 ASN B N 1
ATOM 6068 C CA . ASN B 1 331 ? -15.414 16.781 3.709 1 93.88 331 ASN B CA 1
ATOM 6069 C C . ASN B 1 331 ? -16.234 16.172 2.568 1 93.88 331 ASN B C 1
ATOM 6071 O O . ASN B 1 331 ? -15.664 15.633 1.614 1 93.88 331 ASN B O 1
ATOM 6075 N N . ALA B 1 332 ? -17.469 16.297 2.523 1 91.38 332 ALA B N 1
ATOM 6076 C CA . ALA B 1 332 ? -18.391 15.562 1.645 1 91.38 332 ALA B CA 1
ATOM 6077 C C . ALA B 1 332 ? -18.188 15.969 0.187 1 91.38 332 ALA B C 1
ATOM 6079 O O . ALA B 1 332 ? -18.609 15.266 -0.727 1 91.38 332 ALA B O 1
ATOM 6080 N N . ARG B 1 333 ? -17.562 17.109 -0.021 1 91.12 333 ARG B N 1
ATOM 6081 C CA . ARG B 1 333 ? -17.359 17.578 -1.388 1 91.12 333 ARG B CA 1
ATOM 6082 C C . ARG B 1 333 ? -16.219 16.828 -2.057 1 91.12 333 ARG B C 1
ATOM 6084 O O . ARG B 1 333 ? -16.25 16.578 -3.264 1 91.12 333 ARG B O 1
ATOM 6091 N N . CYS B 1 334 ? -15.203 16.438 -1.247 1 94 334 CYS B N 1
ATOM 6092 C CA . CYS B 1 334 ? -13.969 15.945 -1.854 1 94 334 CYS B CA 1
ATOM 6093 C C . CYS B 1 334 ? -13.664 14.523 -1.386 1 94 334 CYS B C 1
ATOM 6095 O O . CYS B 1 334 ? -12.844 13.828 -1.991 1 94 334 CYS B O 1
ATOM 6097 N N . GLU B 1 335 ? -14.281 14.109 -0.314 1 94.56 335 GLU B N 1
ATOM 6098 C CA . GLU B 1 335 ? -14.055 12.781 0.255 1 94.56 335 GLU B CA 1
ATOM 6099 C C . GLU B 1 335 ? -15.305 11.922 0.153 1 94.56 335 GLU B C 1
ATOM 6101 O O . GLU B 1 335 ? -16.375 12.312 0.61 1 94.56 335 GLU B O 1
ATOM 6106 N N . GLY B 1 336 ? -15.156 10.742 -0.448 1 93.5 336 GLY B N 1
ATOM 6107 C CA . GLY B 1 336 ? -16.266 9.797 -0.558 1 93.5 336 GLY B CA 1
ATOM 6108 C C . GLY B 1 336 ? -16.562 9.078 0.741 1 93.5 336 GLY B C 1
ATOM 6109 O O . GLY B 1 336 ? -16 9.414 1.789 1 93.5 336 GLY B O 1
ATOM 6110 N N . VAL B 1 337 ? -17.438 8.133 0.626 1 95.12 337 VAL B N 1
ATOM 6111 C CA . VAL B 1 337 ? -17.875 7.441 1.838 1 95.12 337 VAL B CA 1
ATOM 6112 C C . VAL B 1 337 ? -17.031 6.188 2.051 1 95.12 337 VAL B C 1
ATOM 6114 O O . VAL B 1 337 ? -16.984 5.648 3.16 1 95.12 337 VAL B O 1
ATOM 6117 N N . THR B 1 338 ? -16.406 5.645 0.968 1 94.75 338 THR B N 1
ATOM 6118 C CA . THR B 1 338 ? -15.625 4.422 1.09 1 94.75 338 THR B CA 1
ATOM 6119 C C . THR B 1 338 ? -14.344 4.676 1.887 1 94.75 338 THR B C 1
ATOM 6121 O O . THR B 1 338 ? -13.609 5.625 1.605 1 94.75 338 THR B O 1
ATOM 6124 N N . CYS B 1 339 ? -14.141 3.881 2.869 1 97.44 339 CYS B N 1
ATOM 6125 C CA . CYS B 1 339 ? -13 4.078 3.752 1 97.44 339 CYS B CA 1
ATOM 6126 C C . CYS B 1 339 ? -12.461 2.744 4.258 1 97.44 339 CYS B C 1
ATOM 6128 O O . CYS B 1 339 ? -13.008 1.689 3.936 1 97.44 339 CYS B O 1
ATOM 6130 N N . GLY B 1 340 ? -11.336 2.762 4.914 1 98 340 GLY B N 1
ATOM 6131 C CA . GLY B 1 340 ? -10.734 1.594 5.535 1 98 340 GLY B CA 1
ATOM 6132 C C . GLY B 1 340 ? -9.977 1.918 6.809 1 98 340 GLY B C 1
ATOM 6133 O O . GLY B 1 340 ? -9.383 2.988 6.926 1 98 340 GLY B O 1
ATOM 6134 N N . LEU B 1 341 ? -10.125 1.108 7.809 1 98 341 LEU B N 1
ATOM 6135 C CA . LEU B 1 341 ? -9.312 1.122 9.016 1 98 341 LEU B CA 1
ATOM 6136 C C . LEU B 1 341 ? -8.281 -0.006 8.992 1 98 341 LEU B C 1
ATOM 6138 O O . LEU B 1 341 ? -8.633 -1.172 9.195 1 98 341 LEU B O 1
ATOM 6142 N N . ILE B 1 342 ? -7.016 0.336 8.773 1 97.69 342 ILE B N 1
ATOM 6143 C CA . ILE B 1 342 ? -5.965 -0.653 8.562 1 97.69 342 ILE B CA 1
ATOM 6144 C C . ILE B 1 342 ? -5.051 -0.703 9.781 1 97.69 342 ILE B C 1
ATOM 6146 O O . ILE B 1 342 ? -4.391 0.287 10.109 1 97.69 342 ILE B O 1
ATOM 6150 N N . ASN B 1 343 ? -5.066 -1.79 10.438 1 95.88 343 ASN B N 1
ATOM 6151 C CA . ASN B 1 343 ? -4.199 -1.997 11.594 1 95.88 343 ASN B CA 1
ATOM 6152 C C . ASN B 1 343 ? -3.072 -2.979 11.281 1 95.88 343 ASN B C 1
ATOM 6154 O O . ASN B 1 343 ? -3.324 -4.09 10.812 1 95.88 343 ASN B O 1
ATOM 6158 N N . TYR B 1 344 ? -1.852 -2.609 11.484 1 94.44 344 TYR B N 1
ATOM 6159 C CA . TYR B 1 344 ? -0.685 -3.414 11.141 1 94.44 344 TYR B CA 1
ATOM 6160 C C . TYR B 1 344 ? -0.262 -4.297 12.312 1 94.44 344 TYR B C 1
ATOM 6162 O O . TYR B 1 344 ? 0.868 -4.195 12.789 1 94.44 344 TYR B O 1
ATOM 6170 N N . GLY B 1 345 ? -0.915 -5.223 12.656 1 92.06 345 GLY B N 1
ATOM 6171 C CA . GLY B 1 345 ? -0.9 -6.152 13.773 1 92.06 345 GLY B CA 1
ATOM 6172 C C . GLY B 1 345 ? -2.287 -6.531 14.258 1 92.06 345 GLY B C 1
ATOM 6173 O O . GLY B 1 345 ? -3.289 -6.094 13.688 1 92.06 345 GLY B O 1
ATOM 6174 N N . THR B 1 346 ? -2.396 -7.297 15.234 1 91.69 346 THR B N 1
ATOM 6175 C CA . THR B 1 346 ? -3.695 -7.73 15.734 1 91.69 346 THR B CA 1
ATOM 6176 C C . THR B 1 346 ? -4.32 -6.66 16.625 1 91.69 346 THR B C 1
ATOM 6178 O O . THR B 1 346 ? -3.682 -6.172 17.562 1 91.69 346 THR B O 1
ATOM 6181 N N . MET B 1 347 ? -5.527 -6.312 16.281 1 93.31 347 MET B N 1
ATOM 6182 C CA . MET B 1 347 ? -6.273 -5.336 17.078 1 93.31 347 MET B CA 1
ATOM 6183 C C . MET B 1 347 ? -6.668 -5.914 18.438 1 93.31 347 MET B C 1
ATOM 6185 O O . MET B 1 347 ? -7.285 -6.977 18.5 1 93.31 347 MET B O 1
ATOM 6189 N N . LYS B 1 348 ? -6.285 -5.242 19.484 1 91.88 348 LYS B N 1
ATOM 6190 C CA . LYS B 1 348 ? -6.59 -5.738 20.812 1 91.88 348 LYS B CA 1
ATOM 6191 C C . LYS B 1 348 ? -7.883 -5.125 21.344 1 91.88 348 LYS B C 1
ATOM 6193 O O . LYS B 1 348 ? -8.758 -5.84 21.828 1 91.88 348 LYS B O 1
ATOM 6198 N N . GLU B 1 349 ? -7.965 -3.855 21.297 1 93.62 349 GLU B N 1
ATOM 6199 C CA . GLU B 1 349 ? -9.141 -3.109 21.734 1 93.62 349 GLU B CA 1
ATOM 6200 C C . GLU B 1 349 ? -9.469 -1.975 20.766 1 93.62 349 GLU B C 1
ATOM 6202 O O . GLU B 1 349 ? -8.586 -1.197 20.406 1 93.62 349 GLU B O 1
ATOM 6207 N N . CYS B 1 350 ? -10.703 -1.911 20.375 1 95.75 350 CYS B N 1
ATOM 6208 C CA . CYS B 1 350 ? -11.125 -0.865 19.453 1 95.75 350 CYS B CA 1
ATOM 6209 C C . CYS B 1 350 ? -12.641 -0.712 19.453 1 95.75 350 CYS B C 1
ATOM 6211 O O . CYS B 1 350 ? -13.367 -1.702 19.547 1 95.75 350 CYS B O 1
ATOM 6213 N N . GLU B 1 351 ? -13.102 0.389 19.422 1 96.69 351 GLU B N 1
ATOM 6214 C CA . GLU B 1 351 ? -14.516 0.692 19.203 1 96.69 351 GLU B CA 1
ATOM 6215 C C . GLU B 1 351 ? -14.68 1.883 18.266 1 96.69 351 GLU B C 1
ATOM 6217 O O . GLU B 1 351 ? -13.945 2.865 18.359 1 96.69 351 GLU B O 1
ATOM 6222 N N . THR B 1 352 ? -15.562 1.779 17.281 1 98 352 THR B N 1
ATOM 6223 C CA . THR B 1 352 ? -15.758 2.871 16.344 1 98 352 THR B CA 1
ATOM 6224 C C . THR B 1 352 ? -17.219 3.297 16.297 1 98 352 THR B C 1
ATOM 6226 O O . THR B 1 352 ? -18.109 2.529 16.688 1 98 352 THR B O 1
ATOM 6229 N N . SER B 1 353 ? -17.484 4.453 15.93 1 98.12 353 SER B N 1
ATOM 6230 C CA . SER B 1 353 ? -18.797 5 15.617 1 98.12 353 SER B CA 1
ATOM 6231 C C . SER B 1 353 ? -18.797 5.727 14.273 1 98.12 353 SER B C 1
ATOM 6233 O O . SER B 1 353 ? -17.75 6.238 13.844 1 98.12 353 SER B O 1
ATOM 6235 N N . GLY B 1 354 ? -19.922 5.695 13.633 1 98.12 354 GLY B N 1
ATOM 6236 C CA . GLY B 1 354 ? -20.094 6.461 12.406 1 98.12 354 GLY B CA 1
ATOM 6237 C C . GLY B 1 354 ? -19.797 5.656 11.156 1 98.12 354 GLY B C 1
ATOM 6238 O O . GLY B 1 354 ? -19.859 6.18 10.047 1 98.12 354 GLY B O 1
ATOM 6239 N N . LEU B 1 355 ? -19.453 4.41 11.281 1 97.44 355 LEU B N 1
ATOM 6240 C CA . LEU B 1 355 ? -19.188 3.521 10.156 1 97.44 355 LEU B CA 1
ATOM 6241 C C . LEU B 1 355 ? -20.359 2.574 9.93 1 97.44 355 LEU B C 1
ATOM 6243 O O . LEU B 1 355 ? -21.109 2.277 10.859 1 97.44 355 LEU B O 1
ATOM 6247 N N . GLN B 1 356 ? -20.547 2.188 8.68 1 95.81 356 GLN B N 1
ATOM 6248 C CA . GLN B 1 356 ? -21.562 1.179 8.391 1 95.81 356 GLN B CA 1
ATOM 6249 C C . GLN B 1 356 ? -21.25 -0.132 9.109 1 95.81 356 GLN B C 1
ATOM 6251 O O . GLN B 1 356 ? -22.156 -0.808 9.602 1 95.81 356 GLN B O 1
ATOM 6256 N N . TRP B 1 357 ? -20.016 -0.484 9.055 1 94.94 357 TRP B N 1
ATOM 6257 C CA . TRP B 1 357 ? -19.531 -1.646 9.797 1 94.94 357 TRP B CA 1
ATOM 6258 C C . TRP B 1 357 ? -18.672 -1.217 10.977 1 94.94 357 TRP B C 1
ATOM 6260 O O . TRP B 1 357 ? -17.438 -1.284 10.906 1 94.94 357 TRP B O 1
ATOM 6270 N N . ASN B 1 358 ? -19.359 -0.819 12.055 1 96.25 358 ASN B N 1
ATOM 6271 C CA . ASN B 1 358 ? -18.641 -0.42 13.266 1 96.25 358 ASN B CA 1
ATOM 6272 C C . ASN B 1 358 ? -17.906 -1.598 13.898 1 96.25 358 ASN B C 1
ATOM 6274 O O . ASN B 1 358 ? -18.297 -2.752 13.711 1 96.25 358 ASN B O 1
ATOM 6278 N N . ILE B 1 359 ? -16.875 -1.247 14.57 1 95.31 359 ILE B N 1
ATOM 6279 C CA . ILE B 1 359 ? -16.031 -2.232 15.234 1 95.31 359 ILE B CA 1
ATOM 6280 C C . ILE B 1 359 ? -16.172 -2.088 16.75 1 95.31 359 ILE B C 1
ATOM 6282 O O . ILE B 1 359 ? -16.188 -0.973 17.281 1 95.31 359 ILE B O 1
ATOM 6286 N N . ALA B 1 360 ? -16.328 -3.135 17.453 1 94.44 360 ALA B N 1
ATOM 6287 C CA . ALA B 1 360 ? -16.281 -3.219 18.906 1 94.44 360 ALA B CA 1
ATOM 6288 C C . ALA B 1 360 ? -15.57 -4.496 19.359 1 94.44 360 ALA B C 1
ATOM 6290 O O . ALA B 1 360 ? -16.219 -5.508 19.625 1 94.44 360 ALA B O 1
ATOM 6291 N N . VAL B 1 361 ? -14.32 -4.375 19.5 1 92.44 361 VAL B N 1
ATOM 6292 C CA . VAL B 1 361 ? -13.492 -5.523 19.844 1 92.44 361 VAL B CA 1
ATOM 6293 C C . VAL B 1 361 ? -12.766 -5.266 21.156 1 92.44 361 VAL B C 1
ATOM 6295 O O . VAL B 1 361 ? -12.234 -4.176 21.375 1 92.44 361 VAL B O 1
ATOM 6298 N N . GLY B 1 362 ? -12.727 -6.27 22.047 1 89.56 362 GLY B N 1
ATOM 6299 C CA . GLY B 1 362 ? -11.93 -6.223 23.266 1 89.56 362 GLY B CA 1
ATOM 6300 C C . GLY B 1 362 ? -12.508 -5.297 24.312 1 89.56 362 GLY B C 1
ATOM 6301 O O . GLY B 1 362 ? -11.781 -4.82 25.188 1 89.56 362 GLY B O 1
ATOM 6302 N N . ARG B 1 363 ? -13.758 -4.969 24.219 1 88.44 363 ARG B N 1
ATOM 6303 C CA . ARG B 1 363 ? -14.328 -3.975 25.125 1 88.44 363 ARG B CA 1
ATOM 6304 C C . ARG B 1 363 ? -15.195 -4.637 26.188 1 88.44 363 ARG B C 1
ATOM 6306 O O . ARG B 1 363 ? -15.844 -3.951 26.984 1 88.44 363 ARG B O 1
ATOM 6313 N N . GLY B 1 364 ? -15.203 -5.902 26.219 1 83.56 364 GLY B N 1
ATOM 6314 C CA . GLY B 1 364 ? -15.898 -6.633 27.266 1 83.56 364 GLY B CA 1
ATOM 6315 C C . GLY B 1 364 ? -17.406 -6.512 27.172 1 83.56 364 GLY B C 1
ATOM 6316 O O . GLY B 1 364 ? -18.125 -6.773 28.141 1 83.56 364 GLY B O 1
ATOM 6317 N N . LYS B 1 365 ? -17.922 -5.996 26.125 1 81.69 365 LYS B N 1
ATOM 6318 C CA . LYS B 1 365 ? -19.359 -5.895 25.906 1 81.69 365 LYS B CA 1
ATOM 6319 C C . LYS B 1 365 ? -19.781 -6.73 24.703 1 81.69 365 LYS B C 1
ATOM 6321 O O . LYS B 1 365 ? -18.984 -6.996 23.797 1 81.69 365 LYS B O 1
ATOM 6326 N N . PRO B 1 366 ? -21.031 -7.203 24.828 1 83.81 366 PRO B N 1
ATOM 6327 C CA . PRO B 1 366 ? -21.516 -7.934 23.672 1 83.81 366 PRO B CA 1
ATOM 6328 C C . PRO B 1 366 ? -21.516 -7.082 22.391 1 83.81 366 PRO B C 1
ATOM 6330 O O . PRO B 1 366 ? -21.828 -5.891 22.453 1 83.81 366 PRO B O 1
ATOM 6333 N N . SER B 1 367 ? -21.016 -7.598 21.359 1 88.75 367 SER B N 1
ATOM 6334 C CA . SER B 1 367 ? -20.969 -6.926 20.062 1 88.75 367 SER B CA 1
ATOM 6335 C C . SER B 1 367 ? -21.109 -7.93 18.922 1 88.75 367 SER B C 1
ATOM 6337 O O . SER B 1 367 ? -20.766 -9.102 19.062 1 88.75 367 SER B O 1
ATOM 6339 N N . GLU B 1 368 ? -21.672 -7.43 17.859 1 86.69 368 GLU B N 1
ATOM 6340 C CA . GLU B 1 368 ? -21.766 -8.258 16.656 1 86.69 368 GLU B CA 1
ATOM 6341 C C . GLU B 1 368 ? -20.391 -8.539 16.062 1 86.69 368 GLU B C 1
ATOM 6343 O O . GLU B 1 368 ? -20.203 -9.531 15.359 1 86.69 368 GLU B O 1
ATOM 6348 N N . SER B 1 369 ? -19.438 -7.73 16.375 1 86.25 369 SER B N 1
ATOM 6349 C CA . SER B 1 369 ? -18.094 -7.828 15.805 1 86.25 369 SER B CA 1
ATOM 6350 C C . SER B 1 369 ? -17.125 -8.477 16.781 1 86.25 369 SER B C 1
ATOM 6352 O O . SER B 1 369 ? -15.922 -8.531 16.531 1 86.25 369 SER B O 1
ATOM 6354 N N . GLN B 1 370 ? -17.609 -8.992 17.844 1 81.69 370 GLN B N 1
ATOM 6355 C CA . GLN B 1 370 ? -16.75 -9.453 18.922 1 81.69 370 GLN B CA 1
ATOM 6356 C C . GLN B 1 370 ? -15.898 -10.633 18.484 1 81.69 370 GLN B C 1
ATOM 6358 O O . GLN B 1 370 ? -14.781 -10.812 18.969 1 81.69 370 GLN B O 1
ATOM 6363 N N . ASP B 1 371 ? -16.375 -11.367 17.516 1 82.94 371 ASP B N 1
ATOM 6364 C CA . ASP B 1 371 ? -15.656 -12.578 17.125 1 82.94 371 ASP B CA 1
ATOM 6365 C C . ASP B 1 371 ? -14.727 -12.305 15.945 1 82.94 371 ASP B C 1
ATOM 6367 O O . ASP B 1 371 ? -13.984 -13.195 15.516 1 82.94 371 ASP B O 1
ATOM 6371 N N . LEU B 1 372 ? -14.758 -11.094 15.555 1 87.25 372 LEU B N 1
ATOM 6372 C CA . LEU B 1 372 ? -13.875 -10.75 14.445 1 87.25 372 LEU B CA 1
ATOM 6373 C C . LEU B 1 372 ? -12.438 -10.594 14.914 1 87.25 372 LEU B C 1
ATOM 6375 O O . LEU B 1 372 ? -12.188 -9.992 15.961 1 87.25 372 LEU B O 1
ATOM 6379 N N . VAL B 1 373 ? -11.547 -11.242 14.258 1 90.06 373 VAL B N 1
ATOM 6380 C CA . VAL B 1 373 ? -10.125 -11.055 14.508 1 90.06 373 VAL B CA 1
ATOM 6381 C C . VAL B 1 373 ? -9.547 -10.07 13.492 1 90.06 373 VAL B C 1
ATOM 6383 O O . VAL B 1 373 ? -9.195 -10.453 12.375 1 90.06 373 VAL B O 1
ATOM 6386 N N . LEU B 1 374 ? -9.461 -8.852 13.93 1 91.81 374 LEU B N 1
ATOM 6387 C CA . LEU B 1 374 ? -8.93 -7.805 13.07 1 91.81 374 LEU B CA 1
ATOM 6388 C C . LEU B 1 374 ? -7.41 -7.73 13.172 1 91.81 374 LEU B C 1
ATOM 6390 O O . LEU B 1 374 ? -6.867 -7.609 14.273 1 91.81 374 LEU B O 1
ATOM 6394 N N . GLY B 1 375 ? -6.793 -7.93 12.078 1 91.81 375 GLY B N 1
ATOM 6395 C CA . GLY B 1 375 ? -5.34 -7.879 12.055 1 91.81 375 GLY B CA 1
ATOM 6396 C C . GLY B 1 375 ? -4.762 -7.938 10.648 1 91.81 375 GLY B C 1
ATOM 6397 O O . GLY B 1 375 ? -5.418 -8.422 9.727 1 91.81 375 GLY B O 1
ATOM 6398 N N . PHE B 1 376 ? -3.537 -7.445 10.516 1 91.62 376 PHE B N 1
ATOM 6399 C CA . PHE B 1 376 ? -2.873 -7.527 9.227 1 91.62 376 PHE B CA 1
ATOM 6400 C C . PHE B 1 376 ? -2.396 -8.953 8.953 1 91.62 376 PHE B C 1
ATOM 6402 O O . PHE B 1 376 ? -1.671 -9.531 9.758 1 91.62 376 PHE B O 1
ATOM 6409 N N . GLY B 1 377 ? -2.73 -9.523 7.898 1 91 377 GLY B N 1
ATOM 6410 C CA . GLY B 1 377 ? -2.604 -10.945 7.633 1 91 377 GLY B CA 1
ATOM 6411 C C . GLY B 1 377 ? -3.846 -11.734 7.996 1 91 377 GLY B C 1
ATOM 6412 O O . GLY B 1 377 ? -3.859 -12.969 7.898 1 91 377 GLY B O 1
ATOM 6413 N N . LYS B 1 378 ? -4.766 -11.023 8.547 1 92.12 378 LYS B N 1
ATOM 6414 C CA . LYS B 1 378 ? -6.109 -11.531 8.836 1 92.12 378 LYS B CA 1
ATOM 6415 C C . LYS B 1 378 ? -7.176 -10.625 8.219 1 92.12 378 LYS B C 1
ATOM 6417 O O . LYS B 1 378 ? -7.059 -10.219 7.062 1 92.12 378 LYS B O 1
ATOM 6422 N N . LEU B 1 379 ? -8.164 -10.336 8.969 1 91.38 379 LEU B N 1
ATOM 6423 C CA . LEU B 1 379 ? -9.203 -9.453 8.453 1 91.38 379 LEU B CA 1
ATOM 6424 C C . LEU B 1 379 ? -8.883 -7.992 8.766 1 91.38 379 LEU B C 1
ATOM 6426 O O . LEU B 1 379 ? -8.469 -7.672 9.883 1 91.38 379 LEU B O 1
ATOM 6430 N N . ILE B 1 380 ? -8.945 -7.113 7.781 1 93.62 380 ILE B N 1
ATOM 6431 C CA . ILE B 1 380 ? -8.867 -5.672 8.008 1 93.62 380 ILE B CA 1
ATOM 6432 C C . ILE B 1 380 ? -10.188 -5.016 7.629 1 93.62 380 ILE B C 1
ATOM 6434 O O . ILE B 1 380 ? -10.922 -5.52 6.773 1 93.62 380 ILE B O 1
ATOM 6438 N N . SER B 1 381 ? -10.555 -3.977 8.25 1 95.94 381 SER B N 1
ATOM 6439 C CA . SER B 1 381 ? -11.789 -3.258 7.938 1 95.94 381 SER B CA 1
ATOM 6440 C C . SER B 1 381 ? -11.648 -2.445 6.652 1 95.94 381 SER B C 1
ATOM 6442 O O . SER B 1 381 ? -11.562 -1.217 6.695 1 95.94 381 SER B O 1
ATOM 6444 N N . ALA B 1 382 ? -11.586 -3.092 5.543 1 95.19 382 ALA B N 1
ATOM 6445 C CA . ALA B 1 382 ? -11.547 -2.48 4.215 1 95.19 382 ALA B CA 1
ATOM 6446 C C . ALA B 1 382 ? -12.93 -2.438 3.588 1 95.19 382 ALA B C 1
ATOM 6448 O O . ALA B 1 382 ? -13.836 -3.17 4.004 1 95.19 382 ALA B O 1
ATOM 6449 N N . CYS B 1 383 ? -13.102 -1.55 2.641 1 92.56 383 CYS B N 1
ATOM 6450 C CA . CYS B 1 383 ? -14.359 -1.381 1.923 1 92.56 383 CYS B CA 1
ATOM 6451 C C . CYS B 1 383 ? -15.5 -1.051 2.885 1 92.56 383 CYS B C 1
ATOM 6453 O O . CYS B 1 383 ? -16.609 -1.548 2.727 1 92.56 383 CYS B O 1
ATOM 6455 N N . ASN B 1 384 ? -15.164 -0.393 3.973 1 95.06 384 ASN B N 1
ATOM 6456 C CA . ASN B 1 384 ? -16.172 0.142 4.879 1 95.06 384 ASN B CA 1
ATOM 6457 C C . ASN B 1 384 ? -16.812 1.413 4.32 1 95.06 384 ASN B C 1
ATOM 6459 O O . ASN B 1 384 ? -16.453 1.857 3.227 1 95.06 384 ASN B O 1
ATOM 6463 N N . SER B 1 385 ? -17.812 1.863 5.004 1 95.5 385 SER B N 1
ATOM 6464 C CA . SER B 1 385 ? -18.516 3.057 4.531 1 95.5 385 SER B CA 1
ATOM 6465 C C . SER B 1 385 ? -18.781 4.031 5.672 1 95.5 385 SER B C 1
ATOM 6467 O O . SER B 1 385 ? -19.188 3.627 6.758 1 95.5 385 SER B O 1
ATOM 6469 N N . ILE B 1 386 ? -18.438 5.238 5.387 1 97.06 386 ILE B N 1
ATOM 6470 C CA . ILE B 1 386 ? -18.734 6.297 6.348 1 97.06 386 ILE B CA 1
ATOM 6471 C C . ILE B 1 386 ? -20.234 6.566 6.359 1 97.06 386 ILE B C 1
ATOM 6473 O O . ILE B 1 386 ? -20.812 6.973 5.344 1 97.06 386 ILE B O 1
ATOM 6477 N N . ARG B 1 387 ? -20.844 6.402 7.465 1 96.88 387 ARG B N 1
ATOM 6478 C CA . ARG B 1 387 ? -22.297 6.465 7.605 1 96.88 387 ARG B CA 1
ATOM 6479 C C . ARG B 1 387 ? -22.719 7.793 8.219 1 96.88 387 ARG B C 1
ATOM 6481 O O . ARG B 1 387 ? -23.812 8.289 7.93 1 96.88 387 ARG B O 1
ATOM 6488 N N . ARG B 1 388 ? -21.922 8.375 9.094 1 97 388 ARG B N 1
ATOM 6489 C CA . ARG B 1 388 ? -22.219 9.633 9.766 1 97 388 ARG B CA 1
ATOM 6490 C C . ARG B 1 388 ? -21.219 10.727 9.367 1 97 388 ARG B C 1
ATOM 6492 O O . ARG B 1 388 ? -20.203 10.438 8.742 1 97 388 ARG B O 1
ATOM 6499 N N . GLU B 1 389 ? -21.547 11.953 9.734 1 96.81 389 GLU B N 1
ATOM 6500 C CA . GLU B 1 389 ? -20.672 13.086 9.438 1 96.81 389 GLU B CA 1
ATOM 6501 C C . GLU B 1 389 ? -19.344 12.977 10.172 1 96.81 389 GLU B C 1
ATOM 6503 O O . GLU B 1 389 ? -18.328 13.461 9.695 1 96.81 389 GLU B O 1
ATOM 6508 N N . VAL B 1 390 ? -19.438 12.383 11.375 1 98.44 390 VAL B N 1
ATOM 6509 C CA . VAL B 1 390 ? -18.234 12.211 12.195 1 98.44 390 VAL B CA 1
ATOM 6510 C C . VAL B 1 390 ? -17.953 10.727 12.398 1 98.44 390 VAL B C 1
ATOM 6512 O O . VAL B 1 390 ? -18.859 9.953 12.719 1 98.44 390 VAL B O 1
ATOM 6515 N N . VAL B 1 391 ? -16.766 10.305 12.094 1 98.75 391 VAL B N 1
ATOM 6516 C CA . VAL B 1 391 ? -16.281 8.977 12.461 1 98.75 391 VAL B CA 1
ATOM 6517 C C . VAL B 1 391 ? -15.422 9.07 13.719 1 98.75 391 VAL B C 1
ATOM 6519 O O . VAL B 1 391 ? -14.477 9.859 13.773 1 98.75 391 VAL B O 1
ATOM 6522 N N . THR B 1 392 ? -15.75 8.352 14.742 1 98.88 392 THR B N 1
ATOM 6523 C CA . THR B 1 392 ? -14.977 8.297 15.984 1 98.88 392 THR B CA 1
ATOM 6524 C C . THR B 1 392 ? -14.297 6.938 16.141 1 98.88 392 THR B C 1
ATOM 6526 O O . THR B 1 392 ? -14.953 5.898 16.062 1 98.88 392 THR B O 1
ATOM 6529 N N . ILE B 1 393 ? -13.047 6.926 16.312 1 98.69 393 ILE B N 1
ATOM 6530 C CA . ILE B 1 393 ? -12.242 5.719 16.484 1 98.69 393 ILE B CA 1
ATOM 6531 C C . ILE B 1 393 ? -11.562 5.73 17.844 1 98.69 393 ILE B C 1
ATOM 6533 O O . ILE B 1 393 ? -10.75 6.613 18.141 1 98.69 393 ILE B O 1
ATOM 6537 N N . ASP B 1 394 ? -11.906 4.836 18.703 1 97.88 394 ASP B N 1
ATOM 6538 C CA . ASP B 1 394 ? -11.305 4.66 20.016 1 97.88 394 ASP B CA 1
ATOM 6539 C C . ASP B 1 394 ? -10.312 3.502 20.031 1 97.88 394 ASP B C 1
ATOM 6541 O O . ASP B 1 394 ? -10.711 2.336 19.984 1 97.88 394 ASP B O 1
ATOM 6545 N N . LEU B 1 395 ? -9.047 3.799 20.078 1 96.31 395 LEU B N 1
ATOM 6546 C CA . LEU B 1 395 ? -8.008 2.773 20.094 1 96.31 395 LEU B CA 1
ATOM 6547 C C . LEU B 1 395 ? -7.375 2.648 21.469 1 96.31 395 LEU B C 1
ATOM 6549 O O . LEU B 1 395 ? -6.32 2.025 21.625 1 96.31 395 LEU B O 1
ATOM 6553 N N . ARG B 1 396 ? -7.977 3.234 22.484 1 92.88 396 ARG B N 1
ATOM 6554 C CA . ARG B 1 396 ? -7.43 3.168 23.844 1 92.88 396 ARG B CA 1
ATOM 6555 C C . ARG B 1 396 ? -7.426 1.733 24.359 1 92.88 396 ARG B C 1
ATOM 6557 O O . ARG B 1 396 ? -8.391 0.993 24.156 1 92.88 396 ARG B O 1
ATOM 6564 N N . ARG B 1 397 ? -6.367 1.396 25 1 89.12 397 ARG B N 1
ATOM 6565 C CA . ARG B 1 397 ? -6.312 0.12 25.703 1 89.12 397 ARG B CA 1
ATOM 6566 C C . ARG B 1 397 ? -6.738 0.279 27.156 1 89.12 397 ARG B C 1
ATOM 6568 O O . ARG B 1 397 ? -5.965 0.765 27.984 1 89.12 397 ARG B O 1
ATOM 6575 N N . GLN B 1 398 ? -7.918 -0.01 27.516 1 77.69 398 GLN B N 1
ATOM 6576 C CA . GLN B 1 398 ? -8.477 0.199 28.859 1 77.69 398 GLN B CA 1
ATOM 6577 C C . GLN B 1 398 ? -8.273 -1.029 29.734 1 77.69 398 GLN B C 1
ATOM 6579 O O . GLN B 1 398 ? -8.195 -0.917 30.953 1 77.69 398 GLN B O 1
ATOM 6584 N N . LEU B 1 399 ? -8.297 -2.324 29.266 1 64.25 399 LEU B N 1
ATOM 6585 C CA . LEU B 1 399 ? -8.258 -3.553 30.047 1 64.25 399 LEU B CA 1
ATOM 6586 C C . LEU B 1 399 ? -6.82 -4.031 30.234 1 64.25 399 LEU B C 1
ATOM 6588 O O . LEU B 1 399 ? -6.078 -4.172 29.266 1 64.25 399 LEU B O 1
ATOM 6592 N N . PRO B 1 400 ? -6.234 -3.791 31.375 1 55.91 400 PRO B N 1
ATOM 6593 C CA . PRO B 1 400 ? -4.883 -4.297 31.641 1 55.91 400 PRO B CA 1
ATOM 6594 C C . PRO B 1 400 ? -4.723 -5.766 31.266 1 55.91 400 PRO B C 1
ATOM 6596 O O . PRO B 1 400 ? -5.684 -6.535 31.328 1 55.91 400 PRO B O 1
ATOM 6599 N N . SER B 1 401 ? -3.842 -5.992 30.359 1 49.22 401 SER B N 1
ATOM 6600 C CA . SER B 1 401 ? -3.541 -7.414 30.25 1 49.22 401 SER B CA 1
ATOM 6601 C C . SER B 1 401 ? -3.32 -8.031 31.625 1 49.22 401 SER B C 1
ATOM 6603 O O . SER B 1 401 ? -2.58 -7.484 32.438 1 49.22 401 SER B O 1
ATOM 6605 N N . LYS B 1 402 ? -4.246 -8.656 32.344 1 38.72 402 LYS B N 1
ATOM 6606 C CA . LYS B 1 402 ? -3.945 -9.43 33.531 1 38.72 402 LYS B CA 1
ATOM 6607 C C . LYS B 1 402 ? -2.578 -10.102 33.438 1 38.72 402 LYS B C 1
ATOM 6609 O O . LYS B 1 402 ? -2.412 -11.07 32.688 1 38.72 402 LYS B O 1
ATOM 6614 N N . ARG B 1 403 ? -1.429 -9.438 33.312 1 36.66 403 ARG B N 1
ATOM 6615 C CA . ARG B 1 403 ? -0.291 -10.242 33.75 1 36.66 403 ARG B CA 1
ATOM 6616 C C . ARG B 1 403 ? -0.623 -11.023 35 1 36.66 403 ARG B C 1
ATOM 6618 O O . ARG B 1 403 ? -1.317 -10.516 35.906 1 36.66 403 ARG B O 1
ATOM 6625 N N . SER B 1 404 ? -0.561 -12.297 34.906 1 32.88 404 SER B N 1
ATOM 6626 C CA . SER B 1 404 ? -0.455 -13.078 36.125 1 32.88 404 SER B CA 1
ATOM 6627 C C . SER B 1 404 ? 0.514 -12.438 37.125 1 32.88 404 SER B C 1
ATOM 6629 O O . SER B 1 404 ? 1.706 -12.305 36.844 1 32.88 404 SER B O 1
ATOM 6631 N N . GLN B 1 405 ? 0.153 -11.414 37.875 1 32.06 405 GLN B N 1
ATOM 6632 C CA . GLN B 1 405 ? 0.831 -10.984 39.094 1 32.06 405 GLN B CA 1
ATOM 6633 C C . GLN B 1 405 ? 1.361 -12.18 39.875 1 32.06 405 GLN B C 1
ATOM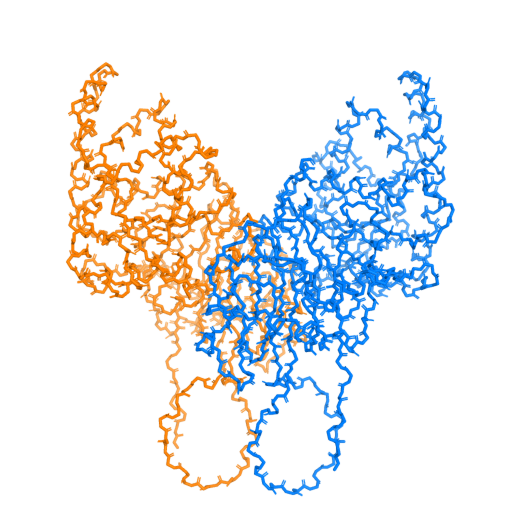 6635 O O . GLN B 1 405 ? 0.632 -12.789 40.688 1 32.06 405 GLN B O 1
ATOM 6640 N N . GLY B 1 406 ? 2.125 -13.117 39.312 1 30.16 406 GLY B N 1
ATOM 6641 C CA . GLY B 1 406 ? 2.842 -13.805 40.375 1 30.16 406 GLY B CA 1
ATOM 6642 C C . GLY B 1 406 ? 3.672 -12.867 41.219 1 30.16 406 GLY B C 1
ATOM 6643 O O . GLY B 1 406 ? 4.16 -11.844 40.75 1 30.16 406 GLY B O 1
ATOM 6644 N N . GLU B 1 407 ? 3.551 -12.875 42.594 1 30.38 407 GLU B N 1
ATOM 6645 C CA . GLU B 1 407 ? 4 -12.273 43.844 1 30.38 407 GLU B CA 1
ATOM 6646 C C . GLU B 1 407 ? 5.504 -12.008 43.812 1 30.38 407 GLU B C 1
ATOM 6648 O O . GLU B 1 407 ? 6.105 -11.719 44.875 1 30.38 407 GLU B O 1
ATOM 6653 N N . CYS B 1 408 ? 6.34 -12.242 42.781 1 27.48 408 CYS B N 1
ATOM 6654 C CA . CYS B 1 408 ? 7.66 -12.117 43.406 1 27.48 408 CYS B CA 1
ATOM 6655 C C . CYS B 1 408 ? 8 -10.656 43.656 1 27.48 408 CYS B C 1
ATOM 6657 O O . CYS B 1 408 ? 8.008 -9.836 42.75 1 27.48 408 CYS B O 1
ATOM 6659 N N . ASP B 1 409 ? 7.836 -10.055 44.844 1 30 409 ASP B N 1
ATOM 6660 C CA . ASP B 1 409 ? 8.18 -8.852 45.594 1 30 409 ASP B CA 1
ATOM 6661 C C . ASP B 1 409 ? 9.641 -8.453 45.375 1 30 409 ASP B C 1
ATOM 6663 O O . ASP B 1 409 ? 10.219 -7.707 46.156 1 30 409 ASP B O 1
ATOM 6667 N N . THR B 1 410 ? 10.508 -9.109 44.594 1 30.42 410 THR B N 1
ATOM 6668 C CA . THR B 1 410 ? 11.836 -8.594 44.906 1 30.42 410 THR B CA 1
ATOM 6669 C C . THR B 1 410 ? 12.023 -7.203 44.312 1 30.42 410 THR B C 1
ATOM 6671 O O . THR B 1 410 ? 11.664 -6.969 43.156 1 30.42 410 THR B O 1
ATOM 6674 N N . LYS B 1 411 ? 12.398 -6.184 45.094 1 30.47 411 LYS B N 1
ATOM 6675 C CA . LYS B 1 411 ? 12.773 -4.777 45 1 30.47 411 LYS B CA 1
ATOM 6676 C C . LYS B 1 411 ? 13.758 -4.535 43.844 1 30.47 411 LYS B C 1
ATOM 6678 O O . LYS B 1 411 ? 14.969 -4.668 44.031 1 30.47 411 LYS B O 1
ATOM 6683 N N . THR B 1 412 ? 13.703 -5.117 42.656 1 29.66 412 THR B N 1
ATOM 6684 C CA . THR B 1 412 ? 14.812 -4.754 41.781 1 29.66 412 THR B CA 1
ATOM 6685 C C . THR B 1 412 ? 14.742 -3.281 41.406 1 29.66 412 THR B C 1
ATOM 6687 O O . THR B 1 412 ? 13.648 -2.746 41.188 1 29.66 412 THR B O 1
ATOM 6690 N N . THR B 1 413 ? 15.805 -2.49 41.562 1 29.88 413 THR B N 1
ATOM 6691 C CA . THR B 1 413 ? 16.156 -1.097 41.312 1 29.88 413 THR B CA 1
ATOM 6692 C C . THR B 1 413 ? 15.727 -0.681 39.906 1 29.88 413 THR B C 1
ATOM 6694 O O . THR B 1 413 ? 15.914 -1.434 38.938 1 29.88 413 THR B O 1
ATOM 6697 N N . PRO B 1 414 ? 14.914 0.484 39.812 1 30.3 414 PRO B N 1
ATOM 6698 C CA . PRO B 1 414 ? 14.336 1.069 38.594 1 30.3 414 PRO B CA 1
ATOM 6699 C C . PRO B 1 414 ? 15.375 1.334 37.5 1 30.3 414 PRO B C 1
ATOM 6701 O O . PRO B 1 414 ? 16.219 2.217 37.656 1 30.3 414 PRO B O 1
ATOM 6704 N N . THR B 1 415 ? 16.25 0.397 37.094 1 29.94 415 THR B N 1
ATOM 6705 C CA . THR B 1 415 ? 17.141 0.777 36 1 29.94 415 THR B CA 1
ATOM 6706 C C . THR B 1 415 ? 16.344 1.325 34.812 1 29.94 415 THR B C 1
ATOM 6708 O O . THR B 1 415 ? 15.195 0.934 34.594 1 29.94 415 THR B O 1
ATOM 6711 N N . ASN B 1 416 ? 16.766 2.58 34.344 1 29.84 416 ASN B N 1
ATOM 6712 C CA . ASN B 1 416 ? 16.297 3.289 33.156 1 29.84 416 ASN B CA 1
ATOM 6713 C C . ASN B 1 416 ? 16.047 2.332 31.984 1 29.84 416 ASN B C 1
ATOM 6715 O O . ASN B 1 416 ? 16.953 1.978 31.25 1 29.84 416 ASN B O 1
ATOM 6719 N N . GLU B 1 417 ? 15.422 1.267 32.219 1 29.77 417 GLU B N 1
ATOM 6720 C CA . GLU B 1 417 ? 15.094 0.344 31.156 1 29.77 417 GLU B CA 1
ATOM 6721 C C . GLU B 1 417 ? 14.414 1.071 30 1 29.77 417 GLU B C 1
ATOM 6723 O O . GLU B 1 417 ? 13.422 1.78 30.203 1 29.77 417 GLU B O 1
ATOM 6728 N N . ARG B 1 418 ? 15.242 1.497 29.031 1 30.42 418 ARG B N 1
ATOM 6729 C CA . ARG B 1 418 ? 14.727 1.947 27.734 1 30.42 418 ARG B CA 1
ATOM 6730 C C . ARG B 1 418 ? 13.453 1.203 27.375 1 30.42 418 ARG B C 1
ATOM 6732 O O . ARG B 1 418 ? 13.414 -0.029 27.375 1 30.42 418 ARG B O 1
ATOM 6739 N N . ASP B 1 419 ? 12.344 1.817 27.609 1 32.44 419 ASP B N 1
ATOM 6740 C CA . ASP B 1 419 ? 10.945 1.5 27.328 1 32.44 419 ASP B CA 1
ATOM 6741 C C . ASP B 1 419 ? 10.781 0.905 25.938 1 32.44 419 ASP B C 1
ATOM 6743 O O . ASP B 1 419 ? 9.703 0.971 25.344 1 32.44 419 ASP B O 1
ATOM 6747 N N . ASP B 1 420 ? 11.867 0.709 25.203 1 33.38 420 ASP B N 1
ATOM 6748 C CA . ASP B 1 420 ? 11.688 0.068 23.906 1 33.38 420 ASP B CA 1
ATOM 6749 C C . ASP B 1 420 ? 11.008 -1.289 24.047 1 33.38 420 ASP B C 1
ATOM 6751 O O . ASP B 1 420 ? 11.156 -2.162 23.188 1 33.38 420 ASP B O 1
ATOM 6755 N N . GLU B 1 421 ? 10.672 -1.738 25.234 1 33.28 421 GLU B N 1
ATOM 6756 C CA . GLU B 1 421 ? 9.953 -3.004 25.312 1 33.28 421 GLU B CA 1
ATOM 6757 C C . GLU B 1 421 ? 8.672 -2.959 24.484 1 33.28 421 GLU B C 1
ATOM 6759 O O . GLU B 1 421 ? 7.801 -2.125 24.719 1 33.28 421 GLU B O 1
ATOM 6764 N N . VAL B 1 422 ? 8.734 -3.191 23.219 1 38.81 422 VAL B N 1
ATOM 6765 C CA . VAL B 1 422 ? 7.508 -3.5 22.484 1 38.81 422 VAL B CA 1
ATOM 6766 C C . VAL B 1 422 ? 6.473 -4.09 23.438 1 38.81 422 VAL B C 1
ATOM 6768 O O . VAL B 1 422 ? 6.613 -5.23 23.891 1 38.81 422 VAL B O 1
ATOM 6771 N N . ASN B 1 423 ? 6.039 -3.416 24.422 1 43.72 423 ASN B N 1
ATOM 6772 C CA . ASN B 1 423 ? 4.992 -3.717 25.391 1 43.72 423 ASN B CA 1
ATOM 6773 C C . ASN B 1 423 ? 3.781 -4.367 24.719 1 43.72 423 ASN B C 1
ATOM 6775 O O . ASN B 1 423 ? 3.148 -3.766 23.859 1 43.72 423 ASN B O 1
ATOM 6779 N N . GLU B 1 424 ? 3.611 -5.688 24.641 1 53.81 424 GLU B N 1
ATOM 6780 C CA . GLU B 1 424 ? 2.535 -6.605 24.281 1 53.81 424 GLU B CA 1
ATOM 6781 C C . GLU B 1 424 ? 1.168 -5.984 24.547 1 53.81 424 GLU B C 1
ATOM 6783 O O . GLU B 1 424 ? 0.15 -6.48 24.062 1 53.81 424 GLU B O 1
ATOM 6788 N N . ASP B 1 425 ? 1.089 -4.762 25.078 1 64.62 425 ASP B N 1
ATOM 6789 C CA . ASP B 1 425 ? -0.236 -4.418 25.594 1 64.62 425 ASP B CA 1
ATOM 6790 C C . ASP B 1 425 ? -0.83 -3.24 24.828 1 64.62 425 ASP B C 1
ATOM 6792 O O . ASP B 1 425 ? -1.701 -2.533 25.328 1 64.62 425 ASP B O 1
ATOM 6796 N N . HIS B 1 426 ? -0.229 -2.938 23.578 1 79.56 426 HIS B N 1
ATOM 6797 C CA . HIS B 1 426 ? -0.878 -1.839 22.875 1 79.56 426 HIS B CA 1
ATOM 6798 C C . HIS B 1 426 ? -1.378 -2.285 21.5 1 79.56 426 HIS B C 1
ATOM 6800 O O . HIS B 1 426 ? -0.958 -3.326 21 1 79.56 426 HIS B O 1
ATOM 6806 N N . ASN B 1 427 ? -2.402 -1.492 21.062 1 88.88 427 ASN B N 1
ATOM 6807 C CA . ASN B 1 427 ? -2.842 -1.714 19.688 1 88.88 427 ASN B CA 1
ATOM 6808 C C . ASN B 1 427 ? -1.722 -1.435 18.688 1 88.88 427 ASN B C 1
ATOM 6810 O O . ASN B 1 427 ? -0.824 -0.636 18.969 1 88.88 427 ASN B O 1
ATOM 6814 N N . PRO B 1 428 ? -1.71 -2.092 17.609 1 91.44 428 PRO B N 1
ATOM 6815 C CA . PRO B 1 428 ? -0.742 -1.804 16.547 1 91.44 428 PRO B CA 1
ATOM 6816 C C . PRO B 1 428 ? -0.993 -0.459 15.867 1 91.44 428 PRO B C 1
ATOM 6818 O O . PRO B 1 428 ? -2.078 0.113 16 1 91.44 428 PRO B O 1
ATOM 6821 N N . PRO B 1 429 ? 0.079 0.09 15.156 1 93.81 429 PRO B N 1
ATOM 6822 C CA . PRO B 1 429 ? -0.173 1.282 14.344 1 93.81 429 PRO B CA 1
ATOM 6823 C C . PRO B 1 429 ? -1.368 1.116 13.406 1 93.81 429 PRO B C 1
ATOM 6825 O O . PRO B 1 429 ? -1.528 0.063 12.789 1 93.81 429 PRO B O 1
ATOM 6828 N N . THR B 1 430 ? -2.246 2.129 13.367 1 96.69 430 THR B N 1
ATOM 6829 C CA . THR B 1 430 ? -3.502 2.045 12.625 1 96.69 430 THR B CA 1
ATOM 6830 C C . THR B 1 430 ? -3.693 3.271 11.742 1 96.69 430 THR B C 1
ATOM 6832 O O . THR B 1 430 ? -3.414 4.398 12.164 1 96.69 430 THR B O 1
ATOM 6835 N N . ILE B 1 431 ? -4.086 3.025 10.5 1 97.94 431 ILE B N 1
ATOM 6836 C CA . ILE B 1 431 ? -4.285 4.098 9.531 1 97.94 431 ILE B CA 1
ATOM 6837 C C . ILE B 1 431 ? -5.754 4.145 9.109 1 97.94 431 ILE B C 1
ATOM 6839 O O . ILE B 1 431 ? -6.441 3.121 9.109 1 97.94 431 ILE B O 1
ATOM 6843 N N . PHE B 1 432 ? -6.27 5.312 8.875 1 98.69 432 PHE B N 1
ATOM 6844 C CA . PHE B 1 432 ? -7.578 5.504 8.258 1 98.69 432 PHE B CA 1
ATOM 6845 C C . PHE B 1 432 ? -7.434 5.992 6.824 1 98.69 432 PHE B C 1
ATOM 6847 O O . PHE B 1 432 ? -6.676 6.93 6.555 1 98.69 432 PHE B O 1
ATOM 6854 N N . SER B 1 433 ? -7.984 5.328 5.898 1 98.38 433 SER B N 1
ATOM 6855 C CA . SER B 1 433 ? -7.945 5.664 4.48 1 98.38 433 SER B CA 1
ATOM 6856 C C . SER B 1 433 ? -9.328 6.035 3.961 1 98.38 433 SER B C 1
ATOM 6858 O O . SER B 1 433 ? -10.32 5.391 4.309 1 98.38 433 SER B O 1
ATOM 6860 N N . ILE B 1 434 ? -9.422 7.098 3.182 1 97.88 434 ILE B N 1
ATOM 6861 C CA . ILE B 1 434 ? -10.672 7.57 2.604 1 97.88 434 ILE B CA 1
ATOM 6862 C C . ILE B 1 434 ? -10.531 7.684 1.087 1 97.88 434 ILE B C 1
ATOM 6864 O O . ILE B 1 434 ? -9.531 8.203 0.587 1 97.88 434 ILE B O 1
ATOM 6868 N N . GLU B 1 435 ? -11.453 7.133 0.414 1 96.06 435 GLU B N 1
ATOM 6869 C CA . GLU B 1 435 ? -11.484 7.332 -1.031 1 96.06 435 GLU B CA 1
ATOM 6870 C C . GLU B 1 435 ? -11.883 8.766 -1.381 1 96.06 435 GLU B C 1
ATOM 6872 O O . GLU B 1 435 ? -12.836 9.305 -0.815 1 96.06 435 GLU B O 1
ATOM 6877 N N . ARG B 1 436 ? -11.125 9.352 -2.281 1 94.69 436 ARG B N 1
ATOM 6878 C CA . ARG B 1 436 ? -11.422 10.711 -2.721 1 94.69 436 ARG B CA 1
ATOM 6879 C C . ARG B 1 436 ? -12.422 10.703 -3.871 1 94.69 436 ARG B C 1
ATOM 6881 O O . ARG B 1 436 ? -12.5 9.734 -4.629 1 94.69 436 ARG B O 1
ATOM 6888 N N . CYS B 1 437 ? -13.234 11.664 -3.947 1 86.56 437 CYS B N 1
ATOM 6889 C CA . CYS B 1 437 ? -14.172 11.797 -5.055 1 86.56 437 CYS B CA 1
ATOM 6890 C C . CYS B 1 437 ? -13.906 13.078 -5.84 1 86.56 437 CYS B C 1
ATOM 6892 O O . CYS B 1 437 ? -13.359 14.039 -5.301 1 86.56 437 CYS B O 1
ATOM 6894 N N . ASP B 1 438 ? -13.695 13.047 -7.25 1 67.25 438 ASP B N 1
ATOM 6895 C CA . ASP B 1 438 ? -13.469 14.219 -8.086 1 67.25 438 ASP B CA 1
ATOM 6896 C C . ASP B 1 438 ? -14.477 15.32 -7.762 1 67.25 438 ASP B C 1
ATOM 6898 O O . ASP B 1 438 ? -15.688 15.094 -7.809 1 67.25 438 ASP B O 1
ATOM 6902 N N . GLY B 1 439 ? -14.242 16.078 -6.73 1 47.94 439 GLY B N 1
ATOM 6903 C CA . GLY B 1 439 ? -15.141 17.188 -6.473 1 47.94 439 GLY B CA 1
ATOM 6904 C C . GLY B 1 439 ? -15.703 17.797 -7.738 1 47.94 439 GLY B C 1
ATOM 6905 O O . GLY B 1 439 ? -15.023 17.859 -8.766 1 47.94 439 GLY B O 1
ATOM 6906 N N . VAL B 1 440 ? -16.906 17.609 -8.086 1 37.66 440 VAL B N 1
ATOM 6907 C CA . VAL B 1 440 ? -17.578 18.469 -9.062 1 37.66 440 VAL B CA 1
ATOM 6908 C C . VAL B 1 440 ? -17.359 19.922 -8.688 1 37.66 440 VAL B C 1
ATOM 6910 O O . VAL B 1 440 ? -17.344 20.281 -7.504 1 37.66 440 VAL B O 1
#

Nearest PDB structures (foldseek):
  2f17-assembly1_A  TM=7.917E-01  e=1.991E-13  Mus musculus
  6lyi-assembly1_B-2  TM=2.314E-01  e=7.933E-01  Camellia sinensis var. assamica
  3s6d-assembly1_A-2  TM=2.059E-01  e=4.906E-01  Coccidioides immitis RS
  8xav-assembly1_M  TM=3.779E-01  e=4.809E+00  Escherichia coli
  2f17-assembly1_A  TM=7.969E-01  e=6.985E-14  Mus musculus